Protein 5VEV (pdb70)

Nearest PDB structures (foldseek):
  5vev-assembly2_B  TM=1.002E+00  e=1.316E-95  Neisseria gonorrhoeae NCCP11945
  5vev-assembly1_A  TM=9.978E-01  e=6.907E-89  Neisseria gonorrhoeae NCCP11945
  1gso-assembly1_A  TM=9.579E-01  e=5.506E-63  Escherichia coli
  2qk4-assembly1_A  TM=9.296E-01  e=6.622E-53  Homo sapiens
  2qk4-assembly2_B  TM=9.286E-01  e=2.857E-52  Homo sapiens

CATH classification: 3.40.50.20 (+3 more: 3.30.1490.20, 3.30.470.20, 3.90.600.10)

Radius of gyration: 30.0 Å; Cα contacts (8 Å, |Δi|>4): 2054; chains: 2; bounding box: 95×54×89 Å

Sequence (813 aa):
HHMMKLLVIGNGGREHALAWKLAQQSPKVETVFVAPGNAGTAIESKLQNIALTAYQQDLIEFCRKENIVFTVVGPEAPLAAGIVDDFRAAGLKIFGPTQYAAQLESSKDFAKAFMVKYNIPTAQYQTFENADAAHDYVNQKGAPIVIKAVIVAMTLDEAHAAIDDMRVVIEDFLQGEEASFIVMVDGNHVVLPMATSQDHKRLLDGDKGPNTGGMGAYSPAPVVTPAVYERAMNEIILPTVAGMKAEGHEFTGFLYAGLMIIDQSGAPYTIEFNCRFGDPETQPIMSRLNSDLADLVEAAIDDGRLDSVKAEWNPQTAVGVVLAAQNYPETPKKGDVISGLDDVNRIGKVFHAGTTVNEKGDVLTNGGRILCVVGLGDDVAQAKAKAYGALEKISSFDGMQYRKDIADKAINRHHHMKLLVIGNGGREHALAWKLAQSPKVETVFVAPGNAGTAIESKLQNIALTAYQDLIEFCRKENIVFTVVGPEAPLAAGIVDDFRAAGLKIFGPTQYAAQLESSKDFAKAFMVKYNIPTAQYQTFENADAAHDYVNQKGAPIVIKAVIVAMTLDEAHAAIDDMLERVVIEDFLQGEEASFIVMVDGNHVVLPMATSQDHKRLLDGDKGPNTGGMGAYSPAPVVTPAVYERAMNEIILPTVAGMKAEEGHEFTGFLYAGLMIIDQSGAPYTIEFNCRFGDPETQPIMSRLNSDLADLVEAAIDDGRLLDSVKAEWNPQTAVGVVLAAQNYPETPKKGDVISGLDDVNRIGKVFHAGTTVNEKGDVLTNGGRILCVVGLGDDVAQAKAKAYGALEKISFDGMQYRKDIADKAI

Foldseek 3Di:
DQAEEEEEDEFLLRLLVLLLLVVDPNHQAYEYAQYALSQVPDHRYHGDPDDDLVVVLVVCVVVVHQEYEYAALVVQLVASVVVNVVVVGFYFFFGNVLSCLAVPPVVVVVLCVVLVFFAWDKDFDDACPVVLVVCVVVFDQKAKDCGDRRHGSVSSSVSRVVHSIMITGDFDAFKKKWKWFALLQDIATFFIKHFLQQFEAPSDHDGHLGFKMKTRDCLCPVVLVVQCVVRPVNSSQVSCVVVVGGGGHMWIWMWGQHPVSHTGTHGTYSSSSPPGSNQRSVFWPDNVVVCSVCSSVVNNVVDHTDTRLWMKMKGWKFAAPPVPDGDWFWFKPDPPPLPPLWDKRAGQWHADPVGTIIGGDTTGIITMATDNALVRRLVSRCVSCVRIDTPRIDIYSCGCVVVVVD/DQAAEAEEEAAFLLRLLLLLLLQVFRSYQAYEYAQYALSQCPRPRYHGDPDDPLVVVLVVCVVVVHQEYEYQALPVQLVASVVVNVVSVGFYFFFGNVLSCQAVPPVVVVVLCVVLVFFAWDKDKDDALVVQLVVCVVVFDQKAKAVGDRRHGSVSSSVSSVVCGPIIMIIGDFDAFKKKWKWFALLQDIATFAIKHFLQAQEPPSDHDGHLGFKMKPDDCLCPVVLVVQCCVRHVNSSQVSCVVVVGGGGHMWIWMWGQHPVSHTGTHGGYSSSSPPGSNQRSVFWPDNVVVCSVCSSVVRNVVDHTDTRLWMKMKGWKFAAPPPPWGDKFWFKDQPVVLPPLWDKRAGQWHADPVGTIMGGGTIGIITMATDNYPVRRLVSRVVSVVRMDTPRIDIYSCGCVVVD

Solvent-accessible surface area: 31524 Å² total; per-residue (Å²): 92,136,40,52,0,0,0,12,5,83,17,0,11,4,2,0,2,0,44,10,1,7,98,4,125,76,4,82,26,0,21,0,3,61,9,12,3,1,1,53,125,30,92,86,12,95,40,19,97,62,103,50,54,112,71,3,0,92,27,3,128,166,49,124,15,44,2,1,1,6,1,36,61,76,18,9,40,57,4,0,0,60,52,0,93,97,28,67,34,86,2,3,1,2,30,88,86,0,2,56,1,12,43,39,63,92,46,4,14,65,10,1,116,143,61,131,6,31,20,4,101,60,77,68,10,143,64,39,84,41,2,42,59,29,0,88,84,90,22,42,54,4,21,0,20,95,138,37,70,2,113,66,67,115,82,0,41,59,12,10,101,93,98,120,12,38,0,48,60,75,30,97,57,56,37,0,0,2,4,0,0,0,11,0,75,53,24,18,24,7,12,12,0,3,7,4,17,101,17,85,66,62,57,46,32,68,104,13,19,0,0,0,0,3,0,52,1,80,32,13,58,90,69,8,15,33,92,0,2,57,56,0,0,31,36,0,4,59,2,0,90,79,58,58,70,73,1,19,0,14,0,8,0,0,0,37,7,22,166,92,19,9,1,76,0,31,37,3,30,26,89,1,0,18,0,0,6,2,0,1,4,18,14,8,97,16,35,1,4,37,5,1,36,0,3,42,60,34,62,2,47,0,14,59,20,75,58,33,107,49,13,0,0,0,0,3,0,0,2,83,82,26,50,118,115,34,64,126,45,30,79,11,63,24,42,130,104,18,125,103,41,22,56,18,0,13,18,12,4,53,69,56,117,92,51,56,20,29,2,66,16,18,54,0,2,3,0,3,0,50,0,109,80,29,49,86,0,39,67,79,0,38,47,4,7,136,66,8,58,9,96,30,48,38,62,2,125,25,0,0,52,87,12,62,100,112,117,60,133,11,53,0,0,0,14,6,80,16,0,12,5,2,0,2,0,42,9,1,5,97,3,118,76,5,83,26,0,22,0,2,50,9,10,6,5,0,55,92,34,89,81,11,97,40,20,98,56,97,54,56,118,70,3,1,56,33,4,133,84,53,117,19,49,1,1,1,7,2,37,68,71,19,11,38,57,3,0,0,58,55,0,96,94,26,66,32,93,1,3,2,2,31,85,71,0,2,51,2,17,51,33,69,123,35,14,24,66,9,3,121,136,52,131,6,33,31,5,51,71,84,85,10,130,58,33,69,33,0,37,96,33,0,84,93,91,19,41,66,2,18,0,20,100,127,73,72,0,120,67,66,115,77,0,43,59,6,0,88,124,64,66,135,60,0,18,0,55,40,79,29,117,58,73,36,0,0,4,4,0,0,0,10,0,75,54,24,19,26,8,13,16,0,11,8,20,16,105,17,84,64,70,89,48,28,69,91,6,20,0,0,0,0,2,0,52,1,83,31,10,60,86,74,7,15,33,95,0,2,45,56,0,0,32,35,0,4,59,2,0,86,77,56,59,75,77,1,20,0,14,0,9,0,0,0,38,7,20,114,96,20,5,2,77,0,36,52,4,30,26,72,0,0,18,0,0,5,2,0,1,4,17,13,7,97,17,32,2,1,36,5,1,39,0,2,42,62,35,55,1,48,0,13,66,19,76,58,33,104,51,11,0,0,0,0,2,1,0,2,103,80,26,50,121,115,40,42,69,43,44,70,10,58,19,46,102,107,10,99,92,52,20,56,19,0,14,18,13,4,54,70,55,116,90,48,55,28,30,3,82,22,19,52,0,2,2,0,3,0,60,4,108,63,27,55,97,0,38,66,106,0,25,45,1,4,126,37,7,54,6,76,36,69,38,82,6,57,28,0,0,63,93,29,89

B-factor: mean 41.78, std 17.99, range [13.38, 144.25]

Organism: Neisseria gonorrhoeae (strain NCCP11945) (NCBI:txid521006)

InterPro domains:
  IPR000115 Phosphoribosylglycinamide synthetase [MF_00138] (1-421)
  IPR000115 Phosphoribosylglycinamide synthetase [PTHR43472] (1-421)
  IPR000115 Phosphoribosylglycinamide synthetase [TIGR00877] (1-421)
  IPR011054 Rudiment single hybrid motif [SSF51246] (327-421)
  IPR011761 ATP-grasp fold [PS50975] (107-314)
  IPR013815 ATP-grasp fold, subdomain 1 [G3DSA:3.30.1490.20] (119-188)
  IPR016185 Pre-ATP-grasp domain superfamily [SSF52440] (1-101)
  IPR020559 Phosphoribosylglycinamide synthetase, conserved site [PS00184] (288-295)
  IPR020560 Phosphoribosylglycinamide synthetase, C-domain [PF02843] (329-418)
  IPR020560 Phosphoribosylglycinamide synthetase, C-domain [SM01210] (328-421)
  IPR020561 Phosphoribosylglycinamide synthetase, ATP-grasp (A) domain [PF01071] (101-294)
  IPR020562 Phosphoribosylglycinamide synthetase, N-terminal [PF02844] (1-100)
  IPR037123 Phosphoribosylglycinamide synthetase, C-domain superfamily [G3DSA:3.90.600.10] (328-423)

Structure (mmCIF, N/CA/C/O backbone):
data_5VEV
#
_entry.id   5VEV
#
_cell.length_a   73.310
_cell.length_b   99.450
_cell.length_c   131.600
_cell.angle_alpha   90.000
_cell.angle_beta   90.000
_cell.angle_gamma   90.000
#
_symmetry.space_group_name_H-M   'P 21 21 21'
#
loop_
_entity.id
_entity.type
_entity.pdbx_description
1 polymer 'Phosphoribosylamine--glycine ligase'
2 non-polymer 'SODIUM ION'
3 non-polymer 'ACETATE ION'
4 non-polymer 1,2-ETHANEDIOL
5 non-polymer 'SULFATE ION'
6 water water
#
loop_
_atom_site.group_PDB
_atom_site.id
_atom_site.type_symbol
_atom_site.label_atom_id
_atom_site.label_alt_id
_atom_site.label_comp_id
_atom_site.label_asym_id
_atom_site.label_entity_id
_atom_site.label_seq_id
_atom_site.pdbx_PDB_ins_code
_atom_site.Cartn_x
_atom_site.Cartn_y
_atom_site.Cartn_z
_atom_site.occupancy
_atom_site.B_iso_or_equiv
_atom_site.auth_seq_id
_atom_site.auth_comp_id
_atom_site.auth_asym_id
_atom_site.auth_atom_id
_atom_site.pdbx_PDB_model_num
ATOM 1 N N . HIS A 1 7 ? -25.571 13.985 42.530 1.00 73.06 -1 HIS A N 1
ATOM 2 C CA . HIS A 1 7 ? -25.790 15.304 43.117 1.00 76.94 -1 HIS A CA 1
ATOM 3 C C . HIS A 1 7 ? -25.458 15.316 44.614 1.00 75.98 -1 HIS A C 1
ATOM 4 O O . HIS A 1 7 ? -25.744 14.353 45.334 1.00 77.45 -1 HIS A O 1
ATOM 6 N N . HIS A 1 8 ? -24.842 16.416 45.062 1.00 63.46 0 HIS A N 1
ATOM 7 C CA . HIS A 1 8 ? -24.455 16.617 46.460 1.00 54.53 0 HIS A CA 1
ATOM 8 C C . HIS A 1 8 ? -23.479 15.543 46.943 1.00 47.01 0 HIS A C 1
ATOM 9 O O . HIS A 1 8 ? -23.472 15.167 48.113 1.00 47.79 0 HIS A O 1
ATOM 16 N N . MET A 1 9 ? -22.632 15.053 46.047 1.00 45.18 1 MET A N 1
ATOM 17 C CA A MET A 1 9 ? -21.664 14.038 46.426 0.41 39.05 1 MET A CA 1
ATOM 18 C CA B MET A 1 9 ? -21.654 14.041 46.411 0.59 39.23 1 MET A CA 1
ATOM 19 C C . MET A 1 9 ? -20.626 14.605 47.388 1.00 35.90 1 MET A C 1
ATOM 20 O O . MET A 1 9 ? -20.224 15.770 47.302 1.00 36.43 1 MET A O 1
ATOM 29 N N . LYS A 1 10 ? -20.183 13.762 48.308 1.00 28.16 2 LYS A N 1
ATOM 30 C CA . LYS A 1 10 ? -19.055 14.079 49.172 1.00 26.43 2 LYS A CA 1
ATOM 31 C C . LYS A 1 10 ? -17.912 13.137 48.829 1.00 27.04 2 LYS A C 1
ATOM 32 O O . LYS A 1 10 ? -18.110 11.920 48.718 1.00 28.88 2 LYS A O 1
ATOM 38 N N . LEU A 1 11 ? -16.725 13.702 48.652 1.00 27.43 3 LEU A N 1
ATOM 39 C CA . LEU A 1 11 ? -15.547 12.964 48.230 1.00 23.21 3 LEU A CA 1
ATOM 40 C C . LEU A 1 11 ? -14.430 13.139 49.250 1.00 23.21 3 LEU A C 1
ATOM 41 O O . LEU A 1 11 ? -14.460 14.034 50.093 1.00 25.88 3 LEU A O 1
ATOM 46 N N . LEU A 1 12 ? -13.409 12.289 49.133 1.00 21.76 4 LEU A N 1
ATOM 47 C CA . LEU A 1 12 ? -12.264 12.297 50.033 1.00 24.49 4 LEU A CA 1
ATOM 48 C C . LEU A 1 12 ? -10.999 12.230 49.196 1.00 26.41 4 LEU A C 1
ATOM 49 O O . LEU A 1 12 ? -10.917 11.413 48.278 1.00 23.66 4 LEU A O 1
ATOM 54 N N . VAL A 1 13 ? -10.032 13.098 49.499 1.00 24.65 5 VAL A N 1
ATOM 55 C CA . VAL A 1 13 ? -8.708 13.081 48.883 1.00 21.34 5 VAL A CA 1
ATOM 56 C C . VAL A 1 13 ? -7.683 12.882 49.992 1.00 25.85 5 VAL A C 1
ATOM 57 O O . VAL A 1 13 ? -7.723 13.592 51.000 1.00 26.32 5 VAL A O 1
ATOM 61 N N . ILE A 1 14 ? -6.754 11.940 49.801 1.00 23.03 6 ILE A N 1
ATOM 62 C CA . ILE A 1 14 ? -5.696 11.675 50.780 1.00 22.21 6 ILE A CA 1
ATOM 63 C C . ILE A 1 14 ? -4.437 12.443 50.401 1.00 27.55 6 ILE A C 1
ATOM 64 O O . ILE A 1 14 ? -3.926 12.304 49.282 1.00 22.89 6 ILE A O 1
ATOM 69 N N . GLY A 1 15 ? -3.907 13.211 51.342 1.00 28.09 7 GLY A N 1
ATOM 70 C CA . GLY A 1 15 ? -2.600 13.819 51.207 1.00 27.14 7 GLY A CA 1
ATOM 71 C C . GLY A 1 15 ? -2.611 15.280 51.587 1.00 29.10 7 GLY A C 1
ATOM 72 O O . GLY A 1 15 ? -3.605 15.823 52.062 1.00 29.55 7 GLY A O 1
ATOM 73 N N . ASN A 1 16 ? -1.460 15.932 51.354 1.00 25.15 8 ASN A N 1
ATOM 74 C CA . ASN A 1 16 ? -1.308 17.298 51.848 1.00 26.52 8 ASN A CA 1
ATOM 75 C C . ASN A 1 16 ? -0.413 18.157 50.956 1.00 28.39 8 ASN A C 1
ATOM 76 O O . ASN A 1 16 ? 0.040 19.215 51.406 1.00 30.60 8 ASN A O 1
ATOM 81 N N . GLY A 1 17 ? -0.149 17.740 49.715 1.00 28.32 9 GLY A N 1
ATOM 82 C CA . GLY A 1 17 ? 0.732 18.465 48.828 1.00 27.61 9 GLY A CA 1
ATOM 83 C C . GLY A 1 17 ? -0.046 19.326 47.845 1.00 26.20 9 GLY A C 1
ATOM 84 O O . GLY A 1 17 ? -1.276 19.356 47.836 1.00 23.14 9 GLY A O 1
ATOM 85 N N . GLY A 1 18 ? 0.712 20.030 47.001 1.00 23.84 10 GLY A N 1
ATOM 86 C CA . GLY A 1 18 ? 0.092 20.880 45.998 1.00 21.77 10 GLY A CA 1
ATOM 87 C C . GLY A 1 18 ? -0.712 20.096 44.977 1.00 25.57 10 GLY A C 1
ATOM 88 O O . GLY A 1 18 ? -1.745 20.571 44.491 1.00 20.76 10 GLY A O 1
ATOM 89 N N . ARG A 1 19 ? -0.232 18.906 44.601 1.00 19.38 11 ARG A N 1
ATOM 90 C CA . ARG A 1 19 ? -1.034 18.040 43.741 1.00 19.78 11 ARG A CA 1
ATOM 91 C C . ARG A 1 19 ? -2.393 17.743 44.365 1.00 23.96 11 ARG A C 1
ATOM 92 O O . ARG A 1 19 ? -3.416 17.702 43.665 1.00 22.55 11 ARG A O 1
ATOM 100 N N . GLU A 1 20 ? -2.417 17.478 45.672 1.00 21.70 12 GLU A N 1
ATOM 101 C CA . GLU A 1 20 ? -3.678 17.165 46.335 1.00 23.76 12 GLU A CA 1
ATOM 102 C C . GLU A 1 20 ? -4.585 18.389 46.419 1.00 24.98 12 GLU A C 1
ATOM 103 O O . GLU A 1 20 ? -5.803 18.272 46.246 1.00 25.31 12 GLU A O 1
ATOM 109 N N . HIS A 1 21 ? -4.022 19.574 46.676 1.00 20.15 13 HIS A N 1
ATOM 110 C CA . HIS A 1 21 ? -4.831 20.787 46.577 1.00 23.07 13 HIS A CA 1
ATOM 111 C C . HIS A 1 21 ? -5.465 20.897 45.194 1.00 24.56 13 HIS A C 1
ATOM 112 O O . HIS A 1 21 ? -6.669 21.143 45.071 1.00 20.85 13 HIS A O 1
ATOM 119 N N . ALA A 1 22 ? -4.671 20.696 44.136 1.00 21.04 14 ALA A N 1
ATOM 120 C CA . ALA A 1 22 ? -5.213 20.843 42.793 1.00 20.32 14 ALA A CA 1
ATOM 121 C C . ALA A 1 22 ? -6.281 19.792 42.515 1.00 20.70 14 ALA A C 1
ATOM 122 O O . ALA A 1 22 ? -7.327 20.106 41.939 1.00 20.33 14 ALA A O 1
ATOM 124 N N . LEU A 1 23 ? -6.048 18.545 42.937 1.00 18.80 15 LEU A N 1
ATOM 125 C CA . LEU A 1 23 ? -7.028 17.492 42.688 1.00 19.81 15 LEU A CA 1
ATOM 126 C C . LEU A 1 23 ? -8.334 17.780 43.410 1.00 21.71 15 LEU A C 1
ATOM 127 O O . LEU A 1 23 ? -9.422 17.659 42.829 1.00 21.22 15 LEU A O 1
ATOM 132 N N . ALA A 1 24 ? -8.244 18.145 44.692 1.00 22.60 16 ALA A N 1
ATOM 133 C CA . ALA A 1 24 ? -9.444 18.399 45.472 1.00 20.20 16 ALA A CA 1
ATOM 134 C C . ALA A 1 24 ? -10.195 19.599 44.927 1.00 24.02 16 ALA A C 1
ATOM 135 O O . ALA A 1 24 ? -11.425 19.574 44.819 1.00 23.51 16 ALA A O 1
ATOM 137 N N . TRP A 1 25 ? -9.461 20.655 44.569 1.00 21.61 17 TRP A N 1
ATOM 138 C CA . TRP A 1 25 ? -10.072 21.843 43.986 1.00 26.39 17 TRP A CA 1
ATOM 139 C C . TRP A 1 25 ? -10.814 21.509 42.699 1.00 25.07 17 TRP A C 1
ATOM 140 O O . TRP A 1 25 ? -11.946 21.965 42.493 1.00 23.46 17 TRP A O 1
ATOM 151 N N . LYS A 1 26 ? -10.181 20.730 41.809 1.00 21.85 18 LYS A N 1
ATOM 152 C CA . LYS A 1 26 ? -10.823 20.400 40.533 1.00 22.37 18 LYS A CA 1
ATOM 153 C C . LYS A 1 26 ? -12.050 19.519 40.747 1.00 22.98 18 LYS A C 1
ATOM 154 O O . LYS A 1 26 ? -13.101 19.748 40.129 1.00 24.64 18 LYS A O 1
ATOM 160 N N . LEU A 1 27 ? -11.945 18.517 41.632 1.00 22.59 19 LEU A N 1
ATOM 161 C CA . LEU A 1 27 ? -13.127 17.729 41.984 1.00 26.18 19 LEU A CA 1
ATOM 162 C C . LEU A 1 27 ? -14.257 18.624 42.478 1.00 31.35 19 LEU A C 1
ATOM 163 O O . LEU A 1 27 ? -15.424 18.419 42.120 1.00 25.28 19 LEU A O 1
ATOM 168 N N . ALA A 1 28 ? -13.929 19.627 43.301 1.00 25.35 20 ALA A N 1
ATOM 169 C CA . ALA A 1 28 ? -14.952 20.507 43.854 1.00 26.98 20 ALA A CA 1
ATOM 170 C C . ALA A 1 28 ? -15.571 21.416 42.807 1.00 33.24 20 ALA A C 1
ATOM 171 O O . ALA A 1 28 ? -16.616 22.014 43.075 1.00 40.35 20 ALA A O 1
ATOM 173 N N . GLN A 1 29 ? -14.947 21.557 41.632 1.00 27.63 21 GLN A N 1
ATOM 174 C CA A GLN A 1 29 ? -15.568 22.316 40.555 0.51 30.47 21 GLN A CA 1
ATOM 175 C CA B GLN A 1 29 ? -15.573 22.323 40.565 0.49 30.51 21 GLN A CA 1
ATOM 176 C C . GLN A 1 29 ? -16.799 21.618 40.005 1.00 36.45 21 GLN A C 1
ATOM 177 O O . GLN A 1 29 ? -17.633 22.268 39.372 1.00 39.24 21 GLN A O 1
ATOM 188 N N . SER A 1 30 ? -16.924 20.315 40.217 1.00 36.06 22 SER A N 1
ATOM 189 C CA . SER A 1 30 ? -18.055 19.599 39.658 1.00 32.57 22 SER A CA 1
ATOM 190 C C . SER A 1 30 ? -19.347 20.118 40.274 1.00 41.65 22 SER A C 1
ATOM 191 O O . SER A 1 30 ? -19.460 20.194 41.509 1.00 39.65 22 SER A O 1
ATOM 194 N N . PRO A 1 31 ? -20.340 20.482 39.462 1.00 44.59 23 PRO A N 1
ATOM 195 C CA . PRO A 1 31 ? -21.630 20.899 40.026 1.00 47.22 23 PRO A CA 1
ATOM 196 C C . PRO A 1 31 ? -22.304 19.798 40.816 1.00 47.75 23 PRO A C 1
ATOM 197 O O . PRO A 1 31 ? -23.264 20.075 41.543 1.00 47.37 23 PRO A O 1
ATOM 201 N N . LYS A 1 32 ? -21.818 18.563 40.716 1.00 39.27 24 LYS A N 1
ATOM 202 C CA . LYS A 1 32 ? -22.417 17.442 41.419 1.00 44.11 24 LYS A CA 1
ATOM 203 C C . LYS A 1 32 ? -21.778 17.179 42.780 1.00 41.91 24 LYS A C 1
ATOM 204 O O . LYS A 1 32 ? -22.296 16.359 43.544 1.00 43.68 24 LYS A O 1
ATOM 210 N N . VAL A 1 33 ? -20.697 17.877 43.114 1.00 36.04 25 VAL A N 1
ATOM 211 C CA . VAL A 1 33 ? -19.939 17.645 44.339 1.00 33.53 25 VAL A CA 1
ATOM 212 C C . VAL A 1 33 ? -20.271 18.741 45.341 1.00 36.95 25 VAL A C 1
ATOM 213 O O . VAL A 1 33 ? -20.196 19.929 45.014 1.00 41.59 25 VAL A O 1
ATOM 217 N N . GLU A 1 34 ? -20.650 18.350 46.557 1.00 38.96 26 GLU A N 1
ATOM 218 C CA . GLU A 1 34 ? -20.913 19.329 47.604 1.00 35.89 26 GLU A CA 1
ATOM 219 C C . GLU A 1 34 ? -19.656 19.646 48.410 1.00 39.92 26 GLU A C 1
ATOM 220 O O . GLU A 1 34 ? -19.358 20.816 48.665 1.00 42.51 26 GLU A O 1
ATOM 226 N N . THR A 1 35 ? -18.899 18.622 48.794 1.00 31.82 27 THR A N 1
ATOM 227 C CA . THR A 1 35 ? -17.749 18.787 49.670 1.00 33.17 27 THR A CA 1
ATOM 228 C C . THR A 1 35 ? -16.664 17.809 49.266 1.00 33.65 27 THR A C 1
ATOM 229 O O . THR A 1 35 ? -16.959 16.652 48.967 1.00 32.19 27 THR A O 1
ATOM 233 N N . VAL A 1 36 ? -15.412 18.263 49.275 1.00 26.97 28 VAL A N 1
ATOM 234 C CA . VAL A 1 36 ? -14.259 17.371 49.146 1.00 27.02 28 VAL A CA 1
ATOM 235 C C . VAL A 1 36 ? -13.467 17.474 50.436 1.00 31.40 28 VAL A C 1
ATOM 236 O O . VAL A 1 36 ? -12.914 18.539 50.746 1.00 26.72 28 VAL A O 1
ATOM 240 N N . PHE A 1 37 ? -13.421 16.383 51.192 1.00 26.90 29 PHE A N 1
ATOM 241 C CA . PHE A 1 37 ? -12.582 16.330 52.376 1.00 30.32 29 PHE A CA 1
ATOM 242 C C . PHE A 1 37 ? -11.158 15.998 51.968 1.00 27.19 29 PHE A C 1
ATOM 243 O O . PHE A 1 37 ? -10.924 15.246 51.019 1.00 26.66 29 PHE A O 1
ATOM 251 N N . VAL A 1 38 ? -10.199 16.575 52.688 1.00 30.92 30 VAL A N 1
ATOM 252 C CA . VAL A 1 38 ? -8.787 16.368 52.389 1.00 33.82 30 VAL A CA 1
ATOM 253 C C . VAL A 1 38 ? -8.094 15.951 53.674 1.00 32.19 30 VAL A C 1
ATOM 254 O O . VAL A 1 38 ? -8.157 16.666 54.685 1.00 30.79 30 VAL A O 1
ATOM 258 N N . ALA A 1 39 ? -7.430 14.803 53.636 1.00 28.05 31 ALA A N 1
ATOM 259 C CA . ALA A 1 39 ? -6.856 14.192 54.836 1.00 31.24 31 ALA A CA 1
ATOM 260 C C . ALA A 1 39 ? -5.345 14.095 54.690 1.00 30.56 31 ALA A C 1
ATOM 261 O O . ALA A 1 39 ? -4.850 13.212 53.965 1.00 35.38 31 ALA A O 1
ATOM 263 N N . PRO A 1 40 ? -4.558 14.958 55.362 1.00 30.36 32 PRO A N 1
ATOM 264 C CA . PRO A 1 40 ? -4.922 16.017 56.316 1.00 32.27 32 PRO A CA 1
ATOM 265 C C . PRO A 1 40 ? -5.114 17.391 55.679 1.00 32.41 32 PRO A C 1
ATOM 266 O O . PRO A 1 40 ? -5.545 18.309 56.375 1.00 32.28 32 PRO A O 1
ATOM 270 N N . GLY A 1 41 ? -4.785 17.534 54.394 1.00 30.56 33 GLY A N 1
ATOM 271 C CA . GLY A 1 41 ? -4.881 18.826 53.734 1.00 32.11 33 GLY A CA 1
ATOM 272 C C . GLY A 1 41 ? -3.778 19.781 54.178 1.00 34.87 33 GLY A C 1
ATOM 273 O O . GLY A 1 41 ? -2.816 19.407 54.850 1.00 29.60 33 GLY A O 1
ATOM 274 N N . ASN A 1 42 ? -3.931 21.042 53.785 1.00 30.17 34 ASN A N 1
ATOM 275 C CA . ASN A 1 42 ? -2.963 22.060 54.180 1.00 28.02 34 ASN A CA 1
ATOM 276 C C . ASN A 1 42 ? -3.696 23.384 54.363 1.00 31.86 34 ASN A C 1
ATOM 277 O O . ASN A 1 42 ? -4.930 23.434 54.373 1.00 32.12 34 ASN A O 1
ATOM 282 N N . ALA A 1 43 ? -2.930 24.468 54.519 1.00 32.08 35 ALA A N 1
ATOM 283 C CA . ALA A 1 43 ? -3.554 25.768 54.722 1.00 38.22 35 ALA A CA 1
ATOM 284 C C . ALA A 1 43 ? -4.351 26.202 53.503 1.00 35.47 35 ALA A C 1
ATOM 285 O O . ALA A 1 43 ? -5.332 26.939 53.642 1.00 39.73 35 ALA A O 1
ATOM 287 N N . GLY A 1 44 ? -3.962 25.751 52.316 1.00 32.12 36 GLY A N 1
ATOM 288 C CA . GLY A 1 44 ? -4.670 26.117 51.102 1.00 34.02 36 GLY A CA 1
ATOM 289 C C . GLY A 1 44 ? -6.001 25.412 50.958 1.00 34.28 36 GLY A C 1
ATOM 290 O O . GLY A 1 44 ? -6.988 26.015 50.535 1.00 32.03 36 GLY A O 1
ATOM 291 N N . THR A 1 45 ? -6.043 24.125 51.300 1.00 29.73 37 THR A N 1
ATOM 292 C CA . THR A 1 45 ? -7.310 23.411 51.230 1.00 27.29 37 THR A CA 1
ATOM 293 C C . THR A 1 45 ? -8.264 23.861 52.334 1.00 36.01 37 THR A C 1
ATOM 294 O O . THR A 1 45 ? -9.483 23.862 52.125 1.00 38.44 37 THR A O 1
ATOM 298 N N . ALA A 1 46 ? -7.741 24.280 53.495 1.00 34.96 38 ALA A N 1
ATOM 299 C CA . ALA A 1 46 ? -8.615 24.834 54.528 1.00 37.90 38 ALA A CA 1
ATOM 300 C C . ALA A 1 46 ? -9.309 26.097 54.033 1.00 40.39 38 ALA A C 1
ATOM 301 O O . ALA A 1 46 ? -10.484 26.328 54.333 1.00 48.12 38 ALA A O 1
ATOM 303 N N . ILE A 1 47 ? -8.608 26.905 53.239 1.00 40.99 39 ILE A N 1
ATOM 304 C CA . ILE A 1 47 ? -9.164 28.168 52.759 1.00 50.58 39 ILE A CA 1
ATOM 305 C C . ILE A 1 47 ? -10.190 27.949 51.641 1.00 48.02 39 ILE A C 1
ATOM 306 O O . ILE A 1 47 ? -11.154 28.714 51.525 1.00 47.11 39 ILE A O 1
ATOM 311 N N . GLU A 1 48 ? -10.036 26.896 50.840 1.00 39.53 40 GLU A N 1
ATOM 312 C CA . GLU A 1 48 ? -10.858 26.714 49.646 1.00 38.95 40 GLU A CA 1
ATOM 313 C C . GLU A 1 48 ? -12.327 26.515 49.987 1.00 49.62 40 GLU A C 1
ATOM 314 O O . GLU A 1 48 ? -12.680 25.879 50.984 1.00 53.56 40 GLU A O 1
ATOM 320 N N . SER A 1 49 ? -13.186 27.038 49.118 1.00 52.31 41 SER A N 1
ATOM 321 C CA . SER A 1 49 ? -14.600 26.706 49.179 1.00 57.98 41 SER A CA 1
ATOM 322 C C . SER A 1 49 ? -14.806 25.251 48.790 1.00 48.53 41 SER A C 1
ATOM 323 O O . SER A 1 49 ? -14.151 24.736 47.877 1.00 47.79 41 SER A O 1
ATOM 326 N N . LYS A 1 50 ? -15.733 24.596 49.489 1.00 42.56 42 LYS A N 1
ATOM 327 C CA . LYS A 1 50 ? -16.142 23.207 49.302 1.00 38.36 42 LYS A CA 1
ATOM 328 C C . LYS A 1 50 ? -15.084 22.199 49.751 1.00 38.85 42 LYS A C 1
ATOM 329 O O . LYS A 1 50 ? -15.353 20.996 49.702 1.00 41.08 42 LYS A O 1
ATOM 335 N N . LEU A 1 51 ? -13.910 22.637 50.211 1.00 28.03 43 LEU A N 1
ATOM 336 C CA . LEU A 1 51 ? -12.904 21.726 50.752 1.00 28.98 43 LEU A CA 1
ATOM 337 C C . LEU A 1 51 ? -12.897 21.790 52.275 1.00 38.02 43 LEU A C 1
ATOM 338 O O . LEU A 1 51 ? -13.013 22.868 52.864 1.00 35.14 43 LEU A O 1
ATOM 343 N N . GLN A 1 52 ? -12.748 20.628 52.910 1.00 32.01 44 GLN A N 1
ATOM 344 C CA . GLN A 1 52 ? -12.738 20.536 54.370 1.00 33.37 44 GLN A CA 1
ATOM 345 C C . GLN A 1 52 ? -11.603 19.615 54.787 1.00 36.02 44 GLN A C 1
ATOM 346 O O . GLN A 1 52 ? -11.570 18.453 54.374 1.00 34.73 44 GLN A O 1
ATOM 352 N N . ASN A 1 53 ? -10.671 20.123 55.590 1.00 29.67 45 ASN A N 1
ATOM 353 C CA . ASN A 1 53 ? -9.576 19.291 56.072 1.00 30.19 45 ASN A CA 1
ATOM 354 C C . ASN A 1 53 ? -10.068 18.366 57.173 1.00 36.88 45 ASN A C 1
ATOM 355 O O . ASN A 1 53 ? -10.896 18.752 57.995 1.00 31.66 45 ASN A O 1
ATOM 360 N N . ILE A 1 54 ? -9.549 17.144 57.198 1.00 32.93 46 ILE A N 1
ATOM 361 C CA . ILE A 1 54 ? -9.840 16.210 58.278 1.00 38.94 46 ILE A CA 1
ATOM 362 C C . ILE A 1 54 ? -8.528 15.612 58.763 1.00 39.74 46 ILE A C 1
ATOM 363 O O . ILE A 1 54 ? -7.644 15.285 57.964 1.00 34.21 46 ILE A O 1
ATOM 368 N N . ALA A 1 55 ? -8.396 15.488 60.085 1.00 33.17 47 ALA A N 1
ATOM 369 C CA . ALA A 1 55 ? -7.133 15.128 60.714 1.00 44.63 47 ALA A CA 1
ATOM 370 C C . ALA A 1 55 ? -7.012 13.636 60.972 1.00 52.37 47 ALA A C 1
ATOM 371 O O . ALA A 1 55 ? -6.326 13.228 61.916 1.00 56.42 47 ALA A O 1
ATOM 373 N N . LEU A 1 56 ? -7.668 12.809 60.169 1.00 50.41 48 LEU A N 1
ATOM 374 C CA . LEU A 1 56 ? -7.602 11.368 60.348 1.00 52.43 48 LEU A CA 1
ATOM 375 C C . LEU A 1 56 ? -6.456 10.803 59.525 1.00 45.75 48 LEU A C 1
ATOM 376 O O . LEU A 1 56 ? -6.170 11.285 58.426 1.00 43.56 48 LEU A O 1
ATOM 381 N N . THR A 1 57 ? -5.794 9.792 60.070 1.00 47.28 49 THR A N 1
ATOM 382 C CA . THR A 1 57 ? -4.661 9.178 59.388 1.00 53.30 49 THR A CA 1
ATOM 383 C C . THR A 1 57 ? -4.765 7.662 59.313 1.00 48.14 49 THR A C 1
ATOM 384 O O . THR A 1 57 ? -4.375 7.080 58.296 1.00 49.86 49 THR A O 1
ATOM 388 N N . ALA A 1 58 ? -5.286 7.015 60.352 1.00 46.70 50 ALA A N 1
ATOM 389 C CA . ALA A 1 58 ? -5.432 5.563 60.345 1.00 49.42 50 ALA A CA 1
ATOM 390 C C . ALA A 1 58 ? -6.454 5.131 59.302 1.00 46.74 50 ALA A C 1
ATOM 391 O O . ALA A 1 58 ? -7.520 5.736 59.165 1.00 44.69 50 ALA A O 1
ATOM 393 N N . TYR A 1 59 ? -6.140 4.060 58.576 1.00 40.39 51 TYR A N 1
ATOM 394 C CA . TYR A 1 59 ? -6.990 3.703 57.444 1.00 41.86 51 TYR A CA 1
ATOM 395 C C . TYR A 1 59 ? -8.360 3.223 57.908 1.00 41.21 51 TYR A C 1
ATOM 396 O O . TYR A 1 59 ? -9.372 3.541 57.276 1.00 39.68 51 TYR A O 1
ATOM 405 N N . GLN A 1 60 ? -8.436 2.481 59.020 1.00 36.63 52 GLN A N 1
ATOM 406 C CA A GLN A 1 60 ? -9.753 2.060 59.485 0.49 42.40 52 GLN A CA 1
ATOM 407 C CA B GLN A 1 60 ? -9.749 2.060 59.498 0.51 42.33 52 GLN A CA 1
ATOM 408 C C . GLN A 1 60 ? -10.575 3.253 59.960 1.00 44.64 52 GLN A C 1
ATOM 409 O O . GLN A 1 60 ? -11.802 3.262 59.792 1.00 43.96 52 GLN A O 1
ATOM 420 N N . ASP A 1 61 ? -9.918 4.278 60.517 1.00 43.09 53 ASP A N 1
ATOM 421 C CA . ASP A 1 61 ? -10.611 5.520 60.843 1.00 41.86 53 ASP A CA 1
ATOM 422 C C . ASP A 1 61 ? -11.126 6.212 59.587 1.00 39.23 53 ASP A C 1
ATOM 423 O O . ASP A 1 61 ? -12.246 6.734 59.574 1.00 35.20 53 ASP A O 1
ATOM 428 N N . LEU A 1 62 ? -10.312 6.255 58.526 1.00 33.55 54 LEU A N 1
ATOM 429 C CA . LEU A 1 62 ? -10.760 6.878 57.286 1.00 36.46 54 LEU A CA 1
ATOM 430 C C . LEU A 1 62 ? -11.906 6.096 56.665 1.00 30.81 54 LEU A C 1
ATOM 431 O O . LEU A 1 62 ? -12.808 6.678 56.053 1.00 30.28 54 LEU A O 1
ATOM 436 N N . ILE A 1 63 ? -11.876 4.773 56.802 1.00 30.63 55 ILE A N 1
ATOM 437 C CA . ILE A 1 63 ? -12.952 3.943 56.286 1.00 34.27 55 ILE A CA 1
ATOM 438 C C . ILE A 1 63 ? -14.261 4.264 56.999 1.00 34.63 55 ILE A C 1
ATOM 439 O O . ILE A 1 63 ? -15.301 4.447 56.356 1.00 35.90 55 ILE A O 1
ATOM 444 N N . GLU A 1 64 ? -14.228 4.378 58.337 1.00 32.62 56 GLU A N 1
ATOM 445 C CA . GLU A 1 64 ? -15.455 4.711 59.064 1.00 34.40 56 GLU A CA 1
ATOM 446 C C . GLU A 1 64 ? -15.926 6.117 58.732 1.00 37.59 56 GLU A C 1
ATOM 447 O O . GLU A 1 64 ? -17.136 6.364 58.639 1.00 36.86 56 GLU A O 1
ATOM 453 N N . PHE A 1 65 ? -14.987 7.053 58.568 1.00 32.01 57 PHE A N 1
ATOM 454 C CA . PHE A 1 65 ? -15.359 8.401 58.160 1.00 31.81 57 PHE A CA 1
ATOM 455 C C . PHE A 1 65 ? -16.141 8.369 56.858 1.00 30.84 57 PHE A C 1
ATOM 456 O O . PHE A 1 65 ? -17.176 9.032 56.726 1.00 32.82 57 PHE A O 1
ATOM 464 N N . CYS A 1 66 ? -15.652 7.604 55.874 1.00 34.63 58 CYS A N 1
ATOM 465 C CA . CYS A 1 66 ? -16.380 7.472 54.618 1.00 28.43 58 CYS A CA 1
ATOM 466 C C . CYS A 1 66 ? -17.780 6.924 54.853 1.00 33.42 58 CYS A C 1
ATOM 467 O O . CYS A 1 66 ? -18.747 7.388 54.241 1.00 34.34 58 CYS A O 1
ATOM 470 N N . ARG A 1 67 ? -17.909 5.940 55.740 1.00 32.09 59 ARG A N 1
ATOM 471 C CA . ARG A 1 67 ? -19.229 5.402 56.039 1.00 34.38 59 ARG A CA 1
ATOM 472 C C . ARG A 1 67 ? -20.079 6.419 56.788 1.00 39.97 59 ARG A C 1
ATOM 473 O O . ARG A 1 67 ? -21.290 6.514 56.554 1.00 37.30 59 ARG A O 1
ATOM 481 N N . LYS A 1 68 ? -19.457 7.187 57.691 1.00 35.72 60 LYS A N 1
ATOM 482 C CA . LYS A 1 68 ? -20.187 8.186 58.467 1.00 38.36 60 LYS A CA 1
ATOM 483 C C . LYS A 1 68 ? -20.743 9.286 57.571 1.00 36.73 60 LYS A C 1
ATOM 484 O O . LYS A 1 68 ? -21.887 9.724 57.747 1.00 43.37 60 LYS A O 1
ATOM 490 N N . GLU A 1 69 ? -19.949 9.739 56.611 1.00 34.35 61 GLU A N 1
ATOM 491 C CA . GLU A 1 69 ? -20.299 10.867 55.763 1.00 38.70 61 GLU A CA 1
ATOM 492 C C . GLU A 1 69 ? -20.853 10.448 54.407 1.00 41.98 61 GLU A C 1
ATOM 493 O O . GLU A 1 69 ? -21.156 11.321 53.587 1.00 44.08 61 GLU A O 1
ATOM 499 N N . ASN A 1 70 ? -20.977 9.140 54.153 1.00 36.33 62 ASN A N 1
ATOM 500 C CA . ASN A 1 70 ? -21.470 8.609 52.877 1.00 35.84 62 ASN A CA 1
ATOM 501 C C . ASN A 1 70 ? -20.595 9.071 51.709 1.00 37.33 62 ASN A C 1
ATOM 502 O O . ASN A 1 70 ? -21.092 9.428 50.637 1.00 36.92 62 ASN A O 1
ATOM 507 N N . ILE A 1 71 ? -19.274 9.054 51.917 1.00 28.89 63 ILE A N 1
ATOM 508 C CA . ILE A 1 71 ? -18.340 9.449 50.862 1.00 26.70 63 ILE A CA 1
ATOM 509 C C . ILE A 1 71 ? -18.557 8.563 49.644 1.00 30.00 63 ILE A C 1
ATOM 510 O O . ILE A 1 71 ? -18.632 7.334 49.764 1.00 31.48 63 ILE A O 1
ATOM 515 N N . VAL A 1 72 ? -18.674 9.182 48.459 1.00 28.25 64 VAL A N 1
ATOM 516 C CA . VAL A 1 72 ? -18.882 8.402 47.237 1.00 27.91 64 VAL A CA 1
ATOM 517 C C . VAL A 1 72 ? -17.609 7.654 46.854 1.00 28.60 64 VAL A C 1
ATOM 518 O O . VAL A 1 72 ? -17.631 6.447 46.599 1.00 27.51 64 VAL A O 1
ATOM 522 N N . PHE A 1 73 ? -16.489 8.363 46.757 1.00 24.42 65 PHE A N 1
ATOM 523 C CA . PHE A 1 73 ? -15.233 7.687 46.480 1.00 24.90 65 PHE A CA 1
ATOM 524 C C . PHE A 1 73 ? -14.076 8.482 47.056 1.00 25.56 65 PHE A C 1
ATOM 525 O O . PHE A 1 73 ? -14.213 9.657 47.415 1.00 24.75 65 PHE A O 1
ATOM 533 N N . THR A 1 74 ? -12.930 7.813 47.138 1.00 22.27 66 THR A N 1
ATOM 534 C CA . THR A 1 74 ? -11.692 8.386 47.650 1.00 21.85 66 THR A CA 1
ATOM 535 C C . THR A 1 74 ? -10.645 8.390 46.541 1.00 23.50 66 THR A C 1
ATOM 536 O O . THR A 1 74 ? -10.629 7.486 45.704 1.00 23.79 66 THR A O 1
ATOM 540 N N . VAL A 1 75 ? -9.790 9.421 46.521 1.00 23.19 67 VAL A N 1
ATOM 541 C CA . VAL A 1 75 ? -8.674 9.537 45.575 1.00 19.18 67 VAL A CA 1
ATOM 542 C C . VAL A 1 75 ? -7.387 9.648 46.378 1.00 22.77 67 VAL A C 1
ATOM 543 O O . VAL A 1 75 ? -7.298 10.473 47.295 1.00 25.91 67 VAL A O 1
ATOM 547 N N . VAL A 1 76 ? -6.380 8.842 46.041 1.00 20.54 68 VAL A N 1
ATOM 548 C CA . VAL A 1 76 ? -5.138 8.847 46.815 1.00 24.86 68 VAL A CA 1
ATOM 549 C C . VAL A 1 76 ? -4.034 9.511 46.003 1.00 32.75 68 VAL A C 1
ATOM 550 O O . VAL A 1 76 ? -3.713 9.066 44.899 1.00 36.99 68 VAL A O 1
ATOM 554 N N . GLY A 1 77 ? -3.419 10.543 46.576 1.00 44.24 69 GLY A N 1
ATOM 555 C CA . GLY A 1 77 ? -2.297 11.201 45.948 1.00 50.04 69 GLY A CA 1
ATOM 556 C C . GLY A 1 77 ? -0.960 10.500 46.145 1.00 40.46 69 GLY A C 1
ATOM 557 O O . GLY A 1 77 ? -0.385 9.929 45.213 1.00 38.02 69 GLY A O 1
ATOM 558 N N . PRO A 1 78 ? -0.445 10.525 47.367 1.00 32.38 70 PRO A N 1
ATOM 559 C CA . PRO A 1 78 ? 0.980 10.240 47.573 1.00 35.96 70 PRO A CA 1
ATOM 560 C C . PRO A 1 78 ? 1.314 8.761 47.705 1.00 33.10 70 PRO A C 1
ATOM 561 O O . PRO A 1 78 ? 0.475 7.917 48.023 1.00 28.66 70 PRO A O 1
ATOM 565 N N . GLU A 1 79 ? 2.610 8.486 47.518 1.00 27.95 71 GLU A N 1
ATOM 566 C CA . GLU A 1 79 ? 3.127 7.123 47.422 1.00 30.88 71 GLU A CA 1
ATOM 567 C C . GLU A 1 79 ? 3.048 6.374 48.750 1.00 35.46 71 GLU A C 1
ATOM 568 O O . GLU A 1 79 ? 2.790 5.165 48.762 1.00 31.68 71 GLU A O 1
ATOM 574 N N . ALA A 1 80 ? 3.292 7.050 49.879 1.00 30.68 72 ALA A N 1
ATOM 575 C CA . ALA A 1 80 ? 3.393 6.314 51.142 1.00 30.01 72 ALA A CA 1
ATOM 576 C C . ALA A 1 80 ? 2.121 5.545 51.490 1.00 27.90 72 ALA A C 1
ATOM 577 O O . ALA A 1 80 ? 2.216 4.333 51.763 1.00 28.48 72 ALA A O 1
ATOM 579 N N . PRO A 1 81 ? 0.928 6.148 51.519 1.00 28.49 73 PRO A N 1
ATOM 580 C CA . PRO A 1 81 ? -0.267 5.331 51.805 1.00 31.49 73 PRO A CA 1
ATOM 581 C C . PRO A 1 81 ? -0.492 4.241 50.772 1.00 30.26 73 PRO A C 1
ATOM 582 O O . PRO A 1 81 ? -0.934 3.137 51.121 1.00 32.23 73 PRO A O 1
ATOM 586 N N . LEU A 1 82 ? -0.168 4.510 49.506 1.00 25.60 74 LEU A N 1
ATOM 587 C CA . LEU A 1 82 ? -0.311 3.478 48.484 1.00 28.39 74 LEU A CA 1
ATOM 588 C C . LEU A 1 82 ? 0.581 2.284 48.796 1.00 26.93 74 LEU A C 1
ATOM 589 O O . LEU A 1 82 ? 0.118 1.136 48.805 1.00 30.31 74 LEU A O 1
ATOM 594 N N . ALA A 1 83 ? 1.862 2.539 49.104 1.00 28.47 75 ALA A N 1
ATOM 595 C CA . ALA A 1 83 ? 2.767 1.440 49.439 1.00 31.86 75 ALA A CA 1
ATOM 596 C C . ALA A 1 83 ? 2.340 0.722 50.705 1.00 37.99 75 ALA A C 1
ATOM 597 O O . ALA A 1 83 ? 2.699 -0.446 50.896 1.00 38.80 75 ALA A O 1
ATOM 599 N N . ALA A 1 84 ? 1.589 1.392 51.575 1.00 35.49 76 ALA A N 1
ATOM 600 C CA . ALA A 1 84 ? 1.110 0.771 52.803 1.00 39.38 76 ALA A CA 1
ATOM 601 C C . ALA A 1 84 ? -0.185 -0.012 52.606 1.00 32.14 76 ALA A C 1
ATOM 602 O O . ALA A 1 84 ? -0.644 -0.663 53.545 1.00 35.62 76 ALA A O 1
ATOM 604 N N . GLY A 1 85 ? -0.782 0.028 51.417 1.00 32.13 77 GLY A N 1
ATOM 605 C CA . GLY A 1 85 ? -1.960 -0.771 51.145 1.00 32.09 77 GLY A CA 1
ATOM 606 C C . GLY A 1 85 ? -3.280 -0.111 51.467 1.00 36.09 77 GLY A C 1
ATOM 607 O O . GLY A 1 85 ? -4.261 -0.816 51.735 1.00 32.11 77 GLY A O 1
ATOM 608 N N . ILE A 1 86 ? -3.340 1.226 51.454 1.00 31.44 78 ILE A N 1
ATOM 609 C CA . ILE A 1 86 ? -4.602 1.907 51.724 1.00 28.09 78 ILE A CA 1
ATOM 610 C C . ILE A 1 86 ? -5.680 1.444 50.749 1.00 26.78 78 ILE A C 1
ATOM 611 O O . ILE A 1 86 ? -6.846 1.277 51.130 1.00 29.71 78 ILE A O 1
ATOM 616 N N . VAL A 1 87 ? -5.312 1.203 49.488 1.00 25.40 79 VAL A N 1
ATOM 617 C CA . VAL A 1 87 ? -6.309 0.807 48.501 1.00 23.24 79 VAL A CA 1
ATOM 618 C C . VAL A 1 87 ? -6.835 -0.590 48.812 1.00 25.74 79 VAL A C 1
ATOM 619 O O . VAL A 1 87 ? -8.046 -0.837 48.768 1.00 30.00 79 VAL A O 1
ATOM 623 N N . ASP A 1 88 ? -5.936 -1.519 49.144 1.00 27.25 80 ASP A N 1
ATOM 624 C CA . ASP A 1 88 ? -6.371 -2.858 49.534 1.00 30.92 80 ASP A CA 1
ATOM 625 C C . ASP A 1 88 ? -7.348 -2.792 50.696 1.00 35.29 80 ASP A C 1
ATOM 626 O O . ASP A 1 88 ? -8.364 -3.494 50.711 1.00 31.29 80 ASP A O 1
ATOM 631 N N . ASP A 1 89 ? -7.048 -1.954 51.686 1.00 32.17 81 ASP A N 1
ATOM 632 C CA . ASP A 1 89 ? -7.891 -1.881 52.872 1.00 35.60 81 ASP A CA 1
ATOM 633 C C . ASP A 1 89 ? -9.262 -1.318 52.532 1.00 38.45 81 ASP A C 1
ATOM 634 O O . ASP A 1 89 ? -10.290 -1.882 52.923 1.00 30.52 81 ASP A O 1
ATOM 639 N N . PHE A 1 90 ? -9.292 -0.196 51.809 1.00 33.97 82 PHE A N 1
ATOM 640 C CA . PHE A 1 90 ? -10.563 0.390 51.402 1.00 29.14 82 PHE A CA 1
ATOM 641 C C . PHE A 1 90 ? -11.390 -0.601 50.596 1.00 34.20 82 PHE A C 1
ATOM 642 O O . PHE A 1 90 ? -12.597 -0.737 50.820 1.00 32.16 82 PHE A O 1
ATOM 650 N N . ARG A 1 91 ? -10.761 -1.308 49.650 1.00 31.98 83 ARG A N 1
ATOM 651 C CA . ARG A 1 91 ? -11.531 -2.214 48.802 1.00 30.19 83 ARG A CA 1
ATOM 652 C C . ARG A 1 91 ? -12.020 -3.432 49.573 1.00 35.72 83 ARG A C 1
ATOM 653 O O . ARG A 1 91 ? -13.135 -3.909 49.337 1.00 38.54 83 ARG A O 1
ATOM 661 N N . ALA A 1 92 ? -11.213 -3.950 50.498 1.00 33.73 84 ALA A N 1
ATOM 662 C CA . ALA A 1 92 ? -11.693 -5.052 51.326 1.00 36.92 84 ALA A CA 1
ATOM 663 C C . ALA A 1 92 ? -12.876 -4.620 52.187 1.00 43.15 84 ALA A C 1
ATOM 664 O O . ALA A 1 92 ? -13.717 -5.452 52.548 1.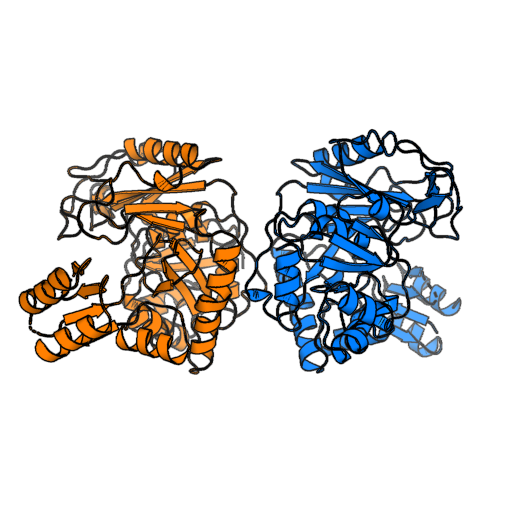00 45.36 84 ALA A O 1
ATOM 666 N N . ALA A 1 93 ? -12.971 -3.330 52.509 1.00 39.78 85 ALA A N 1
ATOM 667 C CA . ALA A 1 93 ? -14.118 -2.781 53.230 1.00 43.01 85 ALA A CA 1
ATOM 668 C C . ALA A 1 93 ? -15.262 -2.385 52.300 1.00 47.50 85 ALA A C 1
ATOM 669 O O . ALA A 1 93 ? -16.256 -1.818 52.769 1.00 44.69 85 ALA A O 1
ATOM 671 N N . GLY A 1 94 ? -15.140 -2.660 51.001 1.00 41.70 86 GLY A N 1
ATOM 672 C CA . GLY A 1 94 ? -16.194 -2.354 50.050 1.00 37.44 86 GLY A CA 1
ATOM 673 C C . GLY A 1 94 ? -16.290 -0.906 49.613 1.00 37.16 86 GLY A C 1
ATOM 674 O O . GLY A 1 94 ? -17.331 -0.501 49.091 1.00 39.91 86 GLY A O 1
ATOM 675 N N . LEU A 1 95 ? -15.250 -0.105 49.815 1.00 31.08 87 LEU A N 1
ATOM 676 C CA . LEU A 1 95 ? -15.290 1.304 49.449 1.00 29.29 87 LEU A CA 1
ATOM 677 C C . LEU A 1 95 ? -14.661 1.522 48.077 1.00 31.18 87 LEU A C 1
ATOM 678 O O . LEU A 1 95 ? -13.755 0.792 47.667 1.00 30.85 87 LEU A O 1
ATOM 683 N N . LYS A 1 96 ? -15.137 2.553 47.380 1.00 28.73 88 LYS A N 1
ATOM 684 C CA . LYS A 1 96 ? -14.580 2.920 46.082 1.00 30.90 88 LYS A CA 1
ATOM 685 C C . LYS A 1 96 ? -13.375 3.833 46.263 1.00 28.34 88 LYS A C 1
ATOM 686 O O . LYS A 1 96 ? -13.450 4.826 46.991 1.00 23.91 88 LYS A O 1
ATOM 692 N N . ILE A 1 97 ? -12.273 3.526 45.579 1.00 22.82 89 ILE A N 1
ATOM 693 C CA . ILE A 1 97 ? -11.053 4.306 45.754 1.00 22.74 89 ILE A CA 1
ATOM 694 C C . ILE A 1 97 ? -10.239 4.254 44.465 1.00 25.84 89 ILE A C 1
ATOM 695 O O . ILE A 1 97 ? -10.138 3.208 43.811 1.00 26.74 89 ILE A O 1
ATOM 700 N N . PHE A 1 98 ? -9.680 5.405 44.092 1.00 20.76 90 PHE A N 1
ATOM 701 C CA . PHE A 1 98 ? -8.878 5.549 42.877 1.00 24.86 90 PHE A CA 1
ATOM 702 C C . PHE A 1 98 ? -7.409 5.658 43.275 1.00 24.99 90 PHE A C 1
ATOM 703 O O . PHE A 1 98 ? -6.976 6.679 43.831 1.00 21.25 90 PHE A O 1
ATOM 711 N N . GLY A 1 99 ? -6.651 4.604 42.991 1.00 21.46 91 GLY A N 1
ATOM 712 C CA . GLY A 1 99 ? -5.253 4.519 43.354 1.00 21.67 91 GLY A CA 1
ATOM 713 C C . GLY A 1 99 ? -4.826 3.069 43.253 1.00 21.66 91 GLY A C 1
ATOM 714 O O . GLY A 1 99 ? -5.668 2.164 43.215 1.00 23.65 91 GLY A O 1
ATOM 715 N N . PRO A 1 100 ? -3.525 2.815 43.161 1.00 20.65 92 PRO A N 1
ATOM 716 C CA . PRO A 1 100 ? -3.059 1.433 42.981 1.00 21.91 92 PRO A CA 1
ATOM 717 C C . PRO A 1 100 ? -3.025 0.634 44.275 1.00 28.73 92 PRO A C 1
ATOM 718 O O . PRO A 1 100 ? -2.803 1.165 45.368 1.00 23.81 92 PRO A O 1
ATOM 722 N N . THR A 1 101 ? -3.260 -0.671 44.132 1.00 22.30 93 THR A N 1
ATOM 723 C CA . THR A 1 101 ? -3.040 -1.598 45.228 1.00 24.08 93 THR A CA 1
ATOM 724 C C . THR A 1 101 ? -1.577 -1.552 45.640 1.00 27.36 93 THR A C 1
ATOM 725 O O . THR A 1 101 ? -0.712 -1.059 44.910 1.00 27.62 93 THR A O 1
ATOM 729 N N . GLN A 1 102 ? -1.305 -2.085 46.830 1.00 28.83 94 GLN A N 1
ATOM 730 C CA . GLN A 1 102 ? 0.070 -2.161 47.307 1.00 31.51 94 GLN A CA 1
ATOM 731 C C . GLN A 1 102 ? 0.971 -2.850 46.290 1.00 32.78 94 GLN A C 1
ATOM 732 O O . GLN A 1 102 ? 2.084 -2.384 46.015 1.00 28.85 94 GLN A O 1
ATOM 738 N N . TYR A 1 103 ? 0.499 -3.952 45.701 1.00 30.08 95 TYR A N 1
ATOM 739 C CA . TYR A 1 103 ? 1.323 -4.655 44.722 1.00 31.53 95 TYR A CA 1
ATOM 740 C C . TYR A 1 103 ? 1.534 -3.808 43.471 1.00 28.86 95 TYR A C 1
ATOM 741 O O . TYR A 1 103 ? 2.669 -3.642 43.010 1.00 32.59 95 TYR A O 1
ATOM 750 N N . ALA A 1 104 ? 0.457 -3.273 42.893 1.00 27.59 96 ALA A N 1
ATOM 751 C CA . ALA A 1 104 ? 0.637 -2.470 41.693 1.00 27.66 96 ALA A CA 1
ATOM 752 C C . ALA A 1 104 ? 1.423 -1.190 41.960 1.00 25.97 96 ALA A C 1
ATOM 753 O O . ALA A 1 104 ? 2.068 -0.679 41.037 1.00 25.61 96 ALA A O 1
ATOM 755 N N . ALA A 1 105 ? 1.406 -0.673 43.197 1.00 28.59 97 ALA A N 1
ATOM 756 C CA . ALA A 1 105 ? 2.136 0.558 43.492 1.00 29.64 97 ALA A CA 1
ATOM 757 C C . ALA A 1 105 ? 3.644 0.358 43.434 1.00 30.88 97 ALA A C 1
ATOM 758 O O . ALA A 1 105 ? 4.391 1.342 43.329 1.00 29.63 97 ALA A O 1
ATOM 760 N N . GLN A 1 106 ? 4.107 -0.888 43.479 1.00 30.73 98 GLN A N 1
ATOM 761 C CA . GLN A 1 106 ? 5.533 -1.145 43.341 1.00 30.11 98 GLN A CA 1
ATOM 762 C C . GLN A 1 106 ? 6.075 -0.603 42.028 1.00 27.89 98 GLN A C 1
ATOM 763 O O . GLN A 1 106 ? 7.278 -0.343 41.919 1.00 31.81 98 GLN A O 1
ATOM 769 N N . LEU A 1 107 ? 5.214 -0.465 41.012 1.00 26.74 99 LEU A N 1
ATOM 770 C CA . LEU A 1 107 ? 5.657 0.106 39.748 1.00 29.39 99 LEU A CA 1
ATOM 771 C C . LEU A 1 107 ? 6.192 1.514 39.946 1.00 32.32 99 LEU A C 1
ATOM 772 O O . LEU A 1 107 ? 7.094 1.951 39.221 1.00 28.07 99 LEU A O 1
ATOM 777 N N . GLU A 1 108 ? 5.638 2.233 40.914 1.00 27.16 100 GLU A N 1
ATOM 778 C CA . GLU A 1 108 ? 6.031 3.598 41.222 1.00 31.53 100 GLU A CA 1
ATOM 779 C C . GLU A 1 108 ? 6.897 3.707 42.468 1.00 36.20 100 GLU A C 1
ATOM 780 O O . GLU A 1 108 ? 7.489 4.765 42.697 1.00 40.91 100 GLU A O 1
ATOM 786 N N . SER A 1 109 ? 7.001 2.648 43.267 1.00 35.69 101 SER A N 1
ATOM 787 C CA . SER A 1 109 ? 7.652 2.745 44.563 1.00 42.15 101 SER A CA 1
ATOM 788 C C . SER A 1 109 ? 8.925 1.924 44.679 1.00 45.82 101 SER A C 1
ATOM 789 O O . SER A 1 109 ? 9.626 2.061 45.686 1.00 52.88 101 SER A O 1
ATOM 792 N N . SER A 1 110 ? 9.247 1.087 43.691 1.00 48.47 102 SER A N 1
ATOM 793 C CA . SER A 1 110 ? 10.476 0.292 43.700 1.00 48.19 102 SER A CA 1
ATOM 794 C C . SER A 1 110 ? 11.128 0.349 42.323 1.00 56.21 102 SER A C 1
ATOM 795 O O . SER A 1 110 ? 10.590 -0.199 41.356 1.00 50.06 102 SER A O 1
ATOM 798 N N . LYS A 1 111 ? 12.303 0.981 42.236 1.00 49.81 103 LYS A N 1
ATOM 799 C CA . LYS A 1 111 ? 12.977 1.084 40.946 1.00 53.03 103 LYS A CA 1
ATOM 800 C C . LYS A 1 111 ? 13.474 -0.274 40.463 1.00 55.73 103 LYS A C 1
ATOM 801 O O . LYS A 1 111 ? 13.614 -0.486 39.251 1.00 43.51 103 LYS A O 1
ATOM 803 N N . ASP A 1 112 ? 13.752 -1.196 41.391 1.00 55.77 104 ASP A N 1
ATOM 804 C CA . ASP A 1 112 ? 14.109 -2.557 41.005 1.00 52.92 104 ASP A CA 1
ATOM 805 C C . ASP A 1 112 ? 12.933 -3.261 40.343 1.00 44.37 104 ASP A C 1
ATOM 806 O O . ASP A 1 112 ? 13.080 -3.861 39.271 1.00 46.70 104 ASP A O 1
ATOM 811 N N . PHE A 1 113 ? 11.767 -3.237 41.002 1.00 44.57 105 PHE A N 1
ATOM 812 C CA . PHE A 1 113 ? 10.567 -3.846 40.432 1.00 45.23 105 PHE A CA 1
ATOM 813 C C . PHE A 1 113 ? 10.272 -3.269 39.060 1.00 36.60 105 PHE A C 1
ATOM 814 O O . PHE A 1 113 ? 9.926 -4.006 38.125 1.00 32.85 105 PHE A O 1
ATOM 822 N N . ALA A 1 114 ? 10.398 -1.944 38.924 1.00 35.74 106 ALA A N 1
ATOM 823 C CA . ALA A 1 114 ? 10.022 -1.270 37.689 1.00 32.98 106 ALA A CA 1
ATOM 824 C C . ALA A 1 114 ? 10.992 -1.592 36.559 1.00 38.85 106 ALA A C 1
ATOM 825 O O . ALA A 1 114 ? 10.564 -1.885 35.439 1.00 32.45 106 ALA A O 1
ATOM 827 N N . LYS A 1 115 ? 12.302 -1.541 36.826 1.00 38.97 107 LYS A N 1
ATOM 828 C CA . LYS A 1 115 ? 13.271 -1.910 35.795 1.00 38.04 107 LYS A CA 1
ATOM 829 C C . LYS A 1 115 ? 13.091 -3.361 35.360 1.00 36.14 107 LYS A C 1
ATOM 830 O O . LYS A 1 115 ? 13.107 -3.664 34.161 1.00 40.90 107 LYS A O 1
ATOM 836 N N . ALA A 1 116 ? 12.920 -4.271 36.321 1.00 33.26 108 ALA A N 1
ATOM 837 C CA . ALA A 1 116 ? 12.688 -5.669 35.982 1.00 35.93 108 ALA A CA 1
ATOM 838 C C . ALA A 1 116 ? 11.415 -5.827 35.160 1.00 39.52 108 ALA A C 1
ATOM 839 O O . ALA A 1 116 ? 11.394 -6.542 34.149 1.00 32.92 108 ALA A O 1
ATOM 841 N N . PHE A 1 117 ? 10.335 -5.174 35.595 1.00 33.25 109 PHE A N 1
ATOM 842 C CA . PHE A 1 117 ? 9.092 -5.182 34.829 1.00 29.81 109 PHE A CA 1
ATOM 843 C C . PHE A 1 117 ? 9.317 -4.649 33.417 1.00 29.01 109 PHE A C 1
ATOM 844 O O . PHE A 1 117 ? 8.823 -5.216 32.432 1.00 28.83 109 PHE A O 1
ATOM 852 N N . MET A 1 118 ? 10.060 -3.551 33.298 1.00 28.68 110 MET A N 1
ATOM 853 C CA . MET A 1 118 ? 10.205 -2.923 31.994 1.00 27.96 110 MET A CA 1
ATOM 854 C C . MET A 1 118 ? 11.075 -3.770 31.075 1.00 29.18 110 MET A C 1
ATOM 855 O O . MET A 1 118 ? 10.776 -3.910 29.881 1.00 30.13 110 MET A O 1
ATOM 860 N N . VAL A 1 119 ? 12.143 -4.361 31.616 1.00 31.95 111 VAL A N 1
ATOM 861 C CA . VAL A 1 119 ? 12.937 -5.303 30.830 1.00 37.72 111 VAL A CA 1
ATOM 862 C C . VAL A 1 119 ? 12.066 -6.453 30.343 1.00 40.68 111 VAL A C 1
ATOM 863 O O . VAL A 1 119 ? 12.094 -6.824 29.161 1.00 41.59 111 VAL A O 1
ATOM 867 N N . LYS A 1 120 ? 11.260 -7.016 31.244 1.00 36.75 112 LYS A N 1
ATOM 868 C CA . LYS A 1 120 ? 10.410 -8.148 30.884 1.00 37.50 112 LYS A CA 1
ATOM 869 C C . LYS A 1 120 ? 9.456 -7.792 29.745 1.00 38.10 112 LYS A C 1
ATOM 870 O O . LYS A 1 120 ? 9.352 -8.525 28.756 1.00 44.00 112 LYS A O 1
ATOM 876 N N . TYR A 1 121 ? 8.746 -6.675 29.861 1.00 30.23 113 TYR A N 1
ATOM 877 C CA . TYR A 1 121 ? 7.738 -6.327 28.863 1.00 31.74 113 TYR A CA 1
ATOM 878 C C . TYR A 1 121 ? 8.280 -5.441 27.749 1.00 33.37 113 TYR A C 1
ATOM 879 O O . TYR A 1 121 ? 7.492 -4.863 26.989 1.00 36.99 113 TYR A O 1
ATOM 888 N N . ASN A 1 122 ? 9.598 -5.327 27.636 1.00 31.17 114 ASN A N 1
ATOM 889 C CA . ASN A 1 122 ? 10.237 -4.606 26.540 1.00 39.63 114 ASN A CA 1
ATOM 890 C C . ASN A 1 122 ? 9.788 -3.146 26.490 1.00 34.68 114 ASN A C 1
ATOM 891 O O . ASN A 1 122 ? 9.494 -2.599 25.424 1.00 33.78 114 ASN A O 1
ATOM 896 N N . ILE A 1 123 ? 9.720 -2.512 27.655 1.00 27.11 115 ILE A N 1
ATOM 897 C CA . ILE A 1 123 ? 9.410 -1.087 27.758 1.00 25.93 115 ILE A CA 1
ATOM 898 C C . ILE A 1 123 ? 10.706 -0.301 27.605 1.00 30.01 115 ILE A C 1
ATOM 899 O O . ILE A 1 123 ? 11.661 -0.576 28.346 1.00 27.16 115 ILE A O 1
ATOM 904 N N . PRO A 1 124 ? 10.798 0.671 26.694 1.00 27.71 116 PRO A N 1
ATOM 905 C CA . PRO A 1 124 ? 12.061 1.415 26.548 1.00 27.41 116 PRO A CA 1
ATOM 906 C C . PRO A 1 124 ? 12.412 2.180 27.816 1.00 26.84 116 PRO A C 1
ATOM 907 O O . PRO A 1 124 ? 11.604 2.939 28.362 1.00 25.30 116 PRO A O 1
ATOM 911 N N . THR A 1 125 ? 13.651 1.998 28.262 1.00 27.17 117 THR A N 1
ATOM 912 C CA . THR A 1 125 ? 14.119 2.638 29.478 1.00 27.22 117 THR A CA 1
ATOM 913 C C . THR A 1 125 ? 15.642 2.540 29.478 1.00 28.44 117 THR A C 1
ATOM 914 O O . THR A 1 125 ? 16.236 1.908 28.603 1.00 29.19 117 THR A O 1
ATOM 918 N N . ALA A 1 126 ? 16.274 3.175 30.457 1.00 28.75 118 ALA A N 1
ATOM 919 C CA . ALA A 1 126 ? 17.736 3.105 30.536 1.00 30.00 118 ALA A CA 1
ATOM 920 C C . ALA A 1 126 ? 18.186 1.702 30.920 1.00 31.27 118 ALA A C 1
ATOM 921 O O . ALA A 1 126 ? 17.692 1.130 31.895 1.00 39.06 118 ALA A O 1
ATOM 923 N N . GLN A 1 127 ? 19.129 1.146 30.151 1.00 40.47 119 GLN A N 1
ATOM 924 C CA . GLN A 1 127 ? 19.771 -0.097 30.555 1.00 44.13 119 GLN A CA 1
ATOM 925 C C . GLN A 1 127 ? 20.380 0.082 31.944 1.00 43.47 119 GLN A C 1
ATOM 926 O O . GLN A 1 127 ? 20.855 1.165 32.295 1.00 38.19 119 GLN A O 1
ATOM 932 N N . TYR A 1 128 ? 20.338 -0.977 32.749 1.00 43.11 120 TYR A N 1
ATOM 933 C CA . TYR A 1 128 ? 20.443 -0.810 34.191 1.00 43.82 120 TYR A CA 1
ATOM 934 C C . TYR A 1 128 ? 20.961 -2.094 34.818 1.00 54.55 120 TYR A C 1
ATOM 935 O O . TYR A 1 128 ? 20.504 -3.184 34.472 1.00 58.01 120 TYR A O 1
ATOM 944 N N . GLN A 1 129 ? 21.914 -1.961 35.737 1.00 61.02 121 GLN A N 1
ATOM 945 C CA . GLN A 1 129 ? 22.463 -3.123 36.424 1.00 60.81 121 GLN A CA 1
ATOM 946 C C . GLN A 1 129 ? 23.145 -2.681 37.711 1.00 62.51 121 GLN A C 1
ATOM 947 O O . GLN A 1 129 ? 23.807 -1.641 37.743 1.00 62.27 121 GLN A O 1
ATOM 953 N N . THR A 1 130 ? 22.974 -3.481 38.762 1.00 69.80 122 THR A N 1
ATOM 954 C CA . THR A 1 130 ? 23.585 -3.252 40.065 1.00 65.68 122 THR A CA 1
ATOM 955 C C . THR A 1 130 ? 24.768 -4.194 40.251 1.00 71.28 122 THR A C 1
ATOM 956 O O . THR A 1 130 ? 24.762 -5.326 39.758 1.00 73.73 122 THR A O 1
ATOM 960 N N . PHE A 1 131 ? 25.789 -3.724 40.972 1.00 63.24 123 PHE A N 1
ATOM 961 C CA . PHE A 1 131 ? 27.073 -4.411 40.960 1.00 74.78 123 PHE A CA 1
ATOM 962 C C . PHE A 1 131 ? 27.645 -4.636 42.347 1.00 85.76 123 PHE A C 1
ATOM 963 O O . PHE A 1 131 ? 27.582 -3.765 43.218 1.00 90.02 123 PHE A O 1
ATOM 971 N N . GLU A 1 132 ? 28.233 -5.824 42.505 1.00 92.02 124 GLU A N 1
ATOM 972 C CA . GLU A 1 132 ? 28.810 -6.339 43.737 1.00 96.48 124 GLU A CA 1
ATOM 973 C C . GLU A 1 132 ? 30.174 -5.717 44.017 1.00 96.28 124 GLU A C 1
ATOM 974 O O . GLU A 1 132 ? 30.300 -4.840 44.878 1.00 93.82 124 GLU A O 1
ATOM 980 N N . ASN A 1 133 ? 31.198 -6.178 43.302 1.00 97.36 125 ASN A N 1
ATOM 981 C CA . ASN A 1 133 ? 32.543 -5.629 43.345 1.00 93.45 125 ASN A CA 1
ATOM 982 C C . ASN A 1 133 ? 32.919 -5.098 41.966 1.00 87.38 125 ASN A C 1
ATOM 983 O O . ASN A 1 133 ? 32.231 -5.335 40.967 1.00 89.67 125 ASN A O 1
ATOM 985 N N . ALA A 1 134 ? 34.041 -4.380 41.923 1.00 81.53 126 ALA A N 1
ATOM 986 C CA . ALA A 1 134 ? 34.412 -3.631 40.730 1.00 80.68 126 ALA A CA 1
ATOM 987 C C . ALA A 1 134 ? 34.683 -4.522 39.523 1.00 92.31 126 ALA A C 1
ATOM 988 O O . ALA A 1 134 ? 34.650 -4.028 38.391 1.00 87.75 126 ALA A O 1
ATOM 990 N N . ASP A 1 135 ? 34.949 -5.813 39.735 1.00 105.20 127 ASP A N 1
ATOM 991 C CA . ASP A 1 135 ? 35.324 -6.723 38.656 1.00 105.76 127 ASP A CA 1
ATOM 992 C C . ASP A 1 135 ? 34.330 -6.664 37.504 1.00 92.18 127 ASP A C 1
ATOM 993 O O . ASP A 1 135 ? 34.651 -6.162 36.420 1.00 88.23 127 ASP A O 1
ATOM 995 N N . ALA A 1 136 ? 33.117 -7.167 37.729 1.00 82.29 128 ALA A N 1
ATOM 996 C CA . ALA A 1 136 ? 32.105 -7.120 36.685 1.00 84.62 128 ALA A CA 1
ATOM 997 C C . ALA A 1 136 ? 31.629 -5.700 36.413 1.00 83.99 128 ALA A C 1
ATOM 998 O O . ALA A 1 136 ? 31.069 -5.447 35.342 1.00 85.22 128 ALA A O 1
ATOM 1000 N N . ALA A 1 137 ? 31.846 -4.771 37.350 1.00 84.02 129 ALA A N 1
ATOM 1001 C CA . ALA A 1 137 ? 31.415 -3.388 37.151 1.00 79.82 129 ALA A CA 1
ATOM 1002 C C . ALA A 1 137 ? 32.230 -2.715 36.053 1.00 73.30 129 ALA A C 1
ATOM 1003 O O . ALA A 1 137 ? 31.673 -2.175 35.089 1.00 67.83 129 ALA A O 1
ATOM 1005 N N . HIS A 1 138 ? 33.561 -2.736 36.187 1.00 70.15 130 HIS A N 1
ATOM 1006 C CA . HIS A 1 138 ? 34.414 -2.220 35.122 1.00 66.32 130 HIS A CA 1
ATOM 1007 C C . HIS A 1 138 ? 34.171 -2.974 33.820 1.00 75.24 130 HIS A C 1
ATOM 1008 O O . HIS A 1 138 ? 34.112 -2.367 32.743 1.00 76.61 130 HIS A O 1
ATOM 1015 N N . ASP A 1 139 ? 34.002 -4.297 33.903 1.00 82.25 131 ASP A N 1
ATOM 1016 C CA . ASP A 1 139 ? 33.703 -5.085 32.711 1.00 84.15 131 ASP A CA 1
ATOM 1017 C C . ASP A 1 139 ? 32.412 -4.618 32.050 1.00 77.09 131 ASP A C 1
ATOM 1018 O O . ASP A 1 139 ? 32.318 -4.559 30.818 1.00 78.85 131 ASP A O 1
ATOM 1020 N N . TYR A 1 140 ? 31.406 -4.280 32.854 1.00 69.48 132 TYR A N 1
ATOM 1021 C CA . TYR A 1 140 ? 30.142 -3.813 32.301 1.00 66.32 132 TYR A CA 1
ATOM 1022 C C . TYR A 1 140 ? 30.299 -2.450 31.643 1.00 59.91 132 TYR A C 1
ATOM 1023 O O . TYR A 1 140 ? 29.772 -2.216 30.549 1.00 58.84 132 TYR A O 1
ATOM 1032 N N . VAL A 1 141 ? 31.008 -1.538 32.307 1.00 57.60 133 VAL A N 1
ATOM 1033 C CA . VAL A 1 141 ? 31.196 -0.195 31.770 1.00 58.42 133 VAL A CA 1
ATOM 1034 C C . VAL A 1 141 ? 31.964 -0.252 30.454 1.00 59.99 133 VAL A C 1
ATOM 1035 O O . VAL A 1 141 ? 31.603 0.418 29.477 1.00 55.34 133 VAL A O 1
ATOM 1039 N N . ASN A 1 142 ? 33.020 -1.070 30.401 1.00 59.26 134 ASN A N 1
ATOM 1040 C CA . ASN A 1 142 ? 33.740 -1.267 29.148 1.00 59.72 134 ASN A CA 1
ATOM 1041 C C . ASN A 1 142 ? 32.843 -1.846 28.066 1.00 64.47 134 ASN A C 1
ATOM 1042 O O . ASN A 1 142 ? 33.024 -1.539 26.882 1.00 63.94 134 ASN A O 1
ATOM 1047 N N . GLN A 1 143 ? 31.868 -2.676 28.446 1.00 69.70 135 GLN A N 1
ATOM 1048 C CA . GLN A 1 143 ? 30.965 -3.249 27.453 1.00 71.45 135 GLN A CA 1
ATOM 1049 C C . GLN A 1 143 ? 29.944 -2.226 26.971 1.00 73.06 135 GLN A C 1
ATOM 1050 O O . GLN A 1 143 ? 29.613 -2.183 25.780 1.00 77.14 135 GLN A O 1
ATOM 1052 N N . LYS A 1 144 ? 29.432 -1.395 27.875 1.00 65.13 136 LYS A N 1
ATOM 1053 C CA . LYS A 1 144 ? 28.383 -0.451 27.515 1.00 58.57 136 LYS A CA 1
ATOM 1054 C C . LYS A 1 144 ? 28.925 0.843 26.928 1.00 45.09 136 LYS A C 1
ATOM 1055 O O . LYS A 1 144 ? 28.251 1.464 26.100 1.00 52.23 136 LYS A O 1
ATOM 1061 N N . GLY A 1 145 ? 30.118 1.264 27.331 1.00 52.62 137 GLY A N 1
ATOM 1062 C CA . GLY A 1 145 ? 30.676 2.518 26.872 1.00 48.72 137 GLY A CA 1
ATOM 1063 C C . GLY A 1 145 ? 30.039 3.714 27.556 1.00 48.20 137 GLY A C 1
ATOM 1064 O O . GLY A 1 145 ? 29.066 3.610 28.306 1.00 42.94 137 GLY A O 1
ATOM 1065 N N . ALA A 1 146 ? 30.608 4.880 27.280 1.00 46.40 138 ALA A N 1
ATOM 1066 C CA . ALA A 1 146 ? 30.145 6.152 27.804 1.00 43.07 138 ALA A CA 1
ATOM 1067 C C . ALA A 1 146 ? 29.350 6.901 26.743 1.00 43.32 138 ALA A C 1
ATOM 1068 O O . ALA A 1 146 ? 29.482 6.624 25.547 1.00 52.34 138 ALA A O 1
ATOM 1070 N N . PRO A 1 147 ? 28.493 7.863 27.137 1.00 43.33 139 PRO A N 1
ATOM 1071 C CA . PRO A 1 147 ? 28.200 8.303 28.504 1.00 45.76 139 PRO A CA 1
ATOM 1072 C C . PRO A 1 147 ? 27.378 7.287 29.272 1.00 48.51 139 PRO A C 1
ATOM 1073 O O . PRO A 1 147 ? 26.588 6.538 28.697 1.00 47.05 139 PRO A O 1
ATOM 1077 N N . ILE A 1 148 ? 27.564 7.274 30.588 1.00 41.55 140 ILE A N 1
ATOM 1078 C CA . ILE A 1 148 ? 26.897 6.304 31.435 1.00 37.13 140 ILE A CA 1
ATOM 1079 C C . ILE A 1 148 ? 26.857 6.892 32.831 1.00 37.46 140 ILE A C 1
ATOM 1080 O O . ILE A 1 148 ? 27.700 7.718 33.197 1.00 41.28 140 ILE A O 1
ATOM 1085 N N . VAL A 1 149 ? 25.867 6.480 33.609 1.00 37.06 141 VAL A N 1
ATOM 1086 C CA . VAL A 1 149 ? 25.607 7.062 34.918 1.00 37.33 141 VAL A CA 1
ATOM 1087 C C . VAL A 1 149 ? 25.999 6.063 35.994 1.00 42.52 141 VAL A C 1
ATOM 1088 O O . VAL A 1 149 ? 25.536 4.916 35.986 1.00 44.99 141 VAL A O 1
ATOM 1092 N N . ILE A 1 150 ? 26.838 6.505 36.925 1.00 40.74 142 ILE A N 1
ATOM 1093 C CA . ILE A 1 150 ? 27.216 5.720 38.091 1.00 44.72 142 ILE A CA 1
ATOM 1094 C C . ILE A 1 150 ? 26.563 6.353 39.312 1.00 52.92 142 ILE A C 1
ATOM 1095 O O . ILE A 1 150 ? 26.730 7.553 39.561 1.00 58.11 142 ILE A O 1
ATOM 1100 N N . LYS A 1 151 ? 25.830 5.549 40.077 1.00 54.94 143 LYS A N 1
ATOM 1101 C CA . LYS A 1 151 ? 25.144 6.033 41.267 1.00 55.38 143 LYS A CA 1
ATOM 1102 C C . LYS A 1 151 ? 25.324 5.018 42.385 1.00 64.96 143 LYS A C 1
ATOM 1103 O O . LYS A 1 151 ? 25.491 3.821 42.136 1.00 64.56 143 LYS A O 1
ATOM 1105 N N . ALA A 1 152 ? 25.308 5.507 43.620 1.00 76.04 144 ALA A N 1
ATOM 1106 C CA . ALA A 1 152 ? 25.496 4.638 44.778 1.00 81.15 144 ALA A CA 1
ATOM 1107 C C . ALA A 1 152 ? 24.248 4.605 45.650 1.00 83.36 144 ALA A C 1
ATOM 1108 O O . ALA A 1 152 ? 23.359 5.443 45.505 1.00 86.70 144 ALA A O 1
ATOM 1110 N N . VAL A 1 161 ? 25.915 10.438 42.590 1.00 70.36 153 VAL A N 1
ATOM 1111 C CA . VAL A 1 161 ? 25.471 10.320 41.204 1.00 73.50 153 VAL A CA 1
ATOM 1112 C C . VAL A 1 161 ? 26.414 11.041 40.244 1.00 76.51 153 VAL A C 1
ATOM 1113 O O . VAL A 1 161 ? 26.403 12.268 40.149 1.00 79.97 153 VAL A O 1
ATOM 1117 N N . ILE A 1 162 ? 27.222 10.270 39.521 1.00 68.32 154 ILE A N 1
ATOM 1118 C CA . ILE A 1 162 ? 28.147 10.802 38.528 1.00 58.35 154 ILE A CA 1
ATOM 1119 C C . ILE A 1 162 ? 27.602 10.457 37.147 1.00 52.65 154 ILE A C 1
ATOM 1120 O O . ILE A 1 162 ? 27.332 9.285 36.855 1.00 51.17 154 ILE A O 1
ATOM 1122 N N . VAL A 1 163 ? 27.404 11.475 36.311 1.00 43.31 155 VAL A N 1
ATOM 1123 C CA . VAL A 1 163 ? 27.137 11.274 34.890 1.00 44.44 155 VAL A CA 1
ATOM 1124 C C . VAL A 1 163 ? 28.493 11.272 34.189 1.00 50.14 155 VAL A C 1
ATOM 1125 O O . VAL A 1 163 ? 29.087 12.323 33.946 1.00 48.12 155 VAL A O 1
ATOM 1129 N N . ALA A 1 164 ? 28.981 10.082 33.860 1.00 43.68 156 ALA A N 1
ATOM 1130 C CA . ALA A 1 164 ? 30.327 9.920 33.323 1.00 40.12 156 ALA A CA 1
ATOM 1131 C C . ALA A 1 164 ? 30.320 10.147 31.818 1.00 39.23 156 ALA A C 1
ATOM 1132 O O . ALA A 1 164 ? 29.665 9.407 31.078 1.00 40.03 156 ALA A O 1
ATOM 1134 N N . MET A 1 165 ? 31.059 11.160 31.359 1.00 43.80 157 MET A N 1
ATOM 1135 C CA . MET A 1 165 ? 31.137 11.426 29.926 1.00 45.42 157 MET A CA 1
ATOM 1136 C C . MET A 1 165 ? 32.177 10.564 29.219 1.00 41.00 157 MET A C 1
ATOM 1137 O O . MET A 1 165 ? 32.099 10.404 27.997 1.00 42.24 157 MET A O 1
ATOM 1142 N N . THR A 1 166 ? 33.149 10.021 29.945 1.00 41.39 158 THR A N 1
ATOM 1143 C CA . THR A 1 166 ? 34.159 9.142 29.374 1.00 42.61 158 THR A CA 1
ATOM 1144 C C . THR A 1 166 ? 34.252 7.878 30.214 1.00 43.64 158 THR A C 1
ATOM 1145 O O . THR A 1 166 ? 33.780 7.827 31.348 1.00 43.67 158 THR A O 1
ATOM 1149 N N . LEU A 1 167 ? 34.909 6.857 29.658 1.00 44.73 159 LEU A N 1
ATOM 1150 C CA . LEU A 1 167 ? 35.158 5.649 30.435 1.00 46.13 159 LEU A CA 1
ATOM 1151 C C . LEU A 1 167 ? 36.051 5.945 31.637 1.00 47.63 159 LEU A C 1
ATOM 1152 O O . LEU A 1 167 ? 35.869 5.356 32.710 1.00 48.48 159 LEU A O 1
ATOM 1157 N N . ASP A 1 168 ? 37.026 6.850 31.478 1.00 48.13 160 ASP A N 1
ATOM 1158 C CA . ASP A 1 168 ? 37.854 7.257 32.611 1.00 49.61 160 ASP A CA 1
ATOM 1159 C C . ASP A 1 168 ? 36.997 7.733 33.777 1.00 53.84 160 ASP A C 1
ATOM 1160 O O . ASP A 1 168 ? 37.219 7.343 34.930 1.00 53.41 160 ASP A O 1
ATOM 1165 N N . GLU A 1 169 ? 36.019 8.595 33.495 1.00 47.20 161 GLU A N 1
ATOM 1166 C CA . GLU A 1 169 ? 35.139 9.066 34.559 1.00 46.70 161 GLU A CA 1
ATOM 1167 C C . GLU A 1 169 ? 34.317 7.923 35.139 1.00 48.61 161 GLU A C 1
ATOM 1168 O O . GLU A 1 169 ? 34.110 7.858 36.357 1.00 50.00 161 GLU A O 1
ATOM 1174 N N . ALA A 1 170 ? 33.850 7.003 34.289 1.00 46.05 162 ALA A N 1
ATOM 1175 C CA . ALA A 1 170 ? 33.052 5.887 34.786 1.00 46.15 162 ALA A CA 1
ATOM 1176 C C . ALA A 1 170 ? 33.887 4.962 35.666 1.00 58.49 162 ALA A C 1
ATOM 1177 O O . ALA A 1 170 ? 33.459 4.581 36.762 1.00 51.84 162 ALA A O 1
ATOM 1179 N N . HIS A 1 171 ? 35.088 4.596 35.207 1.00 50.22 163 HIS A N 1
ATOM 1180 C CA . HIS A 1 171 ? 35.947 3.736 36.018 1.00 57.87 163 HIS A CA 1
ATOM 1181 C C . HIS A 1 171 ? 36.354 4.434 37.307 1.00 60.96 163 HIS A C 1
ATOM 1182 O O . HIS A 1 171 ? 36.423 3.799 38.366 1.00 64.01 163 HIS A O 1
ATOM 1189 N N . ALA A 1 172 ? 36.607 5.743 37.239 1.00 60.32 164 ALA A N 1
ATOM 1190 C CA . ALA A 1 172 ? 36.904 6.513 38.442 1.00 58.51 164 ALA A CA 1
ATOM 1191 C C . ALA A 1 172 ? 35.741 6.471 39.422 1.00 59.28 164 ALA A C 1
ATOM 1192 O O . ALA A 1 172 ? 35.936 6.256 40.623 1.00 65.65 164 ALA A O 1
ATOM 1194 N N . ALA A 1 173 ? 34.516 6.675 38.928 1.00 56.41 165 ALA A N 1
ATOM 1195 C CA . ALA A 1 173 ? 33.357 6.676 39.816 1.00 51.40 165 ALA A CA 1
ATOM 1196 C C . ALA A 1 173 ? 33.157 5.314 40.472 1.00 56.72 165 ALA A C 1
ATOM 1197 O O . ALA A 1 173 ? 32.750 5.234 41.636 1.00 63.03 165 ALA A O 1
ATOM 1199 N N . ILE A 1 174 ? 33.445 4.234 39.742 1.00 53.85 166 ILE A N 1
ATOM 1200 C CA . ILE A 1 174 ? 33.296 2.892 40.299 1.00 56.81 166 ILE A CA 1
ATOM 1201 C C . ILE A 1 174 ? 34.282 2.674 41.440 1.00 64.84 166 ILE A C 1
ATOM 1202 O O . ILE A 1 174 ? 33.913 2.177 42.510 1.00 68.63 166 ILE A O 1
ATOM 1207 N N . ASP A 1 175 ? 35.551 3.039 41.226 1.00 63.46 167 ASP A N 1
ATOM 1208 C CA . ASP A 1 175 ? 36.579 2.821 42.245 1.00 67.15 167 ASP A CA 1
ATOM 1209 C C . ASP A 1 175 ? 36.263 3.588 43.522 1.00 74.83 167 ASP A C 1
ATOM 1210 O O . ASP A 1 175 ? 36.337 3.033 44.624 1.00 85.51 167 ASP A O 1
ATOM 1215 N N . ASP A 1 176 ? 35.914 4.873 43.390 1.00 70.78 168 ASP A N 1
ATOM 1216 C CA . ASP A 1 176 ? 35.541 5.682 44.547 1.00 75.87 168 ASP A CA 1
ATOM 1217 C C . ASP A 1 176 ? 34.487 4.975 45.388 1.00 83.64 168 ASP A C 1
ATOM 1218 O O . ASP A 1 176 ? 34.693 4.694 46.574 1.00 91.39 168 ASP A O 1
ATOM 1220 N N . MET A 1 177 ? 33.356 4.663 44.777 1.00 82.74 169 MET A N 1
ATOM 1221 C CA . MET A 1 177 ? 32.325 3.876 45.426 1.00 80.79 169 MET A CA 1
ATOM 1222 C C . MET A 1 177 ? 32.763 2.413 45.479 1.00 75.34 169 MET A C 1
ATOM 1223 O O . MET A 1 177 ? 32.103 1.572 46.083 1.00 76.76 169 MET A O 1
ATOM 1228 N N . ARG A 1 189 ? 27.342 -1.110 47.169 1.00 78.99 181 ARG A N 1
ATOM 1229 C CA . ARG A 1 189 ? 26.535 -1.474 46.004 1.00 78.07 181 ARG A CA 1
ATOM 1230 C C . ARG A 1 189 ? 26.406 -0.318 45.003 1.00 81.56 181 ARG A C 1
ATOM 1231 O O . ARG A 1 189 ? 25.829 0.726 45.320 1.00 81.29 181 ARG A O 1
ATOM 1233 N N . VAL A 1 190 ? 26.938 -0.513 43.790 1.00 77.27 182 VAL A N 1
ATOM 1234 C CA . VAL A 1 190 ? 26.926 0.508 42.744 1.00 69.48 182 VAL A CA 1
ATOM 1235 C C . VAL A 1 190 ? 25.795 0.216 41.770 1.00 62.93 182 VAL A C 1
ATOM 1236 O O . VAL A 1 190 ? 25.492 -0.947 41.477 1.00 56.38 182 VAL A O 1
ATOM 1238 N N . VAL A 1 191 ? 25.169 1.277 41.269 1.00 61.93 183 VAL A N 1
ATOM 1239 C CA . VAL A 1 191 ? 24.107 1.184 40.272 1.00 60.48 183 VAL A CA 1
ATOM 1240 C C . VAL A 1 191 ? 24.601 1.863 39.004 1.00 53.79 183 VAL A C 1
ATOM 1241 O O . VAL A 1 191 ? 24.980 3.041 39.033 1.00 52.39 183 VAL A O 1
ATOM 1245 N N . ILE A 1 192 ? 24.605 1.125 37.898 1.00 47.32 184 ILE A N 1
ATOM 1246 C CA . ILE A 1 192 ? 25.113 1.627 36.627 1.00 42.08 184 ILE A CA 1
ATOM 1247 C C . ILE A 1 192 ? 23.966 1.665 35.630 1.00 48.07 184 ILE A C 1
ATOM 1248 O O . ILE A 1 192 ? 23.402 0.621 35.277 1.00 49.21 184 ILE A O 1
ATOM 1253 N N . GLU A 1 193 ? 23.627 2.869 35.177 1.00 42.39 185 GLU A N 1
ATOM 1254 C CA . GLU A 1 193 ? 22.438 3.109 34.374 1.00 38.44 185 GLU A CA 1
ATOM 1255 C C . GLU A 1 193 ? 22.823 3.892 33.127 1.00 41.39 185 GLU A C 1
ATOM 1256 O O . GLU A 1 193 ? 23.676 4.786 33.189 1.00 41.99 185 GLU A O 1
ATOM 1262 N N . ASP A 1 194 ? 22.216 3.550 31.990 1.00 36.35 186 ASP A N 1
ATOM 1263 C CA . ASP A 1 194 ? 22.505 4.308 30.781 1.00 36.37 186 ASP A CA 1
ATOM 1264 C C . ASP A 1 194 ? 22.078 5.758 30.953 1.00 32.63 186 ASP A C 1
ATOM 1265 O O . ASP A 1 194 ? 21.152 6.073 31.698 1.00 31.91 186 ASP A O 1
ATOM 1270 N N . PHE A 1 195 ? 22.777 6.651 30.268 1.00 32.70 187 PHE A N 1
ATOM 1271 C CA . PHE A 1 195 ? 22.436 8.067 30.272 1.00 33.00 187 PHE A CA 1
ATOM 1272 C C . PHE A 1 195 ? 21.398 8.307 29.178 1.00 32.68 187 PHE A C 1
ATOM 1273 O O . PHE A 1 195 ? 21.640 7.976 28.014 1.00 38.72 187 PHE A O 1
ATOM 1281 N N . LEU A 1 196 ? 20.240 8.859 29.548 1.00 29.81 188 LEU A N 1
ATOM 1282 C CA . LEU A 1 196 ? 19.175 9.136 28.582 1.00 28.87 188 LEU A CA 1
ATOM 1283 C C . LEU A 1 196 ? 19.332 10.565 28.071 1.00 33.20 188 LEU A C 1
ATOM 1284 O O . LEU A 1 196 ? 19.323 11.514 28.860 1.00 33.66 188 LEU A O 1
ATOM 1289 N N . GLN A 1 197 ? 19.477 10.719 26.759 1.00 31.93 189 GLN A N 1
ATOM 1290 C CA . GLN A 1 197 ? 19.700 12.038 26.191 1.00 34.10 189 GLN A CA 1
ATOM 1291 C C . GLN A 1 197 ? 18.382 12.661 25.757 1.00 33.62 189 GLN A C 1
ATOM 1292 O O . GLN A 1 197 ? 17.386 11.975 25.528 1.00 33.82 189 GLN A O 1
ATOM 1298 N N . GLY A 1 198 ? 18.386 13.981 25.649 1.00 30.77 190 GLY A N 1
ATOM 1299 C CA . GLY A 1 198 ? 17.234 14.669 25.117 1.00 32.75 190 GLY A CA 1
ATOM 1300 C C . GLY A 1 198 ? 16.539 15.560 26.117 1.00 35.03 190 GLY A C 1
ATOM 1301 O O . GLY A 1 198 ? 17.180 16.213 26.944 1.00 36.72 190 GLY A O 1
ATOM 1302 N N . GLU A 1 199 ? 15.215 15.586 26.053 1.00 28.64 191 GLU A N 1
ATOM 1303 C CA . GLU A 1 199 ? 14.410 16.514 26.824 1.00 30.43 191 GLU A CA 1
ATOM 1304 C C . GLU A 1 199 ? 13.439 15.737 27.701 1.00 30.77 191 GLU A C 1
ATOM 1305 O O . GLU A 1 199 ? 12.887 14.722 27.271 1.00 24.55 191 GLU A O 1
ATOM 1311 N N . GLU A 1 200 ? 13.223 16.217 28.928 1.00 26.26 192 GLU A N 1
ATOM 1312 C CA . GLU A 1 200 ? 12.315 15.551 29.852 1.00 27.56 192 GLU A CA 1
ATOM 1313 C C . GLU A 1 200 ? 10.877 15.993 29.606 1.00 23.46 192 GLU A C 1
ATOM 1314 O O . GLU A 1 200 ? 10.614 17.154 29.285 1.00 26.19 192 GLU A O 1
ATOM 1320 N N . ALA A 1 201 ? 9.943 15.055 29.739 1.00 19.36 193 ALA A N 1
ATOM 1321 C CA . ALA A 1 201 ? 8.527 15.383 29.797 1.00 21.30 193 ALA A CA 1
ATOM 1322 C C . ALA A 1 201 ? 7.848 14.441 30.776 1.00 22.40 193 ALA A C 1
ATOM 1323 O O . ALA A 1 201 ? 8.323 13.331 31.035 1.00 25.60 193 ALA A O 1
ATOM 1325 N N . SER A 1 202 ? 6.729 14.898 31.326 1.00 17.90 194 SER A N 1
ATOM 1326 C CA . SER A 1 202 ? 5.916 14.090 32.212 1.00 21.50 194 SER A CA 1
ATOM 1327 C C . SER A 1 202 ? 4.649 13.697 31.473 1.00 22.00 194 SER A C 1
ATOM 1328 O O . SER A 1 202 ? 3.972 14.546 30.886 1.00 21.72 194 SER A O 1
ATOM 1331 N N . PHE A 1 203 ? 4.339 12.412 31.498 1.00 16.12 195 PHE A N 1
ATOM 1332 C CA . PHE A 1 203 ? 3.225 11.866 30.729 1.00 16.37 195 PHE A CA 1
ATOM 1333 C C . PHE A 1 203 ? 2.343 11.204 31.774 1.00 23.24 195 PHE A C 1
ATOM 1334 O O . PHE A 1 203 ? 2.670 10.131 32.276 1.00 25.24 195 PHE A O 1
ATOM 1342 N N . ILE A 1 204 ? 1.276 11.882 32.169 1.00 18.62 196 ILE A N 1
ATOM 1343 C CA . ILE A 1 204 ? 0.414 11.424 33.252 1.00 18.70 196 ILE A CA 1
ATOM 1344 C C . ILE A 1 204 ? -0.852 10.851 32.631 1.00 17.05 196 ILE A C 1
ATOM 1345 O O . ILE A 1 204 ? -1.435 11.468 31.740 1.00 18.60 196 ILE A O 1
ATOM 1350 N N . VAL A 1 205 ? -1.283 9.672 33.088 1.00 15.95 197 VAL A N 1
ATOM 1351 C CA . VAL A 1 205 ? -2.496 9.055 32.553 1.00 15.26 197 VAL A CA 1
ATOM 1352 C C . VAL A 1 205 ? -3.326 8.527 33.711 1.00 20.36 197 VAL A C 1
ATOM 1353 O O . VAL A 1 205 ? -2.788 8.131 34.751 1.00 19.66 197 VAL A O 1
ATOM 1357 N N . MET A 1 206 ? -4.646 8.528 33.528 1.00 16.27 198 MET A N 1
ATOM 1358 C CA . MET A 1 206 ? -5.550 7.812 34.425 1.00 14.09 198 MET A CA 1
ATOM 1359 C C . MET A 1 206 ? -5.682 6.397 33.893 1.00 15.61 198 MET A C 1
ATOM 1360 O O . MET A 1 206 ? -5.754 6.194 32.674 1.00 15.20 198 MET A O 1
ATOM 1365 N N . VAL A 1 207 ? -5.671 5.422 34.795 1.00 14.53 199 VAL A N 1
ATOM 1366 C CA . VAL A 1 207 ? -5.748 4.010 34.425 1.00 16.15 199 VAL A CA 1
ATOM 1367 C C . VAL A 1 207 ? -6.871 3.378 35.224 1.00 16.57 199 VAL A C 1
ATOM 1368 O O . VAL A 1 207 ? -6.980 3.607 36.431 1.00 21.24 199 VAL A O 1
ATOM 1372 N N . ASP A 1 208 ? -7.685 2.550 34.569 1.00 17.16 200 ASP A N 1
ATOM 1373 C CA . ASP A 1 208 ? -8.784 1.877 35.259 1.00 20.78 200 ASP A CA 1
ATOM 1374 C C . ASP A 1 208 ? -8.540 0.381 35.432 1.00 23.42 200 ASP A C 1
ATOM 1375 O O . ASP A 1 208 ? -9.475 -0.362 35.770 1.00 20.95 200 ASP A O 1
ATOM 1380 N N . GLY A 1 209 ? -7.305 -0.070 35.223 1.00 20.31 201 GLY A N 1
ATOM 1381 C CA . GLY A 1 209 ? -6.938 -1.471 35.244 1.00 19.90 201 GLY A CA 1
ATOM 1382 C C . GLY A 1 209 ? -6.717 -2.039 33.855 1.00 23.31 201 GLY A C 1
ATOM 1383 O O . GLY A 1 209 ? -5.874 -2.930 33.680 1.00 23.48 201 GLY A O 1
ATOM 1384 N N . ASN A 1 210 ? -7.438 -1.541 32.888 1.00 19.25 202 ASN A N 1
ATOM 1385 C CA . ASN A 1 210 ? -7.408 -2.039 31.521 1.00 18.73 202 ASN A CA 1
ATOM 1386 C C . ASN A 1 210 ? -7.315 -0.913 30.507 1.00 21.48 202 ASN A C 1
ATOM 1387 O O . ASN A 1 210 ? -6.520 -1.004 29.572 1.00 24.93 202 ASN A O 1
ATOM 1392 N N . HIS A 1 211 ? -8.096 0.150 30.681 1.00 18.76 203 HIS A N 1
ATOM 1393 C CA . HIS A 1 211 ? -8.130 1.294 29.778 1.00 19.79 203 HIS A CA 1
ATOM 1394 C C . HIS A 1 211 ? -7.349 2.468 30.356 1.00 21.17 203 HIS A C 1
ATOM 1395 O O . HIS A 1 211 ? -7.127 2.566 31.566 1.00 19.06 203 HIS A O 1
ATOM 1402 N N . VAL A 1 212 ? -6.960 3.384 29.473 1.00 16.60 204 VAL A N 1
ATOM 1403 C CA A VAL A 1 212 ? -6.229 4.571 29.893 0.46 16.67 204 VAL A CA 1
ATOM 1404 C CA B VAL A 1 212 ? -6.178 4.564 29.821 0.54 17.56 204 VAL A CA 1
ATOM 1405 C C . VAL A 1 212 ? -6.917 5.813 29.353 1.00 19.95 204 VAL A C 1
ATOM 1406 O O . VAL A 1 212 ? -7.509 5.811 28.272 1.00 17.93 204 VAL A O 1
ATOM 1413 N N . LEU A 1 213 ? -6.841 6.885 30.138 1.00 15.41 205 LEU A N 1
ATOM 1414 C CA . LEU A 1 213 ? -7.292 8.215 29.725 1.00 17.07 205 LEU A CA 1
ATOM 1415 C C . LEU A 1 213 ? -6.127 9.162 29.986 1.00 16.43 205 LEU A C 1
ATOM 1416 O O . LEU A 1 213 ? -5.890 9.565 31.138 1.00 16.91 205 LEU A O 1
ATOM 1421 N N . PRO A 1 214 ? -5.351 9.518 28.965 1.00 17.14 206 PRO A N 1
ATOM 1422 C CA . PRO A 1 214 ? -4.203 10.395 29.205 1.00 21.30 206 PRO A CA 1
ATOM 1423 C C . PRO A 1 214 ? -4.626 11.774 29.685 1.00 20.87 206 PRO A C 1
ATOM 1424 O O . PRO A 1 214 ? -5.619 12.341 29.225 1.00 18.92 206 PRO A O 1
ATOM 1428 N N . MET A 1 215 ? -3.876 12.295 30.649 1.00 14.78 207 MET A N 1
ATOM 1429 C CA . MET A 1 215 ? -3.969 13.701 30.995 1.00 17.20 207 MET A CA 1
ATOM 1430 C C . MET A 1 215 ? -3.120 14.503 30.015 1.00 19.32 207 MET A C 1
ATOM 1431 O O . MET A 1 215 ? -2.343 13.948 29.244 1.00 19.28 207 MET A O 1
ATOM 1436 N N . ALA A 1 216 ? -3.279 15.820 30.034 1.00 16.92 208 ALA A N 1
ATOM 1437 C CA . ALA A 1 216 ? -2.447 16.657 29.181 1.00 17.75 208 ALA A CA 1
ATOM 1438 C C . ALA A 1 216 ? -0.971 16.458 29.518 1.00 16.99 208 ALA A C 1
ATOM 1439 O O . ALA A 1 216 ? -0.605 16.177 30.661 1.00 20.51 208 ALA A O 1
ATOM 1441 N N . THR A 1 217 ? -0.120 16.636 28.508 1.00 19.81 209 THR A N 1
ATOM 1442 C CA . THR A 1 217 ? 1.321 16.541 28.695 1.00 18.94 209 THR A CA 1
ATOM 1443 C C . THR A 1 217 ? 1.836 17.736 29.485 1.00 19.88 209 THR A C 1
ATOM 1444 O O . THR A 1 217 ? 1.201 18.796 29.557 1.00 20.02 209 THR A O 1
ATOM 1448 N N . SER A 1 218 ? 3.006 17.562 30.083 1.00 19.34 210 SER A N 1
ATOM 1449 C CA . SER A 1 218 ? 3.593 18.648 30.849 1.00 18.44 210 SER A CA 1
ATOM 1450 C C . SER A 1 218 ? 5.103 18.494 30.855 1.00 23.56 210 SER A C 1
ATOM 1451 O O . SER A 1 218 ? 5.647 17.431 30.533 1.00 23.94 210 SER A O 1
ATOM 1454 N N . GLN A 1 219 ? 5.783 19.563 31.262 1.00 19.86 211 GLN A N 1
ATOM 1455 C CA . GLN A 1 219 ? 7.231 19.523 31.399 1.00 19.90 211 GLN A CA 1
ATOM 1456 C C . GLN A 1 219 ? 7.627 20.239 32.672 1.00 23.68 211 GLN A C 1
ATOM 1457 O O . GLN A 1 219 ? 7.311 21.419 32.845 1.00 24.68 211 GLN A O 1
ATOM 1463 N N . ASP A 1 220 ? 8.354 19.531 33.525 1.00 21.49 212 ASP A N 1
ATOM 1464 C CA . ASP A 1 220 ? 8.801 19.991 34.828 1.00 23.00 212 ASP A CA 1
ATOM 1465 C C . ASP A 1 220 ? 10.213 20.559 34.710 1.00 28.72 212 ASP A C 1
ATOM 1466 O O . ASP A 1 220 ? 10.903 20.378 33.705 1.00 29.03 212 ASP A O 1
ATOM 1471 N N . HIS A 1 221 ? 10.640 21.264 35.753 1.00 23.71 213 HIS A N 1
ATOM 1472 C CA . HIS A 1 221 ? 11.994 21.817 35.850 1.00 25.36 213 HIS A CA 1
ATOM 1473 C C . HIS A 1 221 ? 12.557 21.341 37.177 1.00 28.02 213 HIS A C 1
ATOM 1474 O O . HIS A 1 221 ? 12.386 22.002 38.207 1.00 29.18 213 HIS A O 1
ATOM 1481 N N . LYS A 1 222 ? 13.248 20.199 37.157 1.00 30.26 214 LYS A N 1
ATOM 1482 C CA . LYS A 1 222 ? 13.604 19.566 38.419 1.00 28.95 214 LYS A CA 1
ATOM 1483 C C . LYS A 1 222 ? 14.878 20.124 39.045 1.00 30.89 214 LYS A C 1
ATOM 1484 O O . LYS A 1 222 ? 15.080 19.961 40.257 1.00 35.40 214 LYS A O 1
ATOM 1490 N N . ARG A 1 223 ? 15.725 20.805 38.282 1.00 32.81 215 ARG A N 1
ATOM 1491 C CA . ARG A 1 223 ? 16.887 21.449 38.889 1.00 34.86 215 ARG A CA 1
ATOM 1492 C C . ARG A 1 223 ? 16.467 22.661 39.725 1.00 37.48 215 ARG A C 1
ATOM 1493 O O . ARG A 1 223 ? 15.537 23.389 39.369 1.00 34.93 215 ARG A O 1
ATOM 1501 N N . LEU A 1 224 ? 17.180 22.890 40.835 1.00 35.63 216 LEU A N 1
ATOM 1502 C CA . LEU A 1 224 ? 16.761 23.912 41.794 1.00 36.18 216 LEU A CA 1
ATOM 1503 C C . LEU A 1 224 ? 16.792 25.317 41.199 1.00 33.39 216 LEU A C 1
ATOM 1504 O O . LEU A 1 224 ? 15.892 26.123 41.456 1.00 35.24 216 LEU A O 1
ATOM 1509 N N . LEU A 1 225 ? 17.825 25.637 40.422 1.00 32.14 217 LEU A N 1
ATOM 1510 C CA . LEU A 1 225 ? 18.155 27.018 40.099 1.00 36.30 217 LEU A CA 1
ATOM 1511 C C . LEU A 1 225 ? 17.990 27.302 38.611 1.00 32.21 217 LEU A C 1
ATOM 1512 O O . LEU A 1 225 ? 18.009 26.394 37.777 1.00 33.18 217 LEU A O 1
ATOM 1517 N N . ASP A 1 226 ? 17.847 28.593 38.296 1.00 36.85 218 ASP A N 1
ATOM 1518 C CA . ASP A 1 226 ? 17.792 29.056 36.912 1.00 40.86 218 ASP A CA 1
ATOM 1519 C C . ASP A 1 226 ? 18.942 28.480 36.096 1.00 48.07 218 ASP A C 1
ATOM 1520 O O . ASP A 1 226 ? 20.059 28.315 36.595 1.00 44.01 218 ASP A O 1
ATOM 1525 N N . GLY A 1 227 ? 18.661 28.178 34.832 1.00 45.21 219 GLY A N 1
ATOM 1526 C CA . GLY A 1 227 ? 19.652 27.567 33.973 1.00 46.51 219 GLY A CA 1
ATOM 1527 C C . GLY A 1 227 ? 19.891 26.101 34.240 1.00 46.54 219 GLY A C 1
ATOM 1528 O O . GLY A 1 227 ? 20.914 25.568 33.806 1.00 50.59 219 GLY A O 1
ATOM 1529 N N . ASP A 1 228 ? 18.971 25.430 34.936 1.00 39.94 220 ASP A N 1
ATOM 1530 C CA . ASP A 1 228 ? 19.097 24.007 35.260 1.00 42.04 220 ASP A CA 1
ATOM 1531 C C . ASP A 1 228 ? 20.384 23.723 36.032 1.00 46.66 220 ASP A C 1
ATOM 1532 O O . ASP A 1 228 ? 21.106 22.764 35.747 1.00 49.64 220 ASP A O 1
ATOM 1537 N N . LYS A 1 229 ? 20.669 24.564 37.020 1.00 48.86 221 LYS A N 1
ATOM 1538 C CA . LYS A 1 229 ? 21.824 24.424 37.893 1.00 48.13 221 LYS A CA 1
ATOM 1539 C C . LYS A 1 229 ? 21.363 24.052 39.299 1.00 48.29 221 LYS A C 1
ATOM 1540 O O . LYS A 1 229 ? 20.167 24.000 39.596 1.00 41.52 221 LYS A O 1
ATOM 1542 N N . GLY A 1 230 ? 22.331 23.777 40.169 1.00 43.55 222 GLY A N 1
ATOM 1543 C CA . GLY A 1 230 ? 22.044 23.392 41.533 1.00 43.17 222 GLY A CA 1
ATOM 1544 C C . GLY A 1 230 ? 21.592 21.946 41.644 1.00 44.50 222 GLY A C 1
ATOM 1545 O O . GLY A 1 230 ? 21.676 21.169 40.688 1.00 46.37 222 GLY A O 1
ATOM 1546 N N . PRO A 1 231 ? 21.102 21.558 42.818 1.00 44.80 223 PRO A N 1
ATOM 1547 C CA . PRO A 1 231 ? 20.738 20.157 43.049 1.00 42.21 223 PRO A CA 1
ATOM 1548 C C . PRO A 1 231 ? 19.389 19.805 42.435 1.00 42.88 223 PRO A C 1
ATOM 1549 O O . PRO A 1 231 ? 18.597 20.668 42.051 1.00 44.84 223 PRO A O 1
ATOM 1553 N N . ASN A 1 232 ? 19.142 18.498 42.358 1.00 37.61 224 ASN A N 1
ATOM 1554 C CA . ASN A 1 232 ? 17.860 17.989 41.895 1.00 41.59 224 ASN A CA 1
ATOM 1555 C C . ASN A 1 232 ? 16.792 18.183 42.961 1.00 38.07 224 ASN A C 1
ATOM 1556 O O . ASN A 1 232 ? 17.074 18.188 44.159 1.00 37.39 224 ASN A O 1
ATOM 1561 N N . THR A 1 233 ? 15.552 18.363 42.507 1.00 35.67 225 THR A N 1
ATOM 1562 C CA . THR A 1 233 ? 14.410 18.592 43.380 1.00 33.77 225 THR A CA 1
ATOM 1563 C C . THR A 1 233 ? 13.229 17.796 42.851 1.00 28.61 225 THR A C 1
ATOM 1564 O O . THR A 1 233 ? 13.291 17.179 41.783 1.00 31.84 225 THR A O 1
ATOM 1568 N N . GLY A 1 234 ? 12.132 17.837 43.599 1.00 30.25 226 GLY A N 1
ATOM 1569 C CA . GLY A 1 234 ? 10.894 17.242 43.123 1.00 27.06 226 GLY A CA 1
ATOM 1570 C C . GLY A 1 234 ? 10.276 17.962 41.947 1.00 31.89 226 GLY A C 1
ATOM 1571 O O . GLY A 1 234 ? 9.332 17.432 41.346 1.00 26.18 226 GLY A O 1
ATOM 1572 N N . GLY A 1 235 ? 10.789 19.144 41.602 1.00 29.64 227 GLY A N 1
ATOM 1573 C CA . GLY A 1 235 ? 10.240 19.938 40.515 1.00 27.97 227 GLY A CA 1
ATOM 1574 C C . GLY A 1 235 ? 9.911 21.353 40.953 1.00 27.96 227 GLY A C 1
ATOM 1575 O O . GLY A 1 235 ? 9.128 21.552 41.888 1.00 26.83 227 GLY A O 1
ATOM 1576 N N . MET A 1 236 ? 10.504 22.344 40.284 1.00 27.94 228 MET A N 1
ATOM 1577 C CA . MET A 1 236 ? 10.354 23.748 40.644 1.00 26.78 228 MET A CA 1
ATOM 1578 C C . MET A 1 236 ? 9.374 24.487 39.735 1.00 29.36 228 MET A C 1
ATOM 1579 O O . MET A 1 236 ? 9.237 25.713 39.841 1.00 27.67 228 MET A O 1
ATOM 1584 N N . GLY A 1 237 ? 8.694 23.780 38.849 1.00 26.73 229 GLY A N 1
ATOM 1585 C CA . GLY A 1 237 ? 7.686 24.417 38.023 1.00 26.69 229 GLY A CA 1
ATOM 1586 C C . GLY A 1 237 ? 7.431 23.621 36.766 1.00 29.37 229 GLY A C 1
ATOM 1587 O O . GLY A 1 237 ? 8.344 22.988 36.231 1.00 28.72 229 GLY A O 1
ATOM 1588 N N . ALA A 1 238 ? 6.198 23.647 36.283 1.00 19.59 230 ALA A N 1
ATOM 1589 C CA . ALA A 1 238 ? 5.819 22.823 35.153 1.00 18.46 230 ALA A CA 1
ATOM 1590 C C . ALA A 1 238 ? 4.797 23.585 34.338 1.00 22.86 230 ALA A C 1
ATOM 1591 O O . ALA A 1 238 ? 4.095 24.458 34.857 1.00 25.43 230 ALA A O 1
ATOM 1593 N N . TYR A 1 239 ? 4.722 23.260 33.055 1.00 19.70 231 TYR A N 1
ATOM 1594 C CA . TYR A 1 239 ? 3.702 23.872 32.218 1.00 22.01 231 TYR A CA 1
ATOM 1595 C C . TYR A 1 239 ? 3.086 22.793 31.344 1.00 21.57 231 TYR A C 1
ATOM 1596 O O . TYR A 1 239 ? 3.654 21.717 31.162 1.00 19.47 231 TYR A O 1
ATOM 1605 N N . SER A 1 240 ? 1.901 23.088 30.815 1.00 19.31 232 SER A N 1
ATOM 1606 C CA . SER A 1 240 ? 1.106 22.159 30.040 1.00 21.35 232 SER A CA 1
ATOM 1607 C C . SER A 1 240 ? 0.374 22.956 28.972 1.00 22.77 232 SER A C 1
ATOM 1608 O O . SER A 1 240 ? -0.171 24.024 29.285 1.00 21.41 232 SER A O 1
ATOM 1611 N N . PRO A 1 241 ? 0.320 22.475 27.717 1.00 19.08 233 PRO A N 1
ATOM 1612 C CA . PRO A 1 241 ? 0.913 21.235 27.209 1.00 22.42 233 PRO A CA 1
ATOM 1613 C C . PRO A 1 241 ? 2.405 21.378 26.988 1.00 22.38 233 PRO A C 1
ATOM 1614 O O . PRO A 1 241 ? 2.904 22.507 26.925 1.00 22.94 233 PRO A O 1
ATOM 1618 N N . ALA A 1 242 ? 3.113 20.256 26.858 1.00 21.84 234 ALA A N 1
ATOM 1619 C CA . ALA A 1 242 ? 4.540 20.307 26.576 1.00 21.77 234 ALA A CA 1
ATOM 1620 C C . ALA A 1 242 ? 4.749 20.035 25.096 1.00 22.95 234 ALA A C 1
ATOM 1621 O O . ALA A 1 242 ? 4.552 18.893 24.657 1.00 19.68 234 ALA A O 1
ATOM 1623 N N . PRO A 1 243 ? 5.132 21.034 24.293 1.00 25.35 235 PRO A N 1
ATOM 1624 C CA . PRO A 1 243 ? 5.240 20.821 22.835 1.00 27.27 235 PRO A CA 1
ATOM 1625 C C . PRO A 1 243 ? 6.273 19.787 22.421 1.00 24.31 235 PRO A C 1
ATOM 1626 O O . PRO A 1 243 ? 6.198 19.294 21.279 1.00 22.43 235 PRO A O 1
ATOM 1630 N N . VAL A 1 244 ? 7.226 19.437 23.291 1.00 20.65 236 VAL A N 1
ATOM 1631 C CA . VAL A 1 244 ? 8.172 18.375 22.948 1.00 21.63 236 VAL A CA 1
ATOM 1632 C C . VAL A 1 244 ? 7.416 17.081 22.687 1.00 23.32 236 VAL A C 1
ATOM 1633 O O . VAL A 1 244 ? 7.859 16.235 21.900 1.00 23.09 236 VAL A O 1
ATOM 1637 N N . VAL A 1 245 ? 6.250 16.917 23.308 1.00 20.12 237 VAL A N 1
ATOM 1638 C CA . VAL A 1 245 ? 5.426 15.727 23.070 1.00 18.43 237 VAL A CA 1
ATOM 1639 C C . VAL A 1 245 ? 4.498 16.085 21.915 1.00 20.43 237 VAL A C 1
ATOM 1640 O O . VAL A 1 245 ? 3.353 16.524 22.086 1.00 18.82 237 VAL A O 1
ATOM 1644 N N . THR A 1 246 ? 5.019 15.916 20.701 1.00 22.56 238 THR A N 1
ATOM 1645 C CA . THR A 1 246 ? 4.236 16.080 19.484 1.00 19.44 238 THR A CA 1
ATOM 1646 C C . THR A 1 246 ? 3.259 14.917 19.339 1.00 21.86 238 THR A C 1
ATOM 1647 O O . THR A 1 246 ? 3.382 13.911 20.035 1.00 17.30 238 THR A O 1
ATOM 1651 N N . PRO A 1 247 ? 2.306 14.996 18.398 1.00 20.46 239 PRO A N 1
ATOM 1652 C CA . PRO A 1 247 ? 1.459 13.813 18.150 1.00 20.31 239 PRO A CA 1
ATOM 1653 C C . PRO A 1 247 ? 2.269 12.562 17.839 1.00 15.27 239 PRO A C 1
ATOM 1654 O O . PRO A 1 247 ? 1.893 11.463 18.259 1.00 21.21 239 PRO A O 1
ATOM 1658 N N . ALA A 1 248 ? 3.379 12.697 17.121 1.00 20.07 240 ALA A N 1
ATOM 1659 C CA . ALA A 1 248 ? 4.195 11.521 16.838 1.00 20.35 240 ALA A CA 1
ATOM 1660 C C . ALA A 1 248 ? 4.765 10.950 18.123 1.00 21.84 240 ALA A C 1
ATOM 1661 O O . ALA A 1 248 ? 4.743 9.731 18.331 1.00 18.39 240 ALA A O 1
ATOM 1663 N N . VAL A 1 249 ? 5.264 11.822 19.008 1.00 16.54 241 VAL A N 1
ATOM 1664 C CA . VAL A 1 249 ? 5.856 11.352 20.260 1.00 22.48 241 VAL A CA 1
ATOM 1665 C C . VAL A 1 249 ? 4.782 10.765 21.159 1.00 24.21 241 VAL A C 1
ATOM 1666 O O . VAL A 1 249 ? 4.992 9.739 21.820 1.00 17.56 241 VAL A O 1
ATOM 1670 N N . TYR A 1 250 ? 3.620 11.419 21.216 1.00 18.92 242 TYR A N 1
ATOM 1671 C CA . TYR A 1 250 ? 2.485 10.874 21.948 1.00 16.38 242 TYR A CA 1
ATOM 1672 C C . TYR A 1 250 ? 2.197 9.441 21.520 1.00 15.81 242 TYR A C 1
ATOM 1673 O O . TYR A 1 250 ? 2.043 8.547 22.361 1.00 17.45 242 TYR A O 1
ATOM 1682 N N . GLU A 1 251 ? 2.085 9.219 20.205 1.00 17.17 243 GLU A N 1
ATOM 1683 C CA . GLU A 1 251 ? 1.752 7.891 19.696 1.00 17.02 243 GLU A CA 1
ATOM 1684 C C . GLU A 1 251 ? 2.805 6.863 20.103 1.00 20.35 243 GLU A C 1
ATOM 1685 O O . GLU A 1 251 ? 2.467 5.754 20.534 1.00 21.76 243 GLU A O 1
ATOM 1691 N N . ARG A 1 252 ? 4.086 7.211 19.974 1.00 19.34 244 ARG A N 1
ATOM 1692 C CA . ARG A 1 252 ? 5.143 6.286 20.388 1.00 20.86 244 ARG A CA 1
ATOM 1693 C C . ARG A 1 252 ? 5.082 6.020 21.885 1.00 17.27 244 ARG A C 1
ATOM 1694 O O . ARG A 1 252 ? 5.227 4.878 22.335 1.00 23.41 244 ARG A O 1
ATOM 1702 N N . ALA A 1 253 ? 4.904 7.071 22.683 1.00 15.91 245 ALA A N 1
ATOM 1703 C CA . ALA A 1 253 ? 4.853 6.864 24.126 1.00 16.19 245 ALA A CA 1
ATOM 1704 C C . ALA A 1 253 ? 3.688 5.950 24.502 1.00 17.79 245 ALA A C 1
ATOM 1705 O O . ALA A 1 253 ? 3.835 5.067 25.348 1.00 18.75 245 ALA A O 1
ATOM 1707 N N . MET A 1 254 ? 2.531 6.128 23.860 1.00 16.18 246 MET A N 1
ATOM 1708 C CA . MET A 1 254 ? 1.393 5.258 24.155 1.00 17.94 246 MET A CA 1
ATOM 1709 C C . MET A 1 254 ? 1.677 3.840 23.700 1.00 16.74 246 MET A C 1
ATOM 1710 O O . MET A 1 254 ? 1.480 2.872 24.449 1.00 17.90 246 MET A O 1
ATOM 1715 N N . ASN A 1 255 ? 2.167 3.703 22.472 1.00 16.66 247 ASN A N 1
ATOM 1716 C CA . ASN A 1 255 ? 2.371 2.388 21.889 1.00 21.63 247 ASN A CA 1
ATOM 1717 C C . ASN A 1 255 ? 3.492 1.625 22.580 1.00 24.12 247 ASN A C 1
ATOM 1718 O O . ASN A 1 255 ? 3.385 0.413 22.779 1.00 21.60 247 ASN A O 1
ATOM 1723 N N . GLU A 1 256 ? 4.590 2.302 22.913 1.00 16.40 248 GLU A N 1
ATOM 1724 C CA . GLU A 1 256 ? 5.787 1.626 23.406 1.00 19.11 248 GLU A CA 1
ATOM 1725 C C . GLU A 1 256 ? 5.885 1.594 24.924 1.00 20.40 248 GLU A C 1
ATOM 1726 O O . GLU A 1 256 ? 6.512 0.685 25.470 1.00 21.61 248 GLU A O 1
ATOM 1732 N N . ILE A 1 257 ? 5.265 2.541 25.619 1.00 19.30 249 ILE A N 1
ATOM 1733 C CA . ILE A 1 257 ? 5.427 2.632 27.064 1.00 15.87 249 ILE A CA 1
ATOM 1734 C C . ILE A 1 257 ? 4.101 2.460 27.797 1.00 18.36 249 ILE A C 1
ATOM 1735 O O . ILE A 1 257 ? 3.943 1.519 28.585 1.00 19.88 249 ILE A O 1
ATOM 1740 N N . ILE A 1 258 ? 3.143 3.362 27.567 1.00 15.05 250 ILE A N 1
ATOM 1741 C CA . ILE A 1 258 ? 1.971 3.410 28.455 1.00 15.53 250 ILE A CA 1
ATOM 1742 C C . ILE A 1 258 ? 1.089 2.174 28.271 1.00 18.83 250 ILE A C 1
ATOM 1743 O O . ILE A 1 258 ? 0.745 1.472 29.236 1.00 16.26 250 ILE A O 1
ATOM 1748 N N . LEU A 1 259 ? 0.664 1.911 27.036 1.00 16.88 251 LEU A N 1
ATOM 1749 C CA . LEU A 1 259 ? -0.233 0.781 26.822 1.00 16.70 251 LEU A CA 1
ATOM 1750 C C . LEU A 1 259 ? 0.422 -0.546 27.186 1.00 18.75 251 LEU A C 1
ATOM 1751 O O . LEU A 1 259 ? -0.241 -1.363 27.849 1.00 20.95 251 LEU A O 1
ATOM 1756 N N . PRO A 1 260 ? 1.682 -0.824 26.831 1.00 17.31 252 PRO A N 1
ATOM 1757 C CA . PRO A 1 260 ? 2.269 -2.108 27.249 1.00 20.27 252 PRO A CA 1
ATOM 1758 C C . PRO A 1 260 ? 2.468 -2.218 28.757 1.00 16.13 252 PRO A C 1
ATOM 1759 O O . PRO A 1 260 ? 2.454 -3.335 29.289 1.00 18.98 252 PRO A O 1
ATOM 1763 N N . THR A 1 261 ? 2.661 -1.100 29.458 1.00 17.62 253 THR A N 1
ATOM 1764 C CA . THR A 1 261 ? 2.799 -1.151 30.910 1.00 20.40 253 THR A CA 1
ATOM 1765 C C . THR A 1 261 ? 1.476 -1.534 31.559 1.00 20.05 253 THR A C 1
ATOM 1766 O O . THR A 1 261 ? 1.425 -2.415 32.424 1.00 20.26 253 THR A O 1
ATOM 1770 N N . VAL A 1 262 ? 0.389 -0.887 31.139 1.00 16.70 254 VAL A N 1
ATOM 1771 C CA . VAL A 1 262 ? -0.926 -1.224 31.677 1.00 18.00 254 VAL A CA 1
ATOM 1772 C C . VAL A 1 262 ? -1.258 -2.676 31.366 1.00 23.59 254 VAL A C 1
ATOM 1773 O O . VAL A 1 262 ? -1.685 -3.433 32.243 1.00 19.43 254 VAL A O 1
ATOM 1777 N N . ALA A 1 263 ? -1.043 -3.091 30.112 1.00 19.80 255 ALA A N 1
ATOM 1778 C CA . ALA A 1 263 ? -1.318 -4.478 29.740 1.00 19.96 255 ALA A CA 1
ATOM 1779 C C . ALA A 1 263 ? -0.424 -5.444 30.501 1.00 21.36 255 ALA A C 1
ATOM 1780 O O . ALA A 1 263 ? -0.862 -6.535 30.896 1.00 20.91 255 ALA A O 1
ATOM 1782 N N . GLY A 1 264 ? 0.834 -5.064 30.726 1.00 21.12 256 GLY A N 1
ATOM 1783 C CA . GLY A 1 264 ? 1.734 -5.949 31.441 1.00 20.95 256 GLY A CA 1
ATOM 1784 C C . GLY A 1 264 ? 1.354 -6.123 32.902 1.00 28.27 256 GLY A C 1
ATOM 1785 O O . GLY A 1 264 ? 1.403 -7.236 33.434 1.00 26.28 256 GLY A O 1
ATOM 1786 N N . MET A 1 265 ? 0.976 -5.034 33.577 1.00 21.85 257 MET A N 1
ATOM 1787 C CA . MET A 1 265 ? 0.525 -5.184 34.959 1.00 24.07 257 MET A CA 1
ATOM 1788 C C . MET A 1 265 ? -0.728 -6.052 35.028 1.00 24.25 257 MET A C 1
ATOM 1789 O O . MET A 1 265 ? -0.867 -6.885 35.932 1.00 26.44 257 MET A O 1
ATOM 1794 N N . LYS A 1 266 ? -1.625 -5.913 34.049 1.00 23.54 258 LYS A N 1
ATOM 1795 C CA . LYS A 1 266 ? -2.791 -6.790 34.000 1.00 27.00 258 LYS A CA 1
ATOM 1796 C C . LYS A 1 266 ? -2.371 -8.239 33.796 1.00 24.61 258 LYS A C 1
ATOM 1797 O O . LYS A 1 266 ? -2.851 -9.148 34.485 1.00 27.88 258 LYS A O 1
ATOM 1803 N N . ALA A 1 267 ? -1.480 -8.476 32.836 1.00 21.48 259 ALA A N 1
ATOM 1804 C CA . ALA A 1 267 ? -1.022 -9.842 32.589 1.00 24.08 259 ALA A CA 1
ATOM 1805 C C . ALA A 1 267 ? -0.299 -10.415 33.797 1.00 31.84 259 ALA A C 1
ATOM 1806 O O . ALA A 1 267 ? -0.336 -11.630 34.019 1.00 31.33 259 ALA A O 1
ATOM 1808 N N . GLU A 1 268 ? 0.361 -9.571 34.589 1.00 30.58 260 GLU A N 1
ATOM 1809 C CA . GLU A 1 268 ? 0.948 -10.043 35.843 1.00 27.30 260 GLU A CA 1
ATOM 1810 C C . GLU A 1 268 ? -0.101 -10.347 36.907 1.00 34.55 260 GLU A C 1
ATOM 1811 O O . GLU A 1 268 ? 0.267 -10.781 38.007 1.00 36.74 260 GLU A O 1
ATOM 1817 N N . GLY A 1 269 ? -1.387 -10.132 36.628 1.00 28.62 261 GLY A N 1
ATOM 1818 C CA . GLY A 1 269 ? -2.403 -10.443 37.613 1.00 29.08 261 GLY A CA 1
ATOM 1819 C C . GLY A 1 269 ? -2.559 -9.400 38.695 1.00 32.09 261 GLY A C 1
ATOM 1820 O O . GLY A 1 269 ? -3.173 -9.683 39.725 1.00 29.73 261 GLY A O 1
ATOM 1821 N N . HIS A 1 270 ? -2.011 -8.195 38.493 1.00 28.48 262 HIS A N 1
ATOM 1822 C CA . HIS A 1 270 ? -2.151 -7.079 39.442 1.00 29.49 262 HIS A CA 1
ATOM 1823 C C . HIS A 1 270 ? -2.351 -5.802 38.625 1.00 25.90 262 HIS A C 1
ATOM 1824 O O . HIS A 1 270 ? -1.429 -5.002 38.457 1.00 26.57 262 HIS A O 1
ATOM 1831 N N . GLU A 1 271 ? -3.571 -5.625 38.124 1.00 24.73 263 GLU A N 1
ATOM 1832 C CA . GLU A 1 271 ? -3.906 -4.440 37.345 1.00 26.34 263 GLU A CA 1
ATOM 1833 C C . GLU A 1 271 ? -3.547 -3.165 38.095 1.00 26.94 263 GLU A C 1
ATOM 1834 O O . GLU A 1 271 ? -3.751 -3.056 39.307 1.00 25.66 263 GLU A O 1
ATOM 1840 N N . PHE A 1 272 ? -3.049 -2.185 37.353 1.00 22.85 264 PHE A N 1
ATOM 1841 C CA . PHE A 1 272 ? -2.771 -0.866 37.896 1.00 21.45 264 PHE A CA 1
ATOM 1842 C C . PHE A 1 272 ? -4.016 0.002 37.762 1.00 28.07 264 PHE A C 1
ATOM 1843 O O . PHE A 1 272 ? -4.569 0.130 36.671 1.00 24.45 264 PHE A O 1
ATOM 1851 N N . THR A 1 273 ? -4.453 0.607 38.870 1.00 20.41 265 THR A N 1
ATOM 1852 C CA . THR A 1 273 ? -5.541 1.574 38.850 1.00 18.84 265 THR A CA 1
ATOM 1853 C C . THR A 1 273 ? -5.047 2.870 39.486 1.00 23.56 265 THR A C 1
ATOM 1854 O O . THR A 1 273 ? -4.283 2.843 40.450 1.00 23.42 265 THR A O 1
ATOM 1858 N N . GLY A 1 274 ? -5.462 4.007 38.946 1.00 18.61 266 GLY A N 1
ATOM 1859 C CA . GLY A 1 274 ? -5.040 5.259 39.565 1.00 18.64 266 GLY A CA 1
ATOM 1860 C C . GLY A 1 274 ? -4.347 6.165 38.575 1.00 21.51 266 GLY A C 1
ATOM 1861 O O . GLY A 1 274 ? -4.483 5.964 37.365 1.00 18.98 266 GLY A O 1
ATOM 1862 N N . PHE A 1 275 ? -3.639 7.191 39.062 1.00 18.47 267 PHE A N 1
ATOM 1863 C CA . PHE A 1 275 ? -2.821 8.030 38.199 1.00 19.00 267 PHE A CA 1
ATOM 1864 C C . PHE A 1 275 ? -1.468 7.359 38.028 1.00 21.89 267 PHE A C 1
ATOM 1865 O O . PHE A 1 275 ? -0.835 6.980 39.016 1.00 21.50 267 PHE A O 1
ATOM 1873 N N . LEU A 1 276 ? -1.052 7.173 36.786 1.00 18.00 268 LEU A N 1
ATOM 1874 C CA . LEU A 1 276 ? 0.286 6.679 36.475 1.00 17.42 268 LEU A CA 1
ATOM 1875 C C . LEU A 1 276 ? 1.130 7.872 36.042 1.00 18.93 268 LEU A C 1
ATOM 1876 O O . LEU A 1 276 ? 0.797 8.539 35.057 1.00 19.90 268 LEU A O 1
ATOM 1881 N N . TYR A 1 277 ? 2.216 8.134 36.770 1.00 18.53 269 TYR A N 1
ATOM 1882 C CA . TYR A 1 277 ? 3.057 9.315 36.535 1.00 19.47 269 TYR A CA 1
ATOM 1883 C C . TYR A 1 277 ? 4.337 8.862 35.842 1.00 18.83 269 TYR A C 1
ATOM 1884 O O . TYR A 1 277 ? 5.288 8.448 36.502 1.00 23.27 269 TYR A O 1
ATOM 1893 N N . ALA A 1 278 ? 4.366 8.947 34.505 1.00 21.05 270 ALA A N 1
ATOM 1894 C CA . ALA A 1 278 ? 5.494 8.460 33.711 1.00 22.09 270 ALA A CA 1
ATOM 1895 C C . ALA A 1 278 ? 6.438 9.613 33.386 1.00 22.53 270 ALA A C 1
ATOM 1896 O O . ALA A 1 278 ? 6.038 10.583 32.734 1.00 28.58 270 ALA A O 1
ATOM 1898 N N . GLY A 1 279 ? 7.687 9.501 33.821 1.00 20.82 271 GLY A N 1
ATOM 1899 C CA . GLY A 1 279 ? 8.709 10.454 33.431 1.00 18.43 271 GLY A CA 1
ATOM 1900 C C . GLY A 1 279 ? 9.396 9.948 32.179 1.00 26.27 271 GLY A C 1
ATOM 1901 O O . GLY A 1 279 ? 9.883 8.814 32.144 1.00 23.93 271 GLY A O 1
ATOM 1902 N N . LEU A 1 280 ? 9.442 10.794 31.155 1.00 21.60 272 LEU A N 1
ATOM 1903 C CA . LEU A 1 280 ? 9.988 10.424 29.857 1.00 23.38 272 LEU A CA 1
ATOM 1904 C C . LEU A 1 280 ? 11.200 11.278 29.526 1.00 25.07 272 LEU A C 1
ATOM 1905 O O . LEU A 1 280 ? 11.238 12.466 29.852 1.00 27.18 272 LEU A O 1
ATOM 1910 N N . MET A 1 281 ? 12.174 10.679 28.855 1.00 21.40 273 MET A N 1
ATOM 1911 C CA . MET A 1 281 ? 13.241 11.425 28.192 1.00 24.79 273 MET A CA 1
ATOM 1912 C C . MET A 1 281 ? 13.071 11.196 26.693 1.00 24.85 273 MET A C 1
ATOM 1913 O O . MET A 1 281 ? 13.118 10.051 26.230 1.00 27.29 273 MET A O 1
ATOM 1918 N N . ILE A 1 282 ? 12.852 12.276 25.948 1.00 26.03 274 ILE A N 1
ATOM 1919 C CA A ILE A 1 282 ? 12.589 12.216 24.512 0.51 25.46 274 ILE A CA 1
ATOM 1920 C CA B ILE A 1 282 ? 12.592 12.213 24.512 0.49 25.37 274 ILE A CA 1
ATOM 1921 C C . ILE A 1 282 ? 13.869 12.584 23.778 1.00 23.63 274 ILE A C 1
ATOM 1922 O O . ILE A 1 282 ? 14.348 13.720 23.892 1.00 24.84 274 ILE A O 1
ATOM 1931 N N . ASP A 1 283 ? 14.431 11.637 23.020 1.00 26.69 275 ASP A N 1
ATOM 1932 C CA . ASP A 1 283 ? 15.697 11.915 22.359 1.00 30.09 275 ASP A CA 1
ATOM 1933 C C . ASP A 1 283 ? 15.461 12.714 21.076 1.00 32.08 275 ASP A C 1
ATOM 1934 O O . ASP A 1 283 ? 14.329 13.062 20.727 1.00 30.29 275 ASP A O 1
ATOM 1939 N N . GLN A 1 284 ? 16.553 13.016 20.373 1.00 28.90 276 GLN A N 1
ATOM 1940 C CA . GLN A 1 284 ? 16.482 13.918 19.230 1.00 36.04 276 GLN A CA 1
ATOM 1941 C C . GLN A 1 284 ? 15.779 13.293 18.034 1.00 39.59 276 GLN A C 1
ATOM 1942 O O . GLN A 1 284 ? 15.435 14.018 17.099 1.00 46.25 276 GLN A O 1
ATOM 1948 N N . SER A 1 285 ? 15.555 11.984 18.039 1.00 34.95 277 SER A N 1
ATOM 1949 C CA . SER A 1 285 ? 14.754 11.330 17.014 1.00 33.32 277 SER A CA 1
ATOM 1950 C C . SER A 1 285 ? 13.273 11.290 17.353 1.00 30.32 277 SER A C 1
ATOM 1951 O O . SER A 1 285 ? 12.504 10.708 16.586 1.00 30.03 277 SER A O 1
ATOM 1954 N N . GLY A 1 286 ? 12.860 11.871 18.478 1.00 26.22 278 GLY A N 1
ATOM 1955 C CA . GLY A 1 286 ? 11.492 11.735 18.930 1.00 23.70 278 GLY A CA 1
ATOM 1956 C C . GLY A 1 286 ? 11.172 10.419 19.601 1.00 27.28 278 GLY A C 1
ATOM 1957 O O . GLY A 1 286 ? 9.993 10.090 19.743 1.00 24.41 278 GLY A O 1
ATOM 1958 N N . ALA A 1 287 ? 12.189 9.659 20.029 1.00 26.30 279 ALA A N 1
ATOM 1959 C CA . ALA A 1 287 ? 11.978 8.361 20.675 1.00 21.23 279 ALA A CA 1
ATOM 1960 C C . ALA A 1 287 ? 11.844 8.550 22.181 1.00 25.23 279 ALA A C 1
ATOM 1961 O O . ALA A 1 287 ? 12.736 9.149 22.804 1.00 25.44 279 ALA A O 1
ATOM 1963 N N . PRO A 1 288 ? 10.757 8.094 22.797 1.00 21.35 280 PRO A N 1
ATOM 1964 C CA . PRO A 1 288 ? 10.595 8.252 24.247 1.00 20.69 280 PRO A CA 1
ATOM 1965 C C . PRO A 1 288 ? 11.190 7.077 25.001 1.00 24.41 280 PRO A C 1
ATOM 1966 O O . PRO A 1 288 ? 11.048 5.921 24.609 1.00 22.98 280 PRO A O 1
ATOM 1970 N N . TYR A 1 289 ? 11.901 7.393 26.082 1.00 22.49 281 TYR A N 1
ATOM 1971 C CA . TYR A 1 289 ? 12.458 6.408 26.999 1.00 23.54 281 TYR A CA 1
ATOM 1972 C C . TYR A 1 289 ? 11.935 6.712 28.394 1.00 23.26 281 TYR A C 1
ATOM 1973 O O . TYR A 1 289 ? 11.788 7.883 28.768 1.00 21.72 281 TYR A O 1
ATOM 1982 N N . THR A 1 290 ? 11.638 5.663 29.154 1.00 21.18 282 THR A N 1
ATOM 1983 C CA . THR A 1 290 ? 11.033 5.842 30.469 1.00 24.87 282 THR A CA 1
ATOM 1984 C C . THR A 1 290 ? 12.123 6.131 31.488 1.00 19.60 282 THR A C 1
ATOM 1985 O O . THR A 1 290 ? 13.050 5.330 31.669 1.00 22.22 282 THR A O 1
ATOM 1989 N N . ILE A 1 291 ? 12.044 7.296 32.130 1.00 20.33 283 ILE A N 1
ATOM 1990 C CA . ILE A 1 291 ? 12.934 7.561 33.259 1.00 26.87 283 ILE A CA 1
ATOM 1991 C C . ILE A 1 291 ? 12.539 6.682 34.429 1.00 27.00 283 ILE A C 1
ATOM 1992 O O . ILE A 1 291 ? 13.345 5.914 34.959 1.00 26.20 283 ILE A O 1
ATOM 1997 N N . GLU A 1 292 ? 11.281 6.785 34.841 1.00 20.92 284 GLU A N 1
ATOM 1998 C CA . GLU A 1 292 ? 10.714 5.955 35.891 1.00 21.43 284 GLU A CA 1
ATOM 1999 C C . GLU A 1 292 ? 9.249 6.347 35.967 1.00 20.66 284 GLU A C 1
ATOM 2000 O O . GLU A 1 292 ? 8.818 7.316 35.334 1.00 22.84 284 GLU A O 1
ATOM 2006 N N . PHE A 1 293 ? 8.480 5.555 36.707 1.00 21.20 285 PHE A N 1
ATOM 2007 C CA . PHE A 1 293 ? 7.129 5.922 37.110 1.00 22.19 285 PHE A CA 1
ATOM 2008 C C . PHE A 1 293 ? 7.223 6.352 38.568 1.00 22.24 285 PHE A C 1
ATOM 2009 O O . PHE A 1 293 ? 7.669 5.572 39.416 1.00 26.85 285 PHE A O 1
ATOM 2017 N N . ASN A 1 294 ? 6.851 7.589 38.855 1.00 21.98 286 ASN A N 1
ATOM 2018 C CA . ASN A 1 294 ? 7.158 8.064 40.197 1.00 24.89 286 ASN A CA 1
ATOM 2019 C C . ASN A 1 294 ? 6.400 9.345 40.474 1.00 23.41 286 ASN A C 1
ATOM 2020 O O . ASN A 1 294 ? 6.171 10.155 39.569 1.00 25.07 286 ASN A O 1
ATOM 2025 N N . CYS A 1 295 ? 6.054 9.522 41.756 1.00 28.26 287 CYS A N 1
ATOM 2026 C CA . CYS A 1 295 ? 5.407 10.738 42.243 1.00 31.25 287 CYS A CA 1
ATOM 2027 C C . CYS A 1 295 ? 6.106 12.008 41.804 1.00 28.13 287 CYS A C 1
ATOM 2028 O O . CYS A 1 295 ? 5.451 13.041 41.630 1.00 32.98 287 CYS A O 1
ATOM 2031 N N . ARG A 1 296 ? 7.431 11.979 41.649 1.00 29.79 288 ARG A N 1
ATOM 2032 C CA . ARG A 1 296 ? 8.078 13.228 41.285 1.00 31.84 288 ARG A CA 1
ATOM 2033 C C . ARG A 1 296 ? 7.720 13.688 39.878 1.00 27.58 288 ARG A C 1
ATOM 2034 O O . ARG A 1 296 ? 8.083 14.808 39.512 1.00 27.20 288 ARG A O 1
ATOM 2042 N N . PHE A 1 297 ? 6.994 12.890 39.092 1.00 23.47 289 PHE A N 1
ATOM 2043 C CA . PHE A 1 297 ? 6.471 13.387 37.826 1.00 23.40 289 PHE A CA 1
ATOM 2044 C C . PHE A 1 297 ? 4.999 13.793 37.908 1.00 23.04 289 PHE A C 1
ATOM 2045 O O . PHE A 1 297 ? 4.366 14.017 36.866 1.00 21.91 289 PHE A O 1
ATOM 2053 N N . GLY A 1 298 ? 4.454 13.943 39.116 1.00 23.11 290 GLY A N 1
ATOM 2054 C CA . GLY A 1 298 ? 3.075 14.379 39.261 1.00 27.97 290 GLY A CA 1
ATOM 2055 C C . GLY A 1 298 ? 2.884 15.667 40.050 1.00 27.79 290 GLY A C 1
ATOM 2056 O O . GLY A 1 298 ? 1.756 16.152 40.202 1.00 23.26 290 GLY A O 1
ATOM 2057 N N . ASP A 1 299 ? 3.976 16.220 40.573 1.00 23.31 291 ASP A N 1
ATOM 2058 C CA . ASP A 1 299 ? 3.952 17.437 41.375 1.00 19.32 291 ASP A CA 1
ATOM 2059 C C . ASP A 1 299 ? 5.249 18.194 41.106 1.00 21.13 291 ASP A C 1
ATOM 2060 O O . ASP A 1 299 ? 6.338 17.677 41.409 1.00 25.34 291 ASP A O 1
ATOM 2065 N N . PRO A 1 300 ? 5.194 19.428 40.577 1.00 24.07 292 PRO A N 1
ATOM 2066 C CA . PRO A 1 300 ? 4.016 20.285 40.384 1.00 21.35 292 PRO A CA 1
ATOM 2067 C C . PRO A 1 300 ? 3.330 20.125 39.039 1.00 20.68 292 PRO A C 1
ATOM 2068 O O . PRO A 1 300 ? 2.627 21.045 38.641 1.00 22.72 292 PRO A O 1
ATOM 2072 N N . GLU A 1 301 ? 3.515 18.991 38.356 1.00 16.86 293 GLU A N 1
ATOM 2073 C CA . GLU A 1 301 ? 2.880 18.802 37.054 1.00 22.39 293 GLU A CA 1
ATOM 2074 C C . GLU A 1 301 ? 1.352 18.821 37.147 1.00 19.38 293 GLU A C 1
ATOM 2075 O O . GLU A 1 301 ? 0.677 19.324 36.242 1.00 19.52 293 GLU A O 1
ATOM 2081 N N . THR A 1 302 ? 0.781 18.243 38.206 1.00 18.20 294 THR A N 1
ATOM 2082 C CA . THR A 1 302 ? -0.681 18.125 38.267 1.00 16.47 294 THR A CA 1
ATOM 2083 C C . THR A 1 302 ? -1.344 19.501 38.293 1.00 18.60 294 THR A C 1
ATOM 2084 O O . THR A 1 302 ? -2.413 19.701 37.695 1.00 20.43 294 THR A O 1
ATOM 2088 N N . GLN A 1 303 ? -0.705 20.471 38.952 1.00 19.01 295 GLN A N 1
ATOM 2089 C CA . GLN A 1 303 ? -1.324 21.783 39.150 1.00 17.36 295 GLN A CA 1
ATOM 2090 C C . GLN A 1 303 ? -1.695 22.473 37.832 1.00 24.54 295 GLN A C 1
ATOM 2091 O O . GLN A 1 303 ? -2.879 22.805 37.637 1.00 19.47 295 GLN A O 1
ATOM 2097 N N . PRO A 1 304 ? -0.768 22.725 36.899 1.00 22.68 296 PRO A N 1
ATOM 2098 C CA . PRO A 1 304 ? -1.195 23.342 35.632 1.00 23.51 296 PRO A CA 1
ATOM 2099 C C . PRO A 1 304 ? -2.093 22.438 34.803 1.00 20.68 296 PRO A C 1
ATOM 2100 O O . PRO A 1 304 ? -2.954 22.943 34.077 1.00 20.66 296 PRO A O 1
ATOM 2104 N N . ILE A 1 305 ? -1.939 21.117 34.895 1.00 16.51 297 ILE A N 1
ATOM 2105 C CA . ILE A 1 305 ? -2.830 20.218 34.159 1.00 20.11 297 ILE A CA 1
ATOM 2106 C C . ILE A 1 305 ? -4.278 20.397 34.612 1.00 21.97 297 ILE A C 1
ATOM 2107 O O . ILE A 1 305 ? -5.185 20.570 33.789 1.00 20.72 297 ILE A O 1
ATOM 2112 N N . MET A 1 306 ? -4.522 20.336 35.926 1.00 18.13 298 MET A N 1
ATOM 2113 C CA . MET A 1 306 ? -5.886 20.482 36.429 1.00 17.66 298 MET A CA 1
ATOM 2114 C C . MET A 1 306 ? -6.438 21.857 36.104 1.00 21.21 298 MET A C 1
ATOM 2115 O O . MET A 1 306 ? -7.646 22.003 35.888 1.00 18.43 298 MET A O 1
ATOM 2120 N N . SER A 1 307 ? -5.564 22.870 36.026 1.00 16.00 299 SER A N 1
ATOM 2121 C CA . SER A 1 307 ? -5.997 24.217 35.683 1.00 16.40 299 SER A CA 1
ATOM 2122 C C . SER A 1 307 ? -6.488 24.325 34.255 1.00 18.80 299 SER A C 1
ATOM 2123 O O . SER A 1 307 ? -7.124 25.328 33.929 1.00 20.24 299 SER A O 1
ATOM 2126 N N . ARG A 1 308 ? -6.212 23.319 33.412 1.00 15.88 300 ARG A N 1
ATOM 2127 C CA . ARG A 1 308 ? -6.647 23.299 32.011 1.00 18.88 300 ARG A CA 1
ATOM 2128 C C . ARG A 1 308 ? -7.798 22.340 31.743 1.00 24.05 300 ARG A C 1
ATOM 2129 O O . ARG A 1 308 ? -8.335 22.342 30.626 1.00 18.94 300 ARG A O 1
ATOM 2137 N N . LEU A 1 309 ? -8.178 21.505 32.708 1.00 20.08 301 LEU A N 1
ATOM 2138 C CA . LEU A 1 309 ? -9.158 20.455 32.445 1.00 19.78 301 LEU A CA 1
ATOM 2139 C C . LEU A 1 309 ? -10.569 21.043 32.465 1.00 18.82 301 LEU A C 1
ATOM 2140 O O . LEU A 1 309 ? -11.006 21.587 33.486 1.00 22.50 301 LEU A O 1
ATOM 2145 N N . ASN A 1 310 ? -11.260 21.005 31.317 1.00 21.63 302 ASN A N 1
ATOM 2146 C CA . ASN A 1 310 ? -12.639 21.495 31.283 1.00 24.11 302 ASN A CA 1
ATOM 2147 C C . ASN A 1 310 ? -13.623 20.460 31.805 1.00 28.44 302 ASN A C 1
ATOM 2148 O O . ASN A 1 310 ? -14.695 20.823 32.303 1.00 28.69 302 ASN A O 1
ATOM 2153 N N . SER A 1 311 ? -13.273 19.181 31.704 1.00 19.27 303 SER A N 1
ATOM 2154 C CA . SER A 1 311 ? -14.201 18.101 32.000 1.00 22.10 303 SER A CA 1
ATOM 2155 C C . SER A 1 311 ? -14.462 18.006 33.500 1.00 24.81 303 SER A C 1
ATOM 2156 O O . SER A 1 311 ? -13.753 18.582 34.326 1.00 22.31 303 SER A O 1
ATOM 2159 N N . ASP A 1 312 ? -15.505 17.255 33.838 1.00 21.43 304 ASP A N 1
ATOM 2160 C CA . ASP A 1 312 ? -15.874 16.997 35.225 1.00 23.09 304 ASP A CA 1
ATOM 2161 C C . ASP A 1 312 ? -14.968 15.887 35.748 1.00 22.42 304 ASP A C 1
ATOM 2162 O O . ASP A 1 312 ? -15.125 14.726 35.369 1.00 21.34 304 ASP A O 1
ATOM 2167 N N . LEU A 1 313 ? -13.997 16.237 36.596 1.00 24.61 305 LEU A N 1
ATOM 2168 C CA . LEU A 1 313 ? -13.040 15.229 37.051 1.00 22.09 305 LEU A CA 1
ATOM 2169 C C . LEU A 1 313 ? -13.724 14.158 37.895 1.00 16.77 305 LEU A C 1
ATOM 2170 O O . LEU A 1 313 ? -13.338 12.984 37.847 1.00 21.30 305 LEU A O 1
ATOM 2175 N N . ALA A 1 314 ? -14.726 14.546 38.683 1.00 18.70 306 ALA A N 1
ATOM 2176 C CA . ALA A 1 314 ? -15.450 13.553 39.477 1.00 23.49 306 ALA A CA 1
ATOM 2177 C C . ALA A 1 314 ? -16.049 12.468 38.586 1.00 25.34 306 ALA A C 1
ATOM 2178 O O . ALA A 1 314 ? -15.969 11.278 38.910 1.00 22.53 306 ALA A O 1
ATOM 2180 N N . ASP A 1 315 ? -16.625 12.856 37.437 1.00 24.31 307 ASP A N 1
ATOM 2181 C CA . ASP A 1 315 ? -17.167 11.867 36.500 1.00 23.74 307 ASP A CA 1
ATOM 2182 C C . ASP A 1 315 ? -16.071 10.998 35.901 1.00 23.29 307 ASP A C 1
ATOM 2183 O O . ASP A 1 315 ? -16.283 9.803 35.671 1.00 21.40 307 ASP A O 1
ATOM 2188 N N . LEU A 1 316 ? -14.911 11.585 35.593 1.00 18.80 308 LEU A N 1
ATOM 2189 C CA . LEU A 1 316 ? -13.817 10.786 35.046 1.00 19.31 308 LEU A CA 1
ATOM 2190 C C . LEU A 1 316 ? -13.314 9.779 36.071 1.00 19.72 308 LEU A C 1
ATOM 2191 O O . LEU A 1 316 ? -13.028 8.621 35.736 1.00 19.00 308 LEU A O 1
ATOM 2196 N N . VAL A 1 317 ? -13.163 10.214 37.317 1.00 19.50 309 VAL A N 1
ATOM 2197 C CA . VAL A 1 317 ? -12.681 9.302 38.348 1.00 18.70 309 VAL A CA 1
ATOM 2198 C C . VAL A 1 317 ? -13.690 8.188 38.594 1.00 23.43 309 VAL A C 1
ATOM 2199 O O . VAL A 1 317 ? -13.320 7.016 38.734 1.00 23.71 309 VAL A O 1
ATOM 2203 N N . GLU A 1 318 ? -14.979 8.529 38.657 1.00 21.56 310 GLU A N 1
ATOM 2204 C CA . GLU A 1 318 ? -15.994 7.496 38.877 1.00 24.38 310 GLU A CA 1
ATOM 2205 C C . GLU A 1 318 ? -15.975 6.464 37.757 1.00 26.65 310 GLU A C 1
ATOM 2206 O O . GLU A 1 318 ? -16.043 5.254 38.014 1.00 21.77 310 GLU A O 1
ATOM 2212 N N . ALA A 1 319 ? -15.868 6.925 36.505 1.00 22.12 311 ALA A N 1
ATOM 2213 C CA . ALA A 1 319 ? -15.758 5.999 35.380 1.00 21.06 311 ALA A CA 1
ATOM 2214 C C . ALA A 1 319 ? -14.533 5.103 35.523 1.00 21.96 311 ALA A C 1
ATOM 2215 O O . ALA A 1 319 ? -14.604 3.897 35.255 1.00 24.34 311 ALA A O 1
ATOM 2217 N N . ALA A 1 320 ? -13.404 5.668 35.967 1.00 19.99 312 ALA A N 1
ATOM 2218 C CA . ALA A 1 320 ? -12.198 4.866 36.153 1.00 16.98 312 ALA A CA 1
ATOM 2219 C C . ALA A 1 320 ? -12.387 3.824 37.245 1.00 19.67 312 ALA A C 1
ATOM 2220 O O . ALA A 1 320 ? -12.012 2.656 37.072 1.00 22.06 312 ALA A O 1
ATOM 2222 N N . ILE A 1 321 ? -12.951 4.231 38.389 1.00 22.12 313 ILE A N 1
ATOM 2223 C CA . ILE A 1 321 ? -13.198 3.273 39.465 1.00 18.28 313 ILE A CA 1
ATOM 2224 C C . ILE A 1 321 ? -14.103 2.153 38.968 1.00 26.39 313 ILE A C 1
ATOM 2225 O O . ILE A 1 321 ? -13.918 0.977 39.318 1.00 24.24 313 ILE A O 1
ATOM 2230 N N . ASP A 1 322 ? -15.066 2.495 38.106 1.00 25.70 314 ASP A N 1
ATOM 2231 C CA A ASP A 1 322 ? -16.010 1.528 37.558 0.49 27.93 314 ASP A CA 1
ATOM 2232 C CA B ASP A 1 322 ? -16.013 1.529 37.554 0.51 27.89 314 ASP A CA 1
ATOM 2233 C C . ASP A 1 322 ? -15.429 0.693 36.421 1.00 26.17 314 ASP A C 1
ATOM 2234 O O . ASP A 1 322 ? -16.127 -0.185 35.903 1.00 28.57 314 ASP A O 1
ATOM 2243 N N . GLY A 1 323 ? -14.183 0.934 36.024 1.00 25.38 315 GLY A N 1
ATOM 2244 C CA . GLY A 1 323 ? -13.575 0.168 34.949 1.00 25.31 315 GLY A CA 1
ATOM 2245 C C . GLY A 1 323 ? -14.029 0.566 33.560 1.00 30.39 315 GLY A C 1
ATOM 2246 O O . GLY A 1 323 ? -13.910 -0.236 32.622 1.00 29.05 315 GLY A O 1
ATOM 2247 N N . ARG A 1 324 ? -14.545 1.785 33.401 1.00 24.11 316 ARG A N 1
ATOM 2248 C CA . ARG A 1 324 ? -15.153 2.260 32.158 1.00 25.01 316 ARG A CA 1
ATOM 2249 C C . ARG A 1 324 ? -14.473 3.517 31.645 1.00 23.40 316 ARG A C 1
ATOM 2250 O O . ARG A 1 324 ? -15.144 4.407 31.109 1.00 24.62 316 ARG A O 1
ATOM 2258 N N . LEU A 1 325 ? -13.148 3.642 31.818 1.00 19.68 317 LEU A N 1
ATOM 2259 C CA . LEU A 1 325 ? -12.485 4.855 31.343 1.00 20.95 317 LEU A CA 1
ATOM 2260 C C . LEU A 1 325 ? -12.607 5.013 29.846 1.00 20.23 317 LEU A C 1
ATOM 2261 O O . LEU A 1 325 ? -12.475 6.131 29.346 1.00 19.82 317 LEU A O 1
ATOM 2266 N N . ASP A 1 326 ? -12.838 3.918 29.116 1.00 18.46 318 ASP A N 1
ATOM 2267 C CA . ASP A 1 326 ? -13.008 4.054 27.674 1.00 18.89 318 ASP A CA 1
ATOM 2268 C C . ASP A 1 326 ? -14.354 4.668 27.298 1.00 18.89 318 ASP A C 1
ATOM 2269 O O . ASP A 1 326 ? -14.583 4.923 26.100 1.00 19.00 318 ASP A O 1
ATOM 2274 N N . SER A 1 327 ? -15.219 4.969 28.270 1.00 19.28 319 SER A N 1
ATOM 2275 C CA . SER A 1 327 ? -16.502 5.602 27.984 1.00 22.20 319 SER A CA 1
ATOM 2276 C C . SER A 1 327 ? -16.482 7.110 28.172 1.00 21.78 319 SER A C 1
ATOM 2277 O O . SER A 1 327 ? -17.470 7.764 27.831 1.00 21.97 319 SER A O 1
ATOM 2280 N N . VAL A 1 328 ? -15.392 7.690 28.686 1.00 19.90 320 VAL A N 1
ATOM 2281 C CA . VAL A 1 328 ? -15.359 9.121 28.956 1.00 18.69 320 VAL A CA 1
ATOM 2282 C C . VAL A 1 328 ? -14.212 9.752 28.174 1.00 22.79 320 VAL A C 1
ATOM 2283 O O . VAL A 1 328 ? -13.364 9.069 27.598 1.00 19.81 320 VAL A O 1
ATOM 2287 N N . LYS A 1 329 ? -14.202 11.084 28.160 1.00 19.96 321 LYS A N 1
ATOM 2288 C CA . LYS A 1 329 ? -13.184 11.838 27.449 1.00 18.62 321 LYS A CA 1
ATOM 2289 C C . LYS A 1 329 ? -12.790 13.043 28.286 1.00 21.88 321 LYS A C 1
ATOM 2290 O O . LYS A 1 329 ? -13.585 13.566 29.066 1.00 21.31 321 LYS A O 1
ATOM 2296 N N . ALA A 1 330 ? -11.565 13.502 28.093 1.00 16.66 322 ALA A N 1
ATOM 2297 C CA . ALA A 1 330 ? -11.080 14.715 28.734 1.00 18.16 322 ALA A CA 1
ATOM 2298 C C . ALA A 1 330 ? -11.011 15.805 27.683 1.00 23.03 322 ALA A C 1
ATOM 2299 O O . ALA A 1 330 ? -10.476 15.583 26.596 1.00 22.00 322 ALA A O 1
ATOM 2301 N N . GLU A 1 331 ? -11.530 16.978 28.007 1.00 17.77 323 GLU A N 1
ATOM 2302 C CA . GLU A 1 331 ? -11.434 18.130 27.128 1.00 22.08 323 GLU A CA 1
ATOM 2303 C C . GLU A 1 331 ? -10.688 19.243 27.848 1.00 23.96 323 GLU A C 1
ATOM 2304 O O . GLU A 1 331 ? -10.867 19.445 29.055 1.00 22.23 323 GLU A O 1
ATOM 2310 N N . TRP A 1 332 ? -9.817 19.924 27.110 1.00 24.10 324 TRP A N 1
ATOM 2311 C CA . TRP A 1 332 ? -8.813 20.810 27.683 1.00 23.31 324 TRP A CA 1
ATOM 2312 C C . TRP A 1 332 ? -9.007 22.234 27.179 1.00 25.33 324 TRP A C 1
ATOM 2313 O O . TRP A 1 332 ? -9.286 22.456 25.996 1.00 19.77 324 TRP A O 1
ATOM 2324 N N . ASN A 1 333 ? -8.856 23.193 28.079 1.00 19.49 325 ASN A N 1
ATOM 2325 C CA . ASN A 1 333 ? -8.670 24.571 27.652 1.00 21.44 325 ASN A CA 1
ATOM 2326 C C . ASN A 1 333 ? -7.441 24.621 26.745 1.00 21.15 325 ASN A C 1
ATOM 2327 O O . ASN A 1 333 ? -6.387 24.096 27.122 1.00 23.45 325 ASN A O 1
ATOM 2332 N N . PRO A 1 334 ? -7.543 25.177 25.531 1.00 23.50 326 PRO A N 1
ATOM 2333 C CA . PRO A 1 334 ? -6.352 25.266 24.667 1.00 24.48 326 PRO A CA 1
ATOM 2334 C C . PRO A 1 334 ? -5.273 26.182 25.212 1.00 24.27 326 PRO A C 1
ATOM 2335 O O . PRO A 1 334 ? -4.115 26.073 24.786 1.00 25.80 326 PRO A O 1
ATOM 2339 N N . GLN A 1 335 ? -5.611 27.077 26.134 1.00 27.30 327 GLN A N 1
ATOM 2340 C CA . GLN A 1 335 ? -4.605 27.916 26.767 1.00 26.70 327 GLN A CA 1
ATOM 2341 C C . GLN A 1 335 ? -3.547 27.080 27.469 1.00 22.38 327 GLN A C 1
ATOM 2342 O O . GLN A 1 335 ? -3.846 26.060 28.093 1.00 22.58 327 GLN A O 1
ATOM 2348 N N . THR A 1 336 ? -2.301 27.538 27.386 1.00 19.99 328 THR A N 1
ATOM 2349 C CA . THR A 1 336 ? -1.221 26.949 28.158 1.00 21.26 328 THR A CA 1
ATOM 2350 C C . THR A 1 336 ? -1.338 27.374 29.616 1.00 21.39 328 THR A C 1
ATOM 2351 O O . THR A 1 336 ? -1.787 28.478 29.921 1.00 20.17 328 THR A O 1
ATOM 2355 N N . ALA A 1 337 ? -0.945 26.483 30.519 1.00 17.21 329 ALA A N 1
ATOM 2356 C CA . ALA A 1 337 ? -0.861 26.802 31.939 1.00 19.57 329 ALA A CA 1
ATOM 2357 C C . ALA A 1 337 ? 0.584 26.653 32.383 1.00 21.66 329 ALA A C 1
ATOM 2358 O O . ALA A 1 337 ? 1.225 25.646 32.066 1.00 20.17 329 ALA A O 1
ATOM 2360 N N . VAL A 1 338 ? 1.093 27.646 33.108 1.00 18.30 330 VAL A N 1
ATOM 2361 C CA . VAL A 1 338 ? 2.447 27.615 33.652 1.00 18.75 330 VAL A CA 1
ATOM 2362 C C . VAL A 1 338 ? 2.347 27.709 35.164 1.00 23.64 330 VAL A C 1
ATOM 2363 O O . VAL A 1 338 ? 1.708 28.626 35.680 1.00 24.16 330 VAL A O 1
ATOM 2367 N N . GLY A 1 339 ? 2.973 26.766 35.866 1.00 20.60 331 GLY A N 1
ATOM 2368 C CA . GLY A 1 339 ? 2.995 26.791 37.317 1.00 25.09 331 GLY A CA 1
ATOM 2369 C C . GLY A 1 339 ? 4.397 26.986 37.854 1.00 27.36 331 GLY A C 1
ATOM 2370 O O . GLY A 1 339 ? 5.300 26.241 37.483 1.00 28.42 331 GLY A O 1
ATOM 2371 N N . VAL A 1 340 ? 4.592 27.971 38.730 1.00 21.01 332 VAL A N 1
ATOM 2372 C CA . VAL A 1 340 ? 5.898 28.291 39.297 1.00 23.20 332 VAL A CA 1
ATOM 2373 C C . VAL A 1 340 ? 5.876 27.967 40.784 1.00 28.89 332 VAL A C 1
ATOM 2374 O O . VAL A 1 340 ? 5.021 28.474 41.522 1.00 23.79 332 VAL A O 1
ATOM 2378 N N . VAL A 1 341 ? 6.828 27.146 41.223 1.00 27.44 333 VAL A N 1
ATOM 2379 C CA . VAL A 1 341 ? 6.939 26.753 42.629 1.00 24.82 333 VAL A CA 1
ATOM 2380 C C . VAL A 1 341 ? 7.696 27.811 43.420 1.00 30.42 333 VAL A C 1
ATOM 2381 O O . VAL A 1 341 ? 8.763 28.276 43.004 1.00 27.01 333 VAL A O 1
ATOM 2385 N N . LEU A 1 342 ? 7.156 28.189 44.576 1.00 25.83 334 LEU A N 1
ATOM 2386 C CA . LEU A 1 342 ? 7.917 28.919 45.578 1.00 27.61 334 LEU A CA 1
ATOM 2387 C C . LEU A 1 342 ? 8.315 27.930 46.661 1.00 31.81 334 LEU A C 1
ATOM 2388 O O . LEU A 1 342 ? 7.460 27.210 47.182 1.00 30.63 334 LEU A O 1
ATOM 2393 N N . ALA A 1 343 ? 9.602 27.883 46.983 1.00 37.22 335 ALA A N 1
ATOM 2394 C CA . ALA A 1 343 ? 10.120 26.930 47.950 1.00 32.67 335 ALA A CA 1
ATOM 2395 C C . ALA A 1 343 ? 10.786 27.659 49.106 1.00 41.11 335 ALA A C 1
ATOM 2396 O O . ALA A 1 343 ? 11.113 28.848 49.018 1.00 32.77 335 ALA A O 1
ATOM 2398 N N . ALA A 1 344 ? 10.988 26.917 50.194 1.00 34.65 336 ALA A N 1
ATOM 2399 C CA . ALA A 1 344 ? 11.582 27.480 51.393 1.00 41.10 336 ALA A CA 1
ATOM 2400 C C . ALA A 1 344 ? 13.104 27.495 51.289 1.00 35.76 336 ALA A C 1
ATOM 2401 O O . ALA A 1 344 ? 13.714 26.763 50.503 1.00 41.19 336 ALA A O 1
ATOM 2403 N N . GLN A 1 345 ? 13.716 28.343 52.115 1.00 37.84 337 GLN A N 1
ATOM 2404 C CA . GLN A 1 345 ? 15.165 28.392 52.202 1.00 39.47 337 GLN A CA 1
ATOM 2405 C C . GLN A 1 345 ? 15.737 27.022 52.558 1.00 49.28 337 GLN A C 1
ATOM 2406 O O . GLN A 1 345 ? 15.211 26.312 53.421 1.00 53.80 337 GLN A O 1
ATOM 2412 N N . ASN A 1 346 ? 16.810 26.650 51.860 1.00 46.84 338 ASN A N 1
ATOM 2413 C CA . ASN A 1 346 ? 17.643 25.462 52.018 1.00 47.04 338 ASN A CA 1
ATOM 2414 C C . ASN A 1 346 ? 17.050 24.238 51.325 1.00 46.78 338 ASN A C 1
ATOM 2415 O O . ASN A 1 346 ? 17.729 23.212 51.250 1.00 52.68 338 ASN A O 1
ATOM 2420 N N . TYR A 1 347 ? 15.825 24.301 50.810 1.00 44.44 339 TYR A N 1
ATOM 2421 C CA . TYR A 1 347 ? 15.322 23.224 49.972 1.00 40.29 339 TYR A CA 1
ATOM 2422 C C . TYR A 1 347 ? 16.296 23.001 48.814 1.00 42.63 339 TYR A C 1
ATOM 2423 O O . TYR A 1 347 ? 16.852 23.971 48.281 1.00 42.79 339 TYR A O 1
ATOM 2432 N N . PRO A 1 348 ? 16.541 21.746 48.399 1.00 37.38 340 PRO A N 1
ATOM 2433 C CA . PRO A 1 348 ? 15.937 20.471 48.802 1.00 33.85 340 PRO A CA 1
ATOM 2434 C C . PRO A 1 348 ? 16.558 19.826 50.038 1.00 43.89 340 PRO A C 1
ATOM 2435 O O . PRO A 1 348 ? 16.188 18.700 50.372 1.00 44.40 340 PRO A O 1
ATOM 2439 N N . GLU A 1 349 ? 17.491 20.506 50.697 1.00 46.23 341 GLU A N 1
ATOM 2440 C CA . GLU A 1 349 ? 17.924 20.062 52.011 1.00 53.34 341 GLU A CA 1
ATOM 2441 C C . GLU A 1 349 ? 16.857 20.426 53.040 1.00 54.77 341 GLU A C 1
ATOM 2442 O O . GLU A 1 349 ? 15.806 20.982 52.710 1.00 51.41 341 GLU A O 1
ATOM 2448 N N . THR A 1 350 ? 17.129 20.107 54.303 1.00 54.25 342 THR A N 1
ATOM 2449 C CA . THR A 1 350 ? 16.194 20.360 55.389 1.00 53.07 342 THR A CA 1
ATOM 2450 C C . THR A 1 350 ? 15.721 21.812 55.352 1.00 47.33 342 THR A C 1
ATOM 2451 O O . THR A 1 350 ? 16.546 22.730 55.475 1.00 52.19 342 THR A O 1
ATOM 2455 N N . PRO A 1 351 ? 14.429 22.060 55.176 1.00 51.09 343 PRO A N 1
ATOM 2456 C CA . PRO A 1 351 ? 13.971 23.423 54.904 1.00 47.83 343 PRO A CA 1
ATOM 2457 C C . PRO A 1 351 ? 13.776 24.249 56.160 1.00 47.79 343 PRO A C 1
ATOM 2458 O O . PRO A 1 351 ? 13.404 23.747 57.221 1.00 50.94 343 PRO A O 1
ATOM 2462 N N . LYS A 1 352 ? 14.020 25.547 56.011 1.00 47.65 344 LYS A N 1
ATOM 2463 C CA . LYS A 1 352 ? 13.636 26.506 57.036 1.00 47.99 344 LYS A CA 1
ATOM 2464 C C . LYS A 1 352 ? 12.119 26.559 57.125 1.00 51.70 344 LYS A C 1
ATOM 2465 O O . LYS A 1 352 ? 11.440 26.712 56.111 1.00 49.04 344 LYS A O 1
ATOM 2471 N N . LYS A 1 353 ? 11.583 26.439 58.335 1.00 49.81 345 LYS A N 1
ATOM 2472 C CA . LYS A 1 353 ? 10.147 26.314 58.527 1.00 53.35 345 LYS A CA 1
ATOM 2473 C C . LYS A 1 353 ? 9.611 27.445 59.399 1.00 50.52 345 LYS A C 1
ATOM 2474 O O . LYS A 1 353 ? 10.346 28.042 60.192 1.00 51.40 345 LYS A O 1
ATOM 2480 N N . GLY A 1 354 ? 8.319 27.730 59.251 1.00 45.83 346 GLY A N 1
ATOM 2481 C CA . GLY A 1 354 ? 7.612 28.580 60.193 1.00 48.12 346 GLY A CA 1
ATOM 2482 C C . GLY A 1 354 ? 7.560 30.053 59.866 1.00 51.93 346 GLY A C 1
ATOM 2483 O O . GLY A 1 354 ? 7.300 30.860 60.769 1.00 53.03 346 GLY A O 1
ATOM 2484 N N . ASP A 1 355 ? 7.785 30.438 58.613 1.00 47.77 347 ASP A N 1
ATOM 2485 C CA . ASP A 1 355 ? 7.773 31.840 58.213 1.00 53.25 347 ASP A CA 1
ATOM 2486 C C . ASP A 1 355 ? 6.395 32.248 57.701 1.00 50.38 347 ASP A C 1
ATOM 2487 O O . ASP A 1 355 ? 5.754 31.510 56.946 1.00 52.92 347 ASP A O 1
ATOM 2492 N N . VAL A 1 356 ? 5.952 33.439 58.104 1.00 51.95 348 VAL A N 1
ATOM 2493 C CA . VAL A 1 356 ? 4.654 33.955 57.684 1.00 52.59 348 VAL A CA 1
ATOM 2494 C C . VAL A 1 356 ? 4.693 34.259 56.194 1.00 50.70 348 VAL A C 1
ATOM 2495 O O . VAL A 1 356 ? 5.637 34.885 55.701 1.00 50.74 348 VAL A O 1
ATOM 2499 N N . ILE A 1 357 ? 3.664 33.827 55.472 1.00 49.20 349 ILE A N 1
ATOM 2500 C CA . ILE A 1 357 ? 3.543 34.092 54.043 1.00 47.53 349 ILE A CA 1
ATOM 2501 C C . ILE A 1 357 ? 2.631 35.291 53.846 1.00 50.03 349 ILE A C 1
ATOM 2502 O O . ILE A 1 357 ? 1.465 35.264 54.252 1.00 51.30 349 ILE A O 1
ATOM 2507 N N . SER A 1 358 ? 3.139 36.325 53.188 1.00 50.88 350 SER A N 1
ATOM 2508 C CA . SER A 1 358 ? 2.365 37.530 52.943 1.00 53.55 350 SER A CA 1
ATOM 2509 C C . SER A 1 358 ? 1.876 37.574 51.499 1.00 53.25 350 SER A C 1
ATOM 2510 O O . SER A 1 358 ? 2.521 37.049 50.585 1.00 49.14 350 SER A O 1
ATOM 2513 N N . GLY A 1 359 ? 0.708 38.184 51.308 1.00 53.89 351 GLY A N 1
ATOM 2514 C CA . GLY A 1 359 ? 0.231 38.539 49.987 1.00 53.34 351 GLY A CA 1
ATOM 2515 C C . GLY A 1 359 ? -0.702 37.565 49.299 1.00 56.48 351 GLY A C 1
ATOM 2516 O O . GLY A 1 359 ? -0.958 37.731 48.102 1.00 53.40 351 GLY A O 1
ATOM 2517 N N . LEU A 1 360 ? -1.244 36.574 50.008 1.00 51.77 352 LEU A N 1
ATOM 2518 C CA . LEU A 1 360 ? -2.070 35.578 49.330 1.00 55.75 352 LEU A CA 1
ATOM 2519 C C . LEU A 1 360 ? -3.434 36.109 48.890 1.00 65.06 352 LEU A C 1
ATOM 2520 O O . LEU A 1 360 ? -4.110 35.434 48.107 1.00 66.17 352 LEU A O 1
ATOM 2525 N N . ASP A 1 361 ? -3.839 37.302 49.329 1.00 70.41 353 ASP A N 1
ATOM 2526 C CA . ASP A 1 361 ? -5.219 37.753 49.166 1.00 75.23 353 ASP A CA 1
ATOM 2527 C C . ASP A 1 361 ? -5.483 38.547 47.889 1.00 78.45 353 ASP A C 1
ATOM 2528 O O . ASP A 1 361 ? -6.647 38.678 47.491 1.00 78.74 353 ASP A O 1
ATOM 2533 N N . ASP A 1 362 ? -4.452 39.081 47.238 1.00 78.43 354 ASP A N 1
ATOM 2534 C CA . ASP A 1 362 ? -4.639 40.011 46.130 1.00 83.44 354 ASP A CA 1
ATOM 2535 C C . ASP A 1 362 ? -4.330 39.396 44.771 1.00 80.50 354 ASP A C 1
ATOM 2536 O O . ASP A 1 362 ? -4.276 40.125 43.772 1.00 76.13 354 ASP A O 1
ATOM 2541 N N . VAL A 1 363 ? -4.124 38.076 44.708 1.00 74.10 355 VAL A N 1
ATOM 2542 C CA . VAL A 1 363 ? -3.866 37.419 43.429 1.00 68.98 355 VAL A CA 1
ATOM 2543 C C . VAL A 1 363 ? -5.071 37.562 42.505 1.00 76.74 355 VAL A C 1
ATOM 2544 O O . VAL A 1 363 ? -4.924 37.861 41.312 1.00 79.58 355 VAL A O 1
ATOM 2548 N N . ASN A 1 364 ? -6.276 37.365 43.043 1.00 79.96 356 ASN A N 1
ATOM 2549 C CA . ASN A 1 364 ? -7.551 37.618 42.348 1.00 79.35 356 ASN A CA 1
ATOM 2550 C C . ASN A 1 364 ? -7.558 36.834 41.035 1.00 74.15 356 ASN A C 1
ATOM 2551 O O . ASN A 1 364 ? -7.193 35.649 41.033 1.00 61.51 356 ASN A O 1
ATOM 2556 N N . ARG A 1 365 ? -7.951 37.446 39.918 1.00 75.88 357 ARG A N 1
ATOM 2557 C CA . ARG A 1 365 ? -8.095 36.777 38.634 1.00 74.19 357 ARG A CA 1
ATOM 2558 C C . ARG A 1 365 ? -6.782 36.650 37.876 1.00 69.74 357 ARG A C 1
ATOM 2559 O O . ARG A 1 365 ? -6.793 36.178 36.733 1.00 75.14 357 ARG A O 1
ATOM 2561 N N . ILE A 1 366 ? -5.659 37.058 38.469 1.00 60.04 358 ILE A N 1
ATOM 2562 C CA . ILE A 1 366 ? -4.391 36.937 37.758 1.00 51.99 358 ILE A CA 1
ATOM 2563 C C . ILE A 1 366 ? -4.017 35.470 37.593 1.00 48.33 358 ILE A C 1
ATOM 2564 O O . ILE A 1 366 ? -3.567 35.053 36.517 1.00 43.07 358 ILE A O 1
ATOM 2566 N N . GLY A 1 367 ? -4.217 34.662 38.634 1.00 35.90 359 GLY A N 1
ATOM 2567 C CA . GLY A 1 367 ? -3.848 33.260 38.579 1.00 33.12 359 GLY A CA 1
ATOM 2568 C C . GLY A 1 367 ? -4.471 32.447 39.707 1.00 38.59 359 GLY A C 1
ATOM 2569 O O . GLY A 1 367 ? -5.433 32.873 40.350 1.00 38.77 359 GLY A O 1
ATOM 2570 N N . LYS A 1 368 ? -3.909 31.262 39.942 1.00 29.62 360 LYS A N 1
ATOM 2571 C CA . LYS A 1 368 ? -4.380 30.371 41.002 1.00 29.46 360 LYS A CA 1
ATOM 2572 C C . LYS A 1 368 ? -3.203 29.907 41.849 1.00 32.06 360 LYS A C 1
ATOM 2573 O O . LYS A 1 368 ? -2.190 29.449 41.312 1.00 26.30 360 LYS A O 1
ATOM 2579 N N . VAL A 1 369 ? -3.349 29.975 43.169 1.00 30.16 361 VAL A N 1
ATOM 2580 C CA . VAL A 1 369 ? -2.280 29.598 44.086 1.00 33.11 361 VAL A CA 1
ATOM 2581 C C . VAL A 1 369 ? -2.609 28.236 44.691 1.00 32.76 361 VAL A C 1
ATOM 2582 O O . VAL A 1 369 ? -3.562 28.121 45.466 1.00 29.97 361 VAL A O 1
ATOM 2586 N N . PHE A 1 370 ? -1.815 27.208 44.374 1.00 25.72 362 PHE A N 1
ATOM 2587 C CA . PHE A 1 370 ? -1.966 25.889 44.987 1.00 24.65 362 PHE A CA 1
ATOM 2588 C C . PHE A 1 370 ? -0.952 25.735 46.112 1.00 25.21 362 PHE A C 1
ATOM 2589 O O . PHE A 1 370 ? 0.244 25.989 45.915 1.00 29.57 362 PHE A O 1
ATOM 2597 N N . HIS A 1 371 ? -1.435 25.345 47.290 1.00 26.61 363 HIS A N 1
ATOM 2598 C CA . HIS A 1 371 ? -0.585 25.218 48.463 1.00 29.53 363 HIS A CA 1
ATOM 2599 C C . HIS A 1 371 ? -0.015 23.817 48.552 1.00 25.62 363 HIS A C 1
ATOM 2600 O O . HIS A 1 371 ? -0.716 22.833 48.301 1.00 26.00 363 HIS A O 1
ATOM 2607 N N . ALA A 1 372 ? 1.247 23.738 48.974 1.00 32.76 364 ALA A N 1
ATOM 2608 C CA . ALA A 1 372 ? 1.861 22.473 49.326 1.00 31.47 364 ALA A CA 1
ATOM 2609 C C . ALA A 1 372 ? 2.214 22.534 50.798 1.00 31.02 364 ALA A C 1
ATOM 2610 O O . ALA A 1 372 ? 1.374 22.191 51.654 1.00 32.62 364 ALA A O 1
ATOM 2612 N N . GLY A 1 373 ? 3.421 22.957 51.162 1.00 33.73 365 GLY A N 1
ATOM 2613 C CA . GLY A 1 373 ? 3.836 22.950 52.546 1.00 36.25 365 GLY A CA 1
ATOM 2614 C C . GLY A 1 373 ? 3.446 24.192 53.322 1.00 41.30 365 GLY A C 1
ATOM 2615 O O . GLY A 1 373 ? 4.302 25.022 53.650 1.00 38.37 365 GLY A O 1
ATOM 2616 N N . THR A 1 374 ? 2.166 24.321 53.659 1.00 33.06 366 THR A N 1
ATOM 2617 C CA . THR A 1 374 ? 1.685 25.471 54.413 1.00 36.03 366 THR A CA 1
ATOM 2618 C C . THR A 1 374 ? 0.789 25.006 55.548 1.00 37.64 366 THR A C 1
ATOM 2619 O O . THR A 1 374 ? 0.109 23.986 55.449 1.00 38.86 366 THR A O 1
ATOM 2623 N N . THR A 1 375 ? 0.773 25.780 56.624 1.00 40.42 367 THR A N 1
ATOM 2624 C CA . THR A 1 375 ? -0.171 25.521 57.699 1.00 42.58 367 THR A CA 1
ATOM 2625 C C . THR A 1 375 ? -0.591 26.868 58.255 1.00 45.51 367 THR A C 1
ATOM 2626 O O . THR A 1 375 ? -0.062 27.909 57.860 1.00 52.85 367 THR A O 1
ATOM 2630 N N . VAL A 1 376 ? -1.563 26.852 59.161 1.00 52.88 368 VAL A N 1
ATOM 2631 C CA . VAL A 1 376 ? -1.998 28.078 59.819 1.00 58.89 368 VAL A CA 1
ATOM 2632 C C . VAL A 1 376 ? -1.734 27.947 61.312 1.00 59.43 368 VAL A C 1
ATOM 2633 O O . VAL A 1 376 ? -1.807 26.853 61.882 1.00 64.19 368 VAL A O 1
ATOM 2637 N N . ASN A 1 377 ? -1.394 29.069 61.942 1.00 61.76 369 ASN A N 1
ATOM 2638 C CA . ASN A 1 377 ? -1.242 29.107 63.388 1.00 66.50 369 ASN A CA 1
ATOM 2639 C C . ASN A 1 377 ? -2.519 29.656 64.016 1.00 69.45 369 ASN A C 1
ATOM 2640 O O . ASN A 1 377 ? -3.510 29.931 63.332 1.00 61.85 369 ASN A O 1
ATOM 2645 N N . GLU A 1 378 ? -2.490 29.811 65.343 1.00 69.08 370 GLU A N 1
ATOM 2646 C CA . GLU A 1 378 ? -3.694 30.195 66.073 1.00 76.25 370 GLU A CA 1
ATOM 2647 C C . GLU A 1 378 ? -4.168 31.589 65.678 1.00 80.67 370 GLU A C 1
ATOM 2648 O O . GLU A 1 378 ? -5.377 31.846 65.610 1.00 88.12 370 GLU A O 1
ATOM 2650 N N . LYS A 1 379 ? -3.233 32.504 65.412 1.00 75.47 371 LYS A N 1
ATOM 2651 C CA . LYS A 1 379 ? -3.600 33.861 65.023 1.00 76.52 371 LYS A CA 1
ATOM 2652 C C . LYS A 1 379 ? -4.137 33.941 63.600 1.00 76.73 371 LYS A C 1
ATOM 2653 O O . LYS A 1 379 ? -4.694 34.979 63.225 1.00 77.44 371 LYS A O 1
ATOM 2655 N N . GLY A 1 380 ? -3.987 32.884 62.801 1.00 71.75 372 GLY A N 1
ATOM 2656 C CA . GLY A 1 380 ? -4.536 32.849 61.463 1.00 74.53 372 GLY A CA 1
ATOM 2657 C C . GLY A 1 380 ? -3.549 33.107 60.347 1.00 68.52 372 GLY A C 1
ATOM 2658 O O . GLY A 1 380 ? -3.960 33.155 59.181 1.00 68.60 372 GLY A O 1
ATOM 2659 N N . ASP A 1 381 ? -2.269 33.286 60.663 1.00 64.07 373 ASP A N 1
ATOM 2660 C CA . ASP A 1 381 ? -1.257 33.470 59.638 1.00 58.77 373 ASP A CA 1
ATOM 2661 C C . ASP A 1 381 ? -0.945 32.141 58.958 1.00 54.96 373 ASP A C 1
ATOM 2662 O O . ASP A 1 381 ? -0.978 31.076 59.580 1.00 54.31 373 ASP A O 1
ATOM 2667 N N . VAL A 1 382 ? -0.635 32.212 57.671 1.00 52.61 374 VAL A N 1
ATOM 2668 C CA . VAL A 1 382 ? -0.226 31.038 56.917 1.00 49.03 374 VAL A CA 1
ATOM 2669 C C . VAL A 1 382 ? 1.289 30.929 56.988 1.00 47.97 374 VAL A C 1
ATOM 2670 O O . VAL A 1 382 ? 2.003 31.874 56.641 1.00 48.52 374 VAL A O 1
ATOM 2674 N N . LEU A 1 383 ? 1.786 29.780 57.432 1.00 49.66 375 LEU A N 1
ATOM 2675 C CA . LEU A 1 383 ? 3.205 29.598 57.699 1.00 46.57 375 LEU A CA 1
ATOM 2676 C C . LEU A 1 383 ? 3.806 28.569 56.757 1.00 42.85 375 LEU A C 1
ATOM 2677 O O . LEU A 1 383 ? 3.151 27.595 56.391 1.00 41.17 375 LEU A O 1
ATOM 2682 N N . THR A 1 384 ? 5.069 28.771 56.388 1.00 42.11 376 THR A N 1
ATOM 2683 C CA . THR A 1 384 ? 5.783 27.740 55.643 1.00 39.34 376 THR A CA 1
ATOM 2684 C C . THR A 1 384 ? 5.916 26.486 56.498 1.00 44.34 376 THR A C 1
ATOM 2685 O O . THR A 1 384 ? 6.130 26.557 57.715 1.00 43.81 376 THR A O 1
ATOM 2689 N N . ASN A 1 385 ? 5.755 25.330 55.860 1.00 43.04 377 ASN A N 1
ATOM 2690 C CA . ASN A 1 385 ? 5.704 24.073 56.593 1.00 45.87 377 ASN A CA 1
ATOM 2691 C C . ASN A 1 385 ? 6.177 22.928 55.712 1.00 49.65 377 ASN A C 1
ATOM 2692 O O . ASN A 1 385 ? 5.564 21.856 55.684 1.00 52.91 377 ASN A O 1
ATOM 2697 N N . GLY A 1 386 ? 7.254 23.144 54.963 1.00 41.66 378 GLY A N 1
ATOM 2698 C CA . GLY A 1 386 ? 7.795 22.065 54.158 1.00 42.57 378 GLY A CA 1
ATOM 2699 C C . GLY A 1 386 ? 8.870 22.564 53.215 1.00 40.94 378 GLY A C 1
ATOM 2700 O O . GLY A 1 386 ? 9.419 23.649 53.395 1.00 39.43 378 GLY A O 1
ATOM 2701 N N . GLY A 1 387 ? 9.167 21.746 52.211 1.00 37.43 379 GLY A N 1
ATOM 2702 C CA . GLY A 1 387 ? 10.162 22.119 51.227 1.00 32.14 379 GLY A CA 1
ATOM 2703 C C . GLY A 1 387 ? 9.591 23.053 50.181 1.00 38.06 379 GLY A C 1
ATOM 2704 O O . GLY A 1 387 ? 9.945 24.240 50.119 1.00 37.91 379 GLY A O 1
ATOM 2705 N N . ARG A 1 388 ? 8.692 22.532 49.356 1.00 31.50 380 ARG A N 1
ATOM 2706 C CA . ARG A 1 388 ? 7.955 23.364 48.416 1.00 34.26 380 ARG A CA 1
ATOM 2707 C C . ARG A 1 388 ? 6.701 23.899 49.100 1.00 29.82 380 ARG A C 1
ATOM 2708 O O . ARG A 1 388 ? 5.981 23.153 49.773 1.00 31.23 380 ARG A O 1
ATOM 2716 N N . ILE A 1 389 ? 6.460 25.194 48.944 1.00 29.15 381 ILE A N 1
ATOM 2717 C CA . ILE A 1 389 ? 5.431 25.905 49.697 1.00 31.02 381 ILE A CA 1
ATOM 2718 C C . ILE A 1 389 ? 4.182 26.151 48.857 1.00 28.98 381 ILE A C 1
ATOM 2719 O O . ILE A 1 389 ? 3.069 25.825 49.274 1.00 30.40 381 ILE A O 1
ATOM 2724 N N . LEU A 1 390 ? 4.351 26.746 47.679 1.00 27.00 382 LEU A N 1
ATOM 2725 C CA . LEU A 1 390 ? 3.242 27.122 46.813 1.00 28.15 382 LEU A CA 1
ATOM 2726 C C . LEU A 1 390 ? 3.593 26.780 45.375 1.00 31.51 382 LEU A C 1
ATOM 2727 O O . LEU A 1 390 ? 4.764 26.664 45.015 1.00 26.32 382 LEU A O 1
ATOM 2732 N N . CYS A 1 391 ? 2.561 26.655 44.546 1.00 22.93 383 CYS A N 1
ATOM 2733 C CA . CYS A 1 391 ? 2.720 26.614 43.093 1.00 21.24 383 CYS A CA 1
ATOM 2734 C C . CYS A 1 391 ? 1.697 27.575 42.504 1.00 23.71 383 CYS A C 1
ATOM 2735 O O . CYS A 1 391 ? 0.490 27.398 42.704 1.00 23.81 383 CYS A O 1
ATOM 2738 N N . VAL A 1 392 ? 2.171 28.608 41.813 1.00 20.57 384 VAL A N 1
ATOM 2739 C CA . VAL A 1 392 ? 1.313 29.675 41.303 1.00 20.84 384 VAL A CA 1
ATOM 2740 C C . VAL A 1 392 ? 1.112 29.439 39.813 1.00 23.58 384 VAL A C 1
ATOM 2741 O O . VAL A 1 392 ? 2.088 29.387 39.060 1.00 21.97 384 VAL A O 1
ATOM 2745 N N . VAL A 1 393 ? -0.143 29.293 39.384 1.00 22.69 385 VAL A N 1
ATOM 2746 C CA . VAL A 1 393 ? -0.466 28.879 38.017 1.00 25.93 385 VAL A CA 1
ATOM 2747 C C . VAL A 1 393 ? -1.099 30.044 37.270 1.00 23.03 385 VAL A C 1
ATOM 2748 O O . VAL A 1 393 ? -2.052 30.662 37.760 1.00 23.94 385 VAL A O 1
ATOM 2752 N N . GLY A 1 394 ? -0.593 30.320 36.072 1.00 19.46 386 GLY A N 1
ATOM 2753 C CA . GLY A 1 394 ? -1.184 31.315 35.194 1.00 21.40 386 GLY A CA 1
ATOM 2754 C C . GLY A 1 394 ? -1.536 30.667 33.866 1.00 21.92 386 GLY A C 1
ATOM 2755 O O . GLY A 1 394 ? -0.862 29.737 33.418 1.00 21.96 386 GLY A O 1
ATOM 2756 N N . LEU A 1 395 ? -2.607 31.155 33.249 1.00 23.90 387 LEU A N 1
ATOM 2757 C CA . LEU A 1 395 ? -3.063 30.677 31.947 1.00 26.31 387 LEU A CA 1
ATOM 2758 C C . LEU A 1 395 ? -2.811 31.743 30.892 1.00 23.46 387 LEU A C 1
ATOM 2759 O O . LEU A 1 395 ? -2.985 32.935 31.161 1.00 24.86 387 LEU A O 1
ATOM 2764 N N . GLY A 1 396 ? -2.457 31.309 29.677 1.00 21.83 388 GLY A N 1
ATOM 2765 C CA . GLY A 1 396 ? -2.244 32.249 28.587 1.00 23.32 388 GLY A CA 1
ATOM 2766 C C . GLY A 1 396 ? -2.531 31.608 27.244 1.00 23.90 388 GLY A C 1
ATOM 2767 O O . GLY A 1 396 ? -2.560 30.380 27.106 1.00 22.99 388 GLY A O 1
ATOM 2768 N N . ASP A 1 397 ? -2.757 32.461 26.247 1.00 26.18 389 ASP A N 1
ATOM 2769 C CA . ASP A 1 397 ? -3.085 31.963 24.916 1.00 28.13 389 ASP A CA 1
ATOM 2770 C C . ASP A 1 397 ? -1.908 31.271 24.254 1.00 33.08 389 ASP A C 1
ATOM 2771 O O . ASP A 1 397 ? -2.114 30.460 23.347 1.00 34.21 389 ASP A O 1
ATOM 2776 N N . ASP A 1 398 ? -0.687 31.572 24.676 1.00 27.84 390 ASP A N 1
ATOM 2777 C CA . ASP A 1 398 ? 0.477 30.821 24.242 1.00 26.45 390 ASP A CA 1
ATOM 2778 C C . ASP A 1 398 ? 1.406 30.718 25.431 1.00 28.42 390 ASP A C 1
ATOM 2779 O O . ASP A 1 398 ? 1.138 31.278 26.498 1.00 26.57 390 ASP A O 1
ATOM 2784 N N . VAL A 1 399 ? 2.495 29.972 25.264 1.00 25.08 391 VAL A N 1
ATOM 2785 C CA . VAL A 1 399 ? 3.340 29.704 26.420 1.00 23.84 391 VAL A CA 1
ATOM 2786 C C . VAL A 1 399 ? 3.953 30.998 26.951 1.00 24.34 391 VAL A C 1
ATOM 2787 O O . VAL A 1 399 ? 4.047 31.190 28.168 1.00 23.19 391 VAL A O 1
ATOM 2791 N N . ALA A 1 400 ? 4.346 31.918 26.065 1.00 26.37 392 ALA A N 1
ATOM 2792 C CA . ALA A 1 400 ? 4.890 33.193 26.547 1.00 27.20 392 ALA A CA 1
ATOM 2793 C C . ALA A 1 400 ? 3.884 33.929 27.436 1.00 27.84 392 ALA A C 1
ATOM 2794 O O . ALA A 1 400 ? 4.240 34.433 28.509 1.00 26.72 392 ALA A O 1
ATOM 2796 N N . GLN A 1 401 ? 2.624 34.022 26.999 1.00 30.52 393 GLN A N 1
ATOM 2797 C CA . GLN A 1 401 ? 1.628 34.736 27.798 1.00 26.95 393 GLN A CA 1
ATOM 2798 C C . GLN A 1 401 ? 1.337 34.000 29.102 1.00 26.84 393 GLN A C 1
ATOM 2799 O O . GLN A 1 401 ? 1.169 34.631 30.152 1.00 24.16 393 GLN A O 1
ATOM 2805 N N . ALA A 1 402 ? 1.251 32.668 29.048 1.00 23.36 394 ALA A N 1
ATOM 2806 C CA . ALA A 1 402 ? 1.025 31.890 30.263 1.00 22.79 394 ALA A CA 1
ATOM 2807 C C . ALA A 1 402 ? 2.143 32.109 31.267 1.00 24.36 394 ALA A C 1
ATOM 2808 O O . ALA A 1 402 ? 1.889 32.232 32.469 1.00 21.78 394 ALA A O 1
ATOM 2810 N N . LYS A 1 403 ? 3.387 32.175 30.798 1.00 26.28 395 LYS A N 1
ATOM 2811 C CA . LYS A 1 403 ? 4.480 32.434 31.726 1.00 23.88 395 LYS A CA 1
ATOM 2812 C C . LYS A 1 403 ? 4.353 33.818 32.353 1.00 22.42 395 LYS A C 1
ATOM 2813 O O . LYS A 1 403 ? 4.551 33.978 33.562 1.00 25.13 395 LYS A O 1
ATOM 2819 N N . ALA A 1 404 ? 4.013 34.833 31.552 1.00 23.85 396 ALA A N 1
ATOM 2820 C CA . ALA A 1 404 ? 3.873 36.173 32.113 1.00 25.15 396 ALA A CA 1
ATOM 2821 C C . ALA A 1 404 ? 2.750 36.219 33.146 1.00 26.25 396 ALA A C 1
ATOM 2822 O O . ALA A 1 404 ? 2.886 36.863 34.192 1.00 25.22 396 ALA A O 1
ATOM 2824 N N . LYS A 1 405 ? 1.646 35.518 32.881 1.00 23.85 397 LYS A N 1
ATOM 2825 C CA . LYS A 1 405 ? 0.524 35.504 33.819 1.00 24.18 397 LYS A CA 1
ATOM 2826 C C . LYS A 1 405 ? 0.922 34.870 35.144 1.00 25.37 397 LYS A C 1
ATOM 2827 O O . LYS A 1 405 ? 0.547 35.363 36.214 1.00 26.06 397 LYS A O 1
ATOM 2833 N N . ALA A 1 406 ? 1.667 33.764 35.089 1.00 23.60 398 ALA A N 1
ATOM 2834 C CA . ALA A 1 406 ? 2.055 33.061 36.313 1.00 24.50 398 ALA A CA 1
ATOM 2835 C C . ALA A 1 406 ? 2.989 33.908 37.165 1.00 23.57 398 ALA A C 1
ATOM 2836 O O . ALA A 1 406 ? 2.823 33.995 38.386 1.00 23.91 398 ALA A O 1
ATOM 2838 N N . TYR A 1 407 ? 3.979 34.543 36.543 1.00 23.86 399 TYR A N 1
ATOM 2839 C CA . TYR A 1 407 ? 4.840 35.431 37.317 1.00 23.36 399 TYR A CA 1
ATOM 2840 C C . TYR A 1 407 ? 4.107 36.695 37.745 1.00 24.96 399 TYR A C 1
ATOM 2841 O O . TYR A 1 407 ? 4.396 37.240 38.815 1.00 27.34 399 TYR A O 1
ATOM 2850 N N . GLY A 1 408 ? 3.156 37.179 36.944 1.00 25.53 400 GLY A N 1
ATOM 2851 C CA . GLY A 1 408 ? 2.349 38.305 37.391 1.00 27.43 400 GLY A CA 1
ATOM 2852 C C . GLY A 1 408 ? 1.531 37.983 38.632 1.00 27.58 400 GLY A C 1
ATOM 2853 O O . GLY A 1 408 ? 1.390 38.815 39.531 1.00 29.38 400 GLY A O 1
ATOM 2854 N N . ALA A 1 409 ? 0.985 36.767 38.698 1.00 26.39 401 ALA A N 1
ATOM 2855 C CA . ALA A 1 409 ? 0.188 36.365 39.852 1.00 31.24 401 ALA A CA 1
ATOM 2856 C C . ALA A 1 409 ? 1.059 36.161 41.087 1.00 32.90 401 ALA A C 1
ATOM 2857 O O . ALA A 1 409 ? 0.638 36.465 42.208 1.00 37.84 401 ALA A O 1
ATOM 2859 N N . LEU A 1 410 ? 2.276 35.667 40.896 1.00 27.66 402 LEU A N 1
ATOM 2860 C CA . LEU A 1 410 ? 3.212 35.400 41.980 1.00 31.22 402 LEU A CA 1
ATOM 2861 C C . LEU A 1 410 ? 3.825 36.666 42.559 1.00 32.65 402 LEU A C 1
ATOM 2862 O O . LEU A 1 410 ? 4.342 36.622 43.682 1.00 33.93 402 LEU A O 1
ATOM 2867 N N . GLU A 1 411 ? 3.728 37.794 41.846 1.00 30.37 403 GLU A N 1
ATOM 2868 C CA . GLU A 1 411 ? 4.542 38.978 42.137 1.00 34.20 403 GLU A CA 1
ATOM 2869 C C . GLU A 1 411 ? 4.420 39.467 43.584 1.00 49.25 403 GLU A C 1
ATOM 2870 O O . GLU A 1 411 ? 5.408 39.942 44.163 1.00 53.80 403 GLU A O 1
ATOM 2876 N N . LYS A 1 412 ? 3.232 39.412 44.184 1.00 43.24 404 LYS A N 1
ATOM 2877 C CA . LYS A 1 412 ? 3.085 40.027 45.504 1.00 56.50 404 LYS A CA 1
ATOM 2878 C C . LYS A 1 412 ? 3.090 39.019 46.653 1.00 52.13 404 LYS A C 1
ATOM 2879 O O . LYS A 1 412 ? 2.740 39.382 47.779 1.00 56.19 404 LYS A O 1
ATOM 2881 N N . ILE A 1 413 ? 3.494 37.785 46.411 1.00 34.26 405 ILE A N 1
ATOM 2882 C CA . ILE A 1 413 ? 3.643 36.807 47.485 1.00 34.18 405 ILE A CA 1
ATOM 2883 C C . ILE A 1 413 ? 5.063 36.885 48.020 1.00 37.65 405 ILE A C 1
ATOM 2884 O O . ILE A 1 413 ? 6.024 36.947 47.247 1.00 39.64 405 ILE A O 1
ATOM 2889 N N . SER A 1 414 ? 5.221 36.859 49.342 1.00 36.02 406 SER A N 1
ATOM 2890 C CA A SER A 1 414 ? 6.555 36.937 49.913 0.50 36.77 406 SER A CA 1
ATOM 2891 C CA B SER A 1 414 ? 6.558 36.924 49.905 0.50 36.74 406 SER A CA 1
ATOM 2892 C C . SER A 1 414 ? 6.620 36.141 51.206 1.00 44.24 406 SER A C 1
ATOM 2893 O O . SER A 1 414 ? 5.647 36.067 51.958 1.00 40.71 406 SER A O 1
ATOM 2898 N N . PHE A 1 415 ? 7.788 35.562 51.454 1.00 40.85 407 PHE A N 1
ATOM 2899 C CA . PHE A 1 415 ? 8.125 35.027 52.757 1.00 39.91 407 PHE A CA 1
ATOM 2900 C C . PHE A 1 415 ? 9.642 34.949 52.826 1.00 41.95 407 PHE A C 1
ATOM 2901 O O . PHE A 1 415 ? 10.318 34.855 51.798 1.00 40.99 407 PHE A O 1
ATOM 2909 N N . ASP A 1 416 ? 10.170 35.044 54.042 1.00 42.76 408 ASP A N 1
ATOM 2910 C CA . ASP A 1 416 ? 11.610 35.149 54.219 1.00 49.11 408 ASP A CA 1
ATOM 2911 C C . ASP A 1 416 ? 12.313 33.902 53.699 1.00 49.45 408 ASP A C 1
ATOM 2912 O O . ASP A 1 416 ? 11.924 32.773 54.014 1.00 45.91 408 ASP A O 1
ATOM 2917 N N . GLY A 1 417 ? 13.358 34.111 52.901 1.00 43.42 409 GLY A N 1
ATOM 2918 C CA . GLY A 1 417 ? 14.141 33.014 52.383 1.00 46.46 409 GLY A CA 1
ATOM 2919 C C . GLY A 1 417 ? 13.528 32.285 51.207 1.00 43.54 409 GLY A C 1
ATOM 2920 O O . GLY A 1 417 ? 14.100 31.279 50.766 1.00 40.21 409 GLY A O 1
ATOM 2921 N N . MET A 1 418 ? 12.386 32.750 50.695 1.00 35.69 410 MET A N 1
ATOM 2922 C CA . MET A 1 418 ? 11.756 32.131 49.531 1.00 40.96 410 MET A CA 1
ATOM 2923 C C . MET A 1 418 ? 12.719 32.069 48.352 1.00 42.98 410 MET A C 1
ATOM 2924 O O . MET A 1 418 ? 13.587 32.928 48.179 1.00 33.20 410 MET A O 1
ATOM 2929 N N . GLN A 1 419 ? 12.546 31.045 47.525 1.00 38.41 411 GLN A N 1
ATOM 2930 C CA . GLN A 1 419 ? 13.362 30.878 46.336 1.00 37.60 411 GLN A CA 1
ATOM 2931 C C . GLN A 1 419 ? 12.491 30.346 45.210 1.00 34.26 411 GLN A C 1
ATOM 2932 O O . GLN A 1 419 ? 11.604 29.518 45.434 1.00 32.21 411 GLN A O 1
ATOM 2938 N N . TYR A 1 420 ? 12.737 30.830 44.002 1.00 29.82 412 TYR A N 1
ATOM 2939 C CA . TYR A 1 420 ? 12.007 30.301 42.858 1.00 29.16 412 TYR A CA 1
ATOM 2940 C C . TYR A 1 420 ? 12.830 30.563 41.615 1.00 26.30 412 TYR A C 1
ATOM 2941 O O . TYR A 1 420 ? 13.693 31.439 41.602 1.00 29.37 412 TYR A O 1
ATOM 2950 N N . ARG A 1 421 ? 12.565 29.776 40.582 1.00 25.96 413 ARG A N 1
ATOM 2951 C CA . ARG A 1 421 ? 13.219 29.988 39.298 1.00 28.13 413 ARG A CA 1
ATOM 2952 C C . ARG A 1 421 ? 12.439 31.015 38.491 1.00 29.66 413 ARG A C 1
ATOM 2953 O O . ARG A 1 421 ? 11.211 31.091 38.573 1.00 29.62 413 ARG A O 1
ATOM 2961 N N . LYS A 1 422 ? 13.165 31.818 37.722 1.00 26.13 414 LYS A N 1
ATOM 2962 C CA . LYS A 1 422 ? 12.540 32.813 36.859 1.00 26.11 414 LYS A CA 1
ATOM 2963 C C . LYS A 1 422 ? 12.431 32.347 35.419 1.00 31.40 414 LYS A C 1
ATOM 2964 O O . LYS A 1 422 ? 11.911 33.087 34.579 1.00 31.74 414 LYS A O 1
ATOM 2970 N N . ASP A 1 423 ? 12.895 31.134 35.119 1.00 26.15 415 ASP A N 1
ATOM 2971 C CA . ASP A 1 423 ? 12.992 30.652 33.744 1.00 30.52 415 ASP A CA 1
ATOM 2972 C C . ASP A 1 423 ? 12.056 29.479 33.473 1.00 28.70 415 ASP A C 1
ATOM 2973 O O . ASP A 1 423 ? 12.287 28.709 32.530 1.00 30.78 415 ASP A O 1
ATOM 2978 N N . ILE A 1 424 ? 10.998 29.324 34.275 1.00 27.54 416 ILE A N 1
ATOM 2979 C CA . ILE A 1 424 ? 10.059 28.229 34.046 1.00 27.83 416 ILE A CA 1
ATOM 2980 C C . ILE A 1 424 ? 9.383 28.436 32.699 1.00 30.53 416 ILE A C 1
ATOM 2981 O O . ILE A 1 424 ? 8.866 29.524 32.413 1.00 24.19 416 ILE A O 1
ATOM 2986 N N . ALA A 1 425 ? 9.417 27.396 31.859 1.00 26.81 417 ALA A N 1
ATOM 2987 C CA . ALA A 1 425 ? 8.820 27.297 30.518 1.00 28.97 417 ALA A CA 1
ATOM 2988 C C . ALA A 1 425 ? 9.659 27.978 29.442 1.00 30.78 417 ALA A C 1
ATOM 2989 O O . ALA A 1 425 ? 9.222 28.047 28.283 1.00 31.35 417 ALA A O 1
ATOM 2991 N N . ASP A 1 426 ? 10.867 28.447 29.766 1.00 30.18 418 ASP A N 1
ATOM 2992 C CA . ASP A 1 426 ? 11.696 29.096 28.754 1.00 36.05 418 ASP A CA 1
ATOM 2993 C C . ASP A 1 426 ? 12.103 28.141 27.629 1.00 39.27 418 ASP A C 1
ATOM 2994 O O . ASP A 1 426 ? 12.373 28.594 26.513 1.00 37.89 418 ASP A O 1
ATOM 2999 N N . LYS A 1 427 ? 12.156 26.825 27.884 1.00 40.12 419 LYS A N 1
ATOM 3000 C CA . LYS A 1 427 ? 12.491 25.887 26.806 1.00 46.10 419 LYS A CA 1
ATOM 3001 C C . LYS A 1 427 ? 11.404 25.818 25.744 1.00 48.78 419 LYS A C 1
ATOM 3002 O O . LYS A 1 427 ? 11.652 25.305 24.647 1.00 47.97 419 LYS A O 1
ATOM 3008 N N . ALA A 1 428 ? 10.199 26.284 26.058 1.00 34.21 420 ALA A N 1
ATOM 3009 C CA . ALA A 1 428 ? 9.099 26.312 25.109 1.00 37.33 420 ALA A CA 1
ATOM 3010 C C . ALA A 1 428 ? 8.894 27.688 24.496 1.00 39.12 420 ALA A C 1
ATOM 3011 O O . ALA A 1 428 ? 8.091 27.821 23.564 1.00 43.91 420 ALA A O 1
ATOM 3013 N N . ILE A 1 429 ? 9.594 28.702 24.991 1.00 39.16 421 ILE A N 1
ATOM 3014 C CA . ILE A 1 429 ? 9.465 30.065 24.492 1.00 36.64 421 ILE A CA 1
ATOM 3015 C C . ILE A 1 429 ? 10.570 30.399 23.506 1.00 54.41 421 ILE A C 1
ATOM 3016 O O . ILE A 1 429 ? 10.302 30.914 22.421 1.00 59.86 421 ILE A O 1
ATOM 3021 N N . ASN A 1 430 ? 11.823 30.140 23.892 1.00 66.41 422 ASN A N 1
ATOM 3022 C CA . ASN A 1 430 ? 12.941 30.307 22.969 1.00 85.89 422 ASN A CA 1
ATOM 3023 C C . ASN A 1 430 ? 12.672 29.565 21.668 1.00 87.61 422 ASN A C 1
ATOM 3024 O O . ASN A 1 430 ? 12.828 30.121 20.576 1.00 77.46 422 ASN A O 1
ATOM 3026 N N . ARG A 1 431 ? 12.225 28.315 21.778 1.00 91.39 423 ARG A N 1
ATOM 3027 C CA . ARG A 1 431 ? 11.832 27.504 20.633 1.00 93.18 423 ARG A CA 1
ATOM 3028 C C . ARG A 1 431 ? 10.437 27.872 20.128 1.00 86.90 423 ARG A C 1
ATOM 3029 O O . ARG A 1 431 ? 10.050 29.040 20.131 1.00 82.17 423 ARG A O 1
ATOM 3031 N N . HIS B 1 6 ? 8.547 6.479 5.279 1.00 100.86 -2 HIS B N 1
ATOM 3032 C CA . HIS B 1 6 ? 7.161 6.600 4.838 1.00 94.51 -2 HIS B CA 1
ATOM 3033 C C . HIS B 1 6 ? 6.727 8.064 4.785 1.00 87.05 -2 HIS B C 1
ATOM 3034 O O . HIS B 1 6 ? 5.882 8.495 5.571 1.00 83.01 -2 HIS B O 1
ATOM 3036 N N . HIS B 1 7 ? 7.308 8.824 3.854 1.00 81.52 -1 HIS B N 1
ATOM 3037 C CA . HIS B 1 7 ? 7.031 10.249 3.725 1.00 75.77 -1 HIS B CA 1
ATOM 3038 C C . HIS B 1 7 ? 6.429 10.639 2.379 1.00 72.06 -1 HIS B C 1
ATOM 3039 O O . HIS B 1 7 ? 6.118 11.821 2.176 1.00 74.89 -1 HIS B O 1
ATOM 3041 N N . HIS B 1 8 ? 6.261 9.696 1.455 1.00 51.98 0 HIS B N 1
ATOM 3042 C CA . HIS B 1 8 ? 5.621 9.944 0.167 1.00 48.39 0 HIS B CA 1
ATOM 3043 C C . HIS B 1 8 ? 4.578 8.874 -0.091 1.00 48.62 0 HIS B C 1
ATOM 3044 O O . HIS B 1 8 ? 4.600 8.174 -1.105 1.00 43.61 0 HIS B O 1
ATOM 3051 N N . MET B 1 9 ? 3.650 8.732 0.853 1.00 39.12 1 MET B N 1
ATOM 3052 C CA . MET B 1 9 ? 2.654 7.675 0.774 1.00 37.70 1 MET B CA 1
ATOM 3053 C C . MET B 1 9 ? 1.620 7.984 -0.295 1.00 38.39 1 MET B C 1
ATOM 3054 O O . MET B 1 9 ? 1.177 9.126 -0.449 1.00 34.75 1 MET B O 1
ATOM 3059 N N . LYS B 1 10 ? 1.218 6.949 -1.019 1.00 33.28 2 LYS B N 1
ATOM 3060 C CA . LYS B 1 10 ? 0.089 7.024 -1.928 1.00 30.46 2 LYS B CA 1
ATOM 3061 C C . LYS B 1 10 ? -1.041 6.177 -1.357 1.00 29.72 2 LYS B C 1
ATOM 3062 O O . LYS B 1 10 ? -0.815 5.037 -0.940 1.00 32.66 2 LYS B O 1
ATOM 3068 N N . LEU B 1 11 ? -2.240 6.748 -1.295 1.00 28.69 3 LEU B N 1
ATOM 3069 C CA . LEU B 1 11 ? -3.395 6.088 -0.701 1.00 24.48 3 LEU B CA 1
ATOM 3070 C C . LEU B 1 11 ? -4.529 6.003 -1.709 1.00 27.48 3 LEU B C 1
ATOM 3071 O O . LEU B 1 11 ? -4.496 6.630 -2.775 1.00 32.87 3 LEU B O 1
ATOM 3076 N N . LEU B 1 12 ? -5.561 5.230 -1.351 1.00 25.63 4 LEU B N 1
ATOM 3077 C CA . LEU B 1 12 ? -6.695 4.998 -2.237 1.00 24.87 4 LEU B CA 1
ATOM 3078 C C . LEU B 1 12 ? -7.979 5.129 -1.436 1.00 27.13 4 LEU B C 1
ATOM 3079 O O . LEU B 1 12 ? -8.099 4.559 -0.349 1.00 26.70 4 LEU B O 1
ATOM 3084 N N . VAL B 1 13 ? -8.921 5.894 -1.964 1.00 21.65 5 VAL B N 1
ATOM 3085 C CA . VAL B 1 13 ? -10.254 6.025 -1.396 1.00 22.43 5 VAL B CA 1
ATOM 3086 C C . VAL B 1 13 ? -11.241 5.493 -2.426 1.00 24.32 5 VAL B C 1
ATOM 3087 O O . VAL B 1 13 ? -11.174 5.865 -3.606 1.00 28.36 5 VAL B O 1
ATOM 3091 N N . ILE B 1 14 ? -12.144 4.612 -1.991 1.00 22.21 6 ILE B N 1
ATOM 3092 C CA . ILE B 1 14 ? -13.159 4.033 -2.871 1.00 26.84 6 ILE B CA 1
ATOM 3093 C C . ILE B 1 14 ? -14.436 4.845 -2.725 1.00 26.21 6 ILE B C 1
ATOM 3094 O O . ILE B 1 14 ? -14.943 5.020 -1.612 1.00 26.87 6 ILE B O 1
ATOM 3099 N N . GLY B 1 15 ? -14.969 5.326 -3.839 1.00 25.82 7 GLY B N 1
ATOM 3100 C CA . GLY B 1 15 ? -16.240 6.011 -3.783 1.00 26.61 7 GLY B CA 1
ATOM 3101 C C . GLY B 1 15 ? -16.285 7.270 -4.619 1.00 29.71 7 GLY B C 1
ATOM 3102 O O . GLY B 1 15 ? -15.315 7.619 -5.298 1.00 29.83 7 GLY B O 1
ATOM 3103 N N . ASN B 1 16 ? -17.415 7.969 -4.577 1.00 32.92 8 ASN B N 1
ATOM 3104 C CA . ASN B 1 16 ? -17.527 9.176 -5.383 1.00 37.02 8 ASN B CA 1
ATOM 3105 C C . ASN B 1 16 ? -18.448 10.207 -4.747 1.00 34.80 8 ASN B C 1
ATOM 3106 O O . ASN B 1 16 ? -18.869 11.139 -5.439 1.00 34.74 8 ASN B O 1
ATOM 3111 N N . GLY B 1 17 ? -18.794 10.058 -3.466 1.00 32.06 9 GLY B N 1
ATOM 3112 C CA . GLY B 1 17 ? -19.678 10.998 -2.807 1.00 33.50 9 GLY B CA 1
ATOM 3113 C C . GLY B 1 17 ? -18.927 12.098 -2.074 1.00 28.49 9 GLY B C 1
ATOM 3114 O O . GLY B 1 17 ? -17.697 12.149 -2.047 1.00 29.60 9 GLY B O 1
ATOM 3115 N N . GLY B 1 18 ? -19.707 13.007 -1.479 1.00 29.68 10 GLY B N 1
ATOM 3116 C CA . GLY B 1 18 ? -19.125 14.104 -0.719 1.00 28.95 10 GLY B CA 1
ATOM 3117 C C . GLY B 1 18 ? -18.359 13.645 0.510 1.00 31.94 10 GLY B C 1
ATOM 3118 O O . GLY B 1 18 ? -17.372 14.276 0.903 1.00 30.29 10 GLY B O 1
ATOM 3119 N N . ARG B 1 19 ? -18.802 12.559 1.143 1.00 29.63 11 ARG B N 1
ATOM 3120 C CA . ARG B 1 19 ? -18.011 11.990 2.234 1.00 27.73 11 ARG B CA 1
ATOM 3121 C C . ARG B 1 19 ? -16.631 11.571 1.741 1.00 29.73 11 ARG B C 1
ATOM 3122 O O . ARG B 1 19 ? -15.617 11.825 2.406 1.00 27.68 11 ARG B O 1
ATOM 3130 N N . GLU B 1 20 ? -16.573 10.940 0.566 1.00 31.06 12 GLU B N 1
ATOM 3131 C CA . GLU B 1 20 ? -15.298 10.488 0.023 1.00 26.19 12 GLU B CA 1
ATOM 3132 C C . GLU B 1 20 ? -14.417 11.655 -0.409 1.00 29.19 12 GLU B C 1
ATOM 3133 O O . GLU B 1 20 ? -13.190 11.580 -0.287 1.00 30.06 12 GLU B O 1
ATOM 3139 N N . HIS B 1 21 ? -15.006 12.728 -0.933 1.00 28.45 13 HIS B N 1
ATOM 3140 C CA . HIS B 1 21 ? -14.201 13.913 -1.207 1.00 26.73 13 HIS B CA 1
ATOM 3141 C C . HIS B 1 21 ? -13.574 14.434 0.078 1.00 30.90 13 HIS B C 1
ATOM 3142 O O . HIS B 1 21 ? -12.373 14.726 0.119 1.00 30.88 13 HIS B O 1
ATOM 3149 N N . ALA B 1 22 ? -14.365 14.525 1.153 1.00 28.20 14 ALA B N 1
ATOM 3150 C CA . ALA B 1 22 ? -13.839 15.049 2.411 1.00 25.85 14 ALA B CA 1
ATOM 3151 C C . ALA B 1 22 ? -12.762 14.141 2.989 1.00 26.91 14 ALA B C 1
ATOM 3152 O O . ALA B 1 22 ? -11.747 14.625 3.510 1.00 28.54 14 ALA B O 1
ATOM 3154 N N . LEU B 1 23 ? -12.974 12.825 2.928 1.00 25.59 15 LEU B N 1
ATOM 3155 C CA . LEU B 1 23 ? -11.986 11.899 3.469 1.00 28.20 15 LEU B CA 1
ATOM 3156 C C . LEU B 1 23 ? -10.687 11.989 2.686 1.00 25.31 15 LEU B C 1
ATOM 3157 O O . LEU B 1 23 ? -9.603 12.109 3.267 1.00 28.08 15 LEU B O 1
ATOM 3162 N N . ALA B 1 24 ? -10.786 11.961 1.355 1.00 24.41 16 ALA B N 1
ATOM 3163 C CA . ALA B 1 24 ? -9.595 12.037 0.518 1.00 23.13 16 ALA B CA 1
ATOM 3164 C C . ALA B 1 24 ? -8.887 13.367 0.700 1.00 27.54 16 ALA B C 1
ATOM 3165 O O . ALA B 1 24 ? -7.657 13.412 0.837 1.00 30.97 16 ALA B O 1
ATOM 3167 N N . TRP B 1 25 ? -9.651 14.462 0.716 1.00 27.11 17 TRP B N 1
ATOM 3168 C CA . TRP B 1 25 ? -9.057 15.772 0.955 1.00 28.17 17 TRP B CA 1
ATOM 3169 C C . TRP B 1 25 ? -8.320 15.819 2.288 1.00 31.15 17 TRP B C 1
ATOM 3170 O O . TRP B 1 25 ? -7.214 16.366 2.373 1.00 30.58 17 TRP B O 1
ATOM 3181 N N . LYS B 1 26 ? -8.920 15.260 3.347 1.00 26.30 18 LYS B N 1
ATOM 3182 C CA . LYS B 1 26 ? -8.281 15.334 4.661 1.00 27.96 18 LYS B CA 1
ATOM 3183 C C . LYS B 1 26 ? -7.045 14.444 4.720 1.00 24.86 18 LYS B C 1
ATOM 3184 O O . LYS B 1 26 ? -6.018 14.838 5.283 1.00 28.97 18 LYS B O 1
ATOM 3190 N N . LEU B 1 27 ? -7.128 13.240 4.147 1.00 27.85 19 LEU B N 1
ATOM 3191 C CA . LEU B 1 27 ? -5.950 12.383 4.043 1.00 31.66 19 LEU B CA 1
ATOM 3192 C C . LEU B 1 27 ? -4.803 13.108 3.348 1.00 34.28 19 LEU B C 1
ATOM 3193 O O . LEU B 1 27 ? -3.654 13.036 3.793 1.00 31.98 19 LEU B O 1
ATOM 3198 N N . ALA B 1 28 ? -5.101 13.836 2.267 1.00 32.92 20 ALA B N 1
ATOM 3199 C CA . ALA B 1 28 ? -4.060 14.538 1.524 1.00 35.55 20 ALA B CA 1
ATOM 3200 C C . ALA B 1 28 ? -3.448 15.695 2.308 1.00 40.25 20 ALA B C 1
ATOM 3201 O O . ALA B 1 28 ? -2.376 16.180 1.934 1.00 45.01 20 ALA B O 1
ATOM 3203 N N . GLN B 1 29 ? -4.095 16.153 3.381 1.00 39.03 21 GLN B N 1
ATOM 3204 C CA . GLN B 1 29 ? -3.488 17.176 4.223 1.00 34.55 21 GLN B CA 1
ATOM 3205 C C . GLN B 1 29 ? -2.243 16.673 4.941 1.00 39.72 21 GLN B C 1
ATOM 3206 O O . GLN B 1 29 ? -1.423 17.489 5.374 1.00 42.30 21 GLN B O 1
ATOM 3212 N N . SER B 1 30 ? -2.094 15.363 5.099 1.00 36.40 22 SER B N 1
ATOM 3213 C CA . SER B 1 30 ? -0.943 14.829 5.811 1.00 35.13 22 SER B CA 1
ATOM 3214 C C . SER B 1 30 ? 0.340 15.210 5.084 1.00 35.90 22 SER B C 1
ATOM 3215 O O . SER B 1 30 ? 0.422 15.035 3.861 1.00 36.12 22 SER B O 1
ATOM 3218 N N . PRO B 1 31 ? 1.363 15.704 5.786 1.00 39.30 23 PRO B N 1
ATOM 3219 C CA . PRO B 1 31 ? 2.644 15.955 5.111 1.00 45.01 23 PRO B CA 1
ATOM 3220 C C . PRO B 1 31 ? 3.339 14.685 4.655 1.00 41.25 23 PRO B C 1
ATOM 3221 O O . PRO B 1 31 ? 4.256 14.766 3.834 1.00 44.44 23 PRO B O 1
ATOM 3225 N N . LYS B 1 32 ? 2.912 13.520 5.133 1.00 35.83 24 LYS B N 1
ATOM 3226 C CA . LYS B 1 32 ? 3.491 12.237 4.761 1.00 40.89 24 LYS B CA 1
ATOM 3227 C C . LYS B 1 32 ? 2.845 11.620 3.527 1.00 40.41 24 LYS B C 1
ATOM 3228 O O . LYS B 1 32 ? 3.322 10.586 3.044 1.00 42.23 24 LYS B O 1
ATOM 3234 N N . VAL B 1 33 ? 1.796 12.230 2.994 1.00 37.96 25 VAL B N 1
ATOM 3235 C CA . VAL B 1 33 ? 1.054 11.675 1.869 1.00 33.36 25 VAL B CA 1
ATOM 3236 C C . VAL B 1 33 ? 1.423 12.457 0.622 1.00 38.48 25 VAL B C 1
ATOM 3237 O O . VAL B 1 33 ? 1.480 13.691 0.651 1.00 41.32 25 VAL B O 1
ATOM 3241 N N . GLU B 1 34 ? 1.719 11.739 -0.458 1.00 38.52 26 GLU B N 1
ATOM 3242 C CA . GLU B 1 34 ? 2.020 12.347 -1.748 1.00 40.61 26 GLU B CA 1
ATOM 3243 C C . GLU B 1 34 ? 0.779 12.455 -2.621 1.00 41.21 26 GLU B C 1
ATOM 3244 O O . GLU B 1 34 ? 0.509 13.517 -3.188 1.00 42.84 26 GLU B O 1
ATOM 3250 N N . THR B 1 35 ? -0.007 11.382 -2.707 1.00 38.01 27 THR B N 1
ATOM 3251 C CA . THR B 1 35 ? -1.177 11.351 -3.568 1.00 36.69 27 THR B CA 1
ATOM 3252 C C . THR B 1 35 ? -2.263 10.518 -2.914 1.00 37.15 27 THR B C 1
ATOM 3253 O O . THR B 1 35 ? -1.981 9.492 -2.289 1.00 35.79 27 THR B O 1
ATOM 3257 N N . VAL B 1 36 ? -3.505 10.965 -3.057 1.00 31.11 28 VAL B N 1
ATOM 3258 C CA . VAL B 1 36 ? -4.666 10.170 -2.682 1.00 32.01 28 VAL B CA 1
ATOM 3259 C C . VAL B 1 36 ? -5.458 9.905 -3.954 1.00 34.81 28 VAL B C 1
ATOM 3260 O O . VAL B 1 36 ? -6.075 10.820 -4.518 1.00 34.06 28 VAL B O 1
ATOM 3264 N N . PHE B 1 37 ? -5.427 8.663 -4.418 1.00 29.23 29 PHE B N 1
ATOM 3265 C CA . PHE B 1 37 ? -6.256 8.263 -5.540 1.00 30.02 29 PHE B CA 1
ATOM 3266 C C . PHE B 1 37 ? -7.689 8.064 -5.074 1.00 33.03 29 PHE B C 1
ATOM 3267 O O . PHE B 1 37 ? -7.931 7.575 -3.968 1.00 28.45 29 PHE B O 1
ATOM 3275 N N . VAL B 1 38 ? -8.640 8.447 -5.925 1.00 31.16 30 VAL B N 1
ATOM 3276 C CA . VAL B 1 38 ? -10.060 8.307 -5.626 1.00 30.06 30 VAL B CA 1
ATOM 3277 C C . VAL B 1 38 ? -10.720 7.557 -6.780 1.00 33.92 30 VAL B C 1
ATOM 3278 O O . VAL B 1 38 ? -10.634 7.985 -7.937 1.00 34.52 30 VAL B O 1
ATOM 3282 N N . ALA B 1 39 ? -11.368 6.438 -6.473 1.00 33.32 31 ALA B N 1
ATOM 3283 C CA . ALA B 1 39 ? -11.923 5.555 -7.506 1.00 32.56 31 ALA B CA 1
ATOM 3284 C C . ALA B 1 39 ? -13.430 5.417 -7.350 1.00 31.62 31 ALA B C 1
ATOM 3285 O O . ALA B 1 39 ? -13.894 4.744 -6.408 1.00 35.63 31 ALA B O 1
ATOM 3287 N N . PRO B 1 40 ? -14.243 6.017 -8.225 1.00 32.59 32 PRO B N 1
ATOM 3288 C CA . PRO B 1 40 ? -13.902 6.835 -9.397 1.00 29.92 32 PRO B CA 1
ATOM 3289 C C . PRO B 1 40 ? -13.686 8.313 -9.087 1.00 37.91 32 PRO B C 1
ATOM 3290 O O . PRO B 1 40 ? -13.174 9.028 -9.952 1.00 34.84 32 PRO B O 1
ATOM 3294 N N . GLY B 1 41 ? -14.078 8.766 -7.885 1.00 34.00 33 GLY B N 1
ATOM 3295 C CA . GLY B 1 41 ? -14.048 10.185 -7.564 1.00 31.22 33 GLY B CA 1
ATOM 3296 C C . GLY B 1 41 ? -15.132 10.972 -8.298 1.00 35.09 33 GLY B C 1
ATOM 3297 O O . GLY B 1 41 ? -16.080 10.421 -8.864 1.00 35.45 33 GLY B O 1
ATOM 3298 N N . ASN B 1 42 ? -14.976 12.292 -8.278 1.00 33.45 34 ASN B N 1
ATOM 3299 C CA . ASN B 1 42 ? -15.949 13.168 -8.936 1.00 41.91 34 ASN B CA 1
ATOM 3300 C C . ASN B 1 42 ? -15.226 14.400 -9.468 1.00 41.50 34 ASN B C 1
ATOM 3301 O O . ASN B 1 42 ? -13.993 14.443 -9.525 1.00 38.32 34 ASN B O 1
ATOM 3306 N N . ALA B 1 43 ? -16.005 15.415 -9.856 1.00 40.84 35 ALA B N 1
ATOM 3307 C CA . ALA B 1 43 ? -15.404 16.630 -10.394 1.00 44.96 35 ALA B CA 1
ATOM 3308 C C . ALA B 1 43 ? -14.631 17.393 -9.326 1.00 48.84 35 ALA B C 1
ATOM 3309 O O . ALA B 1 43 ? -13.700 18.139 -9.651 1.00 46.48 35 ALA B O 1
ATOM 3311 N N . GLY B 1 44 ? -14.993 17.222 -8.060 1.00 40.40 36 GLY B N 1
ATOM 3312 C CA . GLY B 1 44 ? -14.326 17.942 -6.997 1.00 42.54 36 GLY B CA 1
ATOM 3313 C C . GLY B 1 44 ? -12.986 17.342 -6.641 1.00 40.00 36 GLY B C 1
ATOM 3314 O O . GLY B 1 44 ? -12.014 18.064 -6.405 1.00 41.26 36 GLY B O 1
ATOM 3315 N N . THR B 1 45 ? -12.922 16.014 -6.589 1.00 38.08 37 THR B N 1
ATOM 3316 C CA . THR B 1 45 ? -11.643 15.369 -6.339 1.00 36.56 37 THR B CA 1
ATOM 3317 C C . THR B 1 45 ? -10.721 15.484 -7.546 1.00 44.64 37 THR B C 1
ATOM 3318 O O . THR B 1 45 ? -9.495 15.457 -7.385 1.00 44.84 37 THR B O 1
ATOM 3322 N N . ALA B 1 46 ? -11.285 15.659 -8.744 1.00 47.33 38 ALA B N 1
ATOM 3323 C CA . ALA B 1 46 ? -10.465 15.854 -9.935 1.00 46.45 38 ALA B CA 1
ATOM 3324 C C . ALA B 1 46 ? -9.636 17.131 -9.838 1.00 50.93 38 ALA B C 1
ATOM 3325 O O . ALA B 1 46 ? -8.460 17.145 -10.219 1.00 55.55 38 ALA B O 1
ATOM 3327 N N . ILE B 1 47 ? -10.228 18.215 -9.324 1.00 51.09 39 ILE B N 1
ATOM 3328 C CA . ILE B 1 47 ? -9.527 19.493 -9.220 1.00 51.45 39 ILE B CA 1
ATOM 3329 C C . ILE B 1 47 ? -8.734 19.625 -7.931 1.00 53.53 39 ILE B C 1
ATOM 3330 O O . ILE B 1 47 ? -7.903 20.538 -7.813 1.00 59.11 39 ILE B O 1
ATOM 3332 N N . GLU B 1 48 ? -8.957 18.749 -6.965 1.00 48.13 40 GLU B N 1
ATOM 3333 C CA . GLU B 1 48 ? -8.285 18.879 -5.685 1.00 51.70 40 GLU B CA 1
ATOM 3334 C C . GLU B 1 48 ? -6.794 18.610 -5.849 1.00 55.62 40 GLU B C 1
ATOM 3335 O O . GLU B 1 48 ? -6.383 17.725 -6.604 1.00 55.90 40 GLU B O 1
ATOM 3341 N N . SER B 1 49 ? -5.981 19.406 -5.160 1.00 57.34 41 SER B N 1
ATOM 3342 C CA . SER B 1 49 ? -4.546 19.165 -5.139 1.00 59.32 41 SER B CA 1
ATOM 3343 C C . SER B 1 49 ? -4.246 17.894 -4.352 1.00 55.44 41 SER B C 1
ATOM 3344 O O . SER B 1 49 ? -4.891 17.607 -3.337 1.00 52.20 41 SER B O 1
ATOM 3347 N N . LYS B 1 50 ? -3.262 17.132 -4.833 1.00 50.04 42 LYS B N 1
ATOM 3348 C CA . LYS B 1 50 ? -2.806 15.849 -4.301 1.00 44.23 42 LYS B CA 1
ATOM 3349 C C . LYS B 1 50 ? -3.811 14.728 -4.519 1.00 42.75 42 LYS B C 1
ATOM 3350 O O . LYS B 1 50 ? -3.515 13.580 -4.171 1.00 48.12 42 LYS B O 1
ATOM 3356 N N . LEU B 1 51 ? -4.981 15.011 -5.082 1.00 39.92 43 LEU B N 1
ATOM 3357 C CA . LEU B 1 51 ? -5.964 13.987 -5.407 1.00 39.19 43 LEU B CA 1
ATOM 3358 C C . LEU B 1 51 ? -5.941 13.692 -6.902 1.00 44.97 43 LEU B C 1
ATOM 3359 O O . LEU B 1 51 ? -5.691 14.574 -7.729 1.00 47.37 43 LEU B O 1
ATOM 3364 N N . GLN B 1 52 ? -6.214 12.436 -7.241 1.00 38.54 44 GLN B N 1
ATOM 3365 C CA . GLN B 1 52 ? -6.204 11.988 -8.627 1.00 45.06 44 GLN B CA 1
ATOM 3366 C C . GLN B 1 52 ? -7.286 10.934 -8.793 1.00 42.26 44 GLN B C 1
ATOM 3367 O O . GLN B 1 52 ? -7.249 9.905 -8.115 1.00 36.04 44 GLN B O 1
ATOM 3373 N N . ASN B 1 53 ? -8.254 11.191 -9.675 1.00 36.05 45 ASN B N 1
ATOM 3374 C CA . ASN B 1 53 ? -9.283 10.194 -9.941 1.00 36.29 45 ASN B CA 1
ATOM 3375 C C . ASN B 1 53 ? -8.709 9.057 -10.778 1.00 42.76 45 ASN B C 1
ATOM 3376 O O . ASN B 1 53 ? -7.882 9.280 -11.664 1.00 37.58 45 ASN B O 1
ATOM 3381 N N . ILE B 1 54 ? -9.152 7.832 -10.505 1.00 37.12 46 ILE B N 1
ATOM 3382 C CA . ILE B 1 54 ? -8.883 6.700 -11.386 1.00 43.29 46 ILE B CA 1
ATOM 3383 C C . ILE B 1 54 ? -10.203 6.004 -11.690 1.00 36.96 46 ILE B C 1
ATOM 3384 O O . ILE B 1 54 ? -11.050 5.837 -10.804 1.00 37.32 46 ILE B O 1
ATOM 3389 N N . ALA B 1 55 ? -10.381 5.598 -12.943 1.00 35.50 47 ALA B N 1
ATOM 3390 C CA . ALA B 1 55 ? -11.658 5.047 -13.395 1.00 40.81 47 ALA B CA 1
ATOM 3391 C C . ALA B 1 55 ? -11.628 3.521 -13.385 1.00 42.98 47 ALA B C 1
ATOM 3392 O O . ALA B 1 55 ? -11.807 2.855 -14.400 1.00 56.71 47 ALA B O 1
ATOM 3394 N N . LEU B 1 56 ? -11.393 2.963 -12.208 1.00 38.90 48 LEU B N 1
ATOM 3395 C CA . LEU B 1 56 ? -11.430 1.524 -12.008 1.00 38.08 48 LEU B CA 1
ATOM 3396 C C . LEU B 1 56 ? -12.488 1.205 -10.967 1.00 38.04 48 LEU B C 1
ATOM 3397 O O . LEU B 1 56 ? -12.624 1.929 -9.973 1.00 35.65 48 LEU B O 1
ATOM 3402 N N . THR B 1 57 ? -13.238 0.124 -11.189 1.00 33.81 49 THR B N 1
ATOM 3403 C CA . THR B 1 57 ? -14.287 -0.246 -10.241 1.00 37.82 49 THR B CA 1
ATOM 3404 C C . THR B 1 57 ? -14.270 -1.733 -9.902 1.00 30.78 49 THR B C 1
ATOM 3405 O O . THR B 1 57 ? -14.687 -2.120 -8.807 1.00 33.81 49 THR B O 1
ATOM 3409 N N . ALA B 1 58 ? -13.818 -2.573 -10.834 1.00 32.30 50 ALA B N 1
ATOM 3410 C CA . ALA B 1 58 ? -13.637 -3.991 -10.534 1.00 35.46 50 ALA B CA 1
ATOM 3411 C C . ALA B 1 58 ? -12.642 -4.159 -9.390 1.00 34.69 50 ALA B C 1
ATOM 3412 O O . ALA B 1 58 ? -11.589 -3.518 -9.372 1.00 37.07 50 ALA B O 1
ATOM 3414 N N . TYR B 1 59 ? -12.975 -5.013 -8.420 1.00 34.60 51 TYR B N 1
ATOM 3415 C CA . TYR B 1 59 ? -12.125 -5.116 -7.233 1.00 31.30 51 TYR B CA 1
ATOM 3416 C C . TYR B 1 59 ? -10.741 -5.647 -7.581 1.00 28.86 51 TYR B C 1
ATOM 3417 O O . TYR B 1 59 ? -9.735 -5.191 -7.022 1.00 32.69 51 TYR B O 1
ATOM 3426 N N . GLN B 1 60 ? -10.665 -6.623 -8.479 1.00 34.79 52 GLN B N 1
ATOM 3427 C CA . GLN B 1 60 ? -9.355 -7.158 -8.824 1.00 42.44 52 GLN B CA 1
ATOM 3428 C C . GLN B 1 60 ? -8.529 -6.143 -9.602 1.00 41.58 52 GLN B C 1
ATOM 3429 O O . GLN B 1 60 ? -7.299 -6.130 -9.478 1.00 42.08 52 GLN B O 1
ATOM 3435 N N . ASP B 1 61 ? -9.183 -5.276 -10.385 1.00 37.01 53 ASP B N 1
ATOM 3436 C CA . ASP B 1 61 ? -8.484 -4.154 -11.007 1.00 36.25 53 ASP B CA 1
ATOM 3437 C C . ASP B 1 61 ? -7.910 -3.216 -9.952 1.00 36.89 53 ASP B C 1
ATOM 3438 O O . ASP B 1 61 ? -6.760 -2.773 -10.056 1.00 36.32 53 ASP B O 1
ATOM 3443 N N . LEU B 1 62 ? -8.706 -2.892 -8.929 1.00 32.73 54 LEU B N 1
ATOM 3444 C CA . LEU B 1 62 ? -8.223 -2.018 -7.859 1.00 32.81 54 LEU B CA 1
ATOM 3445 C C . LEU B 1 62 ? -7.093 -2.676 -7.079 1.00 33.78 54 LEU B C 1
ATOM 3446 O O . LEU B 1 62 ? -6.119 -2.011 -6.708 1.00 30.96 54 LEU B O 1
ATOM 3451 N N . ILE B 1 63 ? -7.195 -3.984 -6.840 1.00 32.65 55 ILE B N 1
ATOM 3452 C CA . ILE B 1 63 ? -6.130 -4.701 -6.139 1.00 35.06 55 ILE B CA 1
ATOM 3453 C C . ILE B 1 63 ? -4.841 -4.661 -6.951 1.00 36.74 55 ILE B C 1
ATOM 3454 O O . ILE B 1 63 ? -3.760 -4.374 -6.422 1.00 34.52 55 ILE B O 1
ATOM 3459 N N . GLU B 1 64 ? -4.933 -4.961 -8.250 1.00 35.47 56 GLU B N 1
ATOM 3460 C CA . GLU B 1 64 ? -3.761 -4.868 -9.114 1.00 41.10 56 GLU B CA 1
ATOM 3461 C C . GLU B 1 64 ? -3.202 -3.448 -9.116 1.00 38.95 56 GLU B C 1
ATOM 3462 O O . GLU B 1 64 ? -1.984 -3.249 -9.064 1.00 42.22 56 GLU B O 1
ATOM 3464 N N . PHE B 1 65 ? -4.084 -2.453 -9.168 1.00 32.95 57 PHE B N 1
ATOM 3465 C CA . PHE B 1 65 ? -3.662 -1.058 -9.087 1.00 39.00 57 PHE B CA 1
ATOM 3466 C C . PHE B 1 65 ? -2.850 -0.796 -7.823 1.00 35.41 57 PHE B C 1
ATOM 3467 O O . PHE B 1 65 ? -1.761 -0.211 -7.885 1.00 39.67 57 PHE B O 1
ATOM 3475 N N . CYS B 1 66 ? -3.368 -1.224 -6.664 1.00 29.87 58 CYS B N 1
ATOM 3476 C CA . CYS B 1 66 ? -2.673 -0.971 -5.403 1.00 30.89 58 CYS B CA 1
ATOM 3477 C C . CYS B 1 66 ? -1.274 -1.566 -5.408 1.00 38.25 58 CYS B C 1
ATOM 3478 O O . CYS B 1 66 ? -0.326 -0.949 -4.906 1.00 36.46 58 CYS B O 1
ATOM 3481 N N . ARG B 1 67 ? -1.125 -2.770 -5.963 1.00 35.62 59 ARG B N 1
ATOM 3482 C CA . ARG B 1 67 ? 0.196 -3.382 -6.041 1.00 35.70 59 ARG B CA 1
ATOM 3483 C C . ARG B 1 67 ? 1.116 -2.600 -6.969 1.00 44.79 59 ARG B C 1
ATOM 3484 O O . ARG B 1 67 ? 2.276 -2.343 -6.625 1.00 47.17 59 ARG B O 1
ATOM 3492 N N . LYS B 1 68 ? 0.622 -2.216 -8.148 1.00 43.09 60 LYS B N 1
ATOM 3493 C CA . LYS B 1 68 ? 1.472 -1.528 -9.115 1.00 49.24 60 LYS B CA 1
ATOM 3494 C C . LYS B 1 68 ? 1.913 -0.167 -8.594 1.00 45.44 60 LYS B C 1
ATOM 3495 O O . LYS B 1 68 ? 3.068 0.233 -8.784 1.00 47.97 60 LYS B O 1
ATOM 3497 N N . GLU B 1 69 ? 1.015 0.550 -7.927 1.00 39.26 61 GLU B N 1
ATOM 3498 C CA . GLU B 1 69 ? 1.283 1.890 -7.422 1.00 46.63 61 GLU B CA 1
ATOM 3499 C C . GLU B 1 69 ? 1.856 1.898 -6.013 1.00 43.64 61 GLU B C 1
ATOM 3500 O O . GLU B 1 69 ? 2.157 2.978 -5.497 1.00 45.70 61 GLU B O 1
ATOM 3506 N N . ASN B 1 70 ? 1.998 0.733 -5.378 1.00 41.67 62 ASN B N 1
ATOM 3507 C CA . ASN B 1 70 ? 2.509 0.636 -4.008 1.00 37.47 62 ASN B CA 1
ATOM 3508 C C . ASN B 1 70 ? 1.660 1.461 -3.045 1.00 35.63 62 ASN B C 1
ATOM 3509 O O . ASN B 1 70 ? 2.175 2.149 -2.158 1.00 43.46 62 ASN B O 1
ATOM 3514 N N . ILE B 1 71 ? 0.341 1.382 -3.226 1.00 33.87 63 ILE B N 1
ATOM 3515 C CA . ILE B 1 71 ? -0.594 2.025 -2.314 1.00 28.24 63 ILE B CA 1
ATOM 3516 C C . ILE B 1 71 ? -0.400 1.470 -0.912 1.00 32.44 63 ILE B C 1
ATOM 3517 O O . ILE B 1 71 ? -0.368 0.250 -0.714 1.00 34.26 63 ILE B O 1
ATOM 3522 N N . VAL B 1 72 ? -0.269 2.364 0.075 1.00 28.35 64 VAL B N 1
ATOM 3523 C CA . VAL B 1 72 ? -0.055 1.917 1.451 1.00 32.56 64 VAL B CA 1
ATOM 3524 C C . VAL B 1 72 ? -1.337 1.317 2.022 1.00 35.47 64 VAL B C 1
ATOM 3525 O O . VAL B 1 72 ? -1.330 0.231 2.618 1.00 28.74 64 VAL B O 1
ATOM 3529 N N . PHE B 1 73 ? -2.450 2.022 1.876 1.00 29.49 65 PHE B N 1
ATOM 3530 C CA . PHE B 1 73 ? -3.716 1.478 2.346 1.00 25.31 65 PHE B CA 1
ATOM 3531 C C . PHE B 1 73 ? -4.860 2.135 1.592 1.00 25.46 65 PHE B C 1
ATOM 3532 O O . PHE B 1 73 ? -4.700 3.163 0.928 1.00 29.39 65 PHE B O 1
ATOM 3540 N N . THR B 1 74 ? -6.024 1.507 1.712 1.00 20.67 66 THR B N 1
ATOM 3541 C CA . THR B 1 74 ? -7.256 1.908 1.051 1.00 21.84 66 THR B CA 1
ATOM 3542 C C . THR B 1 74 ? -8.303 2.184 2.126 1.00 23.73 66 THR B C 1
ATOM 3543 O O . THR B 1 74 ? -8.311 1.526 3.171 1.00 24.05 66 THR B O 1
ATOM 3547 N N . VAL B 1 75 ? -9.155 3.177 1.886 1.00 22.68 67 VAL B N 1
ATOM 3548 C CA . VAL B 1 75 ? -10.287 3.510 2.749 1.00 23.80 67 VAL B CA 1
ATOM 3549 C C . VAL B 1 75 ? -11.544 3.385 1.906 1.00 23.41 67 VAL B C 1
ATOM 3550 O O . VAL B 1 75 ? -11.616 3.961 0.813 1.00 26.53 67 VAL B O 1
ATOM 3554 N N . VAL B 1 76 ? -12.532 2.646 2.400 1.00 25.32 68 VAL B N 1
ATOM 3555 C CA . VAL B 1 76 ? -13.770 2.427 1.650 1.00 26.31 68 VAL B CA 1
ATOM 3556 C C . VAL B 1 76 ? -14.852 3.306 2.254 1.00 31.50 68 VAL B C 1
ATOM 3557 O O . VAL B 1 76 ? -15.158 3.196 3.446 1.00 32.67 68 VAL B O 1
ATOM 3561 N N . GLY B 1 77 ? -15.431 4.172 1.431 1.00 36.19 69 GLY B N 1
ATOM 3562 C CA . GLY B 1 77 ? -16.532 4.999 1.858 1.00 39.83 69 GLY B CA 1
ATOM 3563 C C . GLY B 1 77 ? -17.848 4.247 1.965 1.00 38.10 69 GLY B C 1
ATOM 3564 O O . GLY B 1 77 ? -18.358 3.997 3.062 1.00 39.83 69 GLY B O 1
ATOM 3565 N N . PRO B 1 78 ? -18.409 3.853 0.824 1.00 29.82 70 PRO B N 1
ATOM 3566 C CA . PRO B 1 78 ? -19.828 3.478 0.770 1.00 31.37 70 PRO B CA 1
ATOM 3567 C C . PRO B 1 78 ? -20.134 2.027 1.135 1.00 32.39 70 PRO B C 1
ATOM 3568 O O . PRO B 1 78 ? -19.287 1.135 1.069 1.00 30.21 70 PRO B O 1
ATOM 3572 N N . GLU B 1 79 ? -21.409 1.805 1.476 1.00 29.96 71 GLU B N 1
ATOM 3573 C CA . GLU B 1 79 ? -21.833 0.544 2.076 1.00 33.62 71 GLU B CA 1
ATOM 3574 C C . GLU B 1 79 ? -21.873 -0.599 1.067 1.00 33.57 71 GLU B C 1
ATOM 3575 O O . GLU B 1 79 ? -21.636 -1.756 1.439 1.00 29.63 71 GLU B O 1
ATOM 3581 N N . ALA B 1 80 ? -22.192 -0.321 -0.199 1.00 28.81 72 ALA B N 1
ATOM 3582 C CA . ALA B 1 80 ? -22.438 -1.430 -1.122 1.00 30.82 72 ALA B CA 1
ATOM 3583 C C . ALA B 1 80 ? -21.192 -2.283 -1.328 1.00 28.07 72 ALA B C 1
ATOM 3584 O O . ALA B 1 80 ? -21.294 -3.519 -1.219 1.00 28.95 72 ALA B O 1
ATOM 3586 N N . PRO B 1 81 ? -20.010 -1.729 -1.611 1.00 25.79 73 PRO B N 1
ATOM 3587 C CA . PRO B 1 81 ? -18.835 -2.611 -1.722 1.00 27.50 73 PRO B CA 1
ATOM 3588 C C . PRO B 1 81 ? -18.489 -3.297 -0.415 1.00 28.57 73 PRO B C 1
ATOM 3589 O O . PRO B 1 81 ? -17.982 -4.425 -0.434 1.00 26.48 73 PRO B O 1
ATOM 3593 N N . LEU B 1 82 ? -18.744 -2.654 0.727 1.00 23.49 74 LEU B N 1
ATOM 3594 C CA . LEU B 1 82 ? -18.492 -3.318 2.001 1.00 24.34 74 LEU B CA 1
ATOM 3595 C C . LEU B 1 82 ? -19.354 -4.563 2.134 1.00 25.72 74 LEU B C 1
ATOM 3596 O O . LEU B 1 82 ? -18.863 -5.639 2.503 1.00 28.21 74 LEU B O 1
ATOM 3601 N N . ALA B 1 83 ? -20.647 -4.436 1.823 1.00 26.42 75 ALA B N 1
ATOM 3602 C CA . ALA B 1 83 ? -21.549 -5.577 1.909 1.00 32.57 75 ALA B CA 1
ATOM 3603 C C . ALA B 1 83 ? -21.150 -6.685 0.944 1.00 40.25 75 ALA B C 1
ATOM 3604 O O . ALA B 1 83 ? -21.464 -7.855 1.185 1.00 38.60 75 ALA B O 1
ATOM 3606 N N . ALA B 1 84 ? -20.468 -6.343 -0.151 1.00 31.02 76 ALA B N 1
ATOM 3607 C CA . ALA B 1 84 ? -20.034 -7.330 -1.135 1.00 32.37 76 ALA B CA 1
ATOM 3608 C C . ALA B 1 84 ? -18.696 -7.963 -0.773 1.00 37.89 76 ALA B C 1
ATOM 3609 O O . ALA B 1 84 ? -18.205 -8.822 -1.514 1.00 36.98 76 ALA B O 1
ATOM 3611 N N . GLY B 1 85 ? -18.099 -7.555 0.344 1.00 26.86 77 GLY B N 1
ATOM 3612 C CA . GLY B 1 85 ? -16.843 -8.122 0.782 1.00 28.23 77 GLY B CA 1
ATOM 3613 C C . GLY B 1 85 ? -15.610 -7.591 0.089 1.00 31.95 77 GLY B C 1
ATOM 3614 O O . GLY B 1 85 ? -14.646 -8.343 -0.102 1.00 29.36 77 GLY B O 1
ATOM 3615 N N . ILE B 1 86 ? -15.601 -6.311 -0.300 1.00 27.47 78 ILE B N 1
ATOM 3616 C CA . ILE B 1 86 ? -14.383 -5.756 -0.882 1.00 26.45 78 ILE B CA 1
ATOM 3617 C C . ILE B 1 86 ? -13.225 -5.840 0.112 1.00 27.17 78 ILE B C 1
ATOM 3618 O O . ILE B 1 86 ? -12.069 -6.047 -0.285 1.00 26.07 78 ILE B O 1
ATOM 3623 N N . VAL B 1 87 ? -13.509 -5.710 1.412 1.00 25.09 79 VAL B N 1
ATOM 3624 C CA . VAL B 1 87 ? -12.453 -5.793 2.416 1.00 23.79 79 VAL B CA 1
ATOM 3625 C C . VAL B 1 87 ? -11.880 -7.201 2.465 1.00 26.55 79 VAL B C 1
ATOM 3626 O O . VAL B 1 87 ? -10.654 -7.381 2.537 1.00 26.06 79 VAL B O 1
ATOM 3630 N N . ASP B 1 88 ? -12.754 -8.219 2.434 1.00 29.10 80 ASP B N 1
ATOM 3631 C CA . ASP B 1 88 ? -12.291 -9.604 2.408 1.00 29.97 80 ASP B CA 1
ATOM 3632 C C . ASP B 1 88 ? -11.350 -9.834 1.231 1.00 31.42 80 ASP B C 1
ATOM 3633 O O . ASP B 1 88 ? -10.298 -10.468 1.374 1.00 30.62 80 ASP B O 1
ATOM 3638 N N . ASP B 1 89 ? -11.705 -9.308 0.061 1.00 30.40 81 ASP B N 1
ATOM 3639 C CA . ASP B 1 89 ? -10.904 -9.545 -1.136 1.00 29.13 81 ASP B CA 1
ATOM 3640 C C . ASP B 1 89 ? -9.565 -8.822 -1.070 1.00 31.41 81 ASP B C 1
ATOM 3641 O O . ASP B 1 89 ? -8.536 -9.374 -1.481 1.00 29.49 81 ASP B O 1
ATOM 3646 N N . PHE B 1 90 ? -9.560 -7.582 -0.568 1.00 26.88 82 PHE B N 1
ATOM 3647 C CA . PHE B 1 90 ? -8.312 -6.837 -0.426 1.00 26.76 82 PHE B CA 1
ATOM 3648 C C . PHE B 1 90 ? -7.373 -7.529 0.554 1.00 35.62 82 PHE B C 1
ATOM 3649 O O . PHE B 1 90 ? -6.177 -7.684 0.281 1.00 33.03 82 PHE B O 1
ATOM 3657 N N . ARG B 1 91 ? -7.905 -7.974 1.692 1.00 26.68 83 ARG B N 1
ATOM 3658 C CA . ARG B 1 91 ? -7.072 -8.645 2.684 1.00 30.58 83 ARG B CA 1
ATOM 3659 C C . ARG B 1 91 ? -6.578 -9.995 2.185 1.00 34.86 83 ARG B C 1
ATOM 3660 O O . ARG B 1 91 ? -5.431 -10.372 2.449 1.00 38.13 83 ARG B O 1
ATOM 3668 N N . ALA B 1 92 ? -7.419 -10.742 1.462 1.00 34.18 84 ALA B N 1
ATOM 3669 C CA . ALA B 1 92 ? -6.948 -12.007 0.910 1.00 35.73 84 ALA B CA 1
ATOM 3670 C C . ALA B 1 92 ? -5.809 -11.787 -0.073 1.00 41.51 84 ALA B C 1
ATOM 3671 O O . ALA B 1 92 ? -4.978 -12.678 -0.273 1.00 44.40 84 ALA B O 1
ATOM 3673 N N . ALA B 1 93 ? -5.737 -10.604 -0.669 1.00 34.92 85 ALA B N 1
ATOM 3674 C CA . ALA B 1 93 ? -4.654 -10.254 -1.574 1.00 39.17 85 ALA B CA 1
ATOM 3675 C C . ALA B 1 93 ? -3.457 -9.661 -0.850 1.00 40.99 85 ALA B C 1
ATOM 3676 O O . ALA B 1 93 ? -2.481 -9.277 -1.504 1.00 42.17 85 ALA B O 1
ATOM 3678 N N . GLY B 1 94 ? -3.509 -9.584 0.475 1.00 39.02 86 GLY B N 1
ATOM 3679 C CA . GLY B 1 94 ? -2.406 -9.069 1.257 1.00 39.51 86 GLY B CA 1
ATOM 3680 C C . GLY B 1 94 ? -2.367 -7.568 1.402 1.00 36.79 86 GLY B C 1
ATOM 3681 O O . GLY B 1 94 ? -1.317 -7.027 1.760 1.00 39.10 86 GLY B O 1
ATOM 3682 N N . LEU B 1 95 ? -3.471 -6.876 1.138 1.00 31.99 87 LEU B N 1
ATOM 3683 C CA . LEU B 1 95 ? -3.504 -5.421 1.143 1.00 32.42 87 LEU B CA 1
ATOM 3684 C C . LEU B 1 95 ? -4.163 -4.901 2.411 1.00 32.03 87 LEU B C 1
ATOM 3685 O O . LEU B 1 95 ? -5.052 -5.541 2.973 1.00 32.37 87 LEU B O 1
ATOM 3690 N N . LYS B 1 96 ? -3.728 -3.719 2.840 1.00 26.94 88 LYS B N 1
ATOM 3691 C CA . LYS B 1 96 ? -4.272 -3.069 4.026 1.00 26.94 88 LYS B CA 1
ATOM 3692 C C . LYS B 1 96 ? -5.454 -2.194 3.632 1.00 24.34 88 LYS B C 1
ATOM 3693 O O . LYS B 1 96 ? -5.391 -1.453 2.639 1.00 26.97 88 LYS B O 1
ATOM 3699 N N . ILE B 1 97 ? -6.530 -2.271 4.406 1.00 24.33 89 ILE B N 1
ATOM 3700 C CA . ILE B 1 97 ? -7.761 -1.590 4.017 1.00 20.96 89 ILE B CA 1
ATOM 3701 C C . ILE B 1 97 ? -8.588 -1.314 5.266 1.00 25.94 89 ILE B C 1
ATOM 3702 O O . ILE B 1 97 ? -8.706 -2.164 6.151 1.00 26.80 89 ILE B O 1
ATOM 3707 N N . PHE B 1 98 ? -9.150 -0.106 5.340 1.00 21.03 90 PHE B N 1
ATOM 3708 C CA . PHE B 1 98 ? -9.931 0.336 6.491 1.00 21.10 90 PHE B CA 1
ATOM 3709 C C . PHE B 1 98 ? -11.404 0.273 6.096 1.00 20.68 90 PHE B C 1
ATOM 3710 O O . PHE B 1 98 ? -11.855 1.006 5.206 1.00 23.75 90 PHE B O 1
ATOM 3718 N N . GLY B 1 99 ? -12.134 -0.639 6.728 1.00 21.79 91 GLY B N 1
ATOM 3719 C CA . GLY B 1 99 ? -13.530 -0.873 6.441 1.00 21.48 91 GLY B CA 1
ATOM 3720 C C . GLY B 1 99 ? -13.906 -2.245 6.960 1.00 24.76 91 GLY B C 1
ATOM 3721 O O . GLY B 1 99 ? -13.035 -3.061 7.287 1.00 24.13 91 GLY B O 1
ATOM 3722 N N . PRO B 1 100 ? -15.200 -2.513 7.101 1.00 24.24 92 PRO B N 1
ATOM 3723 C CA . PRO B 1 100 ? -15.624 -3.785 7.696 1.00 24.11 92 PRO B CA 1
ATOM 3724 C C . PRO B 1 100 ? -15.596 -4.933 6.703 1.00 27.58 92 PRO B C 1
ATOM 3725 O O . PRO B 1 100 ? -15.828 -4.756 5.505 1.00 28.26 92 PRO B O 1
ATOM 3729 N N . THR B 1 101 ? -15.302 -6.130 7.222 1.00 26.09 93 THR B N 1
ATOM 3730 C CA . THR B 1 101 ? -15.448 -7.317 6.394 1.00 28.43 93 THR B CA 1
ATOM 3731 C C . THR B 1 101 ? -16.908 -7.467 5.990 1.00 29.52 93 THR B C 1
ATOM 3732 O O . THR B 1 101 ? -17.802 -6.798 6.519 1.00 29.02 93 THR B O 1
ATOM 3736 N N . GLN B 1 102 ? -17.146 -8.360 5.027 1.00 27.73 94 GLN B N 1
ATOM 3737 C CA . GLN B 1 102 ? -18.511 -8.632 4.598 1.00 32.69 94 GLN B CA 1
ATOM 3738 C C . GLN B 1 102 ? -19.403 -8.996 5.778 1.00 33.95 94 GLN B C 1
ATOM 3739 O O . GLN B 1 102 ? -20.535 -8.510 5.893 1.00 29.81 94 GLN B O 1
ATOM 3745 N N . TYR B 1 103 ? -18.919 -9.869 6.661 1.00 30.22 95 TYR B N 1
ATOM 3746 C CA . TYR B 1 103 ? -19.743 -10.231 7.809 1.00 35.60 95 TYR B CA 1
ATOM 3747 C C . TYR B 1 103 ? -20.019 -9.010 8.679 1.00 31.13 95 TYR B C 1
ATOM 3748 O O . TYR B 1 103 ? -21.172 -8.741 9.044 1.00 34.24 95 TYR B O 1
ATOM 3757 N N . ALA B 1 104 ? -18.964 -8.279 9.061 1.00 29.06 96 ALA B N 1
ATOM 3758 C CA . ALA B 1 104 ? -19.146 -7.165 9.984 1.00 32.31 96 ALA B CA 1
ATOM 3759 C C . ALA B 1 104 ? -20.011 -6.075 9.370 1.00 34.92 96 ALA B C 1
ATOM 3760 O O . ALA B 1 104 ? -20.746 -5.384 10.085 1.00 28.30 96 ALA B O 1
ATOM 3762 N N . ALA B 1 105 ? -19.972 -5.936 8.047 1.00 28.78 97 ALA B N 1
ATOM 3763 C CA . ALA B 1 105 ? -20.784 -4.924 7.388 1.00 32.58 97 ALA B CA 1
ATOM 3764 C C . ALA B 1 105 ? -22.272 -5.199 7.519 1.00 33.31 97 ALA B C 1
ATOM 3765 O O . ALA B 1 105 ? -23.077 -4.299 7.259 1.00 33.07 97 ALA B O 1
ATOM 3767 N N . GLN B 1 106 ? -22.665 -6.422 7.898 1.00 31.09 98 GLN B N 1
ATOM 3768 C CA . GLN B 1 106 ? -24.083 -6.696 8.117 1.00 36.62 98 GLN B CA 1
ATOM 3769 C C . GLN B 1 106 ? -24.663 -5.788 9.189 1.00 40.23 98 GLN B C 1
ATOM 3770 O O . GLN B 1 106 ? -25.871 -5.519 9.188 1.00 39.22 98 GLN B O 1
ATOM 3776 N N . LEU B 1 107 ? -23.822 -5.339 10.130 1.00 37.14 99 LEU B N 1
ATOM 3777 C CA . LEU B 1 107 ? -24.271 -4.423 11.170 1.00 43.06 99 LEU B CA 1
ATOM 3778 C C . LEU B 1 107 ? -24.878 -3.162 10.573 1.00 39.47 99 LEU B C 1
ATOM 3779 O O . LEU B 1 107 ? -25.828 -2.602 11.131 1.00 39.08 99 LEU B O 1
ATOM 3784 N N . GLU B 1 108 ? -24.334 -2.697 9.450 1.00 33.04 100 GLU B N 1
ATOM 3785 C CA . GLU B 1 108 ? -24.800 -1.483 8.800 1.00 36.41 100 GLU B CA 1
ATOM 3786 C C . GLU B 1 108 ? -25.698 -1.753 7.600 1.00 43.26 100 GLU B C 1
ATOM 3787 O O . GLU B 1 108 ? -26.415 -0.843 7.169 1.00 52.17 100 GLU B O 1
ATOM 3793 N N . SER B 1 109 ? -25.701 -2.985 7.078 1.00 41.87 101 SER B N 1
ATOM 3794 C CA . SER B 1 109 ? -26.305 -3.287 5.790 1.00 44.94 101 SER B CA 1
ATOM 3795 C C . SER B 1 109 ? -27.383 -4.357 5.821 1.00 46.06 101 SER B C 1
ATOM 3796 O O . SER B 1 109 ? -28.046 -4.560 4.795 1.00 53.38 101 SER B O 1
ATOM 3799 N N . SER B 1 110 ? -27.584 -5.055 6.938 1.00 47.27 102 SER B N 1
ATOM 3800 C CA . SER B 1 110 ? -28.602 -6.103 7.023 1.00 53.65 102 SER B CA 1
ATOM 3801 C C . SER B 1 110 ? -29.516 -5.820 8.205 1.00 50.17 102 SER B C 1
ATOM 3802 O O . SER B 1 110 ? -29.084 -5.889 9.360 1.00 47.57 102 SER B O 1
ATOM 3805 N N . LYS B 1 111 ? -30.779 -5.511 7.922 1.00 44.78 103 LYS B N 1
ATOM 3806 C CA . LYS B 1 111 ? -31.718 -5.254 9.009 1.00 54.91 103 LYS B CA 1
ATOM 3807 C C . LYS B 1 111 ? -31.882 -6.488 9.888 1.00 58.67 103 LYS B C 1
ATOM 3808 O O . LYS B 1 111 ? -31.843 -6.393 11.121 1.00 52.28 103 LYS B O 1
ATOM 3810 N N . ASP B 1 112 ? -32.041 -7.660 9.269 1.00 56.46 104 ASP B N 1
ATOM 3811 C CA . ASP B 1 112 ? -32.173 -8.893 10.037 1.00 58.06 104 ASP B CA 1
ATOM 3812 C C . ASP B 1 112 ? -30.979 -9.099 10.959 1.00 50.86 104 ASP B C 1
ATOM 3813 O O . ASP B 1 112 ? -31.143 -9.480 12.124 1.00 44.84 104 ASP B O 1
ATOM 3818 N N . PHE B 1 113 ? -29.766 -8.845 10.465 1.00 48.86 105 PHE B N 1
ATOM 3819 C CA . PHE B 1 113 ? -28.614 -9.002 11.341 1.00 44.75 105 PHE B CA 1
ATOM 3820 C C . PHE B 1 113 ? -28.628 -7.972 12.461 1.00 43.83 105 PHE B C 1
ATOM 3821 O O . PHE B 1 113 ? -28.325 -8.305 13.612 1.00 46.27 105 PHE B O 1
ATOM 3829 N N . ALA B 1 114 ? -28.994 -6.725 12.153 1.00 45.42 106 ALA B N 1
ATOM 3830 C CA . ALA B 1 114 ? -28.765 -5.638 13.100 1.00 44.71 106 ALA B CA 1
ATOM 3831 C C . ALA B 1 114 ? -29.685 -5.731 14.311 1.00 48.30 106 ALA B C 1
ATOM 3832 O O . ALA B 1 114 ? -29.245 -5.526 15.446 1.00 43.20 106 ALA B O 1
ATOM 3834 N N . LYS B 1 115 ? -30.969 -6.011 14.111 1.00 53.89 107 LYS B N 1
ATOM 3835 C CA . LYS B 1 115 ? -31.825 -6.042 15.293 1.00 58.29 107 LYS B CA 1
ATOM 3836 C C . LYS B 1 115 ? -31.707 -7.367 16.037 1.00 43.02 107 LYS B C 1
ATOM 3837 O O . LYS B 1 115 ? -31.833 -7.387 17.262 1.00 49.25 107 LYS B O 1
ATOM 3843 N N . ALA B 1 116 ? -31.418 -8.468 15.334 1.00 43.57 108 ALA B N 1
ATOM 3844 C CA . ALA B 1 116 ? -30.964 -9.671 16.028 1.00 48.12 108 ALA B CA 1
ATOM 3845 C C . ALA B 1 116 ? -29.741 -9.372 16.890 1.00 48.71 108 ALA B C 1
ATOM 3846 O O . ALA B 1 116 ? -29.621 -9.857 18.024 1.00 45.54 108 ALA B O 1
ATOM 3848 N N . PHE B 1 117 ? -28.826 -8.560 16.370 1.00 44.16 109 PHE B N 1
ATOM 3849 C CA . PHE B 1 117 ? -27.638 -8.197 17.128 1.00 42.69 109 PHE B CA 1
ATOM 3850 C C . PHE B 1 117 ? -27.991 -7.347 18.338 1.00 37.58 109 PHE B C 1
ATOM 3851 O O . PHE B 1 117 ? -27.538 -7.618 19.458 1.00 44.62 109 PHE B O 1
ATOM 3859 N N . MET B 1 118 ? -28.769 -6.286 18.128 1.00 37.54 110 MET B N 1
ATOM 3860 C CA . MET B 1 118 ? -28.994 -5.347 19.215 1.00 36.91 110 MET B CA 1
ATOM 3861 C C . MET B 1 118 ? -29.848 -5.968 20.309 1.00 49.73 110 MET B C 1
ATOM 3862 O O . MET B 1 118 ? -29.736 -5.577 21.475 1.00 40.40 110 MET B O 1
ATOM 3867 N N . VAL B 1 119 ? -30.675 -6.955 19.957 1.00 48.18 111 VAL B N 1
ATOM 3868 C CA . VAL B 1 119 ? -31.377 -7.745 20.961 1.00 40.43 111 VAL B CA 1
ATOM 3869 C C . VAL B 1 119 ? -30.394 -8.595 21.752 1.00 41.54 111 VAL B C 1
ATOM 3870 O O . VAL B 1 119 ? -30.411 -8.603 22.987 1.00 45.73 111 VAL B O 1
ATOM 3874 N N . LYS B 1 120 ? -29.509 -9.316 21.056 1.00 39.83 112 LYS B N 1
ATOM 3875 C CA . LYS B 1 120 ? -28.620 -10.234 21.759 1.00 44.35 112 LYS B CA 1
ATOM 3876 C C . LYS B 1 120 ? -27.710 -9.488 22.730 1.00 48.66 112 LYS B C 1
ATOM 3877 O O . LYS B 1 120 ? -27.463 -9.963 23.844 1.00 52.29 112 LYS B O 1
ATOM 3883 N N . TYR B 1 121 ? -27.236 -8.301 22.350 1.00 45.08 113 TYR B N 1
ATOM 3884 C CA . TYR B 1 121 ? -26.269 -7.569 23.164 1.00 39.72 113 TYR B CA 1
ATOM 3885 C C . TYR B 1 121 ? -26.870 -6.367 23.890 1.00 38.57 113 TYR B C 1
ATOM 3886 O O . TYR B 1 121 ? -26.120 -5.549 24.432 1.00 40.98 113 TYR B O 1
ATOM 3895 N N . ASN B 1 122 ? -28.198 -6.247 23.914 1.00 38.61 114 ASN B N 1
ATOM 3896 C CA . ASN B 1 122 ? -28.893 -5.285 24.772 1.00 44.15 114 ASN B CA 1
ATOM 3897 C C . ASN B 1 122 ? -28.509 -3.843 24.429 1.00 39.65 114 ASN B C 1
ATOM 3898 O O . ASN B 1 122 ? -28.359 -2.988 25.304 1.00 37.87 114 ASN B O 1
ATOM 3903 N N . ILE B 1 123 ? -28.371 -3.568 23.139 1.00 35.51 115 ILE B N 1
ATOM 3904 C CA . ILE B 1 123 ? -28.134 -2.216 22.642 1.00 43.78 115 ILE B CA 1
ATOM 3905 C C . ILE B 1 123 ? -29.464 -1.475 22.606 1.00 41.44 115 ILE B C 1
ATOM 3906 O O . ILE B 1 123 ? -30.395 -1.940 21.933 1.00 36.19 115 ILE B O 1
ATOM 3911 N N . PRO B 1 124 ? -29.598 -0.330 23.276 1.00 38.53 116 PRO B N 1
ATOM 3912 C CA . PRO B 1 124 ? -30.884 0.385 23.267 1.00 43.57 116 PRO B CA 1
ATOM 3913 C C . PRO B 1 124 ? -31.258 0.859 21.868 1.00 35.96 116 PRO B C 1
ATOM 3914 O O . PRO B 1 124 ? -30.467 1.483 21.166 1.00 35.32 116 PRO B O 1
ATOM 3918 N N . THR B 1 125 ? -32.492 0.570 21.471 1.00 36.77 117 THR B N 1
ATOM 3919 C CA . THR B 1 125 ? -32.933 0.890 20.117 1.00 36.94 117 THR B CA 1
ATOM 3920 C C . THR B 1 125 ? -34.453 0.789 20.102 1.00 38.78 117 THR B C 1
ATOM 3921 O O . THR B 1 125 ? -35.083 0.504 21.124 1.00 39.88 117 THR B O 1
ATOM 3925 N N . ALA B 1 126 ? -35.046 1.049 18.946 1.00 38.28 118 ALA B N 1
ATOM 3926 C CA . ALA B 1 126 ? -36.496 0.933 18.807 1.00 40.03 118 ALA B CA 1
ATOM 3927 C C . ALA B 1 126 ? -36.822 -0.520 18.488 1.00 41.85 118 ALA B C 1
ATOM 3928 O O . ALA B 1 126 ? -36.439 -1.031 17.430 1.00 52.86 118 ALA B O 1
ATOM 3930 N N . GLN B 1 127 ? -37.501 -1.196 19.413 1.00 54.95 119 GLN B N 1
ATOM 3931 C CA . GLN B 1 127 ? -37.959 -2.547 19.131 1.00 56.73 119 GLN B CA 1
ATOM 3932 C C . GLN B 1 127 ? -38.977 -2.499 18.002 1.00 57.40 119 GLN B C 1
ATOM 3933 O O . GLN B 1 127 ? -39.717 -1.526 17.842 1.00 47.50 119 GLN B O 1
ATOM 3935 N N . TYR B 1 128 ? -38.979 -3.531 17.173 1.00 63.36 120 TYR B N 1
ATOM 3936 C CA . TYR B 1 128 ? -39.891 -3.514 16.050 1.00 70.33 120 TYR B CA 1
ATOM 3937 C C . TYR B 1 128 ? -40.286 -4.940 15.724 1.00 69.16 120 TYR B C 1
ATOM 3938 O O . TYR B 1 128 ? -39.748 -5.904 16.276 1.00 76.56 120 TYR B O 1
ATOM 3947 N N . GLN B 1 129 ? -41.258 -5.055 14.830 1.00 54.97 121 GLN B N 1
ATOM 3948 C CA . GLN B 1 129 ? -41.822 -6.347 14.497 1.00 59.81 121 GLN B CA 1
ATOM 3949 C C . GLN B 1 129 ? -42.521 -6.212 13.159 1.00 67.98 121 GLN B C 1
ATOM 3950 O O . GLN B 1 129 ? -43.367 -5.331 12.986 1.00 65.56 121 GLN B O 1
ATOM 3956 N N . THR B 1 130 ? -42.131 -7.051 12.212 1.00 80.12 122 THR B N 1
ATOM 3957 C CA . THR B 1 130 ? -42.787 -7.113 10.921 1.00 80.10 122 THR B CA 1
ATOM 3958 C C . THR B 1 130 ? -43.980 -8.048 11.023 1.00 77.70 122 THR B C 1
ATOM 3959 O O . THR B 1 130 ? -43.976 -9.004 11.803 1.00 81.25 122 THR B O 1
ATOM 3963 N N . PHE B 1 131 ? -45.018 -7.757 10.247 1.00 71.74 123 PHE B N 1
ATOM 3964 C CA . PHE B 1 131 ? -46.282 -8.430 10.467 1.00 69.71 123 PHE B CA 1
ATOM 3965 C C . PHE B 1 131 ? -46.893 -8.938 9.178 1.00 77.73 123 PHE B C 1
ATOM 3966 O O . PHE B 1 131 ? -46.611 -8.458 8.078 1.00 78.35 123 PHE B O 1
ATOM 3974 N N . GLU B 1 132 ? -47.783 -9.906 9.379 1.00 88.50 124 GLU B N 1
ATOM 3975 C CA . GLU B 1 132 ? -48.222 -10.833 8.349 1.00 90.25 124 GLU B CA 1
ATOM 3976 C C . GLU B 1 132 ? -49.683 -10.574 7.990 1.00 89.75 124 GLU B C 1
ATOM 3977 O O . GLU B 1 132 ? -49.972 -10.091 6.893 1.00 92.97 124 GLU B O 1
ATOM 3983 N N . ASN B 1 133 ? -50.609 -10.892 8.889 1.00 83.89 125 ASN B N 1
ATOM 3984 C CA . ASN B 1 133 ? -52.009 -10.536 8.739 1.00 82.38 125 ASN B CA 1
ATOM 3985 C C . ASN B 1 133 ? -52.303 -9.291 9.564 1.00 79.84 125 ASN B C 1
ATOM 3986 O O . ASN B 1 133 ? -51.628 -9.008 10.559 1.00 74.64 125 ASN B O 1
ATOM 3988 N N . ALA B 1 134 ? -53.316 -8.538 9.130 1.00 84.53 126 ALA B N 1
ATOM 3989 C CA . ALA B 1 134 ? -53.671 -7.309 9.829 1.00 82.89 126 ALA B CA 1
ATOM 3990 C C . ALA B 1 134 ? -54.106 -7.581 11.264 1.00 82.42 126 ALA B C 1
ATOM 3991 O O . ALA B 1 134 ? -53.817 -6.779 12.160 1.00 79.06 126 ALA B O 1
ATOM 3993 N N . ASP B 1 135 ? -54.783 -8.710 11.505 1.00 79.56 127 ASP B N 1
ATOM 3994 C CA . ASP B 1 135 ? -55.237 -9.026 12.856 1.00 78.52 127 ASP B CA 1
ATOM 3995 C C . ASP B 1 135 ? -54.064 -9.147 13.822 1.00 74.52 127 ASP B C 1
ATOM 3996 O O . ASP B 1 135 ? -54.144 -8.692 14.969 1.00 67.26 127 ASP B O 1
ATOM 3998 N N . ALA B 1 136 ? -52.959 -9.748 13.375 1.00 73.42 128 ALA B N 1
ATOM 3999 C CA . ALA B 1 136 ? -51.782 -9.853 14.232 1.00 71.17 128 ALA B CA 1
ATOM 4000 C C . ALA B 1 136 ? -51.131 -8.493 14.443 1.00 70.55 128 ALA B C 1
ATOM 4001 O O . ALA B 1 136 ? -50.587 -8.219 15.519 1.00 64.54 128 ALA B O 1
ATOM 4003 N N . ALA B 1 137 ? -51.157 -7.637 13.419 1.00 73.00 129 ALA B N 1
ATOM 4004 C CA . ALA B 1 137 ? -50.599 -6.299 13.563 1.00 70.26 129 ALA B CA 1
ATOM 4005 C C . ALA B 1 137 ? -51.437 -5.459 14.518 1.00 66.44 129 ALA B C 1
ATOM 4006 O O . ALA B 1 137 ? -50.890 -4.745 15.367 1.00 61.83 129 ALA B O 1
ATOM 4008 N N . HIS B 1 138 ? -52.764 -5.540 14.401 1.00 66.90 130 HIS B N 1
ATOM 4009 C CA . HIS B 1 138 ? -53.627 -4.761 15.280 1.00 65.80 130 HIS B CA 1
ATOM 4010 C C . HIS B 1 138 ? -53.417 -5.142 16.741 1.00 66.25 130 HIS B C 1
ATOM 4011 O O . HIS B 1 138 ? -53.315 -4.264 17.606 1.00 63.05 130 HIS B O 1
ATOM 4018 N N . ASP B 1 139 ? -53.339 -6.444 17.034 1.00 67.64 131 ASP B N 1
ATOM 4019 C CA . ASP B 1 139 ? -53.142 -6.874 18.416 1.00 67.56 131 ASP B CA 1
ATOM 4020 C C . ASP B 1 139 ? -51.829 -6.351 18.971 1.00 63.63 131 ASP B C 1
ATOM 4021 O O . ASP B 1 139 ? -51.742 -5.993 20.151 1.00 70.40 131 ASP B O 1
ATOM 4026 N N . TYR B 1 140 ? -50.795 -6.294 18.131 1.00 65.92 132 TYR B N 1
ATOM 4027 C CA . TYR B 1 140 ? -49.494 -5.824 18.590 1.00 62.34 132 TYR B CA 1
ATOM 4028 C C . TYR B 1 140 ? -49.553 -4.361 19.005 1.00 61.22 132 TYR B C 1
ATOM 4029 O O . TYR B 1 140 ? -49.031 -3.984 20.060 1.00 66.01 132 TYR B O 1
ATOM 4038 N N . VAL B 1 141 ? -50.178 -3.514 18.182 1.00 56.60 133 VAL B N 1
ATOM 4039 C CA . VAL B 1 141 ? -50.180 -2.093 18.517 1.00 59.18 133 VAL B CA 1
ATOM 4040 C C . VAL B 1 141 ? -51.088 -1.831 19.711 1.00 56.65 133 VAL B C 1
ATOM 4041 O O . VAL B 1 141 ? -50.842 -0.899 20.486 1.00 59.21 133 VAL B O 1
ATOM 4045 N N . ASN B 1 142 ? -52.118 -2.662 19.905 1.00 56.04 134 ASN B N 1
ATOM 4046 C CA . ASN B 1 142 ? -52.992 -2.508 21.065 1.00 61.29 134 ASN B CA 1
ATOM 4047 C C . ASN B 1 142 ? -52.243 -2.770 22.366 1.00 72.80 134 ASN B C 1
ATOM 4048 O O . ASN B 1 142 ? -52.472 -2.085 23.370 1.00 75.81 134 ASN B O 1
ATOM 4053 N N . GLN B 1 143 ? -51.342 -3.754 22.369 1.00 73.53 135 GLN B N 1
ATOM 4054 C CA . GLN B 1 143 ? -50.548 -4.021 23.562 1.00 74.28 135 GLN B CA 1
ATOM 4055 C C . GLN B 1 143 ? -49.395 -3.030 23.695 1.00 72.99 135 GLN B C 1
ATOM 4056 O O . GLN B 1 143 ? -49.038 -2.634 24.811 1.00 80.44 135 GLN B O 1
ATOM 4058 N N . LYS B 1 144 ? -48.810 -2.611 22.571 1.00 67.16 136 LYS B N 1
ATOM 4059 C CA . LYS B 1 144 ? -47.716 -1.646 22.617 1.00 61.54 136 LYS B CA 1
ATOM 4060 C C . LYS B 1 144 ? -48.219 -0.230 22.881 1.00 58.34 136 LYS B C 1
ATOM 4061 O O . LYS B 1 144 ? -47.581 0.529 23.621 1.00 57.88 136 LYS B O 1
ATOM 4067 N N . GLY B 1 145 ? -49.345 0.148 22.277 1.00 56.17 137 GLY B N 1
ATOM 4068 C CA . GLY B 1 145 ? -49.907 1.468 22.464 1.00 54.96 137 GLY B CA 1
ATOM 4069 C C . GLY B 1 145 ? -49.195 2.539 21.655 1.00 53.01 137 GLY B C 1
ATOM 4070 O O . GLY B 1 145 ? -48.121 2.339 21.082 1.00 52.10 137 GLY B O 1
ATOM 4071 N N . ALA B 1 146 ? -49.820 3.712 21.613 1.00 48.85 138 ALA B N 1
ATOM 4072 C CA . ALA B 1 146 ? -49.295 4.854 20.882 1.00 50.71 138 ALA B CA 1
ATOM 4073 C C . ALA B 1 146 ? -48.463 5.730 21.805 1.00 52.17 138 ALA B C 1
ATOM 4074 O O . ALA B 1 146 ? -48.614 5.676 23.027 1.00 56.78 138 ALA B O 1
ATOM 4076 N N . PRO B 1 147 ? -47.554 6.549 21.256 1.00 51.36 139 PRO B N 1
ATOM 4077 C CA . PRO B 1 147 ? -47.213 6.682 19.835 1.00 55.31 139 PRO B CA 1
ATOM 4078 C C . PRO B 1 147 ? -46.420 5.487 19.306 1.00 55.57 139 PRO B C 1
ATOM 4079 O O . PRO B 1 147 ? -45.765 4.791 20.085 1.00 55.82 139 PRO B O 1
ATOM 4083 N N . ILE B 1 148 ? -46.494 5.256 17.995 1.00 52.12 140 ILE B N 1
ATOM 4084 C CA . ILE B 1 148 ? -45.854 4.101 17.378 1.00 43.84 140 ILE B CA 1
ATOM 4085 C C . ILE B 1 148 ? -45.729 4.373 15.887 1.00 43.96 140 ILE B C 1
ATOM 4086 O O . ILE B 1 148 ? -46.514 5.133 15.313 1.00 44.27 140 ILE B O 1
ATOM 4091 N N . VAL B 1 149 ? -44.730 3.756 15.257 1.00 43.81 141 VAL B N 1
ATOM 4092 C CA . VAL B 1 149 ? -44.401 3.999 13.857 1.00 44.01 141 VAL B CA 1
ATOM 4093 C C . VAL B 1 149 ? -44.877 2.811 13.035 1.00 50.54 141 VAL B C 1
ATOM 4094 O O . VAL B 1 149 ? -44.630 1.656 13.403 1.00 48.52 141 VAL B O 1
ATOM 4098 N N . ILE B 1 150 ? -45.590 3.099 11.946 1.00 49.84 142 ILE B N 1
ATOM 4099 C CA . ILE B 1 150 ? -46.090 2.101 11.008 1.00 47.32 142 ILE B CA 1
ATOM 4100 C C . ILE B 1 150 ? -45.386 2.345 9.682 1.00 52.62 142 ILE B C 1
ATOM 4101 O O . ILE B 1 150 ? -45.508 3.431 9.104 1.00 57.57 142 ILE B O 1
ATOM 4106 N N . LYS B 1 151 ? -44.646 1.348 9.200 1.00 59.12 143 LYS B N 1
ATOM 4107 C CA . LYS B 1 151 ? -43.822 1.499 8.009 1.00 56.74 143 LYS B CA 1
ATOM 4108 C C . LYS B 1 151 ? -44.150 0.406 7.004 1.00 64.25 143 LYS B C 1
ATOM 4109 O O . LYS B 1 151 ? -44.302 -0.764 7.371 1.00 58.58 143 LYS B O 1
ATOM 4111 N N . ALA B 1 152 ? -44.265 0.800 5.737 1.00 72.42 144 ALA B N 1
ATOM 4112 C CA . ALA B 1 152 ? -44.465 -0.138 4.635 1.00 77.38 144 ALA B CA 1
ATOM 4113 C C . ALA B 1 152 ? -43.370 -1.201 4.602 1.00 78.35 144 ALA B C 1
ATOM 4114 O O . ALA B 1 152 ? -42.208 -0.916 4.897 1.00 77.51 144 ALA B O 1
ATOM 4116 N N . VAL B 1 161 ? -44.482 5.357 5.528 1.00 76.31 153 VAL B N 1
ATOM 4117 C CA . VAL B 1 161 ? -44.068 5.539 6.917 1.00 80.62 153 VAL B CA 1
ATOM 4118 C C . VAL B 1 161 ? -44.991 6.516 7.648 1.00 88.07 153 VAL B C 1
ATOM 4119 O O . VAL B 1 161 ? -45.117 7.679 7.262 1.00 96.95 153 VAL B O 1
ATOM 4123 N N . ILE B 1 162 ? -45.629 6.035 8.715 1.00 77.52 154 ILE B N 1
ATOM 4124 C CA . ILE B 1 162 ? -46.631 6.793 9.457 1.00 65.68 154 ILE B CA 1
ATOM 4125 C C . ILE B 1 162 ? -46.234 6.817 10.923 1.00 54.83 154 ILE B C 1
ATOM 4126 O O 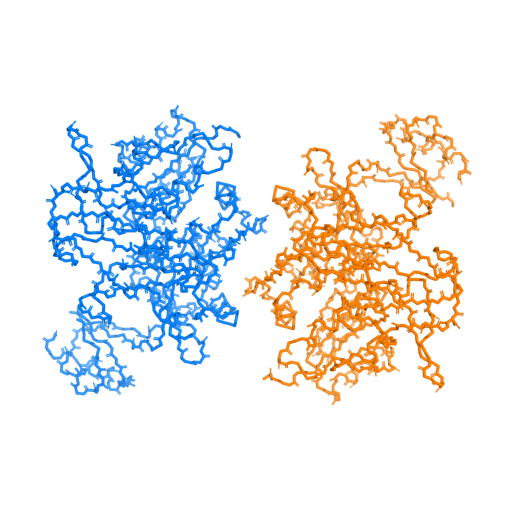. ILE B 1 162 ? -46.071 5.758 11.543 1.00 50.94 154 ILE B O 1
ATOM 4131 N N . VAL B 1 163 ? -46.069 8.014 11.474 1.00 46.45 155 VAL B N 1
ATOM 4132 C CA . VAL B 1 163 ? -45.877 8.185 12.906 1.00 48.68 155 VAL B CA 1
ATOM 4133 C C . VAL B 1 163 ? -47.264 8.355 13.520 1.00 52.47 155 VAL B C 1
ATOM 4134 O O . VAL B 1 163 ? -47.879 9.418 13.404 1.00 55.50 155 VAL B O 1
ATOM 4138 N N . ALA B 1 164 ? -47.762 7.302 14.164 1.00 52.54 156 ALA B N 1
ATOM 4139 C CA . ALA B 1 164 ? -49.115 7.286 14.712 1.00 45.12 156 ALA B CA 1
ATOM 4140 C C . ALA B 1 164 ? -49.115 7.871 16.119 1.00 48.05 156 ALA B C 1
ATOM 4141 O O . ALA B 1 164 ? -48.461 7.337 17.023 1.00 45.22 156 ALA B O 1
ATOM 4143 N N . MET B 1 165 ? -49.842 8.973 16.303 1.00 47.36 157 MET B N 1
ATOM 4144 C CA . MET B 1 165 ? -49.921 9.618 17.605 1.00 47.18 157 MET B CA 1
ATOM 4145 C C . MET B 1 165 ? -51.019 9.030 18.476 1.00 48.35 157 MET B C 1
ATOM 4146 O O . MET B 1 165 ? -50.976 9.195 19.703 1.00 45.16 157 MET B O 1
ATOM 4151 N N . THR B 1 166 ? -51.996 8.356 17.868 1.00 45.77 158 THR B N 1
ATOM 4152 C CA . THR B 1 166 ? -53.073 7.676 18.571 1.00 46.49 158 THR B CA 1
ATOM 4153 C C . THR B 1 166 ? -53.211 6.262 18.024 1.00 47.06 158 THR B C 1
ATOM 4154 O O . THR B 1 166 ? -52.707 5.937 16.947 1.00 47.01 158 THR B O 1
ATOM 4158 N N . LEU B 1 167 ? -53.927 5.419 18.769 1.00 47.81 159 LEU B N 1
ATOM 4159 C CA . LEU B 1 167 ? -54.201 4.071 18.282 1.00 48.67 159 LEU B CA 1
ATOM 4160 C C . LEU B 1 167 ? -55.067 4.096 17.026 1.00 49.27 159 LEU B C 1
ATOM 4161 O O . LEU B 1 167 ? -54.894 3.259 16.131 1.00 49.83 159 LEU B O 1
ATOM 4166 N N . ASP B 1 168 ? -56.013 5.039 16.946 1.00 49.30 160 ASP B N 1
ATOM 4167 C CA . ASP B 1 168 ? -56.793 5.205 15.720 1.00 49.85 160 ASP B CA 1
ATOM 4168 C C . ASP B 1 168 ? -55.890 5.332 14.500 1.00 49.57 160 ASP B C 1
ATOM 4169 O O . ASP B 1 168 ? -56.072 4.624 13.504 1.00 50.42 160 ASP B O 1
ATOM 4174 N N . GLU B 1 169 ? -54.925 6.254 14.556 1.00 48.55 161 GLU B N 1
ATOM 4175 C CA . GLU B 1 169 ? -54.004 6.436 13.433 1.00 48.35 161 GLU B CA 1
ATOM 4176 C C . GLU B 1 169 ? -53.195 5.175 13.166 1.00 48.62 161 GLU B C 1
ATOM 4177 O O . GLU B 1 169 ? -52.911 4.844 12.008 1.00 49.15 161 GLU B O 1
ATOM 4183 N N . ALA B 1 170 ? -52.800 4.462 14.223 1.00 48.39 162 ALA B N 1
ATOM 4184 C CA . ALA B 1 170 ? -52.024 3.239 14.033 1.00 50.09 162 ALA B CA 1
ATOM 4185 C C . ALA B 1 170 ? -52.853 2.168 13.336 1.00 53.13 162 ALA B C 1
ATOM 4186 O O . ALA B 1 170 ? -52.439 1.619 12.307 1.00 50.77 162 ALA B O 1
ATOM 4188 N N . HIS B 1 171 ? -54.028 1.856 13.892 1.00 50.90 163 HIS B N 1
ATOM 4189 C CA . HIS B 1 171 ? -54.917 0.886 13.267 1.00 52.48 163 HIS B CA 1
ATOM 4190 C C . HIS B 1 171 ? -55.256 1.293 11.839 1.00 57.96 163 HIS B C 1
ATOM 4191 O O . HIS B 1 171 ? -55.307 0.443 10.942 1.00 62.65 163 HIS B O 1
ATOM 4198 N N . ALA B 1 172 ? -55.480 2.589 11.604 1.00 52.30 164 ALA B N 1
ATOM 4199 C CA . ALA B 1 172 ? -55.777 3.050 10.251 1.00 52.91 164 ALA B CA 1
ATOM 4200 C C . ALA B 1 172 ? -54.622 2.744 9.307 1.00 55.80 164 ALA B C 1
ATOM 4201 O O . ALA B 1 172 ? -54.811 2.123 8.252 1.00 54.44 164 ALA B O 1
ATOM 4203 N N . ALA B 1 173 ? -53.407 3.154 9.688 1.00 55.31 165 ALA B N 1
ATOM 4204 C CA . ALA B 1 173 ? -52.242 2.951 8.830 1.00 53.43 165 ALA B CA 1
ATOM 4205 C C . ALA B 1 173 ? -52.050 1.480 8.490 1.00 60.42 165 ALA B C 1
ATOM 4206 O O . ALA B 1 173 ? -51.686 1.139 7.357 1.00 65.06 165 ALA B O 1
ATOM 4208 N N . ILE B 1 174 ? -52.293 0.593 9.457 1.00 53.21 166 ILE B N 1
ATOM 4209 C CA . ILE B 1 174 ? -52.141 -0.839 9.213 1.00 56.73 166 ILE B CA 1
ATOM 4210 C C . ILE B 1 174 ? -53.077 -1.289 8.100 1.00 61.95 166 ILE B C 1
ATOM 4211 O O . ILE B 1 174 ? -52.646 -1.897 7.114 1.00 71.32 166 ILE B O 1
ATOM 4216 N N . ASP B 1 175 ? -54.375 -0.999 8.244 1.00 58.97 167 ASP B N 1
ATOM 4217 C CA . ASP B 1 175 ? -55.332 -1.353 7.199 1.00 70.00 167 ASP B CA 1
ATOM 4218 C C . ASP B 1 175 ? -54.968 -0.697 5.874 1.00 80.17 167 ASP B C 1
ATOM 4219 O O . ASP B 1 175 ? -55.142 -1.295 4.806 1.00 84.72 167 ASP B O 1
ATOM 4224 N N . ASP B 1 176 ? -54.460 0.535 5.927 1.00 84.86 168 ASP B N 1
ATOM 4225 C CA . ASP B 1 176 ? -54.139 1.270 4.708 1.00 94.12 168 ASP B CA 1
ATOM 4226 C C . ASP B 1 176 ? -53.076 0.545 3.890 1.00 93.03 168 ASP B C 1
ATOM 4227 O O . ASP B 1 176 ? -53.215 0.383 2.671 1.00 95.35 168 ASP B O 1
ATOM 4232 N N . MET B 1 177 ? -52.007 0.093 4.547 1.00 86.31 169 MET B N 1
ATOM 4233 C CA . MET B 1 177 ? -50.920 -0.573 3.840 1.00 82.21 169 MET B CA 1
ATOM 4234 C C . MET B 1 177 ? -51.183 -2.059 3.639 1.00 84.09 169 MET B C 1
ATOM 4235 O O . MET B 1 177 ? -50.712 -2.639 2.653 1.00 88.10 169 MET B O 1
ATOM 4240 N N . LEU B 1 178 ? -51.927 -2.684 4.546 1.00 83.62 170 LEU B N 1
ATOM 4241 C CA . LEU B 1 178 ? -52.145 -4.125 4.515 1.00 86.97 170 LEU B CA 1
ATOM 4242 C C . LEU B 1 178 ? -53.532 -4.480 3.976 1.00 93.05 170 LEU B C 1
ATOM 4243 O O . LEU B 1 178 ? -53.876 -4.156 2.838 1.00 95.45 170 LEU B O 1
ATOM 4248 N N . GLU B 1 188 ? -46.534 -9.056 1.284 1.00 93.02 180 GLU B N 1
ATOM 4249 C CA . GLU B 1 188 ? -47.049 -7.770 1.746 1.00 93.95 180 GLU B CA 1
ATOM 4250 C C . GLU B 1 188 ? -47.022 -7.695 3.271 1.00 95.46 180 GLU B C 1
ATOM 4251 O O . GLU B 1 188 ? -47.941 -8.168 3.940 1.00 94.96 180 GLU B O 1
ATOM 4253 N N . ARG B 1 189 ? -45.961 -7.096 3.810 1.00 94.68 181 ARG B N 1
ATOM 4254 C CA . ARG B 1 189 ? -45.742 -7.007 5.245 1.00 96.60 181 ARG B CA 1
ATOM 4255 C C . ARG B 1 189 ? -45.669 -5.548 5.679 1.00 92.25 181 ARG B C 1
ATOM 4256 O O . ARG B 1 189 ? -45.298 -4.667 4.898 1.00 100.63 181 ARG B O 1
ATOM 4258 N N . VAL B 1 190 ? -46.022 -5.298 6.938 1.00 75.10 182 VAL B N 1
ATOM 4259 C CA . VAL B 1 190 ? -45.918 -3.970 7.530 1.00 68.10 182 VAL B CA 1
ATOM 4260 C C . VAL B 1 190 ? -44.977 -4.042 8.725 1.00 61.40 182 VAL B C 1
ATOM 4261 O O . VAL B 1 190 ? -44.940 -5.048 9.442 1.00 67.35 182 VAL B O 1
ATOM 4265 N N . VAL B 1 191 ? -44.193 -2.985 8.920 1.00 54.69 183 VAL B N 1
ATOM 4266 C CA . VAL B 1 191 ? -43.209 -2.912 9.994 1.00 54.97 183 VAL B CA 1
ATOM 4267 C C . VAL B 1 191 ? -43.726 -1.935 11.040 1.00 55.87 183 VAL B C 1
ATOM 4268 O O . VAL B 1 191 ? -44.116 -0.810 10.706 1.00 55.04 183 VAL B O 1
ATOM 4270 N N . ILE B 1 192 ? -43.736 -2.366 12.299 1.00 58.78 184 ILE B N 1
ATOM 4271 C CA . ILE B 1 192 ? -44.262 -1.572 13.408 1.00 59.20 184 ILE B CA 1
ATOM 4272 C C . ILE B 1 192 ? -43.121 -1.326 14.384 1.00 60.00 184 ILE B C 1
ATOM 4273 O O . ILE B 1 192 ? -42.679 -2.248 15.080 1.00 66.10 184 ILE B O 1
ATOM 4278 N N . GLU B 1 193 ? -42.659 -0.083 14.451 1.00 51.92 185 GLU B N 1
ATOM 4279 C CA . GLU B 1 193 ? -41.444 0.275 15.164 1.00 46.24 185 GLU B CA 1
ATOM 4280 C C . GLU B 1 193 ? -41.765 1.264 16.275 1.00 51.42 185 GLU B C 1
ATOM 4281 O O . GLU B 1 193 ? -42.562 2.189 16.081 1.00 43.50 185 GLU B O 1
ATOM 4287 N N . ASP B 1 194 ? -41.138 1.072 17.436 1.00 53.45 186 ASP B N 1
ATOM 4288 C CA . ASP B 1 194 ? -41.301 2.030 18.521 1.00 50.15 186 ASP B CA 1
ATOM 4289 C C . ASP B 1 194 ? -40.916 3.425 18.044 1.00 47.28 186 ASP B C 1
ATOM 4290 O O . ASP B 1 194 ? -39.991 3.596 17.242 1.00 41.21 186 ASP B O 1
ATOM 4295 N N . PHE B 1 195 ? -41.646 4.426 18.525 1.00 43.39 187 PHE B N 1
ATOM 4296 C CA . PHE B 1 195 ? -41.317 5.811 18.219 1.00 41.46 187 PHE B CA 1
ATOM 4297 C C . PHE B 1 195 ? -40.232 6.300 19.171 1.00 40.15 187 PHE B C 1
ATOM 4298 O O . PHE B 1 195 ? -40.360 6.150 20.390 1.00 44.70 187 PHE B O 1
ATOM 4306 N N . LEU B 1 196 ? -39.161 6.875 18.620 1.00 41.69 188 LEU B N 1
ATOM 4307 C CA . LEU B 1 196 ? -38.073 7.429 19.428 1.00 39.11 188 LEU B CA 1
ATOM 4308 C C . LEU B 1 196 ? -38.239 8.941 19.526 1.00 40.80 188 LEU B C 1
ATOM 4309 O O . LEU B 1 196 ? -38.257 9.637 18.504 1.00 45.50 188 LEU B O 1
ATOM 4314 N N . GLN B 1 197 ? -38.322 9.447 20.753 1.00 45.92 189 GLN B N 1
ATOM 4315 C CA . GLN B 1 197 ? -38.561 10.865 20.978 1.00 53.56 189 GLN B CA 1
ATOM 4316 C C . GLN B 1 197 ? -37.249 11.624 21.145 1.00 51.22 189 GLN B C 1
ATOM 4317 O O . GLN B 1 197 ? -36.202 11.057 21.470 1.00 52.38 189 GLN B O 1
ATOM 4323 N N . GLY B 1 198 ? -37.316 12.929 20.909 1.00 44.04 190 GLY B N 1
ATOM 4324 C CA . GLY B 1 198 ? -36.161 13.763 21.137 1.00 45.20 190 GLY B CA 1
ATOM 4325 C C . GLY B 1 198 ? -35.527 14.317 19.884 1.00 50.18 190 GLY B C 1
ATOM 4326 O O . GLY B 1 198 ? -36.220 14.738 18.952 1.00 46.06 190 GLY B O 1
ATOM 4327 N N . GLU B 1 199 ? -34.197 14.299 19.857 1.00 51.04 191 GLU B N 1
ATOM 4328 C CA . GLU B 1 199 ? -33.396 15.001 18.868 1.00 53.27 191 GLU B CA 1
ATOM 4329 C C . GLU B 1 199 ? -32.398 14.029 18.257 1.00 45.79 191 GLU B C 1
ATOM 4330 O O . GLU B 1 199 ? -31.892 13.134 18.940 1.00 44.01 191 GLU B O 1
ATOM 4336 N N . GLU B 1 200 ? -32.121 14.206 16.965 1.00 43.06 192 GLU B N 1
ATOM 4337 C CA . GLU B 1 200 ? -31.202 13.337 16.238 1.00 40.05 192 GLU B CA 1
ATOM 4338 C C . GLU B 1 200 ? -29.766 13.820 16.403 1.00 39.24 192 GLU B C 1
ATOM 4339 O O . GLU B 1 200 ? -29.502 15.022 16.486 1.00 41.02 192 GLU B O 1
ATOM 4345 N N . ALA B 1 201 ? -28.837 12.870 16.470 1.00 34.68 193 ALA B N 1
ATOM 4346 C CA . ALA B 1 201 ? -27.428 13.194 16.366 1.00 33.89 193 ALA B CA 1
ATOM 4347 C C . ALA B 1 201 ? -26.737 12.054 15.640 1.00 34.09 193 ALA B C 1
ATOM 4348 O O . ALA B 1 201 ? -27.183 10.906 15.698 1.00 38.55 193 ALA B O 1
ATOM 4350 N N . SER B 1 202 ? -25.643 12.374 14.963 1.00 34.17 194 SER B N 1
ATOM 4351 C CA . SER B 1 202 ? -24.820 11.363 14.319 1.00 31.42 194 SER B CA 1
ATOM 4352 C C . SER B 1 202 ? -23.559 11.187 15.147 1.00 33.96 194 SER B C 1
ATOM 4353 O O . SER B 1 202 ? -22.809 12.147 15.358 1.00 29.39 194 SER B O 1
ATOM 4356 N N . PHE B 1 203 ? -23.335 9.965 15.615 1.00 30.49 195 PHE B N 1
ATOM 4357 C CA . PHE B 1 203 ? -22.218 9.630 16.487 1.00 28.04 195 PHE B CA 1
ATOM 4358 C C . PHE B 1 203 ? -21.309 8.718 15.683 1.00 30.51 195 PHE B C 1
ATOM 4359 O O . PHE B 1 203 ? -21.573 7.519 15.562 1.00 35.67 195 PHE B O 1
ATOM 4367 N N . ILE B 1 204 ? -20.266 9.298 15.098 1.00 27.71 196 ILE B N 1
ATOM 4368 C CA . ILE B 1 204 ? -19.377 8.600 14.174 1.00 29.03 196 ILE B CA 1
ATOM 4369 C C . ILE B 1 204 ? -18.100 8.236 14.919 1.00 22.66 196 ILE B C 1
ATOM 4370 O O . ILE B 1 204 ? -17.509 9.089 15.593 1.00 23.27 196 ILE B O 1
ATOM 4375 N N . VAL B 1 205 ? -17.661 6.975 14.804 1.00 20.65 197 VAL B N 1
ATOM 4376 C CA . VAL B 1 205 ? -16.433 6.547 15.472 1.00 19.75 197 VAL B CA 1
ATOM 4377 C C . VAL B 1 205 ? -15.596 5.725 14.509 1.00 21.13 197 VAL B C 1
ATOM 4378 O O . VAL B 1 205 ? -16.120 5.043 13.621 1.00 27.79 197 VAL B O 1
ATOM 4382 N N . MET B 1 206 ? -14.282 5.801 14.682 1.00 18.00 198 MET B N 1
ATOM 4383 C CA . MET B 1 206 ? -13.365 4.864 14.056 1.00 18.86 198 MET B CA 1
ATOM 4384 C C . MET B 1 206 ? -13.220 3.658 14.968 1.00 20.77 198 MET B C 1
ATOM 4385 O O . MET B 1 206 ? -13.175 3.805 16.191 1.00 20.06 198 MET B O 1
ATOM 4390 N N . VAL B 1 207 ? -13.153 2.466 14.376 1.00 17.39 199 VAL B N 1
ATOM 4391 C CA . VAL B 1 207 ? -13.046 1.219 15.131 1.00 18.25 199 VAL B CA 1
ATOM 4392 C C . VAL B 1 207 ? -11.921 0.392 14.533 1.00 20.55 199 VAL B C 1
ATOM 4393 O O . VAL B 1 207 ? -11.817 0.268 13.310 1.00 20.46 199 VAL B O 1
ATOM 4397 N N . ASP B 1 208 ? -11.078 -0.187 15.384 1.00 19.63 200 ASP B N 1
ATOM 4398 C CA . ASP B 1 208 ? -9.961 -0.977 14.880 1.00 21.56 200 ASP B CA 1
ATOM 4399 C C . ASP B 1 208 ? -10.161 -2.465 15.120 1.00 19.86 200 ASP B C 1
ATOM 4400 O O . ASP B 1 208 ? -9.205 -3.246 15.011 1.00 19.43 200 ASP B O 1
ATOM 4405 N N . GLY B 1 209 ? -11.377 -2.873 15.446 1.00 18.29 201 GLY B N 1
ATOM 4406 C CA . GLY B 1 209 ? -11.684 -4.228 15.853 1.00 20.19 201 GLY B CA 1
ATOM 4407 C C . GLY B 1 209 ? -11.920 -4.367 17.345 1.00 24.63 201 GLY B C 1
ATOM 4408 O O . GLY B 1 209 ? -12.751 -5.181 17.768 1.00 24.62 201 GLY B O 1
ATOM 4409 N N . ASN B 1 210 ? -11.242 -3.554 18.146 1.00 20.26 202 ASN B N 1
ATOM 4410 C CA . ASN B 1 210 ? -11.285 -3.700 19.595 1.00 18.04 202 ASN B CA 1
ATOM 4411 C C . ASN B 1 210 ? -11.441 -2.340 20.268 1.00 23.46 202 ASN B C 1
ATOM 4412 O O . ASN B 1 210 ? -12.205 -2.200 21.231 1.00 25.48 202 ASN B O 1
ATOM 4417 N N . HIS B 1 211 ? -10.728 -1.342 19.759 1.00 20.53 203 HIS B N 1
ATOM 4418 C CA . HIS B 1 211 ? -10.667 0.001 20.325 1.00 21.56 203 HIS B CA 1
ATOM 4419 C C . HIS B 1 211 ? -11.437 0.977 19.448 1.00 23.41 203 HIS B C 1
ATOM 4420 O O . HIS B 1 211 ? -11.613 0.761 18.248 1.00 21.40 203 HIS B O 1
ATOM 4427 N N . VAL B 1 212 ? -11.888 2.077 20.051 1.00 18.35 204 VAL B N 1
ATOM 4428 C CA A VAL B 1 212 ? -12.626 3.075 19.292 0.46 20.30 204 VAL B CA 1
ATOM 4429 C CA B VAL B 1 212 ? -12.684 3.089 19.367 0.54 21.18 204 VAL B CA 1
ATOM 4430 C C . VAL B 1 212 ? -11.975 4.435 19.470 1.00 24.11 204 VAL B C 1
ATOM 4431 O O . VAL B 1 212 ? -11.351 4.732 20.493 1.00 19.64 204 VAL B O 1
ATOM 4438 N N . LEU B 1 213 ? -12.104 5.257 18.431 1.00 18.17 205 LEU B N 1
ATOM 4439 C CA . LEU B 1 213 ? -11.673 6.655 18.462 1.00 19.12 205 LEU B CA 1
ATOM 4440 C C . LEU B 1 213 ? -12.837 7.469 17.919 1.00 19.77 205 LEU B C 1
ATOM 4441 O O . LEU B 1 213 ? -13.076 7.478 16.696 1.00 22.86 205 LEU B O 1
ATOM 4446 N N . PRO B 1 214 ? -13.623 8.105 18.781 1.00 20.16 206 PRO B N 1
ATOM 4447 C CA . PRO B 1 214 ? -14.789 8.837 18.285 1.00 23.42 206 PRO B CA 1
ATOM 4448 C C . PRO B 1 214 ? -14.364 10.038 17.461 1.00 22.18 206 PRO B C 1
ATOM 4449 O O . PRO B 1 214 ? -13.399 10.728 17.801 1.00 24.01 206 PRO B O 1
ATOM 4453 N N . MET B 1 215 ? -15.086 10.274 16.370 1.00 21.07 207 MET B N 1
ATOM 4454 C CA . MET B 1 215 ? -14.998 11.548 15.677 1.00 21.24 207 MET B CA 1
ATOM 4455 C C . MET B 1 215 ? -15.843 12.581 16.407 1.00 25.85 207 MET B C 1
ATOM 4456 O O . MET B 1 215 ? -16.623 12.261 17.303 1.00 25.59 207 MET B O 1
ATOM 4461 N N . ALA B 1 216 ? -15.684 13.837 16.012 1.00 28.15 208 ALA B N 1
ATOM 4462 C CA . ALA B 1 216 ? -16.490 14.894 16.605 1.00 28.64 208 ALA B CA 1
ATOM 4463 C C . ALA B 1 216 ? -17.971 14.632 16.363 1.00 28.28 208 ALA B C 1
ATOM 4464 O O . ALA B 1 216 ? -18.362 13.993 15.386 1.00 31.10 208 ALA B O 1
ATOM 4466 N N . THR B 1 217 ? -18.802 15.137 17.270 1.00 28.66 209 THR B N 1
ATOM 4467 C CA . THR B 1 217 ? -20.235 14.941 17.151 1.00 32.76 209 THR B CA 1
ATOM 4468 C C . THR B 1 217 ? -20.797 15.825 16.042 1.00 33.98 209 THR B C 1
ATOM 4469 O O . THR B 1 217 ? -20.185 16.816 15.630 1.00 32.37 209 THR B O 1
ATOM 4473 N N . SER B 1 218 ? -21.981 15.457 15.561 1.00 29.52 210 SER B N 1
ATOM 4474 C CA . SER B 1 218 ? -22.607 16.223 14.498 1.00 33.63 210 SER B CA 1
ATOM 4475 C C . SER B 1 218 ? -24.111 16.000 14.531 1.00 35.27 210 SER B C 1
ATOM 4476 O O . SER B 1 218 ? -24.603 15.023 15.100 1.00 36.32 210 SER B O 1
ATOM 4479 N N . GLN B 1 219 ? -24.833 16.914 13.892 1.00 33.35 211 GLN B N 1
ATOM 4480 C CA . GLN B 1 219 ? -26.276 16.794 13.772 1.00 38.28 211 GLN B CA 1
ATOM 4481 C C . GLN B 1 219 ? -26.690 17.094 12.341 1.00 42.87 211 GLN B C 1
ATOM 4482 O O . GLN B 1 219 ? -26.384 18.171 11.817 1.00 43.55 211 GLN B O 1
ATOM 4488 N N . ASP B 1 220 ? -27.402 16.150 11.730 1.00 42.88 212 ASP B N 1
ATOM 4489 C CA . ASP B 1 220 ? -27.891 16.225 10.362 1.00 37.59 212 ASP B CA 1
ATOM 4490 C C . ASP B 1 220 ? -29.320 16.764 10.345 1.00 44.04 212 ASP B C 1
ATOM 4491 O O . ASP B 1 220 ? -30.007 16.792 11.369 1.00 46.93 212 ASP B O 1
ATOM 4496 N N . HIS B 1 221 ? -29.759 17.195 9.163 1.00 46.21 213 HIS B N 1
ATOM 4497 C CA . HIS B 1 221 ? -31.117 17.690 8.914 1.00 50.99 213 HIS B CA 1
ATOM 4498 C C . HIS B 1 221 ? -31.659 16.879 7.744 1.00 50.72 213 HIS B C 1
ATOM 4499 O O . HIS B 1 221 ? -31.438 17.234 6.584 1.00 54.17 213 HIS B O 1
ATOM 4506 N N . LYS B 1 222 ? -32.360 15.788 8.039 1.00 47.81 214 LYS B N 1
ATOM 4507 C CA . LYS B 1 222 ? -32.711 14.837 6.994 1.00 48.22 214 LYS B CA 1
ATOM 4508 C C . LYS B 1 222 ? -33.983 15.208 6.241 1.00 53.36 214 LYS B C 1
ATOM 4509 O O . LYS B 1 222 ? -34.261 14.611 5.193 1.00 56.66 214 LYS B O 1
ATOM 4515 N N . ARG B 1 223 ? -34.741 16.187 6.719 1.00 57.88 215 ARG B N 1
ATOM 4516 C CA . ARG B 1 223 ? -35.908 16.648 5.984 1.00 61.95 215 ARG B CA 1
ATOM 4517 C C . ARG B 1 223 ? -35.489 17.563 4.839 1.00 65.26 215 ARG B C 1
ATOM 4518 O O . ARG B 1 223 ? -34.516 18.315 4.941 1.00 61.45 215 ARG B O 1
ATOM 4526 N N . LEU B 1 224 ? -36.250 17.500 3.742 1.00 62.70 216 LEU B N 1
ATOM 4527 C CA . LEU B 1 224 ? -35.836 18.171 2.515 1.00 63.47 216 LEU B CA 1
ATOM 4528 C C . LEU B 1 224 ? -35.840 19.691 2.651 1.00 66.19 216 LEU B C 1
ATOM 4529 O O . LEU B 1 224 ? -34.976 20.357 2.071 1.00 71.82 216 LEU B O 1
ATOM 4534 N N . LEU B 1 225 ? -36.782 20.260 3.404 1.00 68.88 217 LEU B N 1
ATOM 4535 C CA . LEU B 1 225 ? -37.012 21.701 3.397 1.00 71.53 217 LEU B CA 1
ATOM 4536 C C . LEU B 1 225 ? -37.005 22.263 4.814 1.00 71.33 217 LEU B C 1
ATOM 4537 O O . LEU B 1 225 ? -37.089 21.528 5.801 1.00 78.28 217 LEU B O 1
ATOM 4542 N N . ASP B 1 226 ? -36.925 23.593 4.896 1.00 79.32 218 ASP B N 1
ATOM 4543 C CA . ASP B 1 226 ? -36.926 24.283 6.182 1.00 85.44 218 ASP B CA 1
ATOM 4544 C C . ASP B 1 226 ? -38.183 23.948 6.978 1.00 84.49 218 ASP B C 1
ATOM 4545 O O . ASP B 1 226 ? -39.240 23.640 6.418 1.00 79.26 218 ASP B O 1
ATOM 4550 N N . GLY B 1 227 ? -38.064 24.037 8.301 1.00 81.72 219 GLY B N 1
ATOM 4551 C CA . GLY B 1 227 ? -39.129 23.617 9.187 1.00 78.94 219 GLY B CA 1
ATOM 4552 C C . GLY B 1 227 ? -39.282 22.121 9.311 1.00 79.11 219 GLY B C 1
ATOM 4553 O O . GLY B 1 227 ? -40.298 21.660 9.842 1.00 78.50 219 GLY B O 1
ATOM 4554 N N . ASP B 1 228 ? -38.298 21.351 8.844 1.00 81.78 220 ASP B N 1
ATOM 4555 C CA . ASP B 1 228 ? -38.364 19.890 8.836 1.00 80.37 220 ASP B CA 1
ATOM 4556 C C . ASP B 1 228 ? -39.550 19.396 8.010 1.00 77.41 220 ASP B C 1
ATOM 4557 O O . ASP B 1 228 ? -40.228 18.430 8.367 1.00 72.65 220 ASP B O 1
ATOM 4562 N N . LYS B 1 229 ? -39.787 20.063 6.887 1.00 81.36 221 LYS B N 1
ATOM 4563 C CA . LYS B 1 229 ? -40.852 19.708 5.963 1.00 87.16 221 LYS B CA 1
ATOM 4564 C C . LYS B 1 229 ? -40.270 18.977 4.754 1.00 86.73 221 LYS B C 1
ATOM 4565 O O . LYS B 1 229 ? -39.053 18.844 4.599 1.00 83.81 221 LYS B O 1
ATOM 4567 N N . GLY B 1 230 ? -41.161 18.499 3.890 1.00 84.61 222 GLY B N 1
ATOM 4568 C CA . GLY B 1 230 ? -40.761 17.682 2.771 1.00 77.23 222 GLY B CA 1
ATOM 4569 C C . GLY B 1 230 ? -40.484 16.256 3.205 1.00 74.13 222 GLY B C 1
ATOM 4570 O O . GLY B 1 230 ? -40.601 15.912 4.387 1.00 73.19 222 GLY B O 1
ATOM 4571 N N . PRO B 1 231 ? -40.113 15.397 2.261 1.00 72.68 223 PRO B N 1
ATOM 4572 C CA . PRO B 1 231 ? -39.841 13.996 2.594 1.00 70.02 223 PRO B CA 1
ATOM 4573 C C . PRO B 1 231 ? -38.449 13.830 3.193 1.00 65.15 223 PRO B C 1
ATOM 4574 O O . PRO B 1 231 ? -37.658 14.770 3.277 1.00 63.74 223 PRO B O 1
ATOM 4578 N N . ASN B 1 232 ? -38.167 12.596 3.605 1.00 65.58 224 ASN B N 1
ATOM 4579 C CA . ASN B 1 232 ? -36.863 12.250 4.160 1.00 58.40 224 ASN B CA 1
ATOM 4580 C C . ASN B 1 232 ? -35.815 12.154 3.052 1.00 60.30 224 ASN B C 1
ATOM 4581 O O . ASN B 1 232 ? -36.109 11.774 1.913 1.00 57.57 224 ASN B O 1
ATOM 4586 N N . THR B 1 233 ? -34.579 12.526 3.394 1.00 57.46 225 THR B N 1
ATOM 4587 C CA . THR B 1 233 ? -33.440 12.480 2.485 1.00 50.80 225 THR B CA 1
ATOM 4588 C C . THR B 1 233 ? -32.246 11.880 3.219 1.00 51.99 225 THR B C 1
ATOM 4589 O O . THR B 1 233 ? -32.303 11.589 4.417 1.00 49.82 225 THR B O 1
ATOM 4593 N N . GLY B 1 234 ? -31.145 11.705 2.495 1.00 44.76 226 GLY B N 1
ATOM 4594 C CA . GLY B 1 234 ? -29.909 11.310 3.155 1.00 43.87 226 GLY B CA 1
ATOM 4595 C C . GLY B 1 234 ? -29.306 12.382 4.036 1.00 44.56 226 GLY B C 1
ATOM 4596 O O . GLY B 1 234 ? -28.347 12.092 4.762 1.00 41.02 226 GLY B O 1
ATOM 4597 N N . GLY B 1 235 ? -29.836 13.603 3.987 1.00 42.49 227 GLY B N 1
ATOM 4598 C CA . GLY B 1 235 ? -29.351 14.680 4.828 1.00 41.96 227 GLY B CA 1
ATOM 4599 C C . GLY B 1 235 ? -28.999 15.931 4.050 1.00 45.15 227 GLY B C 1
ATOM 4600 O O . GLY B 1 235 ? -28.141 15.892 3.163 1.00 43.67 227 GLY B O 1
ATOM 4601 N N . MET B 1 236 ? -29.638 17.051 4.388 1.00 45.58 228 MET B N 1
ATOM 4602 C CA . MET B 1 236 ? -29.496 18.299 3.647 1.00 53.13 228 MET B CA 1
ATOM 4603 C C . MET B 1 236 ? -28.504 19.264 4.279 1.00 50.42 228 MET B C 1
ATOM 4604 O O . MET B 1 236 ? -28.311 20.370 3.763 1.00 48.04 228 MET B O 1
ATOM 4609 N N . GLY B 1 237 ? -27.865 18.874 5.374 1.00 48.37 229 GLY B N 1
ATOM 4610 C CA . GLY B 1 237 ? -26.919 19.750 6.027 1.00 44.96 229 GLY B CA 1
ATOM 4611 C C . GLY B 1 237 ? -26.579 19.256 7.414 1.00 43.89 229 GLY B C 1
ATOM 4612 O O . GLY B 1 237 ? -27.430 18.682 8.098 1.00 46.65 229 GLY B O 1
ATOM 4613 N N . ALA B 1 238 ? -25.337 19.467 7.837 1.00 39.92 230 ALA B N 1
ATOM 4614 C CA . ALA B 1 238 ? -24.894 19.029 9.151 1.00 38.59 230 ALA B CA 1
ATOM 4615 C C . ALA B 1 238 ? -23.894 20.038 9.696 1.00 39.51 230 ALA B C 1
ATOM 4616 O O . ALA B 1 238 ? -23.228 20.747 8.937 1.00 40.98 230 ALA B O 1
ATOM 4618 N N . TYR B 1 239 ? -23.788 20.096 11.021 1.00 41.73 231 TYR B N 1
ATOM 4619 C CA . TYR B 1 239 ? -22.807 20.962 11.657 1.00 40.17 231 TYR B CA 1
ATOM 4620 C C . TYR B 1 239 ? -22.139 20.200 12.790 1.00 37.16 231 TYR B C 1
ATOM 4621 O O . TYR B 1 239 ? -22.666 19.208 13.297 1.00 33.34 231 TYR B O 1
ATOM 4630 N N . SER B 1 240 ? -20.950 20.666 13.171 1.00 35.68 232 SER B N 1
ATOM 4631 C CA . SER B 1 240 ? -20.148 19.989 14.174 1.00 39.38 232 SER B CA 1
ATOM 4632 C C . SER B 1 240 ? -19.419 21.063 14.963 1.00 38.29 232 SER B C 1
ATOM 4633 O O . SER B 1 240 ? -18.944 22.037 14.357 1.00 36.02 232 SER B O 1
ATOM 4636 N N . PRO B 1 241 ? -19.321 20.934 16.303 1.00 33.53 233 PRO B N 1
ATOM 4637 C CA . PRO B 1 241 ? -19.852 19.850 17.141 1.00 33.66 233 PRO B CA 1
ATOM 4638 C C . PRO B 1 241 ? -21.350 20.023 17.398 1.00 41.01 233 PRO B C 1
ATOM 4639 O O . PRO B 1 241 ? -21.881 21.111 17.171 1.00 38.69 233 PRO B O 1
ATOM 4643 N N . ALA B 1 242 ? -22.030 18.975 17.863 1.00 31.10 234 ALA B N 1
ATOM 4644 C CA . ALA B 1 242 ? -23.456 19.088 18.139 1.00 33.25 234 ALA B CA 1
ATOM 4645 C C . ALA B 1 242 ? -23.680 19.200 19.639 1.00 35.23 234 ALA B C 1
ATOM 4646 O O . ALA B 1 242 ? -23.419 18.230 20.367 1.00 35.15 234 ALA B O 1
ATOM 4648 N N . PRO B 1 243 ? -24.172 20.334 20.148 1.00 41.68 235 PRO B N 1
ATOM 4649 C CA . PRO B 1 243 ? -24.223 20.515 21.608 1.00 45.81 235 PRO B CA 1
ATOM 4650 C C . PRO B 1 243 ? -25.220 19.605 22.297 1.00 39.11 235 PRO B C 1
ATOM 4651 O O . PRO B 1 243 ? -25.104 19.401 23.510 1.00 44.02 235 PRO B O 1
ATOM 4655 N N . VAL B 1 244 ? -26.182 19.035 21.568 1.00 35.49 236 VAL B N 1
ATOM 4656 C CA . VAL B 1 244 ? -27.091 18.066 22.180 1.00 37.60 236 VAL B CA 1
ATOM 4657 C C . VAL B 1 244 ? -26.322 16.870 22.742 1.00 35.28 236 VAL B C 1
ATOM 4658 O O . VAL B 1 244 ? -26.776 16.220 23.692 1.00 35.87 236 VAL B O 1
ATOM 4662 N N . VAL B 1 245 ? -25.154 16.563 22.186 1.00 31.11 237 VAL B N 1
ATOM 4663 C CA . VAL B 1 245 ? -24.330 15.462 22.714 1.00 28.86 237 VAL B CA 1
ATOM 4664 C C . VAL B 1 245 ? -23.393 16.094 23.734 1.00 30.53 237 VAL B C 1
ATOM 4665 O O . VAL B 1 245 ? -22.240 16.438 23.461 1.00 31.48 237 VAL B O 1
ATOM 4669 N N . THR B 1 246 ? -23.918 16.279 24.937 1.00 31.45 238 THR B N 1
ATOM 4670 C CA . THR B 1 246 ? -23.149 16.775 26.059 1.00 29.01 238 THR B CA 1
ATOM 4671 C C . THR B 1 246 ? -22.180 15.693 26.516 1.00 26.87 238 THR B C 1
ATOM 4672 O O . THR B 1 246 ? -22.280 14.547 26.090 1.00 30.38 238 THR B O 1
ATOM 4676 N N . PRO B 1 247 ? -21.246 16.014 27.417 1.00 30.38 239 PRO B N 1
ATOM 4677 C CA . PRO B 1 247 ? -20.390 14.944 27.953 1.00 34.43 239 PRO B CA 1
ATOM 4678 C C . PRO B 1 247 ? -21.187 13.830 28.612 1.00 25.06 239 PRO B C 1
ATOM 4679 O O . PRO B 1 247 ? -20.795 12.662 28.515 1.00 30.29 239 PRO B O 1
ATOM 4683 N N . ALA B 1 248 ? -22.305 14.147 29.269 1.00 27.74 240 ALA B N 1
ATOM 4684 C CA . ALA B 1 248 ? -23.119 13.086 29.861 1.00 34.45 240 ALA B CA 1
ATOM 4685 C C . ALA B 1 248 ? -23.713 12.193 28.779 1.00 35.42 240 ALA B C 1
ATOM 4686 O O . ALA B 1 248 ? -23.667 10.962 28.876 1.00 34.53 240 ALA B O 1
ATOM 4688 N N . VAL B 1 249 ? -24.245 12.799 27.719 1.00 29.14 241 VAL B N 1
ATOM 4689 C CA . VAL B 1 249 ? -24.783 12.016 26.608 1.00 29.76 241 VAL B CA 1
ATOM 4690 C C . VAL B 1 249 ? -23.682 11.202 25.944 1.00 32.48 241 VAL B C 1
ATOM 4691 O O . VAL B 1 249 ? -23.867 10.020 25.621 1.00 28.50 241 VAL B O 1
ATOM 4695 N N . TYR B 1 250 ? -22.510 11.813 25.745 1.00 27.26 242 TYR B N 1
ATOM 4696 C CA . TYR B 1 250 ? -21.377 11.098 25.170 1.00 25.91 242 TYR B CA 1
ATOM 4697 C C . TYR B 1 250 ? -21.080 9.824 25.951 1.00 30.01 242 TYR B C 1
ATOM 4698 O O . TYR B 1 250 ? -20.943 8.734 25.376 1.00 25.69 242 TYR B O 1
ATOM 4707 N N . GLU B 1 251 ? -20.974 9.958 27.272 1.00 25.46 243 GL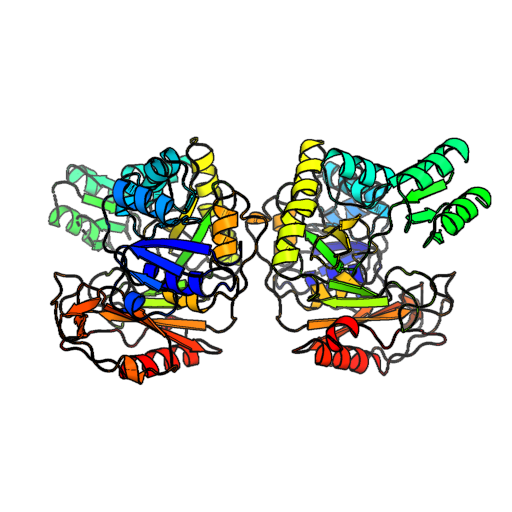U B N 1
ATOM 4708 C CA . GLU B 1 251 ? -20.601 8.834 28.119 1.00 22.33 243 GLU B CA 1
ATOM 4709 C C . GLU B 1 251 ? -21.641 7.730 28.050 1.00 25.23 243 GLU B C 1
ATOM 4710 O O . GLU B 1 251 ? -21.300 6.541 28.014 1.00 24.34 243 GLU B O 1
ATOM 4716 N N . ARG B 1 252 ? -22.917 8.106 28.016 1.00 25.33 244 ARG B N 1
ATOM 4717 C CA . ARG B 1 252 ? -23.970 7.101 27.958 1.00 29.61 244 ARG B CA 1
ATOM 4718 C C . ARG B 1 252 ? -23.987 6.395 26.606 1.00 30.30 244 ARG B C 1
ATOM 4719 O O . ARG B 1 252 ? -24.165 5.171 26.545 1.00 33.28 244 ARG B O 1
ATOM 4727 N N . ALA B 1 253 ? -23.802 7.139 25.512 1.00 24.98 245 ALA B N 1
ATOM 4728 C CA . ALA B 1 253 ? -23.762 6.508 24.194 1.00 25.64 245 ALA B CA 1
ATOM 4729 C C . ALA B 1 253 ? -22.572 5.555 24.075 1.00 27.27 245 ALA B C 1
ATOM 4730 O O . ALA B 1 253 ? -22.679 4.477 23.473 1.00 26.82 245 ALA B O 1
ATOM 4732 N N . MET B 1 254 ? -21.426 5.939 24.626 1.00 25.38 246 MET B N 1
ATOM 4733 C CA . MET B 1 254 ? -20.277 5.037 24.628 1.00 24.64 246 MET B CA 1
ATOM 4734 C C . MET B 1 254 ? -20.571 3.793 25.453 1.00 28.54 246 MET B C 1
ATOM 4735 O O . MET B 1 254 ? -20.363 2.666 24.991 1.00 23.85 246 MET B O 1
ATOM 4740 N N . ASN B 1 255 ? -21.087 3.982 26.671 1.00 26.29 247 ASN B N 1
ATOM 4741 C CA . ASN B 1 255 ? -21.310 2.864 27.584 1.00 27.19 247 ASN B CA 1
ATOM 4742 C C . ASN B 1 255 ? -22.378 1.907 27.077 1.00 29.51 247 ASN B C 1
ATOM 4743 O O . ASN B 1 255 ? -22.265 0.689 27.255 1.00 27.90 247 ASN B O 1
ATOM 4748 N N . GLU B 1 256 ? -23.459 2.440 26.525 1.00 25.70 248 GLU B N 1
ATOM 4749 C CA . GLU B 1 256 ? -24.617 1.611 26.245 1.00 28.04 248 GLU B CA 1
ATOM 4750 C C . GLU B 1 256 ? -24.706 1.164 24.798 1.00 32.81 248 GLU B C 1
ATOM 4751 O O . GLU B 1 256 ? -25.325 0.131 24.528 1.00 30.66 248 GLU B O 1
ATOM 4757 N N . ILE B 1 257 ? -24.107 1.902 23.869 1.00 29.65 249 ILE B N 1
ATOM 4758 C CA . ILE B 1 257 ? -24.282 1.614 22.449 1.00 27.13 249 ILE B CA 1
ATOM 4759 C C . ILE B 1 257 ? -22.953 1.265 21.785 1.00 27.55 249 ILE B C 1
ATOM 4760 O O . ILE B 1 257 ? -22.786 0.170 21.235 1.00 28.25 249 ILE B O 1
ATOM 4765 N N . ILE B 1 258 ? -21.998 2.190 21.819 1.00 22.05 250 ILE B N 1
ATOM 4766 C CA . ILE B 1 258 ? -20.806 2.040 20.983 1.00 23.24 250 ILE B CA 1
ATOM 4767 C C . ILE B 1 258 ? -19.901 0.931 21.519 1.00 23.34 250 ILE B C 1
ATOM 4768 O O . ILE B 1 258 ? -19.538 0.003 20.789 1.00 23.06 250 ILE B O 1
ATOM 4773 N N . LEU B 1 259 ? -19.499 1.020 22.789 1.00 21.10 251 LEU B N 1
ATOM 4774 C CA . LEU B 1 259 ? -18.602 -0.005 23.318 1.00 21.58 251 LEU B CA 1
ATOM 4775 C C . LEU B 1 259 ? -19.239 -1.394 23.307 1.00 21.38 251 LEU B C 1
ATOM 4776 O O . LEU B 1 259 ? -18.563 -2.344 22.871 1.00 25.66 251 LEU B O 1
ATOM 4781 N N . PRO B 1 260 ? -20.499 -1.584 23.713 1.00 22.98 252 PRO B N 1
ATOM 4782 C CA . PRO B 1 260 ? -21.082 -2.935 23.643 1.00 29.14 252 PRO B CA 1
ATOM 4783 C C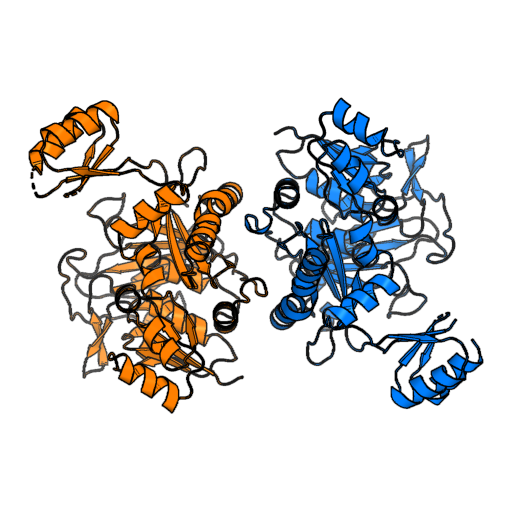 . PRO B 1 260 ? -21.252 -3.458 22.228 1.00 33.02 252 PRO B C 1
ATOM 4784 O O . PRO B 1 260 ? -21.235 -4.680 22.033 1.00 25.81 252 PRO B O 1
ATOM 4788 N N . THR B 1 261 ? -21.436 -2.584 21.237 1.00 23.91 253 THR B N 1
ATOM 4789 C CA . THR B 1 261 ? -21.552 -3.052 19.857 1.00 24.04 253 THR B CA 1
ATOM 4790 C C . THR B 1 261 ? -20.210 -3.569 19.356 1.00 26.74 253 THR B C 1
ATOM 4791 O O . THR B 1 261 ? -20.122 -4.664 18.789 1.00 24.42 253 THR B O 1
ATOM 4795 N N . VAL B 1 262 ? -19.145 -2.803 19.584 1.00 21.20 254 VAL B N 1
ATOM 4796 C CA . VAL B 1 262 ? -17.814 -3.258 19.195 1.00 21.59 254 VAL B CA 1
ATOM 4797 C C . VAL B 1 262 ? -17.493 -4.570 19.906 1.00 22.80 254 VAL B C 1
ATOM 4798 O O . VAL B 1 262 ? -17.047 -5.543 19.286 1.00 24.29 254 VAL B O 1
ATOM 4802 N N . ALA B 1 263 ? -17.772 -4.630 21.209 1.00 22.49 255 ALA B N 1
ATOM 4803 C CA . ALA B 1 263 ? -17.473 -5.835 21.978 1.00 26.11 255 ALA B CA 1
ATOM 4804 C C . ALA B 1 263 ? -18.304 -7.022 21.507 1.00 28.88 255 ALA B C 1
ATOM 4805 O O . ALA B 1 263 ? -17.817 -8.157 21.485 1.00 33.69 255 ALA B O 1
ATOM 4807 N N . GLY B 1 264 ? -19.560 -6.787 21.135 1.00 26.64 256 GLY B N 1
ATOM 4808 C CA . GLY B 1 264 ? -20.402 -7.889 20.704 1.00 31.56 256 GLY B CA 1
ATOM 4809 C C . GLY B 1 264 ? -19.965 -8.471 19.371 1.00 30.38 256 GLY B C 1
ATOM 4810 O O . GLY B 1 264 ? -20.055 -9.684 19.155 1.00 35.10 256 GLY B O 1
ATOM 4811 N N . MET B 1 265 ? -19.519 -7.621 18.443 1.00 27.53 257 MET B N 1
ATOM 4812 C CA . MET B 1 265 ? -19.043 -8.162 17.172 1.00 27.95 257 MET B CA 1
ATOM 4813 C C . MET B 1 265 ? -17.777 -8.979 17.382 1.00 34.95 257 MET B C 1
ATOM 4814 O O . MET B 1 265 ? -17.621 -10.059 16.802 1.00 31.27 257 MET B O 1
ATOM 4819 N N . LYS B 1 266 ? -16.878 -8.485 18.232 1.00 27.30 258 LYS B N 1
ATOM 4820 C CA . LYS B 1 266 ? -15.692 -9.247 18.609 1.00 38.37 258 LYS B CA 1
ATOM 4821 C C . LYS B 1 266 ? -16.078 -10.586 19.229 1.00 37.82 258 LYS B C 1
ATOM 4822 O O . LYS B 1 266 ? -15.495 -11.629 18.896 1.00 39.70 258 LYS B O 1
ATOM 4828 N N . ALA B 1 267 ? -17.090 -10.585 20.100 1.00 39.23 259 ALA B N 1
ATOM 4829 C CA . ALA B 1 267 ? -17.518 -11.827 20.731 1.00 41.12 259 ALA B CA 1
ATOM 4830 C C . ALA B 1 267 ? -18.012 -12.825 19.698 1.00 45.61 259 ALA B C 1
ATOM 4831 O O . ALA B 1 267 ? -17.829 -14.038 19.857 1.00 48.20 259 ALA B O 1
ATOM 4833 N N . GLU B 1 268 ? -18.674 -12.338 18.649 1.00 41.35 260 GLU B N 1
ATOM 4834 C CA A GLU B 1 268 ? -19.134 -13.216 17.583 0.46 43.72 260 GLU B CA 1
ATOM 4835 C CA B GLU B 1 268 ? -19.133 -13.209 17.577 0.54 43.55 260 GLU B CA 1
ATOM 4836 C C . GLU B 1 268 ? -17.985 -13.778 16.753 1.00 45.82 260 GLU B C 1
ATOM 4837 O O . GLU B 1 268 ? -18.224 -14.650 15.913 1.00 45.67 260 GLU B O 1
ATOM 4848 N N . GLY B 1 269 ? -16.756 -13.312 16.975 1.00 43.13 261 GLY B N 1
ATOM 4849 C CA . GLY B 1 269 ? -15.623 -13.749 16.191 1.00 43.51 261 GLY B CA 1
ATOM 4850 C C . GLY B 1 269 ? -15.462 -13.016 14.885 1.00 41.54 261 GLY B C 1
ATOM 4851 O O . GLY B 1 269 ? -14.711 -13.474 14.018 1.00 37.22 261 GLY B O 1
ATOM 4852 N N . HIS B 1 270 ? -16.151 -11.872 14.718 1.00 34.24 262 HIS B N 1
ATOM 4853 C CA . HIS B 1 270 ? -16.118 -11.075 13.488 1.00 31.35 262 HIS B CA 1
ATOM 4854 C C . HIS B 1 270 ? -16.043 -9.602 13.892 1.00 32.08 262 HIS B C 1
ATOM 4855 O O . HIS B 1 270 ? -17.041 -8.874 13.854 1.00 29.70 262 HIS B O 1
ATOM 4862 N N . GLU B 1 271 ? -14.843 -9.181 14.281 1.00 29.88 263 GLU B N 1
ATOM 4863 C CA . GLU B 1 271 ? -14.613 -7.814 14.728 1.00 24.71 263 GLU B CA 1
ATOM 4864 C C . GLU B 1 271 ? -15.038 -6.821 13.660 1.00 26.42 263 GLU B C 1
ATOM 4865 O O . GLU B 1 271 ? -14.886 -7.065 12.460 1.00 27.45 263 GLU B O 1
ATOM 4871 N N . PHE B 1 272 ? -15.529 -5.672 14.111 1.00 26.44 264 PHE B N 1
ATOM 4872 C CA . PHE B 1 272 ? -15.828 -4.562 13.221 1.00 26.52 264 PHE B CA 1
ATOM 4873 C C . PHE B 1 272 ? -14.625 -3.632 13.125 1.00 29.06 264 PHE B C 1
ATOM 4874 O O . PHE B 1 272 ? -14.116 -3.166 14.148 1.00 25.50 264 PHE B O 1
ATOM 4882 N N . THR B 1 273 ? -14.190 -3.346 11.896 1.00 20.81 265 THR B N 1
ATOM 4883 C CA . TH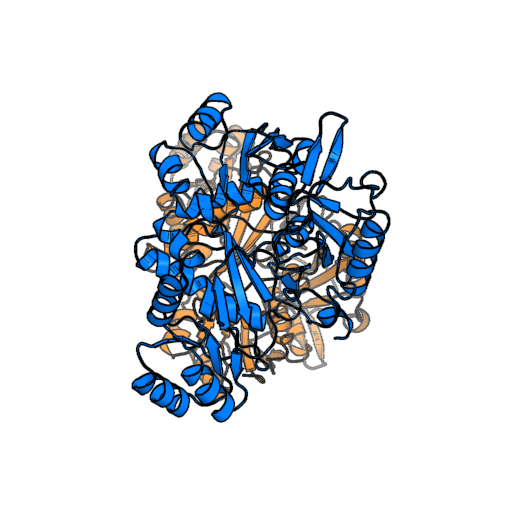R B 1 273 ? -13.144 -2.370 11.623 1.00 22.99 265 THR B CA 1
ATOM 4884 C C . THR B 1 273 ? -13.690 -1.343 10.645 1.00 25.79 265 THR B C 1
ATOM 4885 O O . THR B 1 273 ? -14.386 -1.700 9.697 1.00 26.02 265 THR B O 1
ATOM 4889 N N . GLY B 1 274 ? -13.402 -0.064 10.886 1.00 19.51 266 GLY B N 1
ATOM 4890 C CA . GLY B 1 274 ? -13.783 0.947 9.920 1.00 19.11 266 GLY B CA 1
ATOM 4891 C C . GLY B 1 274 ? -14.459 2.094 10.620 1.00 22.71 266 GLY B C 1
ATOM 4892 O O . GLY B 1 274 ? -14.325 2.265 11.837 1.00 22.87 266 GLY B O 1
ATOM 4893 N N . PHE B 1 275 ? -15.187 2.894 9.843 1.00 22.63 267 PHE B N 1
ATOM 4894 C CA . PHE B 1 275 ? -16.037 3.942 10.393 1.00 19.82 267 PHE B CA 1
ATOM 4895 C C . PHE B 1 275 ? -17.380 3.325 10.755 1.00 25.09 267 PHE B C 1
ATOM 4896 O O . PHE B 1 275 ? -17.996 2.656 9.926 1.00 23.91 267 PHE B O 1
ATOM 4904 N N . LEU B 1 276 ? -17.831 3.541 11.986 1.00 24.86 268 LEU B N 1
ATOM 4905 C CA . LEU B 1 276 ? -19.166 3.125 12.406 1.00 28.86 268 LEU B CA 1
ATOM 4906 C C . LEU B 1 276 ? -20.028 4.375 12.500 1.00 28.01 268 LEU B C 1
ATOM 4907 O O . LEU B 1 276 ? -19.713 5.290 13.274 1.00 27.53 268 LEU B O 1
ATOM 4912 N N . TYR B 1 277 ? -21.088 4.430 11.695 1.00 24.76 269 TYR B N 1
ATOM 4913 C CA . TYR B 1 277 ? -21.939 5.609 11.592 1.00 24.95 269 TYR B CA 1
ATOM 4914 C C . TYR B 1 277 ? -23.205 5.306 12.388 1.00 32.35 269 TYR B C 1
ATOM 4915 O O . TYR B 1 277 ? -24.118 4.651 11.885 1.00 30.49 269 TYR B O 1
ATOM 4924 N N . ALA B 1 278 ? -23.248 5.754 13.640 1.00 33.21 270 ALA B N 1
ATOM 4925 C CA . ALA B 1 278 ? -24.371 5.472 14.535 1.00 30.89 270 ALA B CA 1
ATOM 4926 C C . ALA B 1 278 ? -25.309 6.680 14.573 1.00 31.64 270 ALA B C 1
ATOM 4927 O O . ALA B 1 278 ? -24.930 7.757 15.050 1.00 32.42 270 ALA B O 1
ATOM 4929 N N . GLY B 1 279 ? -26.529 6.507 14.073 1.00 33.70 271 GLY B N 1
ATOM 4930 C CA . GLY B 1 279 ? -27.546 7.527 14.227 1.00 35.66 271 GLY B CA 1
ATOM 4931 C C . GLY B 1 279 ? -28.231 7.339 15.565 1.00 35.01 271 GLY B C 1
ATOM 4932 O O . GLY B 1 279 ? -28.674 6.234 15.893 1.00 35.86 271 GLY B O 1
ATOM 4933 N N . LEU B 1 280 ? -28.305 8.421 16.342 1.00 31.37 272 LEU B N 1
ATOM 4934 C CA . LEU B 1 280 ? -28.876 8.414 17.681 1.00 34.64 272 LEU B CA 1
ATOM 4935 C C . LEU B 1 280 ? -30.082 9.334 17.753 1.00 35.22 272 LEU B C 1
ATOM 4936 O O . LEU B 1 280 ? -30.119 10.378 17.099 1.00 39.00 272 LEU B O 1
ATOM 4941 N N . MET B 1 281 ? -31.041 8.956 18.597 1.00 37.14 273 MET B N 1
ATOM 4942 C CA . MET B 1 281 ? -32.141 9.823 19.009 1.00 39.97 273 MET B CA 1
ATOM 4943 C C . MET B 1 281 ? -32.017 10.042 20.509 1.00 39.88 273 MET B C 1
ATOM 4944 O O . MET B 1 281 ? -32.125 9.087 21.285 1.00 39.88 273 MET B O 1
ATOM 4949 N N . ILE B 1 282 ? -31.779 11.289 20.912 1.00 42.14 274 ILE B N 1
ATOM 4950 C CA A ILE B 1 282 ? -31.511 11.641 22.303 0.44 39.75 274 ILE B CA 1
ATOM 4951 C CA B ILE B 1 282 ? -31.509 11.643 22.303 0.56 39.75 274 ILE B CA 1
ATOM 4952 C C . ILE B 1 282 ? -32.780 12.234 22.900 1.00 43.14 274 ILE B C 1
ATOM 4953 O O . ILE B 1 282 ? -33.263 13.273 22.436 1.00 44.89 274 ILE B O 1
ATOM 4962 N N . ASP B 1 283 ? -33.319 11.590 23.935 1.00 44.31 275 ASP B N 1
ATOM 4963 C CA . ASP B 1 283 ? -34.559 12.094 24.509 1.00 51.59 275 ASP B CA 1
ATOM 4964 C C . ASP B 1 283 ? -34.274 13.217 25.509 1.00 57.06 275 ASP B C 1
ATOM 4965 O O . ASP B 1 283 ? -33.121 13.568 25.787 1.00 45.53 275 ASP B O 1
ATOM 4970 N N . GLN B 1 284 ? -35.356 13.768 26.070 1.00 51.43 276 GLN B N 1
ATOM 4971 C CA . GLN B 1 284 ? -35.276 14.926 26.953 1.00 52.38 276 GLN B CA 1
ATOM 4972 C C . GLN B 1 284 ? -34.557 14.618 28.256 1.00 50.80 276 GLN B C 1
ATOM 4973 O O . GLN B 1 284 ? -34.187 15.547 28.983 1.00 51.46 276 GLN B O 1
ATOM 4975 N N . SER B 1 285 ? -34.362 13.346 28.580 1.00 49.53 277 SER B N 1
ATOM 4976 C CA . SER B 1 285 ? -33.568 12.982 29.741 1.00 47.87 277 SER B CA 1
ATOM 4977 C C . SER B 1 285 ? -32.104 12.774 29.396 1.00 44.08 277 SER B C 1
ATOM 4978 O O . SER B 1 285 ? -31.328 12.404 30.280 1.00 44.49 277 SER B O 1
ATOM 4981 N N . GLY B 1 286 ? -31.717 12.982 28.138 1.00 43.76 278 GLY B N 1
ATOM 4982 C CA . GLY B 1 286 ? -30.350 12.742 27.723 1.00 40.21 278 GLY B CA 1
ATOM 4983 C C . GLY B 1 286 ? -30.030 11.295 27.443 1.00 37.87 278 GLY B C 1
ATOM 4984 O O . GLY B 1 286 ? -28.855 10.928 27.400 1.00 35.78 278 GLY B O 1
ATOM 4985 N N . ALA B 1 287 ? -31.044 10.460 27.253 1.00 39.64 279 ALA B N 1
ATOM 4986 C CA . ALA B 1 287 ? -30.840 9.038 27.030 1.00 38.66 279 ALA B CA 1
ATOM 4987 C C . ALA B 1 287 ? -30.699 8.770 25.538 1.00 39.29 279 ALA B C 1
ATOM 4988 O O . ALA B 1 287 ? -31.601 9.130 24.767 1.00 40.98 279 ALA B O 1
ATOM 4990 N N . PRO B 1 288 ? -29.610 8.147 25.092 1.00 35.13 280 PRO B N 1
ATOM 4991 C CA . PRO B 1 288 ? -29.452 7.829 23.671 1.00 34.30 280 PRO B CA 1
ATOM 4992 C C . PRO B 1 288 ? -30.082 6.496 23.312 1.00 37.77 280 PRO B C 1
ATOM 4993 O O . PRO B 1 288 ? -29.948 5.503 24.028 1.00 36.31 280 PRO B O 1
ATOM 4997 N N . TYR B 1 289 ? -30.767 6.481 22.168 1.00 36.51 281 TYR B N 1
ATOM 4998 C CA . TYR B 1 289 ? -31.287 5.260 21.565 1.00 37.49 281 TYR B CA 1
ATOM 4999 C C . TYR B 1 289 ? -30.774 5.149 20.134 1.00 36.14 281 TYR B C 1
ATOM 5000 O O . TYR B 1 289 ? -30.718 6.148 19.410 1.00 35.92 281 TYR B O 1
ATOM 5009 N N . THR B 1 290 ? -30.414 3.932 19.722 1.00 36.60 282 THR B N 1
ATOM 5010 C CA . THR B 1 290 ? -29.863 3.722 18.385 1.00 34.10 282 THR B CA 1
ATOM 5011 C C . THR B 1 290 ? -30.980 3.745 17.353 1.00 36.40 282 THR B C 1
ATOM 5012 O O . THR B 1 290 ? -31.913 2.935 17.421 1.00 38.60 282 THR B O 1
ATOM 5016 N N . ILE B 1 291 ? -30.898 4.682 16.408 1.00 36.14 283 ILE B N 1
ATOM 5017 C CA . ILE B 1 291 ? -31.763 4.616 15.229 1.00 39.12 283 ILE B CA 1
ATOM 5018 C C . ILE B 1 291 ? -31.340 3.446 14.357 1.00 40.73 283 ILE B C 1
ATOM 5019 O O . ILE B 1 291 ? -32.080 2.473 14.180 1.00 41.85 283 ILE B O 1
ATOM 5024 N N . GLU B 1 292 ? -30.122 3.516 13.832 1.00 36.90 284 GLU B N 1
ATOM 5025 C CA . GLU B 1 292 ? -29.491 2.416 13.121 1.00 33.70 284 GLU B CA 1
ATOM 5026 C C . GLU B 1 292 ? -28.024 2.783 12.946 1.00 31.56 284 GLU B C 1
ATOM 5027 O O . GLU B 1 292 ? -27.623 3.932 13.157 1.00 32.17 284 GLU B O 1
ATOM 5033 N N . PHE B 1 293 ? -27.225 1.789 12.564 1.00 34.35 285 PHE B N 1
ATOM 5034 C CA . PHE B 1 293 ? -25.877 2.037 12.052 1.00 34.40 285 PHE B CA 1
ATOM 5035 C C . PHE B 1 293 ? -25.989 2.070 10.532 1.00 37.92 285 PHE B C 1
ATOM 5036 O O . PHE B 1 293 ? -26.339 1.058 9.915 1.00 40.38 285 PHE B O 1
ATOM 5044 N N . ASN B 1 294 ? -25.711 3.219 9.922 1.00 32.93 286 ASN B N 1
ATOM 5045 C CA . ASN B 1 294 ? -26.039 3.337 8.508 1.00 32.84 286 ASN B CA 1
ATOM 5046 C C . ASN B 1 294 ? -25.355 4.546 7.891 1.00 42.69 286 ASN B C 1
ATOM 5047 O O . ASN B 1 294 ? -25.171 5.578 8.547 1.00 33.02 286 ASN B O 1
ATOM 5052 N N . CYS B 1 295 ? -25.021 4.398 6.599 1.00 47.08 287 CYS B N 1
ATOM 5053 C CA . CYS B 1 295 ? -24.339 5.427 5.814 1.00 43.92 287 CYS B CA 1
ATOM 5054 C C . CYS B 1 295 ? -25.031 6.776 5.855 1.00 33.12 287 CYS B C 1
ATOM 5055 O O . CYS B 1 295 ? -24.377 7.810 5.681 1.00 42.46 287 CYS B O 1
ATOM 5058 N N . ARG B 1 296 ? -26.351 6.798 6.034 1.00 33.59 288 ARG B N 1
ATOM 5059 C CA . ARG B 1 296 ? -27.049 8.076 6.005 1.00 42.24 288 ARG B CA 1
ATOM 5060 C C . ARG B 1 296 ? -26.690 8.963 7.183 1.00 39.43 288 ARG B C 1
ATOM 5061 O O . ARG B 1 296 ? -27.072 10.138 7.195 1.00 41.98 288 ARG B O 1
ATOM 5069 N N . PHE B 1 297 ? -25.961 8.436 8.162 1.00 38.51 289 PHE B N 1
ATOM 5070 C CA . PHE B 1 297 ? -25.451 9.230 9.264 1.00 34.05 289 PHE B CA 1
ATOM 5071 C C . PHE B 1 297 ? -23.974 9.576 9.094 1.00 32.08 289 PHE B C 1
ATOM 5072 O O . PHE B 1 297 ? -23.347 10.047 10.044 1.00 33.30 289 PHE B O 1
ATOM 5080 N N . GLY B 1 298 ? -23.421 9.395 7.894 1.00 28.65 290 GLY B N 1
ATOM 5081 C CA . GLY B 1 298 ? -22.049 9.799 7.623 1.00 28.14 290 GLY B CA 1
ATOM 5082 C C . GLY B 1 298 ? -21.869 10.800 6.487 1.00 28.38 290 GLY B C 1
ATOM 5083 O O . GLY B 1 298 ? -20.743 11.198 6.185 1.00 33.61 290 GLY B O 1
ATOM 5084 N N . ASP B 1 299 ? -22.963 11.235 5.871 1.00 30.55 291 ASP B N 1
ATOM 5085 C CA . ASP B 1 299 ? -22.965 12.146 4.726 1.00 31.22 291 ASP B CA 1
ATOM 5086 C C . ASP B 1 299 ? -24.281 12.911 4.772 1.00 35.72 291 ASP B C 1
ATOM 5087 O O . ASP B 1 299 ? -25.350 12.298 4.670 1.00 37.98 291 ASP B O 1
ATOM 5092 N N . PRO B 1 300 ? -24.262 14.243 4.909 1.00 36.07 292 PRO B N 1
ATOM 5093 C CA . PRO B 1 300 ? -23.089 15.116 4.862 1.00 33.22 292 PRO B CA 1
ATOM 5094 C C . PRO B 1 300 ? -22.413 15.343 6.204 1.00 33.70 292 PRO B C 1
ATOM 5095 O O . PRO B 1 300 ? -21.778 16.373 6.373 1.00 36.54 292 PRO B O 1
ATOM 5099 N N . GLU B 1 301 ? -22.534 14.405 7.141 1.00 32.50 293 GLU B N 1
ATOM 5100 C CA . GLU B 1 301 ? -21.924 14.626 8.444 1.00 30.37 293 GLU B CA 1
ATOM 5101 C C . GLU B 1 301 ? -20.400 14.631 8.363 1.00 35.13 293 GLU B C 1
ATOM 5102 O O . GLU B 1 301 ? -19.752 15.403 9.073 1.00 30.55 293 GLU B O 1
ATOM 5108 N N . THR B 1 302 ? -19.808 13.804 7.497 1.00 30.07 294 THR B N 1
ATOM 5109 C CA . THR B 1 302 ? -18.352 13.711 7.467 1.00 28.99 294 THR B CA 1
ATOM 5110 C C . THR B 1 302 ? -17.723 15.040 7.065 1.00 31.23 294 THR B C 1
ATOM 5111 O O . THR B 1 302 ? -16.671 15.417 7.595 1.00 30.08 294 THR B O 1
ATOM 5115 N N . GLN B 1 303 ? -18.370 15.772 6.146 1.00 31.62 295 GLN B N 1
ATOM 5116 C CA . GLN B 1 303 ? -17.778 16.995 5.602 1.00 30.12 295 GLN B CA 1
ATOM 5117 C C . GLN B 1 303 ? -17.420 18.015 6.683 1.00 34.66 295 GLN B C 1
ATOM 5118 O O . GLN B 1 303 ? -16.234 18.374 6.795 1.00 29.64 295 GLN B O 1
ATOM 5124 N N . PRO B 1 304 ? -18.349 18.506 7.516 1.00 32.40 296 PRO B N 1
ATOM 5125 C CA . PRO B 1 304 ? -17.922 19.448 8.562 1.00 29.31 296 PRO B CA 1
ATOM 5126 C C . PRO B 1 304 ? -17.002 18.819 9.596 1.00 28.89 296 PRO B C 1
ATOM 5127 O O . PRO B 1 304 ? -16.156 19.519 10.162 1.00 29.76 296 PRO B O 1
ATOM 5131 N N . ILE B 1 305 ? -17.132 17.521 9.867 1.00 29.38 297 ILE B N 1
ATOM 5132 C CA . ILE B 1 305 ? -16.239 16.892 10.839 1.00 28.03 297 ILE B CA 1
ATOM 5133 C C . ILE B 1 305 ? -14.798 16.951 10.348 1.00 31.92 297 ILE B C 1
ATOM 5134 O O . ILE B 1 305 ? -13.891 17.386 11.068 1.00 26.06 297 ILE B O 1
ATOM 5139 N N . MET B 1 306 ? -14.565 16.505 9.112 1.00 28.70 298 MET B N 1
ATOM 5140 C CA . MET B 1 306 ? -13.209 16.526 8.573 1.00 30.92 298 MET B CA 1
ATOM 5141 C C . MET B 1 306 ? -12.676 17.951 8.462 1.00 27.03 298 MET B C 1
ATOM 5142 O O . MET B 1 306 ? -11.464 18.170 8.558 1.00 28.65 298 MET B O 1
ATOM 5147 N N . SER B 1 307 ? -13.564 18.928 8.271 1.00 24.86 299 SER B N 1
ATOM 5148 C CA . SER B 1 307 ? -13.152 20.325 8.209 1.00 27.98 299 SER B CA 1
ATOM 5149 C C . SER B 1 307 ? -12.654 20.850 9.547 1.00 28.52 299 SER B C 1
ATOM 5150 O O . SER B 1 307 ? -12.065 21.937 9.575 1.00 32.17 299 SER B O 1
ATOM 5153 N N . ARG B 1 308 ? -12.880 20.118 10.645 1.00 31.31 300 ARG B N 1
ATOM 5154 C CA . ARG B 1 308 ? -12.424 20.527 11.974 1.00 31.33 300 ARG B CA 1
ATOM 5155 C C . ARG B 1 308 ? -11.241 19.721 12.493 1.00 30.37 300 ARG B C 1
ATOM 5156 O O . ARG B 1 308 ? -10.673 20.086 13.531 1.00 27.99 300 ARG B O 1
ATOM 5164 N N . LEU B 1 309 ? -10.869 18.637 11.823 1.00 24.25 301 LEU B N 1
ATOM 5165 C CA . LEU B 1 309 ? -9.867 17.720 12.355 1.00 22.87 301 LEU B CA 1
ATOM 5166 C C . LEU B 1 309 ? -8.475 18.302 12.154 1.00 29.14 301 LEU B C 1
ATOM 5167 O O . LEU B 1 309 ? -8.048 18.518 11.015 1.00 30.94 301 LEU B O 1
ATOM 5172 N N . ASN B 1 310 ? -7.771 18.547 13.256 1.00 26.04 302 ASN B N 1
ATOM 5173 C CA . ASN B 1 310 ? -6.407 19.058 13.171 1.00 27.98 302 ASN B CA 1
ATOM 5174 C C . ASN B 1 310 ? -5.405 17.936 12.957 1.00 30.59 302 ASN B C 1
ATOM 5175 O O . ASN B 1 310 ? -4.353 18.152 12.345 1.00 35.67 302 ASN B O 1
ATOM 5180 N N . SER B 1 311 ? -5.732 16.737 13.417 1.00 23.30 303 SER B N 1
ATOM 5181 C CA . SER B 1 311 ? -4.793 15.628 13.441 1.00 22.58 303 SER B CA 1
ATOM 5182 C C . SER B 1 311 ? -4.567 15.061 12.044 1.00 27.51 303 SER B C 1
ATOM 5183 O O . SER B 1 311 ? -5.296 15.350 11.093 1.00 29.77 303 SER B O 1
ATOM 5186 N N . ASP B 1 312 ? -3.545 14.217 11.946 1.00 25.22 304 ASP B N 1
ATOM 5187 C CA . ASP B 1 312 ? -3.131 13.583 10.694 1.00 25.78 304 ASP B CA 1
ATOM 5188 C C . ASP B 1 312 ? -4.004 12.352 10.499 1.00 24.50 304 ASP B C 1
ATOM 5189 O O . ASP B 1 312 ? -3.789 11.317 11.135 1.00 23.71 304 ASP B O 1
ATOM 5194 N N . LEU B 1 313 ? -5.002 12.458 9.615 1.00 21.38 305 LEU B N 1
ATOM 5195 C CA . LEU B 1 313 ? -5.945 11.354 9.446 1.00 21.93 305 LEU B CA 1
ATOM 5196 C C . LEU B 1 313 ? -5.277 10.113 8.863 1.00 21.59 305 LEU B C 1
ATOM 5197 O O . LEU B 1 313 ? -5.684 8.988 9.173 1.00 21.64 305 LEU B O 1
ATOM 5202 N N . ALA B 1 314 ? -4.249 10.281 8.027 1.00 20.19 306 ALA B N 1
ATOM 5203 C CA . ALA B 1 314 ? -3.511 9.115 7.550 1.00 21.39 306 ALA B CA 1
ATOM 5204 C C . ALA B 1 314 ? -2.907 8.330 8.713 1.00 23.64 306 ALA B C 1
ATOM 5205 O O . ALA B 1 314 ? -2.931 7.093 8.715 1.00 24.62 306 ALA B O 1
ATOM 5207 N N . ASP B 1 315 ? -2.359 9.033 9.710 1.00 22.27 307 ASP B N 1
ATOM 5208 C CA . ASP B 1 315 ? -1.821 8.354 10.892 1.00 17.70 307 ASP B CA 1
ATOM 5209 C C . ASP B 1 315 ? -2.913 7.657 11.688 1.00 18.17 307 ASP B C 1
ATOM 5210 O O . ASP B 1 315 ? -2.703 6.557 12.220 1.00 21.36 307 ASP B O 1
ATOM 5215 N N . LEU B 1 316 ? -4.066 8.309 11.833 1.00 20.02 308 LEU B N 1
ATOM 5216 C CA . LEU B 1 316 ? -5.176 7.700 12.563 1.00 18.77 308 LEU B CA 1
ATOM 5217 C C . LEU B 1 316 ? -5.640 6.423 11.879 1.00 23.80 308 LEU B C 1
ATOM 5218 O O . LEU B 1 316 ? -5.823 5.387 12.532 1.00 18.18 308 LEU B O 1
ATOM 5223 N N . VAL B 1 317 ? -5.840 6.480 10.553 1.00 18.30 309 VAL B N 1
ATOM 5224 C CA . VAL B 1 317 ? -6.303 5.300 9.827 1.00 19.74 309 VAL B CA 1
ATOM 5225 C C . VAL B 1 317 ? -5.262 4.200 9.889 1.00 17.67 309 VAL B C 1
ATOM 5226 O O . VAL B 1 317 ? -5.589 3.031 10.108 1.00 20.13 309 VAL B O 1
ATOM 5230 N N . GLU B 1 318 ? -3.986 4.554 9.724 1.00 18.43 310 GLU B N 1
ATOM 5231 C CA . GLU B 1 318 ? -2.947 3.538 9.795 1.00 24.39 310 GLU B CA 1
ATOM 5232 C C . GLU B 1 318 ? -2.946 2.857 11.156 1.00 25.38 310 GLU B C 1
ATOM 5233 O O . GLU B 1 318 ? -2.824 1.629 11.243 1.00 21.22 310 GLU B O 1
ATOM 5239 N N . ALA B 1 319 ? -3.085 3.634 12.236 1.00 24.82 311 ALA B N 1
ATOM 5240 C CA . ALA B 1 319 ? -3.133 3.017 13.562 1.00 23.35 311 ALA B CA 1
ATOM 5241 C C . ALA B 1 319 ? -4.342 2.089 13.687 1.00 21.95 311 ALA B C 1
ATOM 5242 O O . ALA B 1 319 ? -4.245 0.999 14.268 1.00 24.62 311 ALA B O 1
ATOM 5244 N N . ALA B 1 320 ? -5.488 2.508 13.147 1.00 17.15 312 ALA B N 1
ATOM 5245 C CA . ALA B 1 320 ? -6.682 1.667 13.184 1.00 18.16 312 ALA B CA 1
ATOM 5246 C C . ALA B 1 320 ? -6.469 0.375 12.404 1.00 19.94 312 ALA B C 1
ATOM 5247 O O . ALA B 1 320 ? -6.799 -0.715 12.885 1.00 20.79 312 ALA B O 1
ATOM 5249 N N . ILE B 1 321 ? -5.923 0.473 11.186 1.00 21.10 313 ILE B N 1
ATOM 5250 C CA . ILE B 1 321 ? -5.643 -0.741 10.415 1.00 17.63 313 ILE B CA 1
ATOM 5251 C C . ILE B 1 321 ? -4.718 -1.673 11.194 1.00 25.85 313 ILE B C 1
ATOM 5252 O O . ILE B 1 321 ? -4.884 -2.897 11.166 1.00 23.58 313 ILE B O 1
ATOM 5257 N N . ASP B 1 322 ? -3.744 -1.107 11.912 1.00 21.56 314 ASP B N 1
ATOM 5258 C CA A ASP B 1 322 ? -2.795 -1.873 12.714 0.48 25.99 314 ASP B CA 1
ATOM 5259 C CA B ASP B 1 322 ? -2.793 -1.873 12.715 0.52 25.91 314 ASP B CA 1
ATOM 5260 C C . ASP B 1 322 ? -3.364 -2.329 14.054 1.00 26.10 314 ASP B C 1
ATOM 5261 O O . ASP B 1 322 ? -2.644 -2.970 14.827 1.00 28.73 314 ASP B O 1
ATOM 5270 N N . GLY B 1 323 ? -4.618 -2.020 14.357 1.00 22.31 315 GLY B N 1
ATOM 5271 C CA . GLY B 1 323 ? -5.183 -2.450 15.630 1.00 22.70 315 GLY B CA 1
ATOM 5272 C C . GLY B 1 323 ? -4.712 -1.663 16.838 1.00 30.25 315 GLY B C 1
ATOM 5273 O O . GLY B 1 323 ? -4.733 -2.186 17.965 1.00 27.26 315 GLY B O 1
ATOM 5274 N N . ARG B 1 324 ? -4.310 -0.406 16.640 1.00 20.70 316 ARG B N 1
ATOM 5275 C CA . ARG B 1 324 ? -3.642 0.416 17.655 1.00 26.44 316 ARG B CA 1
ATOM 5276 C C . ARG B 1 324 ? -4.357 1.743 17.863 1.00 21.93 316 ARG B C 1
ATOM 5277 O O . ARG B 1 324 ? -3.711 2.749 18.185 1.00 24.33 316 ARG B O 1
ATOM 5285 N N . LEU B 1 325 ? -5.672 1.799 17.641 1.00 19.90 317 LEU B N 1
ATOM 5286 C CA A LEU B 1 325 ? -6.372 3.068 17.761 0.33 20.80 317 LEU B CA 1
ATOM 5287 C CA B LEU B 1 325 ? -6.364 3.078 17.769 0.67 20.00 317 LEU B CA 1
ATOM 5288 C C . LEU B 1 325 ? -6.257 3.652 19.164 1.00 20.71 317 LEU B C 1
ATOM 5289 O O . LEU B 1 325 ? -6.386 4.870 19.332 1.00 18.71 317 LEU B O 1
ATOM 5298 N N . ASP B 1 326 ? -6.028 2.807 20.179 1.00 19.64 318 ASP B N 1
ATOM 5299 C CA . ASP B 1 326 ? -5.867 3.376 21.513 1.00 21.97 318 ASP B CA 1
ATOM 5300 C C . ASP B 1 326 ? -4.540 4.106 21.687 1.00 21.97 318 ASP B C 1
ATOM 5301 O O . ASP B 1 326 ? -4.328 4.695 22.764 1.00 20.51 318 ASP B O 1
ATOM 5306 N N . SER B 1 327 ? -3.659 4.115 20.674 1.00 19.45 319 SER B N 1
ATOM 5307 C CA . SER B 1 327 ? -2.377 4.802 20.807 1.00 18.51 319 SER B CA 1
ATOM 5308 C C . SER B 1 327 ? -2.377 6.182 20.168 1.00 19.36 319 SER B C 1
ATOM 5309 O O . SER B 1 327 ? -1.366 6.883 20.258 1.00 19.20 319 SER B O 1
ATOM 5312 N N . VAL B 1 328 ? -3.481 6.601 19.545 1.00 18.49 320 VAL B N 1
ATOM 5313 C CA . VAL B 1 328 ? -3.546 7.887 18.865 1.00 19.15 320 VAL B CA 1
ATOM 5314 C C . VAL B 1 328 ? -4.7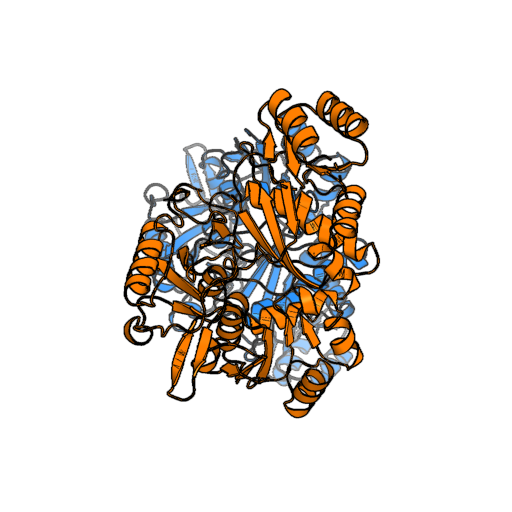13 8.678 19.435 1.00 25.61 320 VAL B C 1
ATOM 5315 O O . VAL B 1 328 ? -5.533 8.165 20.208 1.00 21.32 320 VAL B O 1
ATOM 5319 N N . LYS B 1 329 ? -4.771 9.952 19.060 1.00 22.17 321 LYS B N 1
ATOM 5320 C CA . LYS B 1 329 ? -5.814 10.842 19.544 1.00 22.17 321 LYS B CA 1
ATOM 5321 C C . LYS B 1 329 ? -6.211 11.768 18.410 1.00 23.97 321 LYS B C 1
ATOM 5322 O O . LYS B 1 329 ? -5.429 12.009 17.492 1.00 22.90 321 LYS B O 1
ATOM 5328 N N . ALA B 1 330 ? -7.438 12.263 18.468 1.00 17.90 322 ALA B N 1
ATOM 5329 C CA . ALA B 1 330 ? -7.928 13.262 17.527 1.00 22.63 322 ALA B CA 1
ATOM 5330 C C . ALA B 1 330 ? -8.014 14.606 18.232 1.00 26.75 322 ALA B C 1
ATOM 5331 O O . ALA B 1 330 ? -8.525 14.687 19.351 1.00 28.66 322 ALA B O 1
ATOM 5333 N N . GLU B 1 331 ? -7.500 15.651 17.594 1.00 20.33 323 GLU B N 1
ATOM 5334 C CA . GLU B 1 3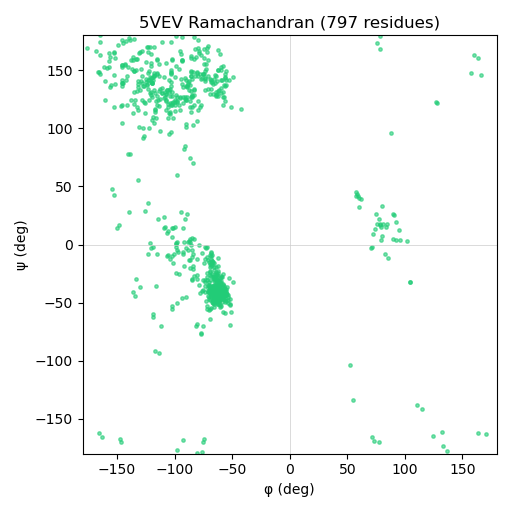31 ? -7.610 17.011 18.103 1.00 22.71 323 GLU B CA 1
ATOM 5335 C C . GLU B 1 331 ? -8.376 17.856 17.102 1.00 23.64 323 GLU B C 1
ATOM 5336 O O . GLU B 1 331 ? -8.208 17.705 15.887 1.00 25.32 323 GLU B O 1
ATOM 5342 N N . TRP B 1 332 ? -9.219 18.741 17.619 1.00 22.39 324 TRP B N 1
ATOM 5343 C CA . TRP B 1 332 ? -10.227 19.409 16.813 1.00 26.71 324 TRP B CA 1
ATOM 5344 C C . TRP B 1 332 ? -10.076 20.918 16.917 1.00 30.72 324 TRP B C 1
ATOM 5345 O O . TRP B 1 332 ? -9.794 21.452 17.993 1.00 31.62 324 TRP B O 1
ATOM 5356 N N . ASN B 1 333 ? -10.219 21.589 15.787 1.00 31.62 325 ASN B N 1
ATOM 5357 C CA . ASN B 1 333 ? -10.448 23.025 15.768 1.00 31.90 325 ASN B CA 1
ATOM 5358 C C . ASN B 1 333 ? -11.694 23.337 16.596 1.00 33.24 325 ASN B C 1
ATOM 5359 O O . ASN B 1 333 ? -12.762 22.774 16.317 1.00 32.34 325 ASN B O 1
ATOM 5364 N N . PRO B 1 334 ? -11.612 24.195 17.619 1.00 33.04 326 PRO B N 1
ATOM 5365 C CA . PRO B 1 334 ? -12.814 24.476 18.421 1.00 34.94 326 PRO B CA 1
ATOM 5366 C C . PRO B 1 334 ? -13.884 25.219 17.649 1.00 41.27 326 PRO B C 1
ATOM 5367 O O . PRO B 1 334 ? -15.035 25.257 18.098 1.00 41.41 326 PRO B O 1
ATOM 5371 N N . GLN B 1 335 ? -13.541 25.802 16.505 1.00 38.52 327 GLN B N 1
ATOM 5372 C CA . GLN B 1 335 ? -14.541 26.443 15.666 1.00 43.56 327 GLN B CA 1
ATOM 5373 C C . GLN B 1 335 ? -15.605 25.444 15.233 1.00 39.77 327 GLN B C 1
ATOM 5374 O O . GLN B 1 335 ? -15.308 24.287 14.926 1.00 37.82 327 GLN B O 1
ATOM 5380 N N . THR B 1 336 ? -16.851 25.902 15.202 1.00 39.08 328 THR B N 1
ATOM 5381 C CA . THR B 1 336 ? -17.930 25.119 14.618 1.00 41.46 328 THR B CA 1
ATOM 5382 C C . THR B 1 336 ? -17.807 25.131 13.096 1.00 38.85 328 THR B C 1
ATOM 5383 O O . THR B 1 336 ? -17.421 26.141 12.499 1.00 39.13 328 THR B O 1
ATOM 5387 N N . ALA B 1 337 ? -18.112 23.996 12.470 1.00 38.18 329 ALA B N 1
ATOM 5388 C CA . ALA B 1 337 ? -18.215 23.888 11.020 1.00 39.45 329 ALA B CA 1
ATOM 5389 C C . ALA B 1 337 ? -19.664 23.613 10.658 1.00 37.00 329 ALA B C 1
ATOM 5390 O O . ALA B 1 337 ? -20.303 22.763 11.280 1.00 37.56 329 ALA B O 1
ATOM 5392 N N . VAL B 1 338 ? -20.182 24.339 9.669 1.00 37.95 330 VAL B N 1
ATOM 5393 C CA . VAL B 1 338 ? -21.540 24.151 9.172 1.00 39.57 330 VAL B CA 1
ATOM 5394 C C . VAL B 1 338 ? -21.468 23.837 7.685 1.00 39.84 330 VAL B C 1
ATOM 5395 O O . VAL B 1 338 ? -20.899 24.614 6.907 1.00 41.09 330 VAL B O 1
ATOM 5399 N N . GLY B 1 339 ? -22.047 22.704 7.294 1.00 40.02 331 GLY B N 1
ATOM 5400 C CA . GLY B 1 339 ? -22.084 22.305 5.899 1.00 43.20 331 GLY B CA 1
ATOM 5401 C C . GLY B 1 339 ? -23.496 22.290 5.353 1.00 46.70 331 GLY B C 1
ATOM 5402 O O . GLY B 1 339 ? -24.371 21.622 5.911 1.00 44.91 331 GLY B O 1
ATOM 5403 N N . VAL B 1 340 ? -23.736 23.027 4.271 1.00 44.09 332 VAL B N 1
ATOM 5404 C CA . VAL B 1 340 ? -25.049 23.109 3.640 1.00 46.84 332 VAL B CA 1
ATOM 5405 C C . VAL B 1 340 ? -24.987 22.400 2.296 1.00 46.65 332 VAL B C 1
ATOM 5406 O O . VAL B 1 340 ? -24.041 22.603 1.524 1.00 50.54 332 VAL B O 1
ATOM 5410 N N . VAL B 1 341 ? -25.992 21.573 2.018 1.00 47.18 333 VAL B N 1
ATOM 5411 C CA . VAL B 1 341 ? -26.032 20.761 0.806 1.00 47.02 333 VAL B CA 1
ATOM 5412 C C . VAL B 1 341 ? -26.779 21.514 -0.288 1.00 50.68 333 VAL B C 1
ATOM 5413 O O . VAL B 1 341 ? -27.830 22.109 -0.036 1.00 55.25 333 VAL B O 1
ATOM 5417 N N . LEU B 1 342 ? -26.227 21.493 -1.498 1.00 50.91 334 LEU B N 1
ATOM 5418 C CA . LEU B 1 342 ? -26.943 21.871 -2.711 1.00 54.19 334 LEU B CA 1
ATOM 5419 C C . LEU B 1 342 ? -27.362 20.594 -3.427 1.00 61.47 334 LEU B C 1
ATOM 5420 O O . LEU B 1 342 ? -26.513 19.751 -3.746 1.00 51.01 334 LEU B O 1
ATOM 5425 N N . ALA B 1 343 ? -28.661 20.445 -3.666 1.00 56.13 335 ALA B N 1
ATOM 5426 C CA . ALA B 1 343 ? -29.210 19.251 -4.286 1.00 56.05 335 ALA B CA 1
ATOM 5427 C C . ALA B 1 343 ? -29.809 19.595 -5.644 1.00 59.48 335 ALA B C 1
ATOM 5428 O O . ALA B 1 343 ? -30.140 20.748 -5.923 1.00 62.46 335 ALA B O 1
ATOM 5430 N N . ALA B 1 344 ? -29.935 18.579 -6.491 1.00 59.21 336 ALA B N 1
ATOM 5431 C CA . ALA B 1 344 ? -30.504 18.781 -7.814 1.00 62.47 336 ALA B CA 1
ATOM 5432 C C . ALA B 1 344 ? -32.027 18.796 -7.750 1.00 65.86 336 ALA B C 1
ATOM 5433 O O . ALA B 1 344 ? -32.646 18.321 -6.796 1.00 65.36 336 ALA B O 1
ATOM 5435 N N . GLN B 1 345 ? -32.632 19.354 -8.794 1.00 69.62 337 GLN B N 1
ATOM 5436 C CA . GLN B 1 345 ? -34.083 19.362 -8.889 1.00 73.36 337 GLN B CA 1
ATOM 5437 C C . GLN B 1 345 ? -34.614 17.935 -8.824 1.00 72.38 337 GLN B C 1
ATOM 5438 O O . GLN B 1 345 ? -34.029 17.017 -9.407 1.00 70.32 337 GLN B O 1
ATOM 5444 N N . ASN B 1 346 ? -35.700 17.745 -8.068 1.00 73.97 338 ASN B N 1
ATOM 5445 C CA . ASN B 1 346 ? -36.488 16.521 -7.914 1.00 74.17 338 ASN B CA 1
ATOM 5446 C C . ASN B 1 346 ? -35.933 15.576 -6.844 1.00 77.08 338 ASN B C 1
ATOM 5447 O O . ASN B 1 346 ? -36.612 14.613 -6.485 1.00 70.25 338 ASN B O 1
ATOM 5452 N N . TYR B 1 347 ? -34.721 15.803 -6.343 1.00 66.45 339 TYR B N 1
ATOM 5453 C CA . TYR B 1 347 ? -34.237 15.027 -5.207 1.00 62.87 339 TYR B CA 1
ATOM 5454 C C . TYR B 1 347 ? -35.239 15.143 -4.058 1.00 64.32 339 TYR B C 1
ATOM 5455 O O . TYR B 1 347 ? -35.735 16.243 -3.785 1.00 66.73 339 TYR B O 1
ATOM 5464 N N . PRO B 1 348 ? -35.556 14.039 -3.347 1.00 64.57 340 PRO B N 1
ATOM 5465 C CA . PRO B 1 348 ? -34.997 12.680 -3.321 1.00 62.59 340 PRO B CA 1
ATOM 5466 C C . PRO B 1 348 ? -35.553 11.688 -4.347 1.00 65.37 340 PRO B C 1
ATOM 5467 O O . PRO B 1 348 ? -35.140 10.528 -4.332 1.00 61.34 340 PRO B O 1
ATOM 5471 N N . GLU B 1 349 ? -36.459 12.120 -5.216 1.00 70.70 341 GLU B N 1
ATOM 5472 C CA . GLU B 1 349 ? -36.884 11.282 -6.330 1.00 76.27 341 GLU B CA 1
ATOM 5473 C C . GLU B 1 349 ? -35.770 11.284 -7.378 1.00 71.95 341 GLU B C 1
ATOM 5474 O O . GLU B 1 349 ? -34.662 11.770 -7.139 1.00 68.89 341 GLU B O 1
ATOM 5480 N N . THR B 1 350 ? -36.049 10.738 -8.559 1.00 72.85 342 THR B N 1
ATOM 5481 C CA . THR B 1 350 ? -35.057 10.727 -9.630 1.00 69.17 342 THR B CA 1
ATOM 5482 C C . THR B 1 350 ? -34.631 12.157 -9.951 1.00 71.57 342 THR B C 1
ATOM 5483 O O . THR B 1 350 ? -35.480 12.979 -10.327 1.00 70.27 342 THR B O 1
ATOM 5487 N N . PRO B 1 351 ? -33.353 12.497 -9.815 1.00 63.60 343 PRO B N 1
ATOM 5488 C CA . PRO B 1 351 ? -32.928 13.885 -10.007 1.00 66.06 343 PRO B CA 1
ATOM 5489 C C . PRO B 1 351 ? -32.632 14.232 -11.457 1.00 70.05 343 PRO B C 1
ATOM 5490 O O . PRO B 1 351 ? -32.207 13.397 -12.259 1.00 68.34 343 PRO B O 1
ATOM 5494 N N . LYS B 1 352 ? -32.866 15.502 -11.782 1.00 68.73 344 LYS B N 1
ATOM 5495 C CA . LYS B 1 352 ? -32.424 16.040 -13.061 1.00 70.33 344 LYS B CA 1
ATOM 5496 C C . LYS B 1 352 ? -30.907 16.172 -13.057 1.00 70.59 344 LYS B C 1
ATOM 5497 O O . LYS B 1 352 ? -30.319 16.672 -12.090 1.00 64.96 344 LYS B O 1
ATOM 5499 N N . LYS B 1 353 ? -30.270 15.716 -14.132 1.00 66.67 345 LYS B N 1
ATOM 5500 C CA . LYS B 1 353 ? -28.820 15.651 -14.196 1.00 63.65 345 LYS B CA 1
ATOM 5501 C C . LYS B 1 353 ? -28.303 16.393 -15.419 1.00 65.64 345 LYS B C 1
ATOM 5502 O O . LYS B 1 353 ? -29.015 16.590 -16.411 1.00 69.02 345 LYS B O 1
ATOM 5504 N N . GLY B 1 354 ? -27.044 16.808 -15.332 1.00 63.71 346 GLY B N 1
ATOM 5505 C CA . GLY B 1 354 ? -26.365 17.395 -16.467 1.00 65.28 346 GLY B CA 1
ATOM 5506 C C . GLY B 1 354 ? -26.476 18.895 -16.606 1.00 68.13 346 GLY B C 1
ATOM 5507 O O . GLY B 1 354 ? -26.368 19.409 -17.724 1.00 70.79 346 GLY B O 1
ATOM 5508 N N . ASP B 1 355 ? -26.690 19.619 -15.513 1.00 67.87 347 ASP B N 1
ATOM 5509 C CA . ASP B 1 355 ? -26.704 21.074 -15.552 1.00 70.57 347 ASP B CA 1
ATOM 5510 C C . ASP B 1 355 ? -25.329 21.618 -15.190 1.00 70.91 347 ASP B C 1
ATOM 5511 O O . ASP B 1 355 ? -24.635 21.064 -14.333 1.00 64.95 347 ASP B O 1
ATOM 5516 N N . VAL B 1 356 ? -24.932 22.700 -15.863 1.00 71.19 348 VAL B N 1
ATOM 5517 C CA . VAL B 1 356 ? -23.628 23.306 -15.613 1.00 69.93 348 VAL B CA 1
ATOM 5518 C C . VAL B 1 356 ? -23.655 24.036 -14.279 1.00 71.96 348 VAL B C 1
ATOM 5519 O O . VAL B 1 356 ? -24.592 24.786 -13.981 1.00 71.76 348 VAL B O 1
ATOM 5523 N N . ILE B 1 357 ? -22.627 23.817 -13.466 1.00 65.86 349 ILE B N 1
ATOM 5524 C CA . ILE B 1 357 ? -22.464 24.520 -12.202 1.00 65.05 349 ILE B CA 1
ATOM 5525 C C . ILE B 1 357 ? -21.462 25.646 -12.412 1.00 66.48 349 ILE B C 1
ATOM 5526 O O . ILE B 1 357 ? -20.333 25.405 -12.853 1.00 65.26 349 ILE B O 1
ATOM 5531 N N . SER B 1 358 ? -21.865 26.873 -12.099 1.00 69.30 350 SER B N 1
ATOM 5532 C CA . SER B 1 358 ? -21.001 28.036 -12.237 1.00 71.17 350 SER B CA 1
ATOM 5533 C C . SER B 1 358 ? -20.684 28.628 -10.870 1.00 70.01 350 SER B C 1
ATOM 5534 O O . SER B 1 358 ? -21.435 28.460 -9.906 1.00 69.05 350 SER B O 1
ATOM 5537 N N . GLY B 1 359 ? -19.557 29.335 -10.801 1.00 70.35 351 GLY B N 1
ATOM 5538 C CA . GLY B 1 359 ? -19.180 30.062 -9.607 1.00 69.91 351 GLY B CA 1
ATOM 5539 C C . GLY B 1 359 ? -18.297 29.310 -8.636 1.00 65.60 351 GLY B C 1
ATOM 5540 O O . GLY B 1 359 ? -17.998 29.840 -7.559 1.00 66.99 351 GLY B O 1
ATOM 5541 N N . LEU B 1 360 ? -17.870 28.093 -8.973 1.00 62.71 352 LEU B N 1
ATOM 5542 C CA . LEU B 1 360 ? -16.988 27.355 -8.075 1.00 60.41 352 LEU B CA 1
ATOM 5543 C C . LEU B 1 360 ? -15.665 28.083 -7.871 1.00 67.15 352 LEU B C 1
ATOM 5544 O O . LEU B 1 360 ? -15.095 28.038 -6.775 1.00 66.11 352 LEU B O 1
ATOM 5549 N N . ASP B 1 361 ? -15.173 28.771 -8.900 1.00 71.14 353 ASP B N 1
ATOM 5550 C CA . ASP B 1 361 ? -13.916 29.503 -8.816 1.00 76.06 353 ASP B CA 1
ATOM 5551 C C . ASP B 1 361 ? -14.053 30.843 -8.102 1.00 89.31 353 ASP B C 1
ATOM 5552 O O . ASP B 1 361 ? -13.052 31.555 -7.959 1.00 99.17 353 ASP B O 1
ATOM 5554 N N . ASP B 1 362 ? -15.255 31.204 -7.651 1.00 86.83 354 ASP B N 1
ATOM 5555 C CA . ASP B 1 362 ? -15.482 32.463 -6.956 1.00 82.27 354 ASP B CA 1
ATOM 5556 C C . ASP B 1 362 ? -15.608 32.303 -5.448 1.00 78.73 354 ASP B C 1
ATOM 5557 O O . ASP B 1 362 ? -15.626 33.312 -4.735 1.00 78.12 354 ASP B O 1
ATOM 5562 N N . VAL B 1 363 ? -15.706 31.069 -4.947 1.00 80.45 355 VAL B N 1
ATOM 5563 C CA . VAL B 1 363 ? -15.702 30.855 -3.503 1.00 72.70 355 VAL B CA 1
ATOM 5564 C C . VAL B 1 363 ? -14.399 31.362 -2.905 1.00 83.3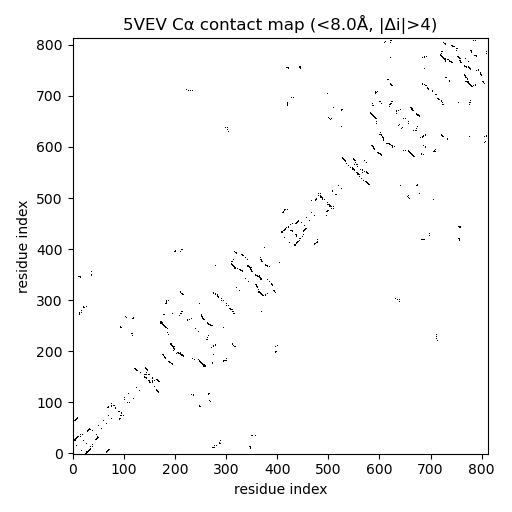4 355 VAL B C 1
ATOM 5565 O O . VAL B 1 363 ? -14.370 31.823 -1.756 1.00 83.92 355 VAL B O 1
ATOM 5569 N N . ASN B 1 364 ? -13.316 31.331 -3.688 1.00 93.60 356 ASN B N 1
ATOM 5570 C CA . ASN B 1 364 ? -11.975 31.637 -3.206 1.00 98.98 356 ASN B CA 1
ATOM 5571 C C . ASN B 1 364 ? -11.676 30.798 -1.970 1.00 99.43 356 ASN B C 1
ATOM 5572 O O . ASN B 1 364 ? -11.417 29.593 -2.073 1.00 101.23 356 ASN B O 1
ATOM 5574 N N . ARG B 1 365 ? -11.727 31.422 -0.793 1.00 90.58 357 ARG B N 1
ATOM 5575 C CA . ARG B 1 365 ? -11.546 30.691 0.451 1.00 77.92 357 ARG B CA 1
ATOM 5576 C C . ARG B 1 365 ? -12.513 31.176 1.523 1.00 67.46 357 ARG B C 1
ATOM 5577 O O . ARG B 1 365 ? -12.209 31.092 2.718 1.00 67.80 357 ARG B O 1
ATOM 5579 N N . ILE B 1 366 ? -13.677 31.696 1.120 1.00 59.31 358 ILE B N 1
ATOM 5580 C CA . ILE B 1 366 ? -14.727 31.963 2.098 1.00 55.94 358 ILE B CA 1
ATOM 5581 C C . ILE B 1 366 ? -15.150 30.667 2.774 1.00 55.98 358 ILE B C 1
ATOM 5582 O O . ILE B 1 366 ? -15.541 30.661 3.948 1.00 53.70 358 ILE B O 1
ATOM 5584 N N . GLY B 1 367 ? -15.078 29.558 2.053 1.00 52.10 359 GLY B N 1
ATOM 5585 C CA . GLY B 1 367 ? -15.369 28.267 2.633 1.00 50.34 359 GLY B CA 1
ATOM 5586 C C . GLY B 1 367 ? -14.830 27.169 1.753 1.00 55.89 359 GLY B C 1
ATOM 5587 O O . GLY B 1 367 ? -14.036 27.415 0.844 1.00 63.16 359 GLY B O 1
ATOM 5588 N N . LYS B 1 368 ? -15.286 25.948 2.017 1.00 49.81 360 LYS B N 1
ATOM 5589 C CA . LYS B 1 368 ? -14.836 24.772 1.290 1.00 45.82 360 LYS B CA 1
ATOM 5590 C C . LYS B 1 368 ? -16.034 24.066 0.674 1.00 46.10 360 LYS B C 1
ATOM 5591 O O . LYS B 1 368 ? -17.051 23.862 1.345 1.00 46.60 360 LYS B O 1
ATOM 5597 N N . VAL B 1 369 ? -15.911 23.694 -0.597 1.00 46.29 361 VAL B N 1
ATOM 5598 C CA . VAL B 1 369 ? -16.967 23.000 -1.326 1.00 41.36 361 VAL B CA 1
ATOM 5599 C C . VAL B 1 369 ? -16.538 21.557 -1.517 1.00 38.67 361 VAL B C 1
ATOM 5600 O O . VAL B 1 369 ? -15.543 21.285 -2.198 1.00 39.41 361 VAL B O 1
ATOM 5604 N N . PHE B 1 370 ? -17.283 20.639 -0.915 1.00 37.14 362 PHE B N 1
ATOM 5605 C CA . PHE B 1 370 ? -17.094 19.212 -1.137 1.00 36.23 362 PHE B CA 1
ATOM 5606 C C . PHE B 1 370 ? -18.108 18.722 -2.165 1.00 36.56 362 PHE B C 1
ATOM 5607 O O . PHE B 1 370 ? -19.312 18.960 -2.019 1.00 39.66 362 PHE B O 1
ATOM 5615 N N . HIS B 1 371 ? -17.615 18.055 -3.208 1.00 36.99 363 HIS B N 1
ATOM 5616 C CA . HIS B 1 371 ? -18.456 17.586 -4.307 1.00 37.34 363 HIS B CA 1
ATOM 5617 C C . HIS B 1 371 ? -19.018 16.206 -4.006 1.00 41.10 363 HIS B C 1
ATOM 5618 O O . HIS B 1 371 ? -18.319 15.340 -3.469 1.00 35.26 363 HIS B O 1
ATOM 5625 N N . ALA B 1 372 ? -20.286 16.006 -4.358 1.00 42.17 364 ALA B N 1
ATOM 5626 C CA . ALA B 1 372 ? -20.877 14.674 -4.338 1.00 36.99 364 ALA B CA 1
ATOM 5627 C C . ALA B 1 372 ? -21.204 14.249 -5.765 1.00 41.02 364 ALA B C 1
ATOM 5628 O O . ALA B 1 372 ? -20.344 13.725 -6.479 1.00 45.21 364 ALA B O 1
ATOM 5630 N N . GLY B 1 373 ? -22.428 14.503 -6.209 1.00 41.88 365 GLY B N 1
ATOM 5631 C CA . GLY B 1 373 ? -22.812 14.105 -7.552 1.00 44.28 365 GLY B CA 1
ATOM 5632 C C . GLY B 1 373 ? -22.425 15.100 -8.628 1.00 44.06 365 GLY B C 1
ATOM 5633 O O . GLY B 1 373 ? -23.295 15.762 -9.204 1.00 46.88 365 GLY B O 1
ATOM 5634 N N . THR B 1 374 ? -21.129 15.223 -8.918 1.00 42.92 366 THR B N 1
ATOM 5635 C CA . THR B 1 374 ? -20.666 16.088 -9.996 1.00 45.80 366 THR B CA 1
ATOM 5636 C C . THR B 1 374 ? -19.730 15.329 -10.921 1.00 45.67 366 THR B C 1
ATOM 5637 O O . THR B 1 374 ? -19.020 14.411 -10.501 1.00 49.52 366 THR B O 1
ATOM 5641 N N . THR B 1 375 ? -19.720 15.752 -12.183 1.00 46.56 367 THR B N 1
ATOM 5642 C CA . THR B 1 375 ? -18.826 15.195 -13.181 1.00 49.74 367 THR B CA 1
ATOM 5643 C C . THR B 1 375 ? -18.429 16.318 -14.136 1.00 54.18 367 THR B C 1
ATOM 5644 O O . THR B 1 375 ? -18.896 17.454 -14.015 1.00 61.79 367 THR B O 1
ATOM 5648 N N . VAL B 1 376 ? -17.542 16.003 -15.079 1.00 59.23 368 VAL B N 1
ATOM 5649 C CA . VAL B 1 376 ? -17.026 16.975 -16.039 1.00 58.79 368 VAL B CA 1
ATOM 5650 C C . VAL B 1 376 ? -17.358 16.495 -17.445 1.00 59.76 368 VAL B C 1
ATOM 5651 O O . VAL B 1 376 ? -17.323 15.290 -17.716 1.00 65.14 368 VAL B O 1
ATOM 5655 N N . ASN B 1 377 ? -17.673 17.435 -18.340 1.00 67.05 369 ASN B N 1
ATOM 5656 C CA . ASN B 1 377 ? -17.917 17.110 -19.739 1.00 68.85 369 ASN B CA 1
ATOM 5657 C C . ASN B 1 377 ? -16.624 17.258 -20.543 1.00 70.49 369 ASN B C 1
ATOM 5658 O O . ASN B 1 377 ? -15.532 17.397 -19.986 1.00 70.66 369 ASN B O 1
ATOM 5663 N N . GLU B 1 378 ? -16.740 17.226 -21.875 1.00 68.75 370 GLU B N 1
ATOM 5664 C CA . GLU B 1 378 ? -15.562 17.364 -22.727 1.00 69.22 370 GLU B CA 1
ATOM 5665 C C . GLU B 1 378 ? -15.060 18.803 -22.750 1.00 73.49 370 GLU B C 1
ATOM 5666 O O . GLU B 1 378 ? -13.848 19.042 -22.805 1.00 82.34 370 GLU B O 1
ATOM 5668 N N . LYS B 1 379 ? -15.972 19.774 -22.704 1.00 73.35 371 LYS B N 1
ATOM 5669 C CA . LYS B 1 379 ? -15.589 21.180 -22.718 1.00 77.42 371 LYS B CA 1
ATOM 5670 C C . LYS B 1 379 ? -15.041 21.663 -21.380 1.00 80.84 371 LYS B C 1
ATOM 5671 O O . LYS B 1 379 ? -14.558 22.798 -21.303 1.00 84.13 371 LYS B O 1
ATOM 5673 N N . GLY B 1 380 ? -15.106 20.845 -20.330 1.00 79.96 372 GLY B N 1
ATOM 5674 C CA . GLY B 1 380 ? -14.547 21.202 -19.044 1.00 75.83 372 GLY B CA 1
ATOM 5675 C C . GLY B 1 380 ? -15.519 21.794 -18.045 1.00 73.07 372 GLY B C 1
ATOM 5676 O O . GLY B 1 380 ? -15.089 22.186 -16.953 1.00 74.39 372 GLY B O 1
ATOM 5677 N N . ASP B 1 381 ? -16.804 21.878 -18.376 1.00 64.08 373 ASP B N 1
ATOM 5678 C CA . ASP B 1 381 ? -17.776 22.348 -17.406 1.00 64.06 373 ASP B CA 1
ATOM 5679 C C . ASP B 1 381 ? -18.055 21.265 -16.369 1.00 60.39 373 ASP B C 1
ATOM 5680 O O . ASP B 1 381 ? -17.894 20.069 -16.618 1.00 58.52 373 ASP B O 1
ATOM 5685 N N . VAL B 1 382 ? -18.493 21.704 -15.197 1.00 59.61 374 VAL B N 1
ATOM 5686 C CA . VAL B 1 382 ? -18.832 20.814 -14.095 1.00 56.47 374 VAL B CA 1
ATOM 5687 C C . VAL B 1 382 ? -20.340 20.609 -14.113 1.00 65.95 374 VAL B C 1
ATOM 5688 O O . VAL B 1 382 ? -21.106 21.579 -14.068 1.00 60.41 374 VAL B O 1
ATOM 5692 N N . LEU B 1 383 ? -20.768 19.352 -14.196 1.00 56.27 375 LEU B N 1
ATOM 5693 C CA . LEU B 1 383 ? -22.169 19.013 -14.392 1.00 62.46 375 LEU B CA 1
ATOM 5694 C C . LEU B 1 383 ? -22.738 18.316 -13.165 1.00 56.73 375 LEU B C 1
ATOM 5695 O O . LEU B 1 383 ? -22.047 17.550 -12.486 1.00 56.43 375 LEU B O 1
ATOM 5700 N N . THR B 1 384 ? -24.011 18.588 -12.892 1.00 57.39 376 THR B N 1
ATOM 5701 C CA . THR B 1 384 ? -24.725 17.842 -11.869 1.00 55.79 376 THR B CA 1
ATOM 5702 C C . THR B 1 384 ? -24.866 16.388 -12.296 1.00 56.13 376 THR B C 1
ATOM 5703 O O . THR B 1 384 ? -25.094 16.088 -13.473 1.00 62.71 376 THR B O 1
ATOM 5707 N N . ASN B 1 385 ? -24.742 15.480 -11.330 1.00 51.71 377 ASN B N 1
ATOM 5708 C CA . ASN B 1 385 ? -24.662 14.062 -11.650 1.00 53.63 377 ASN B CA 1
ATOM 5709 C C . ASN B 1 385 ? -25.139 13.186 -10.494 1.00 56.47 377 ASN B C 1
ATOM 5710 O O . ASN B 1 385 ? -24.465 12.220 -10.122 1.00 60.43 377 ASN B O 1
ATOM 5715 N N . GLY B 1 386 ? -26.288 13.508 -9.916 1.00 52.86 378 GLY B N 1
ATOM 5716 C CA . GLY B 1 386 ? -26.825 12.689 -8.844 1.00 48.62 378 GLY B CA 1
ATOM 5717 C C . GLY B 1 386 ? -27.894 13.443 -8.072 1.00 51.61 378 GLY B C 1
ATOM 5718 O O . GLY B 1 386 ? -28.435 14.437 -8.545 1.00 53.17 378 GLY B O 1
ATOM 5719 N N . GLY B 1 387 ? -28.180 12.940 -6.876 1.00 53.09 379 GLY B N 1
ATOM 5720 C CA . GLY B 1 387 ? -29.160 13.582 -6.024 1.00 56.38 379 GLY B CA 1
ATOM 5721 C C . GLY B 1 387 ? -28.587 14.814 -5.361 1.00 56.45 379 GLY B C 1
ATOM 5722 O O . GLY B 1 387 ? -28.880 15.947 -5.757 1.00 52.42 379 GLY B O 1
ATOM 5723 N N . ARG B 1 388 ? -27.756 14.596 -4.345 1.00 46.96 380 ARG B N 1
ATOM 5724 C CA . ARG B 1 388 ? -27.038 15.687 -3.706 1.00 46.20 380 ARG B CA 1
ATOM 5725 C C . ARG B 1 388 ? -25.786 16.014 -4.509 1.00 50.26 380 ARG B C 1
ATOM 5726 O O . ARG B 1 388 ? -25.041 15.112 -4.911 1.00 43.41 380 ARG B O 1
ATOM 5734 N N . ILE B 1 389 ? -25.559 17.302 -4.743 1.00 46.87 381 ILE B N 1
ATOM 5735 C CA . ILE B 1 389 ? -24.511 17.761 -5.645 1.00 46.88 381 ILE B CA 1
ATOM 5736 C C . ILE B 1 389 ? -23.288 18.255 -4.888 1.00 47.31 381 ILE B C 1
ATOM 5737 O O . ILE B 1 389 ? -22.173 17.795 -5.128 1.00 49.23 381 ILE B O 1
ATOM 5742 N N . LEU B 1 390 ? -23.474 19.205 -3.977 1.00 45.46 382 LEU B N 1
ATOM 5743 C CA . LEU B 1 390 ? -22.370 19.814 -3.253 1.00 44.01 382 LEU B CA 1
ATOM 5744 C C . LEU B 1 390 ? -22.701 19.865 -1.773 1.00 42.93 382 LEU B C 1
ATOM 5745 O O . LEU B 1 390 ? -23.866 19.809 -1.373 1.00 45.41 382 LEU B O 1
ATOM 5750 N N . CYS B 1 391 ? -21.655 19.994 -0.960 1.00 40.88 383 CYS B N 1
ATOM 5751 C CA . CYS B 1 391 ? -21.790 20.407 0.432 1.00 40.33 383 CYS B CA 1
ATOM 5752 C C . CYS B 1 391 ? -20.780 21.511 0.684 1.00 41.85 383 CYS B C 1
ATOM 5753 O O . CYS B 1 391 ? -19.570 21.273 0.597 1.00 41.06 383 CYS B O 1
ATOM 5756 N N . VAL B 1 392 ? -21.273 22.708 0.988 1.00 43.00 384 VAL B N 1
ATOM 5757 C CA . VAL B 1 392 ? -20.437 23.880 1.217 1.00 43.91 384 VAL B CA 1
ATOM 5758 C C . VAL B 1 392 ? -20.300 24.077 2.719 1.00 44.69 384 VAL B C 1
ATOM 5759 O O . VAL B 1 392 ? -21.298 24.274 3.421 1.00 43.70 384 VAL B O 1
ATOM 5763 N N . VAL B 1 393 ? -19.060 24.029 3.205 1.00 41.56 385 VAL B N 1
ATOM 5764 C CA . VAL B 1 393 ? -18.749 24.064 4.631 1.00 42.25 385 VAL B CA 1
ATOM 5765 C C . VAL B 1 393 ? -18.121 25.409 4.969 1.00 42.38 385 VAL B C 1
ATOM 5766 O O . VAL B 1 393 ? -17.191 25.857 4.290 1.00 43.09 385 VAL B O 1
ATOM 5770 N N . GLY B 1 394 ? -18.620 26.045 6.021 1.00 41.98 386 GLY B N 1
ATOM 5771 C CA . GLY B 1 394 ? -18.031 27.265 6.534 1.00 43.54 386 GLY B CA 1
ATOM 5772 C C . GLY B 1 394 ? -17.647 27.080 7.989 1.00 42.05 386 GLY B C 1
ATOM 5773 O O . GLY B 1 394 ? -18.286 26.322 8.720 1.00 42.22 386 GLY B O 1
ATOM 5774 N N . LEU B 1 395 ? -16.594 27.785 8.405 1.00 45.43 387 LEU B N 1
ATOM 5775 C CA . LEU B 1 395 ? -16.045 27.691 9.750 1.00 42.30 387 LEU B CA 1
ATOM 5776 C C . LEU B 1 395 ? -16.208 29.015 10.486 1.00 47.61 387 LEU B C 1
ATOM 5777 O O . LEU B 1 395 ? -16.138 30.090 9.884 1.00 48.08 387 LEU B O 1
ATOM 5782 N N . GLY B 1 396 ? -16.397 28.933 11.802 1.00 48.52 388 GLY B N 1
ATOM 5783 C CA . GLY B 1 396 ? -16.547 30.140 12.594 1.00 52.88 388 GLY B CA 1
ATOM 5784 C C . GLY B 1 396 ? -16.380 29.872 14.070 1.00 47.23 388 GLY B C 1
ATOM 5785 O O . GLY B 1 396 ? -16.471 28.731 14.532 1.00 43.77 388 GLY B O 1
ATOM 5786 N N . ASP B 1 397 ? -16.150 30.951 14.819 1.00 50.04 389 ASP B N 1
ATOM 5787 C CA . ASP B 1 397 ? -15.917 30.810 16.253 1.00 52.27 389 ASP B CA 1
ATOM 5788 C C . ASP B 1 397 ? -17.169 30.380 17.013 1.00 53.73 389 ASP B C 1
ATOM 5789 O O . ASP B 1 397 ? -17.044 29.813 18.103 1.00 54.45 389 ASP B O 1
ATOM 5794 N N . ASP B 1 398 ? -18.365 30.630 16.475 1.00 52.57 390 ASP B N 1
ATOM 5795 C CA . ASP B 1 398 ? -19.597 30.067 17.024 1.00 49.77 390 ASP B CA 1
ATOM 5796 C C . ASP B 1 398 ? -20.490 29.635 15.865 1.00 46.73 390 ASP B C 1
ATOM 5797 O O . ASP B 1 398 ? -20.145 29.818 14.694 1.00 48.56 390 ASP B O 1
ATOM 5802 N N . VAL B 1 399 ? -21.649 29.052 16.195 1.00 51.92 391 VAL B N 1
ATOM 5803 C CA . VAL B 1 399 ? -22.514 28.471 15.165 1.00 52.16 391 VAL B CA 1
ATOM 5804 C C . VAL B 1 399 ? -22.960 29.536 14.172 1.00 58.64 391 VAL B C 1
ATOM 5805 O O . VAL B 1 399 ? -22.986 29.306 12.955 1.00 49.99 391 VAL B O 1
ATOM 5809 N N . ALA B 1 400 ? -23.322 30.717 14.673 1.00 60.59 392 ALA B N 1
ATOM 5810 C CA . ALA B 1 400 ? -23.825 31.765 13.795 1.00 56.64 392 ALA B CA 1
ATOM 5811 C C . ALA B 1 400 ? -22.770 32.202 12.787 1.00 56.65 392 ALA B C 1
ATOM 5812 O O . ALA B 1 400 ? -23.074 32.390 11.603 1.00 61.32 392 ALA B O 1
ATOM 5814 N N . GLN B 1 401 ? -21.522 32.364 13.231 1.00 55.10 393 GLN B N 1
ATOM 5815 C CA . GLN B 1 401 ? -20.479 32.806 12.309 1.00 55.39 393 GLN B CA 1
ATOM 5816 C C . GLN B 1 401 ? -20.141 31.722 11.293 1.00 52.83 393 GLN B C 1
ATOM 5817 O O . GLN B 1 401 ? -19.944 32.015 10.106 1.00 54.07 393 GLN B O 1
ATOM 5823 N N . ALA B 1 402 ? -20.073 30.464 11.733 1.00 49.46 394 ALA B N 1
ATOM 5824 C CA . ALA B 1 402 ? -19.831 29.372 10.795 1.00 47.19 394 ALA B CA 1
ATOM 5825 C C . ALA B 1 402 ? -20.942 29.284 9.755 1.00 51.14 394 ALA B C 1
ATOM 5826 O O . ALA B 1 402 ? -20.677 29.176 8.552 1.00 51.51 394 ALA B O 1
ATOM 5828 N N . LYS B 1 403 ? -22.199 29.315 10.205 1.00 50.40 395 LYS B N 1
ATOM 5829 C CA . LYS B 1 403 ? -23.315 29.296 9.268 1.00 56.49 395 LYS B CA 1
ATOM 5830 C C . LYS B 1 403 ? -23.244 30.479 8.307 1.00 58.10 395 LYS B C 1
ATOM 5831 O O . LYS B 1 403 ? -23.523 30.334 7.111 1.00 59.81 395 LYS B O 1
ATOM 5837 N N . ALA B 1 404 ? -22.849 31.651 8.810 1.00 57.84 396 ALA B N 1
ATOM 5838 C CA . ALA B 1 404 ? -22.703 32.824 7.954 1.00 61.88 396 ALA B CA 1
ATOM 5839 C C . ALA B 1 404 ? -21.667 32.582 6.865 1.00 61.20 396 ALA B C 1
ATOM 5840 O O . ALA B 1 404 ? -21.896 32.901 5.691 1.00 62.19 396 ALA B O 1
ATOM 5842 N N . LYS B 1 405 ? -20.516 32.021 7.238 1.00 56.83 397 LYS B N 1
ATOM 5843 C CA . LYS B 1 405 ? -19.495 31.691 6.250 1.00 55.76 397 LYS B CA 1
ATOM 5844 C C . LYS B 1 405 ? -20.011 30.668 5.246 1.00 59.76 397 LYS B C 1
ATOM 5845 O O . LYS B 1 405 ? -19.712 30.757 4.049 1.00 56.41 397 LYS B O 1
ATOM 5851 N N . ALA B 1 406 ? -20.792 29.690 5.712 1.00 58.96 398 ALA B N 1
ATOM 5852 C CA . ALA B 1 406 ? -21.242 28.622 4.825 1.00 54.97 398 ALA B CA 1
ATOM 5853 C C . ALA B 1 406 ? -22.142 29.169 3.727 1.00 58.32 398 ALA B C 1
ATOM 5854 O O . ALA B 1 406 ? -21.939 28.883 2.539 1.00 55.10 398 ALA B O 1
ATOM 5856 N N . TYR B 1 407 ? -23.141 29.969 4.105 1.00 57.92 399 TYR B N 1
ATOM 5857 C CA . TYR B 1 407 ? -24.051 30.513 3.101 1.00 66.06 399 TYR B CA 1
ATOM 5858 C C . TYR B 1 407 ? -23.390 31.614 2.283 1.00 66.16 399 TYR B C 1
ATOM 5859 O O . TYR B 1 407 ? -23.729 31.795 1.107 1.00 66.39 399 TYR B O 1
ATOM 5868 N N . GLY B 1 408 ? -22.455 32.354 2.881 1.00 64.14 400 GLY B N 1
ATOM 5869 C CA . GLY B 1 408 ? -21.677 33.305 2.102 1.00 66.42 400 GLY B CA 1
ATOM 5870 C C . GLY B 1 408 ? -20.980 32.644 0.929 1.00 69.25 400 GLY B C 1
ATOM 5871 O O . GLY B 1 408 ? -21.063 33.115 -0.209 1.00 67.62 400 GLY B O 1
ATOM 5872 N N . ALA B 1 409 ? -20.302 31.523 1.189 1.00 60.88 401 ALA B N 1
ATOM 5873 C CA . ALA B 1 409 ? -19.655 30.781 0.115 1.00 59.38 401 ALA B CA 1
ATOM 5874 C C . ALA B 1 409 ? -20.676 30.117 -0.794 1.00 59.95 401 ALA B C 1
ATOM 5875 O O . ALA B 1 409 ? -20.460 30.028 -2.010 1.00 60.88 401 ALA B O 1
ATOM 5877 N N . LEU B 1 410 ? -21.788 29.655 -0.225 1.00 59.61 402 LEU B N 1
ATOM 5878 C CA . LEU B 1 410 ? -22.782 28.931 -1.007 1.00 60.12 402 LEU B CA 1
ATOM 5879 C C . LEU B 1 410 ? -23.390 29.817 -2.087 1.00 67.60 402 LEU B C 1
ATOM 5880 O O . LEU B 1 410 ? -23.609 29.374 -3.222 1.00 65.06 402 LEU B O 1
ATOM 5885 N N . GLU B 1 411 ? -23.658 31.077 -1.756 1.00 67.65 403 GLU B N 1
ATOM 5886 C CA . GLU B 1 411 ? -24.356 31.957 -2.682 1.00 72.21 403 GLU B CA 1
ATOM 5887 C C . GLU B 1 411 ? -23.530 32.313 -3.909 1.00 73.45 403 GLU B C 1
ATOM 5888 O O . GLU B 1 411 ? -24.068 32.930 -4.838 1.00 77.24 403 GLU B O 1
ATOM 5894 N N . LYS B 1 412 ? -22.252 31.939 -3.945 1.00 70.60 404 LYS B N 1
ATOM 5895 C CA . LYS B 1 412 ? -21.432 32.142 -5.130 1.00 71.62 404 LYS B CA 1
ATOM 5896 C C . LYS B 1 412 ? -21.665 31.079 -6.197 1.00 75.22 404 LYS B C 1
ATOM 5897 O O . LYS B 1 412 ? -21.236 31.268 -7.341 1.00 72.72 404 LYS B O 1
ATOM 5899 N N . ILE B 1 413 ? -22.350 29.989 -5.859 1.00 70.75 405 ILE B N 1
ATOM 5900 C CA . ILE B 1 413 ? -22.526 28.842 -6.744 1.00 70.26 405 ILE B CA 1
ATOM 5901 C C . ILE B 1 413 ? -23.942 28.855 -7.299 1.00 69.74 405 ILE B C 1
ATOM 5902 O O . ILE B 1 413 ? -24.896 29.168 -6.579 1.00 71.04 405 ILE B O 1
ATOM 5907 N N . SER B 1 414 ? -24.083 28.481 -8.570 1.00 70.90 406 SER B N 1
ATOM 5908 C CA . SER B 1 414 ? -25.393 28.410 -9.199 1.00 73.82 406 SER B CA 1
ATOM 5909 C C . SER B 1 414 ? -25.456 27.264 -10.200 1.00 72.70 406 SER B C 1
ATOM 5910 O O . SER B 1 414 ? -24.501 27.022 -10.943 1.00 71.70 406 SER B O 1
ATOM 5913 N N . PHE B 1 415 ? -26.589 26.562 -10.207 1.00 73.08 407 PHE B N 1
ATOM 5914 C CA . PHE B 1 415 ? -26.945 25.671 -11.303 1.00 73.43 407 PHE B CA 1
ATOM 5915 C C . PHE B 1 415 ? -28.463 25.562 -11.368 1.00 76.23 407 PHE B C 1
ATOM 5916 O O . PHE B 1 415 ? -29.147 25.606 -10.341 1.00 76.13 407 PHE B O 1
ATOM 5924 N N . ASP B 1 416 ? -28.980 25.428 -12.593 1.00 81.00 408 ASP B N 1
ATOM 5925 C CA . ASP B 1 416 ? -30.420 25.473 -12.825 1.00 82.51 408 ASP B CA 1
ATOM 5926 C C . ASP B 1 416 ? -31.146 24.401 -12.018 1.00 80.48 408 ASP B C 1
ATOM 5927 O O . ASP B 1 416 ? -30.809 23.216 -12.087 1.00 77.36 408 ASP B O 1
ATOM 5929 N N . GLY B 1 417 ? -32.151 24.826 -11.251 1.00 82.53 409 GLY B N 1
ATOM 5930 C CA . GLY B 1 417 ? -32.970 23.922 -10.473 1.00 81.39 409 GLY B CA 1
ATOM 5931 C C . GLY B 1 417 ? -32.471 23.629 -9.074 1.00 77.49 409 GLY B C 1
ATOM 5932 O O . GLY B 1 417 ? -33.079 22.802 -8.381 1.00 76.33 409 GLY B O 1
ATOM 5933 N N . MET B 1 418 ? -31.402 24.289 -8.633 1.00 75.69 410 MET B N 1
ATOM 5934 C CA . MET B 1 418 ? -30.781 23.961 -7.354 1.00 74.61 410 MET B CA 1
ATOM 5935 C C . MET B 1 418 ? -31.749 24.190 -6.197 1.00 76.86 410 MET B C 1
ATOM 5936 O O . MET B 1 418 ? -32.633 25.050 -6.254 1.00 76.92 410 MET B O 1
ATOM 5941 N N . GLN B 1 419 ? -31.580 23.399 -5.141 1.00 69.59 411 GLN B N 1
ATOM 5942 C CA . GLN B 1 419 ? -32.386 23.529 -3.936 1.00 70.26 411 GLN B CA 1
ATOM 5943 C C . GLN B 1 419 ? -31.504 23.293 -2.718 1.00 71.76 411 GLN B C 1
ATOM 5944 O O . GLN B 1 419 ? -30.578 22.479 -2.755 1.00 62.71 411 GLN B O 1
ATOM 5950 N N . TYR B 1 420 ? -31.800 24.018 -1.642 1.00 67.18 412 TYR B N 1
ATOM 5951 C CA . TYR B 1 420 ? -31.035 23.917 -0.406 1.00 63.92 412 TYR B CA 1
ATOM 5952 C C . TYR B 1 420 ? -31.836 24.567 0.707 1.00 69.99 412 TYR B C 1
ATOM 5953 O O . TYR B 1 420 ? -32.566 25.534 0.474 1.00 69.83 412 TYR B O 1
ATOM 5962 N N . ARG B 1 421 ? -31.693 24.028 1.911 1.00 63.31 413 ARG B N 1
ATOM 5963 C CA . ARG B 1 421 ? -32.353 24.606 3.070 1.00 65.01 413 ARG B CA 1
ATOM 5964 C C . ARG B 1 421 ? -31.576 25.813 3.577 1.00 66.93 413 ARG B C 1
ATOM 5965 O O . ARG B 1 421 ? -30.344 25.855 3.521 1.00 62.45 413 ARG B O 1
ATOM 5973 N N . LYS B 1 422 ? -32.311 26.807 4.071 1.00 68.51 414 LYS B N 1
ATOM 5974 C CA . LYS B 1 422 ? -31.703 28.014 4.611 1.00 69.27 414 LYS B CA 1
ATOM 5975 C C . LYS B 1 422 ? -31.587 27.992 6.130 1.00 67.69 414 LYS B C 1
ATOM 5976 O O . LYS B 1 422 ? -30.985 28.906 6.705 1.00 67.94 414 LYS B O 1
ATOM 5978 N N . ASP B 1 423 ? -32.124 26.967 6.790 1.00 66.20 415 ASP B N 1
ATOM 5979 C CA . ASP B 1 423 ? -32.175 26.920 8.244 1.00 70.15 415 ASP B CA 1
ATOM 5980 C C . ASP B 1 423 ? -31.220 25.888 8.839 1.00 67.89 415 ASP B C 1
ATOM 5981 O O . ASP B 1 423 ? -31.446 25.416 9.958 1.00 68.34 415 ASP B O 1
ATOM 5986 N N . ILE B 1 424 ? -30.160 25.523 8.113 1.00 58.33 416 ILE B N 1
ATOM 5987 C CA . ILE B 1 424 ? -29.207 24.547 8.629 1.00 53.56 416 ILE B CA 1
ATOM 5988 C C . ILE B 1 424 ? -28.561 25.093 9.894 1.00 55.26 416 ILE B C 1
ATOM 5989 O O . ILE B 1 424 ? -28.056 26.223 9.913 1.00 55.63 416 ILE B O 1
ATOM 5994 N N . ALA B 1 425 ? -28.600 24.293 10.964 1.00 51.26 417 ALA B N 1
ATOM 5995 C CA . ALA B 1 425 ? -28.017 24.568 12.278 1.00 55.62 417 ALA B CA 1
ATOM 5996 C C . ALA B 1 425 ? -28.767 25.632 13.072 1.00 67.51 417 ALA B C 1
ATOM 5997 O O . ALA B 1 425 ? -28.275 26.060 14.127 1.00 71.05 417 ALA B O 1
ATOM 5999 N N . ASP B 1 426 ? -29.945 26.068 12.614 1.00 67.65 418 ASP B N 1
ATOM 6000 C CA . ASP B 1 426 ? -30.672 27.108 13.340 1.00 71.46 418 ASP B CA 1
ATOM 6001 C C . ASP B 1 426 ? -31.088 26.636 14.728 1.00 78.83 418 ASP B C 1
ATOM 6002 O O . ASP B 1 426 ? -31.106 27.427 15.679 1.00 83.39 418 ASP B O 1
ATOM 6007 N N . LYS B 1 427 ? -31.423 25.349 14.866 1.00 83.11 419 LYS B N 1
ATOM 6008 C CA . LYS B 1 427 ? -31.807 24.816 16.169 1.00 78.21 419 LYS B CA 1
ATOM 6009 C C . LYS B 1 427 ? -30.711 25.023 17.206 1.00 84.21 419 LYS B C 1
ATOM 6010 O O . LYS B 1 427 ? -31.008 25.248 18.384 1.00 95.15 419 LYS B O 1
ATOM 6012 N N . ALA B 1 428 ? -29.446 24.953 16.792 1.00 78.41 420 ALA B N 1
ATOM 6013 C CA . ALA B 1 428 ? -28.336 25.201 17.702 1.00 71.66 420 ALA B CA 1
ATOM 6014 C C . ALA B 1 428 ? -28.012 26.681 17.856 1.00 72.21 420 ALA B C 1
ATOM 6015 O O . ALA B 1 428 ? -27.200 27.031 18.719 1.00 66.03 420 ALA B O 1
ATOM 6017 N N . ILE B 1 429 ? -28.622 27.553 17.056 1.00 73.58 421 ILE B N 1
ATOM 6018 C CA . ILE B 1 429 ? -28.369 28.985 17.151 1.00 74.53 421 ILE B CA 1
ATOM 6019 C C . ILE B 1 429 ? -29.554 29.688 17.807 1.00 72.96 421 ILE B C 1
ATOM 6020 O O . ILE B 1 429 ? -29.460 30.149 18.945 1.00 75.99 421 ILE B O 1
#

Secondary structure (DSSP, 8-state):
--EEEEEEE-SHHHHHHHHHHHTSTTEEEEEEEE--HHHHHSTTEEE----SHHHHHHHHHHHT---EEE-SHHHHHTTHHHHHHHTT--EES--HHHHHHHH-HHHHHHHHHHTT--B--EEEESSHHHHHHHHHHH-SSEEEE--EEESSHHHHHHHHHH--EEEEEPPPSEEEEEEEEEESS-EEEPPPBEE--EEETTTEEEE-S-SEEEES-TTS-HHHHHHIIIIIIHHHHHHHHHTT---EEEEEEEEEE-TTS-EEEEEE-GGGTTTTHHHHHHHB-S-HHHHHHHHHTT-GGG----B-SSEEEEEEEE-TTTTSSPP--PBPB-TTS-GGG-EEEESSEEE-TT--EEE-SSEEEEEEEEESSHHHHHHHHHHHHTT-B-TT-B--S-TTHHHH--/--SEEEEEEE-SHHHHHHHHHHHTSTTEEEEEEEE--HHHHHSTTEEE----SHHHHHHHHHHHT---EEE-SHHHHHTTHHHHHHHTT--EES--TTTTHHHH-HHHHHHHHHHTT--B--EEEESSHHHHHHHHHHH-SSEEEE--EEESSHHHHHHHHHHH---EEEEEPPPSEEEEEEEEEESS-EEEPPPBEE--EEETTTEEEE-S-SEEEES-TTS-HHHHHHHIIIIIHHHHHHHHHTT---EEEEEEEEEE-TT--EEEEEE-GGGSTTTHHHHHTTB-S-HHHHHHHHHTT-GGG----B-SSEEEEEEEE-TTTTSSPP--PEEB-GGG-TTSSEEEESSEEE-SS--EEE-SSEEEEEEEEESSHHHHHHHHHHHHTT-B-TT-B--S-TTGGG-